Protein AF-A0A818BHQ0-F1 (afdb_monomer)

Sequence (871 aa):
DKSYGQLMIMKNFRPRSFSICPLDISDDDKTITKELIIARFGLNSKITIDLVNLHLHNDRSHNSNEKRCQALENIFKKMKTNNYMLIGDFNFGDYDLKEQNILATYENEVHDLWKDIYHLDQNPGFTFDPSNNLCARITSDSQINRRLDRYLIHTLDNISYSIEYLLMIGIETIPIDPLNIDNNQRINQSDHYALQLIINFRTRSISHRSALVILPTINTWPLINSYREQYDPSFNRWPPHFNLLWPFFDLTDCQDDQEDILLPLRLLLCQIESFSIEINEIDSFIENNISFMKLNQQSTKYVKQLHEQLKQLFPQCSKNNRNGYNPHMTIAQFENEQKLNQAKSSLSLNESFKFPVEYIYILQRPYDNDTTPFHIVYQLPLGSVLQPINSKQLNCVDRKLQEFFQIMNLYETNESYKRKQEKFEKLSSCFKQMFNKDTLNCFTHSFLPYGSFRIGINGQDLDTIFLLNELKSTNNETTFDETLHQLKHDSTAFNNHIVNLLETQIQGNLKDEIIYYRNIQALFPIISILFNDQTKVEIFVQIEINKEQSSNDSNSPESIHGVHEIERLLIYVRSPPIFQYLLTFIRTWAQHVGLYGQVYGYLGGYSWAILCAYVCHKFLSPIKSLSSIENFSINEFFSLVQQFFLTFAQFNWSSQAFRLYPKSYKQMTLSEKSSVHNRGSMRIISPSSPYNNTGRSTINSTRDLIIQGFQRVLQLLDTINTITYEDKSNALKQILELNNDFPNEKIKSLVQLTLSSENNYEIDEWIGWMKSRLAHFINDCEEECHLIIQTQNSIEYRSNNTEAFYSIAFQLDPQTLIQHRNFSYWLNQFLDQFNLYPNRKESMKISYKIISIHDWKLERMQPKPQRIRKK

Secondary structure (DSSP, 8-state):
----------SS---SEEEEEEEE---TT---EEEEEEEEEESSSS-EEEEEEEE---TTSTTHHHHHHHHHHHHHHH-S-S-EEEEEE----TT-HHHHHHHHHTTTTEEEGGGGT--TTT----SB-TTT-HHHHHH-SS---B--EEEEEE--SSEEEEEEEEEEE---EEES-TT-GGG--EEESSSS-EEEEEEEEEE--EETTEEEEE---GGGHHHHHHHHHHH-TTTTTS-S-EEEESSEE---S-HHHIIIIIHHHHHHHTTS--EEEEEEEEEEEGGGTEEEEEE-HHHHHHHHHHHHHHHHH-GGGGTT-TT----EEEEEE-SSHHHHHHHHTT---SS-EEEEE-EEEEEE--SS-TTSPPEEEEEEE-SSSPPPTTSTT-TTB-HHHHHHHHHTT-SPPHHHHHHHHHHHHHHHHHHHHHSSTTT-SSEEEEEEE-HHHHHTS--SSEEEEEEEEEPS--S---HHHHHHHHHTT-HHHHHHHHHHHHHHHHHHHHGGGEEEEEEE-SSS-EEEEEETTS-EEEEEEEEE------TT--------HHHHHHHHHHHH-S-HHHHHHHHHHHHHHHHHTT-B-GGGTSB-HHHHHHHHHHHHHHHSPP--SGGGTS-B-HHHHHHHHHHHHHHHHHS-TTT--EESS---TTSS-HHHHHS----SSS-EE-SSSS--BTTTT--HHHHHHHHHHHHHHHHHHHHS--SSHHHHHHHHHHHHT----PSPTT--EEEEEEEE-SSHHHHHHHHHHHHHHHHHHHHHHHHTT---EEE-SS-EEEGGGTEEEEEEEESS-HHHHHH-HHHHHHHHHHHHHHHT-TT--TT-EEEEEEEEHHHHHHHHHSPPPP-----

pLDDT: mean 81.98, std 13.91, range [24.5, 98.38]

Structure (mmCIF, N/CA/C/O backbone):
data_AF-A0A818BHQ0-F1
#
_entry.id   AF-A0A818BHQ0-F1
#
loop_
_atom_site.group_PDB
_atom_site.id
_atom_site.type_symbol
_atom_site.label_atom_id
_atom_site.label_alt_id
_atom_site.label_comp_id
_atom_site.label_asym_id
_atom_site.label_entity_id
_atom_site.label_seq_id
_atom_site.pdbx_PDB_ins_code
_atom_site.Cartn_x
_atom_site.Cartn_y
_atom_site.Cartn_z
_atom_site.occupancy
_atom_site.B_iso_or_equiv
_atom_site.auth_seq_id
_atom_site.auth_comp_id
_atom_site.auth_asym_id
_atom_site.auth_atom_id
_atom_site.pdbx_PDB_model_num
ATOM 1 N N . ASP A 1 1 ? 13.388 -42.403 43.881 1.00 24.50 1 ASP A N 1
ATOM 2 C CA . ASP A 1 1 ? 13.207 -40.997 44.281 1.00 24.50 1 ASP A CA 1
ATOM 3 C C . ASP A 1 1 ? 13.758 -40.028 43.248 1.00 24.50 1 ASP A C 1
ATOM 5 O O . ASP A 1 1 ? 14.964 -39.911 43.093 1.00 24.50 1 ASP A O 1
ATOM 9 N N . LYS A 1 2 ? 12.822 -39.328 42.593 1.00 34.47 2 LYS A N 1
ATOM 10 C CA . LYS A 1 2 ? 12.966 -38.056 41.860 1.00 34.47 2 LYS A CA 1
ATOM 11 C C . LYS A 1 2 ? 13.696 -38.054 40.507 1.00 34.47 2 LYS A C 1
ATOM 13 O O . LYS A 1 2 ? 14.821 -37.581 40.416 1.00 34.47 2 LYS A O 1
ATOM 18 N N . SER A 1 3 ? 12.961 -38.359 39.434 1.00 29.67 3 SER A N 1
ATOM 19 C CA . SER A 1 3 ? 13.106 -37.614 38.168 1.00 29.67 3 SER A CA 1
ATOM 20 C C . SER A 1 3 ? 11.880 -37.773 37.253 1.00 29.67 3 SER A C 1
ATOM 22 O O . SER A 1 3 ? 11.937 -38.463 36.243 1.00 29.67 3 SER A O 1
ATOM 24 N N . TYR A 1 4 ? 10.778 -37.096 37.576 1.00 38.31 4 TYR A N 1
ATOM 25 C CA . TYR A 1 4 ? 9.813 -36.665 36.556 1.00 38.31 4 TYR A CA 1
ATOM 26 C C . TYR A 1 4 ? 10.054 -35.174 36.350 1.00 38.31 4 TYR A C 1
ATOM 28 O O . TYR A 1 4 ? 9.455 -34.325 37.007 1.00 38.31 4 TYR A O 1
ATOM 36 N N . GLY A 1 5 ? 11.079 -34.858 35.564 1.00 43.41 5 GLY A N 1
ATOM 37 C CA . GLY A 1 5 ? 11.445 -33.481 35.270 1.00 43.41 5 GLY A CA 1
ATOM 38 C C . GLY A 1 5 ? 10.810 -33.054 33.959 1.00 43.41 5 GLY A C 1
ATOM 39 O O . GLY A 1 5 ? 11.265 -33.478 32.905 1.00 43.41 5 GLY A O 1
ATOM 40 N N . GLN A 1 6 ? 9.809 -32.178 34.010 1.00 54.44 6 GLN A N 1
ATOM 41 C CA . GLN A 1 6 ? 9.508 -31.335 32.857 1.00 54.44 6 GLN A CA 1
ATOM 42 C C . GLN A 1 6 ? 10.657 -30.335 32.710 1.00 54.44 6 GLN A C 1
ATOM 44 O O . GLN A 1 6 ? 10.901 -29.521 33.605 1.00 54.44 6 GLN A O 1
ATOM 49 N N . LEU A 1 7 ? 11.401 -30.419 31.608 1.00 47.94 7 LEU A N 1
ATOM 50 C CA . LEU A 1 7 ? 12.490 -29.492 31.331 1.00 47.94 7 LEU A CA 1
ATOM 51 C C . LEU A 1 7 ? 11.943 -28.280 30.576 1.00 47.94 7 LEU A C 1
ATOM 53 O O . LEU A 1 7 ? 11.685 -28.336 29.377 1.00 47.94 7 LEU A O 1
ATOM 57 N N . MET A 1 8 ? 11.792 -27.164 31.282 1.00 55.44 8 MET A N 1
ATOM 58 C CA . MET A 1 8 ? 11.411 -25.892 30.677 1.00 55.44 8 MET A CA 1
ATOM 59 C C . MET A 1 8 ? 12.672 -25.127 30.261 1.00 55.44 8 MET A C 1
ATOM 61 O O . MET A 1 8 ? 13.359 -24.538 31.095 1.00 55.44 8 MET A O 1
ATOM 65 N N . ILE A 1 9 ? 13.001 -25.153 28.968 1.00 51.41 9 ILE A N 1
ATOM 66 C CA . ILE A 1 9 ? 14.124 -24.388 28.412 1.00 51.41 9 ILE A CA 1
ATOM 67 C C . ILE A 1 9 ? 13.600 -23.025 27.969 1.00 51.41 9 ILE A C 1
ATOM 69 O O . ILE A 1 9 ? 12.758 -22.929 27.082 1.00 51.41 9 ILE A O 1
ATOM 73 N N . MET A 1 10 ? 14.109 -21.959 28.586 1.00 54.44 10 MET A N 1
ATOM 74 C CA . MET A 1 10 ? 13.645 -20.595 28.340 1.00 54.44 10 MET A CA 1
ATOM 75 C C . MET A 1 10 ? 14.791 -19.695 27.898 1.00 54.44 10 MET A C 1
ATOM 77 O O . MET A 1 10 ? 15.864 -19.678 28.504 1.00 54.44 10 MET A O 1
ATOM 81 N N . LYS A 1 11 ? 14.543 -18.868 26.883 1.00 47.47 11 LYS A N 1
ATOM 82 C CA . LYS A 1 11 ? 15.470 -17.814 26.472 1.00 47.47 11 LYS A CA 1
ATOM 83 C C . LYS A 1 11 ? 15.125 -16.526 27.226 1.00 47.47 11 LYS A C 1
ATOM 85 O O . LYS A 1 11 ? 14.114 -15.898 26.943 1.00 47.47 11 LYS A O 1
ATOM 90 N N . ASN A 1 12 ? 15.975 -16.123 28.171 1.00 50.66 12 ASN A N 1
ATOM 91 C CA . ASN A 1 12 ? 15.917 -14.826 28.872 1.00 50.66 12 ASN A CA 1
ATOM 92 C C . ASN A 1 12 ? 14.689 -14.553 29.771 1.00 50.66 12 ASN A C 1
ATOM 94 O O . ASN A 1 12 ? 14.452 -13.400 30.120 1.00 50.66 12 ASN A O 1
ATOM 98 N N . PHE A 1 13 ? 13.937 -15.569 30.199 1.00 63.44 13 PHE A N 1
ATOM 99 C CA . PHE A 1 13 ? 12.813 -15.405 31.131 1.00 63.44 13 PHE A CA 1
ATOM 100 C C . PHE A 1 13 ? 12.979 -16.298 32.366 1.00 63.44 13 PHE A C 1
ATOM 102 O O . PHE A 1 13 ? 13.456 -17.426 32.265 1.00 63.44 13 PHE A O 1
ATOM 109 N N . ARG A 1 14 ? 12.582 -15.789 33.538 1.00 70.56 14 ARG A N 1
ATOM 110 C CA . ARG A 1 14 ? 12.526 -16.541 34.801 1.00 70.56 14 ARG A CA 1
ATOM 111 C C . ARG A 1 14 ? 11.126 -16.417 35.414 1.00 70.56 14 ARG A C 1
ATOM 113 O O . ARG A 1 14 ? 10.521 -15.348 35.295 1.00 70.56 14 ARG A O 1
ATOM 120 N N . PRO A 1 15 ? 10.611 -17.466 36.074 1.00 78.88 15 PRO A N 1
ATOM 121 C CA . PRO A 1 15 ? 9.361 -17.370 36.818 1.00 78.88 15 PRO A CA 1
ATOM 122 C C . PRO A 1 15 ? 9.497 -16.343 37.946 1.00 78.88 15 PRO A C 1
ATOM 124 O O . PRO A 1 15 ? 10.547 -16.232 38.581 1.00 78.88 15 PRO A O 1
ATOM 127 N N . ARG A 1 16 ? 8.427 -15.584 38.191 1.00 80.88 16 ARG A N 1
ATOM 128 C CA . ARG A 1 16 ? 8.346 -14.617 39.296 1.00 80.88 16 ARG A CA 1
ATOM 129 C C . ARG A 1 16 ? 8.231 -15.308 40.643 1.00 80.88 16 ARG A C 1
ATOM 131 O O . ARG A 1 16 ? 8.771 -14.821 41.629 1.00 80.88 16 ARG A O 1
ATOM 138 N N . SER A 1 17 ? 7.496 -16.411 40.679 1.00 84.50 17 SER A N 1
ATOM 139 C CA . SER A 1 17 ? 7.265 -17.190 41.887 1.00 84.50 17 SER A CA 1
ATOM 140 C C . SER A 1 17 ? 6.898 -18.623 41.535 1.00 84.50 17 SER A C 1
ATOM 142 O O . SER A 1 17 ? 6.348 -18.890 40.465 1.00 84.50 17 SER A O 1
ATOM 144 N N . PHE A 1 18 ? 7.144 -19.518 42.483 1.00 86.31 18 PHE A N 1
ATOM 145 C CA . PHE A 1 18 ? 6.602 -20.868 42.490 1.00 86.31 18 PHE A CA 1
ATOM 146 C C . PHE A 1 18 ? 5.647 -21.011 43.668 1.00 86.31 18 PHE A C 1
ATOM 148 O O . PHE A 1 18 ? 5.834 -20.388 44.715 1.00 86.31 18 PHE A O 1
ATOM 155 N N . SER A 1 19 ? 4.610 -21.815 43.501 1.00 81.62 19 SER A N 1
ATOM 156 C CA . SER A 1 19 ? 3.677 -22.160 44.566 1.00 81.62 19 SER A CA 1
ATOM 157 C C . SER A 1 19 ? 3.380 -23.647 44.503 1.00 81.62 19 SER A C 1
ATOM 159 O O . SER A 1 19 ? 3.276 -24.213 43.417 1.00 81.62 19 SER A O 1
ATOM 161 N N . ILE A 1 20 ? 3.274 -24.264 45.676 1.00 79.88 20 ILE A N 1
ATOM 162 C CA . ILE A 1 20 ? 2.824 -25.643 45.822 1.00 79.88 20 ILE A CA 1
ATOM 163 C C . ILE A 1 20 ? 1.417 -25.578 46.403 1.00 79.88 20 ILE A C 1
ATOM 165 O O . ILE A 1 20 ? 1.216 -24.992 47.468 1.00 79.88 20 ILE A O 1
ATOM 169 N N . CYS A 1 21 ? 0.442 -26.117 45.680 1.00 75.31 21 CYS A N 1
ATOM 170 C CA . CYS A 1 21 ? -0.958 -26.085 46.085 1.00 75.31 21 CYS A CA 1
ATOM 171 C C . CYS A 1 21 ? -1.481 -27.508 46.296 1.00 75.31 21 CYS A C 1
ATOM 173 O O . CYS A 1 21 ? -1.278 -28.352 45.423 1.00 75.31 21 CYS A O 1
ATOM 175 N N . PRO A 1 22 ? -2.176 -27.795 47.410 1.00 73.31 22 PRO A N 1
ATOM 176 C CA . PRO A 1 22 ? -2.818 -29.087 47.585 1.00 73.31 22 PRO A CA 1
ATOM 177 C C . PRO A 1 22 ? -3.988 -29.209 46.603 1.00 73.31 22 PRO A C 1
ATOM 179 O O . PRO A 1 22 ? -4.876 -28.354 46.558 1.00 73.31 22 PRO A O 1
ATOM 182 N N . LEU A 1 23 ? -3.988 -30.282 45.824 1.00 72.38 23 LEU A N 1
ATOM 183 C CA . LEU A 1 23 ? -5.104 -30.702 44.997 1.00 72.38 23 LEU A CA 1
ATOM 184 C C . LEU A 1 23 ? -5.849 -31.810 45.718 1.00 72.38 23 LEU A C 1
ATOM 186 O O . LEU A 1 23 ? -5.285 -32.870 45.989 1.00 72.38 23 LEU A O 1
ATOM 190 N N . ASP A 1 24 ? -7.108 -31.533 46.026 1.00 68.69 24 ASP A N 1
ATOM 191 C CA . ASP A 1 24 ? -8.018 -32.512 46.599 1.00 68.69 24 ASP A CA 1
ATOM 192 C C . ASP A 1 24 ? -8.514 -33.454 45.501 1.00 68.69 24 ASP A C 1
ATOM 194 O O . ASP A 1 24 ? -9.049 -33.000 44.483 1.00 68.69 24 ASP A O 1
ATOM 198 N N . ILE A 1 25 ? -8.267 -34.746 45.706 1.00 65.75 25 ILE A N 1
ATOM 199 C CA . ILE A 1 25 ? -8.600 -35.836 44.783 1.00 65.75 25 ILE A CA 1
ATOM 200 C C . ILE A 1 25 ? -9.310 -36.968 45.552 1.00 65.75 25 ILE A C 1
ATOM 202 O O . ILE A 1 25 ? -9.202 -38.143 45.197 1.00 65.75 25 ILE A O 1
ATOM 206 N N . SER A 1 26 ? -9.929 -36.637 46.688 1.00 58.03 26 SER A N 1
ATOM 207 C CA . SER A 1 26 ? -10.571 -37.620 47.554 1.00 58.03 26 SER A CA 1
ATOM 208 C C . SER A 1 26 ? -11.995 -37.953 47.112 1.00 58.03 26 SER A C 1
ATOM 210 O O . SER A 1 26 ? -12.782 -37.063 46.815 1.00 58.03 26 SER A O 1
ATOM 212 N N . ASP A 1 27 ? -12.316 -39.249 47.137 1.00 53.34 27 ASP A N 1
ATOM 213 C CA . ASP A 1 27 ? -13.696 -39.733 47.171 1.00 53.34 27 ASP A CA 1
ATOM 214 C C . ASP A 1 27 ? -14.085 -39.893 48.644 1.00 53.34 27 ASP A C 1
ATOM 216 O O . ASP A 1 27 ? -13.544 -40.767 49.327 1.00 53.34 27 ASP A O 1
ATOM 220 N N . ASP A 1 28 ? -14.937 -38.981 49.110 1.00 52.31 28 ASP A N 1
ATOM 221 C CA . ASP A 1 28 ? -15.789 -38.941 50.313 1.00 52.31 28 ASP A CA 1
ATOM 222 C C . ASP A 1 28 ? -15.349 -39.536 51.672 1.00 52.31 28 ASP A C 1
ATOM 224 O O . ASP A 1 28 ? -16.097 -39.365 52.622 1.00 52.31 28 ASP A O 1
ATOM 228 N N . ASP A 1 29 ? -14.166 -40.131 51.873 1.00 46.09 29 ASP A N 1
ATOM 229 C CA . ASP A 1 29 ? -13.766 -40.611 53.217 1.00 46.09 29 ASP A CA 1
ATOM 230 C C . ASP A 1 29 ? -12.249 -40.710 53.509 1.00 46.09 29 ASP A C 1
ATOM 232 O O . ASP A 1 29 ? -11.850 -41.062 54.623 1.00 46.09 29 ASP A O 1
ATOM 236 N N . LYS A 1 30 ? -11.350 -40.359 52.572 1.00 49.94 30 LYS A N 1
ATOM 237 C CA . LYS A 1 30 ? -9.899 -40.208 52.853 1.00 49.94 30 LYS A CA 1
ATOM 238 C C . LYS A 1 30 ? -9.266 -39.093 52.019 1.00 49.94 30 LYS A C 1
ATOM 240 O O . LYS A 1 30 ? -9.112 -39.243 50.810 1.00 49.94 30 LYS A O 1
ATOM 245 N N . THR A 1 31 ? -8.818 -38.016 52.666 1.00 49.94 31 THR A N 1
ATOM 246 C CA . THR A 1 31 ? -8.120 -36.888 52.027 1.00 49.94 31 THR A CA 1
ATOM 247 C C . THR A 1 31 ? -6.736 -37.297 51.513 1.00 49.94 31 THR A C 1
ATOM 249 O O . THR A 1 31 ? -5.740 -37.269 52.233 1.00 49.94 31 THR A O 1
ATOM 252 N N . ILE A 1 32 ? -6.659 -37.680 50.237 1.00 55.50 32 ILE A N 1
ATOM 253 C CA . ILE A 1 32 ? -5.395 -37.788 49.502 1.00 55.50 32 ILE A CA 1
ATOM 254 C C . ILE A 1 32 ? -5.199 -36.472 48.755 1.00 55.50 32 ILE A C 1
ATOM 256 O O . ILE A 1 32 ? -5.873 -36.205 47.762 1.00 55.50 32 ILE A O 1
ATOM 260 N N . THR A 1 33 ? -4.263 -35.650 49.226 1.00 60.09 33 THR A N 1
ATOM 261 C CA . THR A 1 33 ? -3.859 -34.422 48.537 1.00 60.09 33 THR A CA 1
ATOM 262 C C . THR A 1 33 ? -2.600 -34.679 47.712 1.00 60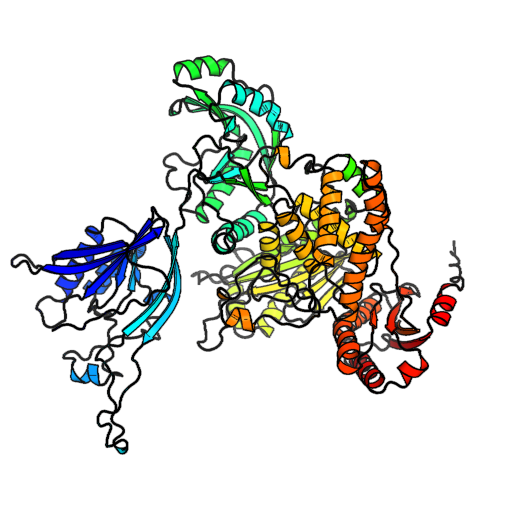.09 33 THR A C 1
ATOM 264 O O . THR A 1 33 ? -1.552 -34.978 48.286 1.00 60.09 33 THR A O 1
ATOM 267 N N . LYS A 1 34 ? -2.670 -34.544 46.381 1.00 69.56 34 LYS A N 1
ATOM 268 C CA . LYS A 1 34 ? -1.454 -34.380 45.563 1.00 69.56 34 LYS A CA 1
ATOM 269 C C . LYS A 1 34 ? -1.012 -32.920 45.604 1.00 69.56 34 LYS A C 1
ATOM 271 O O . LYS A 1 34 ? -1.828 -32.022 45.774 1.00 69.56 34 LYS A O 1
ATOM 276 N N . GLU A 1 35 ? 0.277 -32.678 45.424 1.00 74.56 35 GLU A N 1
ATOM 277 C CA . GLU A 1 35 ? 0.837 -31.331 45.347 1.00 74.56 35 GLU A CA 1
ATOM 278 C C . GLU A 1 35 ? 0.940 -30.874 43.887 1.00 74.56 35 GLU A C 1
ATOM 280 O O . GLU A 1 35 ? 1.587 -31.524 43.067 1.00 74.56 35 GLU A O 1
ATOM 285 N N . LEU A 1 36 ? 0.305 -29.748 43.563 1.00 78.62 36 LEU A N 1
ATOM 286 C CA . LEU A 1 36 ? 0.435 -29.066 42.279 1.00 78.62 36 LEU A CA 1
ATOM 287 C C . LEU A 1 36 ? 1.563 -28.057 42.333 1.00 78.62 36 LEU A C 1
ATOM 289 O O . LEU A 1 36 ? 1.571 -27.186 43.203 1.00 78.62 36 LEU A O 1
ATOM 293 N N . ILE A 1 37 ? 2.463 -28.122 41.358 1.00 82.31 37 ILE A N 1
ATOM 294 C CA . ILE A 1 37 ? 3.492 -27.104 41.178 1.00 82.31 37 ILE A CA 1
ATOM 295 C C . ILE A 1 37 ? 2.959 -26.070 40.193 1.00 82.31 37 ILE A C 1
ATOM 297 O O . ILE A 1 37 ? 2.719 -26.374 39.024 1.00 82.31 37 ILE A O 1
ATOM 301 N N . ILE A 1 38 ? 2.802 -24.838 40.672 1.00 86.81 38 ILE A N 1
ATOM 302 C CA . ILE A 1 38 ? 2.390 -23.690 39.869 1.00 86.81 38 ILE A CA 1
ATOM 303 C C . ILE A 1 38 ? 3.581 -22.749 39.731 1.00 86.81 38 ILE A C 1
ATOM 305 O O . ILE A 1 38 ? 4.077 -22.198 40.717 1.00 86.81 38 ILE A O 1
ATOM 309 N N . ALA A 1 39 ? 4.039 -22.554 38.501 1.00 87.88 39 ALA A N 1
ATOM 310 C CA . ALA A 1 39 ? 5.064 -21.581 38.163 1.00 87.88 39 ALA A CA 1
ATOM 311 C C . ALA A 1 39 ? 4.404 -20.344 37.548 1.00 87.88 39 ALA A C 1
ATOM 313 O O . ALA A 1 39 ? 3.798 -20.417 36.481 1.00 87.88 39 ALA A O 1
ATOM 314 N N . ARG A 1 40 ? 4.531 -19.193 38.213 1.00 88.12 40 ARG A N 1
ATOM 315 C CA . ARG A 1 40 ? 3.953 -17.929 37.744 1.00 88.12 40 ARG A CA 1
ATOM 316 C C . ARG A 1 40 ? 4.968 -17.145 36.934 1.00 88.12 40 ARG A C 1
ATOM 318 O O . ARG A 1 40 ? 6.001 -16.721 37.459 1.00 88.12 40 ARG A O 1
ATOM 325 N N . PHE A 1 41 ? 4.641 -16.861 35.684 1.00 85.00 41 PHE A N 1
ATOM 326 C CA . PHE A 1 41 ? 5.465 -16.070 34.780 1.00 85.00 41 PHE A CA 1
ATOM 327 C C . PHE A 1 41 ? 4.882 -14.680 34.617 1.00 85.00 41 PHE A C 1
ATOM 329 O O . PHE A 1 41 ? 3.701 -14.518 34.337 1.00 85.00 41 PHE A O 1
ATOM 336 N N . GLY A 1 42 ? 5.710 -13.656 34.798 1.00 80.31 42 GLY A N 1
ATOM 337 C CA . GLY A 1 42 ? 5.316 -12.286 34.504 1.00 80.31 42 GLY A CA 1
ATOM 338 C C . GLY A 1 42 ? 5.645 -11.938 33.074 1.00 80.31 42 GLY A C 1
ATOM 339 O O . GLY A 1 42 ? 6.818 -11.755 32.777 1.00 80.31 42 GLY A O 1
ATOM 340 N N . LEU A 1 43 ? 4.631 -11.800 32.226 1.00 73.31 43 LEU A N 1
ATOM 341 C CA . LEU A 1 43 ? 4.821 -11.365 30.846 1.00 73.31 43 LEU A CA 1
ATOM 342 C C . LEU A 1 43 ? 5.116 -9.857 30.774 1.00 73.31 43 LEU A C 1
ATOM 344 O O . LEU A 1 43 ? 5.940 -9.419 29.980 1.00 73.31 43 LEU A O 1
ATOM 348 N N . ASN A 1 44 ? 4.497 -9.063 31.655 1.00 67.06 44 ASN A N 1
ATOM 349 C CA . ASN A 1 44 ? 4.851 -7.662 31.907 1.00 67.06 44 ASN A CA 1
ATOM 350 C C . ASN A 1 44 ? 4.581 -7.300 33.379 1.00 67.06 44 ASN A C 1
ATOM 352 O O . ASN A 1 44 ? 4.213 -8.166 34.173 1.00 67.06 44 ASN A O 1
ATOM 356 N N . SER A 1 45 ? 4.770 -6.042 33.793 1.00 62.38 45 SER A N 1
ATOM 357 C CA . SER A 1 45 ? 4.608 -5.623 35.200 1.00 62.38 45 SER A CA 1
ATOM 358 C C . SER A 1 45 ? 3.243 -5.974 35.813 1.00 62.38 45 SER A C 1
ATOM 360 O O . SER A 1 45 ? 3.188 -6.253 37.008 1.00 62.38 45 SER A O 1
ATOM 362 N N . LYS A 1 46 ? 2.173 -6.047 35.011 1.00 63.56 46 LYS A N 1
ATOM 363 C CA . LYS A 1 46 ? 0.788 -6.260 35.465 1.00 63.56 46 LYS A CA 1
ATOM 364 C C . LYS A 1 46 ? 0.193 -7.618 35.086 1.00 63.56 46 LYS A C 1
ATOM 366 O O . LYS A 1 46 ? -0.732 -8.062 35.753 1.00 63.56 46 LYS A O 1
ATOM 371 N N . ILE A 1 47 ? 0.695 -8.265 34.037 1.00 75.62 47 ILE A N 1
ATOM 372 C CA . ILE A 1 47 ? 0.104 -9.483 33.471 1.00 75.62 47 ILE A CA 1
ATOM 373 C C . ILE A 1 47 ? 1.008 -10.681 33.742 1.00 75.62 47 ILE A C 1
ATOM 375 O O . ILE A 1 47 ? 2.210 -10.662 33.450 1.00 75.62 47 ILE A O 1
ATOM 379 N N . THR A 1 48 ? 0.404 -11.732 34.288 1.00 85.62 48 THR A N 1
ATOM 380 C CA . THR A 1 48 ? 1.055 -13.009 34.568 1.00 85.62 48 THR A CA 1
ATOM 381 C C . THR A 1 48 ? 0.306 -14.161 33.917 1.00 85.62 48 THR A C 1
ATOM 383 O O . THR A 1 48 ? -0.910 -14.079 33.763 1.00 85.62 48 THR A O 1
ATOM 386 N N . ILE A 1 49 ? 1.030 -15.230 33.600 1.00 89.25 49 ILE A N 1
ATOM 387 C CA . ILE A 1 49 ? 0.477 -16.527 33.216 1.00 89.25 49 ILE A CA 1
ATOM 388 C C . ILE A 1 49 ? 1.015 -17.608 34.155 1.00 89.25 49 ILE A C 1
ATOM 390 O O . ILE A 1 49 ? 2.207 -17.620 34.474 1.00 89.25 49 ILE A O 1
ATOM 394 N N . ASP A 1 50 ? 0.131 -18.485 34.613 1.00 91.12 50 ASP A N 1
ATOM 395 C CA . ASP A 1 50 ? 0.461 -19.583 35.514 1.00 91.12 50 ASP A CA 1
ATOM 396 C C . ASP A 1 50 ? 0.613 -20.886 34.719 1.00 91.12 50 ASP A C 1
ATOM 398 O O . ASP A 1 50 ? -0.309 -21.324 34.038 1.00 91.12 50 ASP A O 1
ATOM 402 N N . LEU A 1 51 ? 1.781 -21.520 34.804 1.00 90.19 51 LEU A N 1
ATOM 403 C CA . LEU A 1 51 ? 1.989 -22.874 34.296 1.00 90.19 51 LEU A CA 1
ATOM 404 C C . LEU A 1 51 ? 1.773 -23.857 35.442 1.00 90.19 51 LEU A C 1
ATOM 406 O O . LEU A 1 51 ? 2.515 -23.841 36.427 1.00 90.19 51 LEU A O 1
ATOM 410 N N . VAL A 1 52 ? 0.744 -24.685 35.314 1.00 89.88 52 VAL A N 1
ATOM 411 C CA . VAL A 1 52 ? 0.347 -25.677 36.311 1.00 89.88 52 VAL A CA 1
ATOM 412 C C . VAL A 1 52 ? 0.794 -27.044 35.815 1.00 89.88 52 VAL A C 1
ATOM 414 O O . VAL A 1 52 ? 0.255 -27.568 34.841 1.00 89.88 52 VAL A O 1
ATOM 417 N N . ASN A 1 53 ? 1.791 -27.617 36.482 1.00 86.94 53 ASN A N 1
ATOM 418 C CA . ASN A 1 53 ? 2.262 -28.957 36.165 1.00 86.94 53 ASN A CA 1
ATOM 419 C C . ASN A 1 53 ? 1.338 -30.004 36.806 1.00 86.94 53 ASN A C 1
ATOM 421 O O . ASN A 1 53 ? 1.135 -29.989 38.025 1.00 86.94 53 ASN A O 1
ATOM 425 N N . LEU A 1 54 ? 0.801 -30.905 35.983 1.00 84.81 54 LEU A N 1
ATOM 426 C CA . LEU A 1 54 ? -0.084 -31.990 36.380 1.00 84.81 54 LEU A CA 1
ATOM 427 C C . LEU A 1 54 ? 0.585 -33.357 36.238 1.00 84.81 54 LEU A C 1
ATOM 429 O O . LEU A 1 54 ? 1.253 -33.663 35.253 1.00 84.81 54 LEU A O 1
ATOM 433 N N . HIS A 1 55 ? 0.318 -34.200 37.232 1.00 83.06 55 HIS A N 1
ATOM 434 C CA . HIS A 1 55 ? 0.542 -35.637 37.170 1.00 83.06 55 HIS A CA 1
ATOM 435 C C . HIS A 1 55 ? -0.623 -36.339 37.879 1.00 83.06 55 HIS A C 1
ATOM 437 O O . HIS A 1 55 ? -0.634 -36.497 39.110 1.00 83.06 55 HIS A O 1
ATOM 443 N N . LEU A 1 56 ? -1.664 -36.676 37.118 1.00 81.69 56 LEU A N 1
ATOM 444 C CA . LEU A 1 56 ? -2.917 -37.210 37.658 1.00 81.69 56 LEU A CA 1
ATOM 445 C C . LEU A 1 56 ? -2.808 -38.709 38.000 1.00 81.69 56 LEU A C 1
ATOM 447 O O . LEU A 1 56 ? -1.733 -39.297 37.954 1.00 81.69 56 LEU A O 1
ATOM 451 N N . HIS A 1 57 ? -3.869 -39.310 38.545 1.00 77.38 57 HIS A N 1
ATOM 452 C CA . HIS A 1 57 ? -3.826 -40.701 39.017 1.00 77.38 57 HIS A CA 1
ATOM 453 C C . HIS A 1 57 ? -3.686 -41.698 37.859 1.00 77.38 57 HIS A C 1
ATOM 455 O O . HIS A 1 57 ? -4.421 -41.618 36.876 1.00 77.38 57 HIS A O 1
ATOM 461 N N . ASN A 1 58 ? -2.783 -42.669 38.018 1.00 77.31 58 ASN A N 1
ATOM 462 C CA . ASN A 1 58 ? -2.673 -43.801 37.103 1.00 77.31 58 ASN A CA 1
ATOM 463 C C . ASN A 1 58 ? -3.835 -44.795 37.301 1.00 77.31 58 ASN A C 1
ATOM 465 O O . ASN A 1 58 ? -4.583 -44.743 38.283 1.00 77.31 58 ASN A O 1
ATOM 469 N N . ASP A 1 59 ? -3.952 -45.743 36.378 1.00 73.62 59 ASP A N 1
ATOM 470 C CA . ASP A 1 59 ? -5.047 -46.722 36.351 1.00 73.62 59 ASP A CA 1
ATOM 471 C C . ASP A 1 59 ? -4.964 -47.819 37.423 1.00 73.62 59 ASP A C 1
ATOM 473 O O . ASP A 1 59 ? -5.839 -48.675 37.497 1.00 73.62 59 ASP A O 1
ATOM 477 N N . ARG A 1 60 ? -3.946 -47.806 38.292 1.00 71.62 60 ARG A N 1
ATOM 478 C CA . ARG A 1 60 ? -3.768 -48.845 39.323 1.00 71.62 60 ARG A CA 1
ATOM 479 C C . ARG A 1 60 ? -4.654 -48.642 40.555 1.00 71.62 60 ARG A C 1
ATOM 481 O O . ARG A 1 60 ? -4.669 -49.488 41.444 1.00 71.62 60 ARG A O 1
ATOM 488 N N . SER A 1 61 ? -5.358 -47.514 40.640 1.00 69.06 61 SER A N 1
ATOM 489 C CA . SER A 1 61 ? -6.226 -47.169 41.770 1.00 69.06 61 SER A CA 1
ATOM 490 C C . SER A 1 61 ? -7.707 -47.397 41.446 1.00 69.06 61 SER A C 1
ATOM 492 O O . SER A 1 61 ? -8.142 -47.155 40.324 1.00 69.06 61 SER A O 1
ATOM 494 N N . HIS A 1 62 ? -8.504 -47.832 42.431 1.00 72.12 62 HIS A N 1
ATOM 495 C CA . HIS A 1 62 ? -9.965 -47.892 42.283 1.00 72.12 62 HIS A CA 1
ATOM 496 C C . HIS A 1 62 ? -10.542 -46.496 41.987 1.00 72.12 62 HIS A C 1
ATOM 498 O O . HIS A 1 62 ? -10.125 -45.521 42.624 1.00 72.12 62 HIS A O 1
ATOM 504 N N . ASN A 1 63 ? -11.500 -46.430 41.053 1.00 75.44 63 ASN A N 1
ATOM 505 C CA . ASN A 1 63 ? -12.152 -45.208 40.555 1.00 75.44 63 ASN A CA 1
ATOM 506 C C . ASN A 1 63 ? -11.163 -44.141 40.045 1.00 75.44 63 ASN A C 1
ATOM 508 O O . ASN A 1 63 ? -11.334 -42.946 40.279 1.00 75.44 63 ASN A O 1
ATOM 512 N N . SER A 1 64 ? -10.090 -44.566 39.366 1.00 78.75 64 SER A N 1
ATOM 513 C CA . SER A 1 64 ? -9.049 -43.662 38.859 1.00 78.75 64 SER A CA 1
ATOM 514 C C . SER A 1 64 ? -9.597 -42.573 37.929 1.00 78.75 64 SER A C 1
ATOM 516 O O . SER A 1 64 ? -9.191 -41.421 38.060 1.00 78.75 64 SER A O 1
ATOM 518 N N . ASN A 1 65 ? -10.543 -42.902 37.045 1.00 82.31 65 ASN A N 1
ATOM 519 C CA . ASN A 1 65 ? -11.165 -41.947 36.122 1.00 82.31 65 ASN A CA 1
ATOM 520 C C . ASN A 1 65 ? -12.015 -40.884 36.840 1.00 82.31 65 ASN A C 1
ATOM 522 O O . ASN A 1 65 ? -11.883 -39.699 36.550 1.00 82.31 65 ASN A O 1
ATOM 526 N N . GLU A 1 66 ? -12.822 -41.265 37.834 1.00 83.00 66 GLU A N 1
ATOM 527 C CA . GLU A 1 66 ? -13.616 -40.315 38.633 1.00 83.00 66 GLU A CA 1
ATOM 528 C C . GLU A 1 66 ? -12.715 -39.343 39.397 1.00 83.00 66 GLU A C 1
ATOM 530 O O . GLU A 1 66 ? -12.905 -38.128 39.324 1.00 83.00 66 GLU A O 1
ATOM 535 N N . LYS A 1 67 ? -11.653 -39.865 40.017 1.00 82.06 67 LYS A N 1
ATOM 536 C CA . LYS A 1 67 ? -10.627 -39.065 40.695 1.00 82.06 67 LYS A CA 1
ATOM 537 C C . LYS A 1 67 ? -9.924 -38.094 39.753 1.00 82.06 67 LYS A C 1
ATOM 539 O O . LYS A 1 67 ? -9.632 -36.961 40.130 1.00 82.06 67 LYS A O 1
ATOM 544 N N . ARG A 1 68 ? -9.633 -38.518 38.521 1.00 86.44 68 ARG A N 1
ATOM 545 C CA . ARG A 1 68 ? -9.043 -37.662 37.484 1.00 86.44 68 ARG A CA 1
ATOM 546 C C . ARG A 1 68 ? -9.997 -36.544 37.050 1.00 86.44 68 ARG A C 1
ATOM 548 O O . ARG A 1 68 ? -9.570 -35.390 36.994 1.00 86.44 68 ARG A O 1
ATOM 555 N N . CYS A 1 69 ? -11.271 -36.857 36.814 1.00 87.81 69 CYS A N 1
ATOM 556 C CA . CYS A 1 69 ? -12.291 -35.865 36.465 1.00 87.81 69 CYS A CA 1
ATOM 557 C C . CYS A 1 69 ? -12.500 -34.837 37.585 1.00 87.81 69 CYS A C 1
ATOM 559 O O . CYS A 1 69 ? -12.439 -33.637 37.323 1.00 87.81 69 CYS A O 1
ATOM 561 N N . GLN A 1 70 ? -12.663 -35.287 38.833 1.00 85.44 70 GLN A N 1
ATOM 562 C CA . GLN A 1 70 ? -12.801 -34.404 39.998 1.00 85.44 70 GLN A CA 1
ATOM 563 C C . GLN A 1 70 ? -11.573 -33.505 40.184 1.00 85.44 70 GLN A C 1
ATOM 565 O O . GLN A 1 70 ? -11.708 -32.321 40.488 1.00 85.44 70 GLN A O 1
ATOM 570 N N . ALA A 1 71 ? -10.366 -34.044 39.982 1.00 85.44 71 ALA A N 1
ATOM 571 C CA . ALA A 1 71 ? -9.128 -33.279 40.072 1.00 85.44 71 ALA A CA 1
ATOM 572 C C . ALA A 1 71 ? -9.099 -32.117 39.064 1.00 85.44 71 ALA A C 1
ATOM 574 O O . ALA A 1 71 ? -8.785 -30.988 39.447 1.00 85.44 71 ALA A O 1
ATOM 575 N N . LEU A 1 72 ? -9.465 -32.361 37.800 1.00 88.19 72 LEU A N 1
ATOM 576 C CA . LEU A 1 72 ? -9.552 -31.298 36.792 1.00 88.19 72 LEU A CA 1
ATOM 577 C C . LEU A 1 72 ? -10.670 -30.303 37.086 1.00 88.19 72 LEU A C 1
ATOM 579 O O . LEU A 1 72 ? -10.431 -29.099 37.036 1.00 88.19 72 LEU A O 1
ATOM 583 N N . GLU A 1 73 ? -11.856 -30.780 37.456 1.00 88.75 73 GLU A N 1
ATOM 584 C CA . GLU A 1 73 ? -12.982 -29.913 37.802 1.00 88.75 73 GLU A CA 1
ATOM 585 C C . GLU A 1 73 ? -12.638 -28.991 38.984 1.00 88.75 73 GLU A C 1
ATOM 587 O O . GLU A 1 73 ? -12.933 -27.794 38.971 1.00 88.75 73 GLU A O 1
ATOM 592 N N . ASN A 1 74 ? -11.928 -29.519 39.985 1.00 86.75 74 ASN A N 1
ATOM 593 C CA . ASN A 1 74 ? -11.413 -28.744 41.106 1.00 86.75 74 ASN A CA 1
ATOM 594 C C . ASN A 1 74 ? -10.402 -27.684 40.662 1.00 86.75 74 ASN A C 1
ATOM 596 O O . ASN A 1 74 ? -10.434 -26.577 41.195 1.00 86.75 74 ASN A O 1
ATOM 600 N N . ILE A 1 75 ? -9.514 -27.988 39.711 1.00 87.88 75 ILE A N 1
ATOM 601 C CA . ILE A 1 75 ? -8.570 -27.001 39.169 1.00 87.88 75 ILE A CA 1
ATOM 602 C C . ILE A 1 75 ? -9.334 -25.895 38.441 1.00 87.88 75 ILE A C 1
ATOM 604 O O . ILE A 1 75 ? -9.153 -24.725 38.778 1.00 87.88 75 ILE A O 1
ATOM 608 N N . PHE A 1 76 ? -10.234 -26.253 37.521 1.00 87.88 76 PHE A N 1
ATOM 609 C CA . PHE A 1 76 ? -11.028 -25.289 36.757 1.00 87.88 76 PHE A CA 1
ATOM 610 C C . PHE A 1 76 ? -11.850 -24.367 37.670 1.00 87.88 76 PHE A C 1
ATOM 612 O O . PHE A 1 76 ? -11.897 -23.163 37.443 1.00 87.88 76 PHE A O 1
ATOM 619 N N . LYS A 1 77 ? -12.410 -24.889 38.771 1.00 84.38 77 LYS A N 1
ATOM 620 C CA . LYS A 1 77 ? -13.173 -24.089 39.748 1.00 84.38 77 LYS A CA 1
ATOM 621 C C . LYS A 1 77 ? -12.311 -23.267 40.716 1.00 84.38 77 LYS A C 1
ATOM 623 O O . LYS A 1 77 ? -12.764 -22.227 41.191 1.00 84.38 77 LYS A O 1
ATOM 628 N N . LYS A 1 78 ? -11.113 -23.738 41.090 1.00 82.38 78 LYS A N 1
ATOM 629 C CA . LYS A 1 78 ? -10.286 -23.117 42.151 1.00 82.38 78 LYS A CA 1
ATOM 630 C C . LYS A 1 78 ? -9.261 -22.109 41.628 1.00 82.38 78 LYS A C 1
ATOM 632 O O . LYS A 1 78 ? -8.756 -21.308 42.422 1.00 82.38 78 LYS A O 1
ATOM 637 N N . MET A 1 79 ? -8.931 -22.130 40.337 1.00 82.69 79 MET A N 1
ATOM 638 C CA . MET A 1 79 ? -8.009 -21.154 39.753 1.00 82.69 79 MET A CA 1
ATOM 639 C C . MET A 1 79 ? -8.604 -19.742 39.822 1.00 82.69 79 MET A C 1
ATOM 641 O O . MET A 1 79 ? -9.706 -19.476 39.362 1.00 82.69 79 MET A O 1
ATOM 645 N N . LYS A 1 80 ? -7.861 -18.805 40.423 1.00 80.12 80 LYS A N 1
ATOM 646 C CA . LYS A 1 80 ? -8.311 -17.411 40.640 1.00 80.12 80 LYS A CA 1
ATOM 647 C C . LYS A 1 80 ? -8.124 -16.500 39.424 1.00 80.12 80 LYS A C 1
ATOM 649 O O . LYS A 1 80 ? -8.385 -15.303 39.503 1.00 80.12 80 LYS A O 1
ATOM 654 N N . THR A 1 81 ? -7.560 -17.033 38.353 1.00 82.69 81 THR A N 1
ATOM 655 C CA . THR A 1 81 ? -7.188 -16.314 37.140 1.00 82.69 81 THR A CA 1
ATOM 656 C C . THR A 1 81 ? -7.510 -17.204 35.958 1.00 82.69 81 THR A C 1
ATOM 658 O O . THR A 1 81 ? -7.332 -18.413 36.054 1.00 82.69 81 THR A O 1
ATOM 661 N N . ASN A 1 82 ? -7.911 -16.596 34.848 1.00 84.19 82 ASN A N 1
ATOM 662 C CA . ASN A 1 82 ? -8.067 -17.277 33.566 1.00 84.19 82 ASN A CA 1
ATOM 663 C C . ASN A 1 82 ? -6.721 -17.441 32.842 1.00 84.19 82 ASN A C 1
ATOM 665 O O . ASN A 1 82 ? -6.614 -18.177 31.872 1.00 84.19 82 ASN A O 1
ATOM 669 N N . ASN A 1 83 ? -5.666 -16.762 33.308 1.00 89.19 83 ASN A N 1
ATOM 670 C CA . ASN A 1 83 ? -4.350 -16.797 32.678 1.00 89.19 83 ASN A CA 1
ATOM 671 C C . ASN A 1 83 ? -3.524 -17.987 33.161 1.00 89.19 83 ASN A C 1
ATOM 673 O O . ASN A 1 83 ? -2.571 -17.802 33.922 1.00 89.19 83 ASN A O 1
ATOM 677 N N . TYR A 1 84 ? -3.881 -19.198 32.737 1.00 91.81 84 TYR A N 1
ATOM 678 C CA . TYR A 1 84 ? -3.115 -20.395 33.064 1.00 91.81 84 TYR A CA 1
ATOM 679 C C . TYR A 1 84 ? -3.100 -21.443 31.952 1.00 91.81 84 TYR A C 1
ATOM 681 O O . TYR A 1 84 ? -3.950 -21.467 31.064 1.00 91.81 84 TYR A O 1
ATOM 689 N N . MET A 1 85 ? -2.106 -22.324 32.036 1.00 92.75 85 MET A N 1
ATOM 690 C CA . MET A 1 85 ? -1.949 -23.488 31.175 1.00 92.75 85 MET A CA 1
ATOM 691 C C . MET A 1 85 ? -1.680 -24.714 32.046 1.00 92.75 85 MET A C 1
ATOM 693 O O . MET A 1 85 ? -0.833 -24.670 32.942 1.00 92.75 85 MET A O 1
ATOM 697 N N . LEU A 1 86 ? -2.411 -25.793 31.794 1.00 91.50 86 LEU A N 1
ATOM 698 C CA . LEU A 1 86 ? -2.225 -27.091 32.428 1.00 91.50 86 LEU A CA 1
ATOM 699 C C . LEU A 1 86 ? -1.330 -27.942 31.535 1.00 91.50 86 LEU A C 1
ATOM 701 O O . LEU A 1 86 ? -1.622 -28.123 30.352 1.00 91.50 86 LEU A O 1
ATOM 705 N N . ILE A 1 87 ? -0.234 -28.444 32.096 1.00 90.12 87 ILE A N 1
ATOM 706 C CA . ILE A 1 87 ? 0.795 -29.153 31.335 1.00 90.12 87 ILE A CA 1
ATOM 707 C C . ILE A 1 87 ? 1.195 -30.440 32.048 1.00 90.12 87 ILE A C 1
ATOM 709 O O . ILE A 1 87 ? 1.392 -30.437 33.262 1.00 90.12 87 ILE A O 1
ATOM 713 N N . GLY A 1 88 ? 1.373 -31.525 31.302 1.00 87.31 88 GLY A N 1
ATOM 714 C CA . GLY A 1 88 ? 1.947 -32.766 31.823 1.00 87.31 88 GLY A CA 1
ATOM 715 C C . GLY A 1 88 ? 1.074 -33.982 31.606 1.00 87.31 88 GLY A C 1
ATOM 716 O O . GLY A 1 88 ? 0.322 -34.035 30.637 1.00 87.31 88 GLY A O 1
ATOM 717 N N . ASP A 1 89 ? 1.190 -34.938 32.523 1.00 86.62 89 ASP A N 1
ATOM 718 C CA . ASP A 1 89 ? 0.603 -36.266 32.400 1.00 86.62 89 ASP A CA 1
ATOM 719 C C . ASP A 1 89 ? -0.773 -36.311 33.076 1.00 86.62 89 ASP A C 1
ATOM 721 O O . ASP A 1 89 ? -0.925 -36.379 34.304 1.00 86.62 89 ASP A O 1
ATOM 725 N N . PHE A 1 90 ? -1.802 -36.273 32.243 1.00 87.19 90 PHE A N 1
ATOM 726 C CA . PHE A 1 90 ? -3.192 -36.335 32.656 1.00 87.19 90 PHE A CA 1
ATOM 727 C C . PHE A 1 90 ? -3.643 -37.768 32.926 1.00 87.19 90 PHE A C 1
ATOM 729 O O . PHE A 1 90 ? -4.650 -37.953 33.601 1.00 87.19 90 PHE A O 1
ATOM 736 N N . ASN A 1 91 ? -2.945 -38.789 32.423 1.00 84.00 91 ASN A N 1
ATOM 737 C CA . ASN A 1 91 ? -3.417 -40.175 32.438 1.00 84.00 91 ASN A CA 1
ATOM 738 C C . ASN A 1 91 ? -4.843 -40.368 31.861 1.00 84.00 91 ASN A C 1
ATOM 740 O O . ASN A 1 91 ? -5.527 -41.332 32.201 1.00 84.00 91 ASN A O 1
ATOM 744 N N . PHE A 1 92 ? -5.305 -39.451 31.002 1.00 79.69 92 PHE A N 1
ATOM 745 C CA . PHE A 1 92 ? -6.644 -39.491 30.410 1.00 79.69 92 PHE A CA 1
ATOM 746 C C . PHE A 1 92 ? -6.729 -40.558 29.311 1.00 79.69 92 PHE A C 1
ATOM 748 O O . PHE A 1 92 ? -5.871 -40.651 28.430 1.00 79.69 92 PHE A O 1
ATOM 755 N N . GLY A 1 93 ? -7.793 -41.349 29.342 1.00 69.50 93 GLY A N 1
ATOM 756 C CA . GLY A 1 93 ? -8.221 -42.218 28.266 1.00 69.50 93 GLY A CA 1
ATOM 757 C C . GLY A 1 93 ? -9.007 -41.424 27.234 1.00 69.50 93 GLY A C 1
ATOM 758 O O . GLY A 1 93 ? -10.136 -41.014 27.480 1.00 69.50 93 GLY A O 1
ATOM 759 N N . ASP A 1 94 ? -8.457 -41.305 26.024 1.00 73.38 94 ASP A N 1
ATOM 760 C CA . ASP A 1 94 ? -9.177 -40.764 24.862 1.00 73.38 94 ASP A CA 1
ATOM 761 C C . ASP A 1 94 ? -10.457 -41.536 24.512 1.00 73.38 94 ASP A C 1
ATOM 763 O O . ASP A 1 94 ? -11.186 -41.099 23.637 1.00 73.38 94 ASP A O 1
ATOM 767 N N . TYR A 1 95 ? -10.740 -42.658 25.175 1.00 76.00 95 TYR A N 1
ATOM 768 C CA . TYR A 1 95 ? -11.917 -43.500 24.958 1.00 76.00 95 TYR A CA 1
ATOM 769 C C . TYR A 1 95 ? -12.812 -43.626 26.203 1.00 76.00 95 TYR A C 1
ATOM 771 O O . TYR A 1 95 ? -13.792 -44.368 26.168 1.00 76.00 95 TYR A O 1
ATOM 779 N N . ASP A 1 96 ? -12.490 -42.944 27.310 1.00 81.38 96 ASP A N 1
ATOM 780 C CA . ASP A 1 96 ? -13.344 -42.924 28.503 1.00 81.38 96 ASP A CA 1
ATOM 781 C C . ASP A 1 96 ? -14.362 -41.779 28.396 1.00 81.38 96 ASP A C 1
ATOM 783 O O . ASP A 1 96 ? -14.011 -40.599 28.342 1.00 81.38 96 ASP A O 1
ATOM 787 N N . LEU A 1 97 ? -15.650 -42.133 28.372 1.00 82.81 97 LEU A N 1
ATOM 788 C CA . LEU A 1 97 ? -16.740 -41.179 28.176 1.00 82.81 97 LEU A CA 1
ATOM 789 C C . LEU A 1 97 ? -16.811 -40.120 29.290 1.00 82.81 97 LEU A C 1
ATOM 791 O O . LEU A 1 97 ? -17.150 -38.973 29.015 1.00 82.81 97 LEU A O 1
ATOM 795 N N . LYS A 1 98 ? -16.490 -40.463 30.547 1.00 83.12 98 LYS A N 1
ATOM 796 C CA . LYS A 1 98 ? -16.529 -39.496 31.661 1.00 83.12 98 LYS A CA 1
ATOM 797 C C . LYS A 1 98 ? -15.426 -38.452 31.514 1.00 83.12 98 LYS A C 1
ATOM 799 O O . LYS A 1 98 ? -15.660 -37.270 31.758 1.00 83.12 98 LYS A O 1
ATOM 804 N N . GLU A 1 99 ? -14.246 -38.887 31.094 1.00 86.00 99 GLU A N 1
ATOM 805 C CA . GLU A 1 99 ? -13.083 -38.026 30.878 1.00 86.00 99 GLU A CA 1
ATOM 806 C C . GLU A 1 99 ? -13.237 -37.140 29.639 1.00 86.00 99 GLU A C 1
ATOM 808 O O . GLU A 1 99 ? -12.901 -35.955 29.663 1.00 86.00 99 GLU A O 1
ATOM 813 N N . GLN A 1 100 ? -13.832 -37.665 28.570 1.00 83.75 100 GLN A N 1
ATOM 814 C CA . GLN A 1 100 ? -14.215 -36.838 27.429 1.00 83.75 100 GLN A CA 1
ATOM 815 C C . GLN A 1 100 ? -15.276 -35.796 27.810 1.00 83.75 100 GLN A C 1
ATOM 817 O O . GLN A 1 100 ? -15.142 -34.628 27.444 1.00 83.75 100 GLN A O 1
ATOM 822 N N . ASN A 1 101 ? -16.293 -36.185 28.585 1.00 86.50 101 ASN A N 1
ATOM 823 C CA . ASN A 1 101 ? -17.374 -35.286 28.989 1.00 86.50 101 ASN A CA 1
ATOM 824 C C . ASN A 1 101 ? -16.882 -34.115 29.848 1.00 86.50 101 ASN A C 1
ATOM 826 O O . ASN A 1 101 ? -17.379 -33.001 29.678 1.00 86.50 101 ASN A O 1
ATOM 830 N N . ILE A 1 102 ? -15.908 -34.319 30.747 1.00 87.69 102 ILE A N 1
ATOM 831 C CA . ILE A 1 102 ? -15.370 -33.200 31.535 1.00 87.69 102 ILE A CA 1
ATOM 832 C C . ILE A 1 102 ? -14.635 -32.194 30.640 1.00 87.69 102 ILE A C 1
ATOM 834 O O . ILE A 1 102 ? -14.826 -30.995 30.806 1.00 87.69 102 ILE A O 1
ATOM 838 N N . LEU A 1 103 ? -13.868 -32.648 29.642 1.00 84.56 103 LEU A N 1
ATOM 839 C CA . LEU A 1 103 ? -13.213 -31.738 28.694 1.00 84.56 103 LEU A CA 1
ATOM 840 C C . LEU A 1 103 ? -14.230 -31.026 27.793 1.00 84.56 103 LEU A C 1
ATOM 842 O O . LEU A 1 103 ? -14.089 -29.830 27.560 1.00 84.56 103 LEU A O 1
ATOM 846 N N . ALA A 1 104 ? -15.274 -31.728 27.342 1.00 85.25 104 ALA A N 1
ATOM 847 C CA . ALA A 1 104 ? -16.359 -31.143 26.554 1.00 85.25 104 ALA A CA 1
ATOM 848 C C . ALA A 1 104 ? -17.150 -30.086 27.347 1.00 85.25 104 ALA A C 1
ATOM 850 O O . ALA A 1 104 ? -17.518 -29.050 26.808 1.00 85.25 104 ALA A O 1
ATOM 851 N N . THR A 1 105 ? -17.349 -30.296 28.653 1.00 88.56 105 THR A N 1
ATOM 852 C CA . THR A 1 105 ? -18.046 -29.333 29.529 1.00 88.56 105 THR A CA 1
ATOM 853 C C . THR A 1 105 ? -17.341 -27.971 29.572 1.00 88.56 105 THR A C 1
ATOM 855 O O . THR A 1 105 ? -18.002 -26.943 29.697 1.00 88.56 105 THR A O 1
ATOM 858 N N . TYR A 1 106 ? -16.012 -27.957 29.433 1.00 85.69 106 TYR A N 1
ATOM 859 C CA . TYR A 1 106 ? -15.179 -26.753 29.485 1.00 85.69 106 TYR A CA 1
ATOM 860 C C . TYR A 1 106 ? -14.605 -26.352 28.115 1.00 85.69 106 TYR A C 1
ATOM 862 O O . TYR A 1 106 ? -13.699 -25.528 28.064 1.00 85.69 106 TYR A O 1
ATOM 870 N N . GLU A 1 107 ? -15.113 -26.878 26.995 1.00 80.06 107 GLU A N 1
ATOM 871 C CA . GLU A 1 107 ? -14.510 -26.672 25.663 1.00 80.06 107 GLU A CA 1
ATOM 872 C C . GLU A 1 107 ? -14.471 -25.203 25.205 1.00 80.06 107 GLU A C 1
ATOM 874 O O . GLU A 1 107 ? -13.574 -24.800 24.468 1.00 80.06 107 GLU A O 1
ATOM 879 N N . ASN A 1 108 ? -15.418 -24.386 25.680 1.00 76.00 108 ASN A N 1
ATOM 880 C CA . ASN A 1 108 ? -15.471 -22.948 25.394 1.00 76.00 108 ASN A CA 1
ATOM 881 C C . ASN A 1 108 ? -14.473 -22.132 26.231 1.00 76.00 108 ASN A C 1
ATOM 883 O O . ASN A 1 108 ? -14.233 -20.964 25.932 1.00 76.00 108 ASN A O 1
ATOM 887 N N . GLU A 1 109 ? -13.931 -22.722 27.297 1.00 83.75 109 GLU A N 1
ATOM 888 C CA . GLU A 1 109 ? -13.035 -22.062 28.246 1.00 83.75 109 GLU A CA 1
ATOM 889 C C . GLU A 1 109 ? -11.610 -22.605 28.154 1.00 83.75 109 GLU A C 1
ATOM 891 O O . GLU A 1 109 ? -10.662 -21.843 28.323 1.00 83.75 109 GLU A O 1
ATOM 896 N N . VAL A 1 110 ? -11.443 -23.896 27.870 1.00 86.19 110 VAL A N 1
ATOM 897 C CA . VAL A 1 110 ? -10.167 -24.608 27.887 1.00 86.19 110 VAL A CA 1
ATOM 898 C C . VAL A 1 110 ? -9.943 -25.297 26.549 1.00 86.19 110 VAL A C 1
ATOM 900 O O . VAL A 1 110 ? -10.724 -26.141 26.118 1.00 86.19 110 VAL A O 1
ATOM 903 N N . HIS A 1 111 ? -8.823 -24.968 25.920 1.00 85.62 111 HIS A N 1
ATOM 904 C CA . HIS A 1 111 ? -8.444 -25.457 24.607 1.00 85.62 111 HIS A CA 1
ATOM 905 C C . HIS A 1 111 ? -7.327 -26.511 24.699 1.00 85.62 111 HIS A C 1
ATOM 907 O O . HIS A 1 111 ? -6.301 -26.280 25.343 1.00 85.62 111 HIS A O 1
ATOM 913 N N . ASP A 1 112 ? -7.515 -27.668 24.053 1.00 89.00 112 ASP A N 1
ATOM 914 C CA . ASP A 1 112 ? -6.489 -28.715 23.903 1.00 89.00 112 ASP A CA 1
ATOM 915 C C . ASP A 1 112 ? -5.605 -28.385 22.696 1.00 89.00 112 ASP A C 1
ATOM 917 O O . ASP A 1 112 ? -6.008 -28.599 21.552 1.00 89.00 112 ASP A O 1
ATOM 921 N N . LEU A 1 113 ? -4.390 -27.886 22.953 1.00 88.25 113 LEU A N 1
ATOM 922 C CA . LEU A 1 113 ? -3.476 -27.414 21.905 1.00 88.25 113 LEU A CA 1
ATOM 923 C C . LEU A 1 113 ? -3.048 -28.514 20.926 1.00 88.25 113 LEU A C 1
ATOM 925 O O . LEU A 1 113 ? -2.574 -28.217 19.832 1.00 88.25 113 LEU A O 1
ATOM 929 N N . TRP A 1 114 ? -3.207 -29.790 21.288 1.00 85.50 114 TRP A N 1
ATOM 930 C CA . TRP A 1 114 ? -2.910 -30.895 20.377 1.00 85.50 114 TRP A CA 1
ATOM 931 C C . TRP A 1 114 ? -3.855 -30.911 19.167 1.00 85.50 114 TRP A C 1
ATOM 933 O O . TRP A 1 114 ? -3.439 -31.254 18.061 1.00 85.50 114 TRP A O 1
ATOM 943 N N . LYS A 1 115 ? -5.113 -30.490 19.361 1.00 83.69 115 LYS A N 1
ATOM 944 C CA . LYS A 1 115 ? -6.154 -30.484 18.320 1.00 83.69 115 LYS A CA 1
ATOM 945 C C . LYS A 1 115 ? -5.935 -29.416 17.245 1.00 83.69 115 LYS A C 1
ATOM 947 O O . LYS A 1 115 ? -6.510 -29.535 16.169 1.00 83.69 115 LYS A O 1
ATOM 952 N N . ASP A 1 116 ? -5.094 -28.416 17.511 1.00 74.25 116 ASP A N 1
ATOM 953 C CA . ASP A 1 116 ? -4.718 -27.398 16.519 1.00 74.25 116 ASP A CA 1
ATOM 954 C C . ASP A 1 116 ? -3.781 -27.947 15.437 1.00 74.25 116 ASP A C 1
ATOM 956 O O . ASP A 1 116 ? -3.686 -27.368 14.357 1.00 74.25 116 ASP A O 1
ATOM 960 N N . ILE A 1 117 ? -3.063 -29.037 15.736 1.00 74.38 117 ILE A N 1
ATOM 961 C CA . ILE A 1 117 ? -2.006 -29.580 14.868 1.00 74.38 117 ILE A CA 1
ATOM 962 C C . ILE A 1 117 ? -2.348 -30.986 14.364 1.00 74.38 117 ILE A C 1
ATOM 964 O O . ILE A 1 117 ? -2.011 -31.324 13.231 1.00 74.38 117 ILE A O 1
ATOM 968 N N . TYR A 1 118 ? -3.023 -31.810 15.170 1.00 73.25 118 TYR A N 1
ATOM 969 C CA . TYR A 1 118 ? -3.288 -33.213 14.847 1.00 73.25 118 TYR A CA 1
ATOM 970 C C . TYR A 1 118 ? -4.781 -33.482 14.629 1.00 73.25 118 TYR A C 1
ATOM 972 O O . TYR A 1 118 ? -5.616 -33.223 15.498 1.00 73.25 118 TYR A O 1
ATOM 980 N N . HIS A 1 119 ? -5.112 -34.089 13.485 1.00 76.94 119 HIS A N 1
ATOM 981 C CA . HIS A 1 119 ? -6.450 -34.609 13.203 1.00 76.94 119 HIS A CA 1
ATOM 982 C C . HIS A 1 119 ? -6.663 -35.935 13.936 1.00 76.94 119 HIS A C 1
ATOM 984 O O . HIS A 1 119 ? -6.119 -36.963 13.531 1.00 76.94 119 HIS A O 1
ATOM 990 N N . LEU A 1 120 ? -7.476 -35.917 14.995 1.00 78.38 120 LEU A N 1
ATOM 991 C CA . LEU A 1 120 ? -7.646 -37.064 15.895 1.00 78.38 120 LEU A CA 1
ATOM 992 C C . LEU A 1 120 ? -8.136 -38.345 15.198 1.00 78.38 120 LEU A C 1
ATOM 994 O O . LEU A 1 120 ? -7.745 -39.432 15.611 1.00 78.38 120 LEU A O 1
ATOM 998 N N . ASP A 1 121 ? -8.919 -38.224 14.126 1.00 76.12 121 ASP A N 1
ATOM 999 C CA . ASP A 1 121 ? -9.463 -39.381 13.400 1.00 76.12 121 ASP A CA 1
ATOM 1000 C C . ASP A 1 121 ? -8.458 -40.030 12.436 1.00 76.12 121 ASP A C 1
ATOM 1002 O O . ASP A 1 121 ? -8.591 -41.204 12.096 1.00 76.12 121 ASP A O 1
ATOM 1006 N N . GLN A 1 122 ? -7.450 -39.280 11.981 1.00 72.56 122 GLN A N 1
ATOM 1007 C CA . GLN A 1 122 ? -6.494 -39.737 10.963 1.00 72.56 122 GLN A CA 1
ATOM 1008 C C . GLN A 1 122 ? -5.108 -40.009 11.550 1.00 72.56 122 GLN A C 1
ATOM 1010 O O . GLN A 1 122 ? -4.489 -41.029 11.253 1.00 72.56 122 GLN A O 1
ATOM 1015 N N . ASN A 1 123 ? -4.616 -39.095 12.385 1.00 77.25 123 ASN A N 1
ATOM 1016 C CA . ASN A 1 123 ? -3.332 -39.201 13.057 1.00 77.25 123 ASN A CA 1
ATOM 1017 C C . ASN A 1 123 ? -3.457 -38.665 14.491 1.00 77.25 123 ASN A C 1
ATOM 1019 O O . ASN A 1 123 ? -3.070 -37.526 14.766 1.00 77.25 123 ASN A O 1
ATOM 1023 N N . PRO A 1 124 ? -4.002 -39.472 15.417 1.00 78.25 124 PRO A N 1
ATOM 1024 C CA . PRO A 1 124 ? -4.247 -39.047 16.793 1.00 78.25 124 PRO A CA 1
ATOM 1025 C C . PRO A 1 124 ? -2.975 -38.663 17.553 1.00 78.25 124 PRO A C 1
ATOM 1027 O O . PRO A 1 124 ? -3.054 -37.889 18.506 1.00 78.25 124 PRO A O 1
ATOM 1030 N N . GLY A 1 125 ? -1.806 -39.169 17.141 1.00 85.44 125 GLY A N 1
ATOM 1031 C CA . GLY A 1 125 ? -0.534 -38.864 17.791 1.00 85.44 125 GLY A CA 1
ATOM 1032 C C . GLY A 1 125 ? -0.508 -39.335 19.246 1.00 85.44 125 GLY A C 1
ATOM 1033 O O . GLY A 1 125 ? -0.428 -38.524 20.166 1.00 85.44 125 GLY A O 1
ATOM 1034 N N . PHE A 1 126 ? -0.597 -40.650 19.463 1.00 89.25 126 PHE A N 1
ATOM 1035 C CA . PHE A 1 126 ? -0.594 -41.232 20.805 1.00 89.25 126 PHE A CA 1
ATOM 1036 C C . PHE A 1 126 ? 0.765 -41.075 21.481 1.00 89.25 126 PHE A C 1
ATOM 1038 O O . PHE A 1 126 ? 1.781 -41.578 21.006 1.00 89.25 126 PHE A O 1
ATOM 1045 N N . THR A 1 127 ? 0.772 -40.403 22.625 1.00 89.25 127 THR A N 1
ATOM 1046 C CA . THR A 1 127 ? 1.970 -40.244 23.448 1.00 89.25 127 THR A CA 1
ATOM 1047 C C . THR A 1 127 ? 2.279 -41.533 24.228 1.00 89.25 127 THR A C 1
ATOM 1049 O O . THR A 1 127 ? 3.443 -41.852 24.454 1.00 89.25 127 THR A O 1
ATOM 1052 N N . PHE A 1 128 ? 1.250 -42.329 24.550 1.00 89.62 128 PHE A N 1
ATOM 1053 C CA . PHE A 1 128 ? 1.355 -43.714 25.013 1.00 89.62 128 PHE A CA 1
ATOM 1054 C C . PHE A 1 128 ? 0.902 -44.646 23.898 1.00 89.62 128 PHE A C 1
ATOM 1056 O O . PHE A 1 128 ? -0.292 -44.731 23.607 1.00 89.62 128 PHE A O 1
ATOM 1063 N N . ASP A 1 129 ? 1.831 -45.365 23.283 1.00 90.50 129 ASP A N 1
ATOM 1064 C CA . ASP A 1 129 ? 1.514 -46.224 22.144 1.00 90.50 129 ASP A CA 1
ATOM 1065 C C . ASP A 1 129 ? 2.144 -47.613 22.291 1.00 90.50 129 ASP A C 1
ATOM 1067 O O . ASP A 1 129 ? 3.189 -47.870 21.698 1.00 90.50 129 ASP A O 1
ATOM 1071 N N . PRO A 1 130 ? 1.541 -48.539 23.058 1.00 90.31 130 PRO A N 1
ATOM 1072 C CA . PRO A 1 130 ? 2.036 -49.912 23.173 1.00 90.31 130 PRO A CA 1
ATOM 1073 C C . PRO A 1 130 ? 2.149 -50.676 21.844 1.00 90.31 130 PRO A C 1
ATOM 1075 O O . PRO A 1 130 ? 2.868 -51.677 21.769 1.00 90.31 130 PRO A O 1
ATOM 1078 N N . SER A 1 131 ? 1.481 -50.220 20.776 1.00 88.81 131 SER A N 1
ATOM 1079 C CA . SER A 1 131 ? 1.606 -50.845 19.457 1.00 88.81 131 SER A CA 1
ATOM 1080 C C . SER A 1 131 ? 2.962 -50.559 18.798 1.00 88.81 131 SER A C 1
ATOM 1082 O O . SER A 1 131 ? 3.558 -51.469 18.216 1.00 88.81 131 SER A O 1
ATOM 1084 N N . ASN A 1 132 ? 3.499 -49.347 18.985 1.00 87.88 132 ASN A N 1
ATOM 1085 C CA . ASN A 1 132 ? 4.764 -48.899 18.388 1.00 87.88 132 ASN A CA 1
ATOM 1086 C C . ASN A 1 132 ? 5.900 -48.673 19.404 1.00 87.88 132 ASN A C 1
ATOM 1088 O O . ASN A 1 132 ? 7.060 -48.553 19.009 1.00 87.88 132 ASN A O 1
ATOM 1092 N N . ASN A 1 133 ? 5.598 -48.633 20.703 1.00 89.69 133 ASN A N 1
ATOM 1093 C CA . ASN A 1 133 ? 6.551 -48.439 21.789 1.00 89.69 133 ASN A CA 1
ATOM 1094 C C . ASN A 1 133 ? 6.744 -49.745 22.577 1.00 89.69 133 ASN A C 1
ATOM 1096 O O . ASN A 1 133 ? 5.872 -50.186 23.328 1.00 89.69 133 ASN A O 1
ATOM 1100 N N . LEU A 1 134 ? 7.924 -50.359 22.435 1.00 87.06 134 LEU A N 1
ATOM 1101 C CA . LEU A 1 134 ? 8.245 -51.625 23.100 1.00 87.06 134 LEU A CA 1
ATOM 1102 C C . LEU A 1 134 ? 8.300 -51.485 24.627 1.00 87.06 134 LEU A C 1
ATOM 1104 O O . LEU A 1 134 ? 7.904 -52.411 25.330 1.00 87.06 134 LEU A O 1
ATOM 1108 N N . CYS A 1 135 ? 8.777 -50.348 25.140 1.00 88.19 135 CYS A N 1
ATOM 1109 C CA . CYS A 1 135 ? 8.833 -50.091 26.577 1.00 88.19 135 CYS A CA 1
ATOM 1110 C C . CYS A 1 135 ? 7.412 -50.028 27.156 1.00 88.19 135 CYS A C 1
ATOM 1112 O O . CYS A 1 135 ? 7.101 -50.767 28.088 1.00 88.19 135 CYS A O 1
ATOM 1114 N N . ALA A 1 136 ? 6.522 -49.270 26.506 1.00 88.44 136 ALA A N 1
ATOM 1115 C CA . ALA A 1 136 ? 5.102 -49.191 26.851 1.00 88.44 136 ALA A CA 1
ATOM 1116 C C . ALA A 1 136 ? 4.430 -50.567 26.826 1.00 88.44 136 ALA A C 1
ATOM 1118 O O . ALA A 1 136 ? 3.694 -50.929 27.740 1.00 88.44 136 ALA A O 1
ATOM 1119 N N . ARG A 1 137 ? 4.733 -51.384 25.811 1.00 88.88 137 ARG A N 1
ATOM 1120 C CA . ARG A 1 137 ? 4.211 -52.749 25.706 1.00 88.88 137 ARG A CA 1
ATOM 1121 C C . ARG A 1 137 ? 4.661 -53.660 26.844 1.00 88.88 137 ARG A C 1
ATOM 1123 O O . ARG A 1 137 ? 3.942 -54.587 27.190 1.00 88.88 137 ARG A O 1
ATOM 1130 N N . ILE A 1 138 ? 5.835 -53.443 27.421 1.00 86.62 138 ILE A N 1
ATOM 1131 C CA . ILE A 1 138 ? 6.319 -54.265 28.537 1.00 86.62 138 ILE A CA 1
ATOM 1132 C C . ILE A 1 138 ? 5.750 -53.765 29.870 1.00 86.62 138 ILE A C 1
ATOM 1134 O O . ILE A 1 138 ? 5.473 -54.576 30.751 1.00 86.62 138 ILE A O 1
ATOM 1138 N N . THR A 1 139 ? 5.570 -52.452 30.032 1.00 83.00 139 THR A N 1
ATOM 1139 C CA . THR A 1 139 ? 5.142 -51.843 31.302 1.00 83.00 139 THR A CA 1
ATOM 1140 C C . THR A 1 139 ? 3.624 -51.701 31.454 1.00 83.00 139 THR A C 1
ATOM 1142 O O . THR A 1 139 ? 3.152 -51.484 32.573 1.00 83.00 139 THR A O 1
ATOM 1145 N N . SER A 1 140 ? 2.853 -51.819 30.365 1.00 82.06 140 SER A N 1
ATOM 1146 C CA . SER A 1 140 ? 1.398 -51.629 30.361 1.00 82.06 140 SER A CA 1
ATOM 1147 C C . SER A 1 140 ? 0.607 -52.881 30.733 1.00 82.06 140 SER A C 1
ATOM 1149 O O . SER A 1 140 ? 0.737 -53.925 30.093 1.00 82.06 140 SER A O 1
ATOM 1151 N N . ASP A 1 141 ? -0.333 -52.724 31.667 1.00 75.62 141 ASP A N 1
ATOM 1152 C CA . ASP A 1 141 ? -1.337 -53.745 31.983 1.00 75.62 141 ASP A CA 1
ATOM 1153 C C . ASP A 1 141 ? -2.507 -53.749 30.973 1.00 75.62 141 ASP A C 1
ATOM 1155 O O . ASP A 1 141 ? -3.122 -54.787 30.739 1.00 75.62 141 ASP A O 1
ATOM 1159 N N . SER A 1 142 ? -2.831 -52.597 30.363 1.00 76.19 142 SER A N 1
ATOM 1160 C CA . SER A 1 142 ? -4.012 -52.433 29.496 1.00 76.19 142 SER A CA 1
ATOM 1161 C C . SER A 1 142 ? -3.706 -52.504 28.000 1.00 76.19 142 SER A C 1
ATOM 1163 O O . SER A 1 142 ? -4.592 -52.862 27.231 1.00 76.19 142 SER A O 1
ATOM 1165 N N . GLN A 1 143 ? -2.475 -52.179 27.583 1.00 84.62 143 GLN A N 1
ATOM 1166 C CA . GLN A 1 143 ? -2.038 -52.140 26.176 1.00 84.62 143 GLN A CA 1
ATOM 1167 C C . GLN A 1 143 ? -2.874 -51.205 25.278 1.00 84.62 143 GLN A C 1
ATOM 1169 O O . GLN A 1 143 ? -2.890 -51.356 24.059 1.00 84.62 143 GLN A O 1
ATOM 1174 N N . ILE A 1 144 ? -3.582 -50.233 25.864 1.00 85.00 144 ILE A N 1
ATOM 1175 C CA . ILE A 1 144 ? -4.441 -49.294 25.131 1.00 85.00 144 ILE A CA 1
ATOM 1176 C C . ILE A 1 144 ? -3.633 -48.050 24.755 1.00 85.00 144 ILE A C 1
ATOM 1178 O O . ILE A 1 144 ? -3.062 -47.410 25.636 1.00 85.00 144 ILE A O 1
ATOM 1182 N N . ASN A 1 145 ? -3.651 -47.670 23.475 1.00 88.12 145 ASN A N 1
ATOM 1183 C CA . ASN A 1 145 ? -3.047 -46.428 22.982 1.00 88.12 145 ASN A CA 1
ATOM 1184 C C . ASN A 1 145 ? -3.780 -45.197 23.538 1.00 88.12 145 ASN A C 1
ATOM 1186 O O . ASN A 1 145 ? -5.010 -45.154 23.505 1.00 88.12 145 ASN A O 1
ATOM 1190 N N . ARG A 1 146 ? -3.058 -44.195 24.052 1.00 87.00 146 ARG A N 1
ATOM 1191 C CA . ARG A 1 146 ? -3.652 -43.017 24.715 1.00 87.00 146 ARG A CA 1
ATOM 1192 C C . ARG A 1 146 ? -2.786 -41.765 24.591 1.00 87.00 146 ARG A C 1
ATOM 1194 O O . ARG A 1 146 ? -1.563 -41.851 24.521 1.00 87.00 146 ARG A O 1
ATOM 1201 N N . ARG A 1 147 ? -3.414 -40.587 24.640 1.00 88.94 147 ARG A N 1
ATOM 1202 C CA . ARG A 1 147 ? -2.743 -39.297 24.861 1.00 88.94 147 ARG A CA 1
ATOM 1203 C C . ARG A 1 147 ? -2.750 -38.956 26.352 1.00 88.94 147 ARG A C 1
ATOM 1205 O O . ARG A 1 147 ? -3.673 -38.289 26.839 1.00 88.94 147 ARG A O 1
ATOM 1212 N N . LEU A 1 148 ? -1.750 -39.455 27.082 1.00 86.81 148 LEU A N 1
ATOM 1213 C CA . LEU A 1 148 ? -1.611 -39.154 28.511 1.00 86.81 148 LEU A CA 1
ATOM 1214 C C . LEU A 1 148 ? -1.018 -37.754 28.724 1.00 86.81 148 LEU A C 1
ATOM 1216 O O . LEU A 1 148 ? -1.521 -37.022 29.572 1.00 86.81 148 LEU A O 1
ATOM 1220 N N . ASP A 1 149 ? -0.027 -37.345 27.924 1.00 87.44 149 ASP A N 1
ATOM 1221 C CA . ASP A 1 149 ? 0.590 -36.014 28.011 1.00 87.44 149 ASP A CA 1
ATOM 1222 C C . ASP A 1 149 ? -0.231 -34.987 27.230 1.00 87.44 149 ASP A C 1
ATOM 1224 O O . ASP A 1 149 ? -0.562 -35.204 26.061 1.00 87.44 149 ASP A O 1
ATOM 1228 N N . ARG A 1 150 ? -0.560 -33.853 27.861 1.00 88.25 150 ARG A N 1
ATOM 1229 C CA . ARG A 1 150 ? -1.377 -32.796 27.244 1.00 88.25 150 ARG A CA 1
ATOM 1230 C C . ARG A 1 150 ? -0.914 -31.394 27.614 1.00 88.25 150 ARG A C 1
ATOM 1232 O O . ARG A 1 150 ? -0.377 -31.153 28.697 1.00 88.25 150 ARG A O 1
ATOM 1239 N N . TYR A 1 151 ? -1.215 -30.466 26.710 1.00 91.00 151 TYR A N 1
ATOM 1240 C CA . TYR A 1 151 ? -1.162 -29.027 26.936 1.00 91.00 151 TYR A CA 1
ATOM 1241 C C . TYR A 1 151 ? -2.572 -28.461 26.797 1.00 91.00 151 TYR A C 1
ATOM 1243 O O . TYR A 1 151 ? -3.075 -28.312 25.684 1.00 91.00 151 TYR A O 1
ATOM 1251 N N . LEU A 1 152 ? -3.207 -28.153 27.926 1.00 91.38 152 LEU A N 1
ATOM 1252 C CA . LEU A 1 152 ? -4.488 -27.455 27.938 1.00 91.38 152 LEU A CA 1
ATOM 1253 C C . LEU A 1 152 ? -4.256 -25.994 28.300 1.00 91.38 152 LEU A C 1
ATOM 1255 O O . LEU A 1 152 ? -3.623 -25.702 29.314 1.00 91.38 152 LEU A O 1
ATOM 1259 N N . ILE A 1 153 ? -4.779 -25.072 27.504 1.00 91.06 153 ILE A N 1
ATOM 1260 C CA . ILE A 1 153 ? -4.687 -23.638 27.769 1.00 91.06 153 ILE A CA 1
ATOM 1261 C C . ILE A 1 153 ? -6.073 -23.081 28.051 1.00 91.06 153 ILE A C 1
ATOM 1263 O O . ILE A 1 153 ? -7.023 -23.370 27.331 1.00 91.06 153 ILE A O 1
ATOM 1267 N N . HIS A 1 154 ? -6.206 -22.291 29.108 1.00 90.56 154 HIS A N 1
ATOM 1268 C CA . HIS A 1 154 ? -7.456 -21.589 29.353 1.00 90.56 154 HIS A CA 1
ATOM 1269 C C . HIS A 1 154 ? -7.577 -20.380 28.415 1.00 90.56 154 HIS A C 1
ATOM 1271 O O . HIS A 1 154 ? -6.582 -19.846 27.922 1.00 90.56 154 HIS A O 1
ATOM 1277 N N . THR A 1 155 ? -8.797 -19.910 28.186 1.00 78.81 155 THR A N 1
ATOM 1278 C CA . THR A 1 155 ? -9.077 -18.674 27.461 1.00 78.81 155 THR A CA 1
ATOM 1279 C C . THR A 1 155 ? -8.453 -17.528 28.244 1.00 78.81 155 THR A C 1
ATOM 1281 O O . THR A 1 155 ? -8.890 -17.216 29.352 1.00 78.81 155 THR A O 1
ATOM 1284 N N . LEU A 1 156 ? -7.372 -16.958 27.711 1.00 79.19 156 LEU A N 1
ATOM 1285 C CA . LEU A 1 156 ? -6.542 -16.020 28.454 1.00 79.19 156 LEU A CA 1
ATOM 1286 C C . LEU A 1 156 ? -7.115 -14.595 28.398 1.00 79.19 156 LEU A C 1
ATOM 1288 O O . LEU A 1 156 ? -7.501 -14.079 27.349 1.00 79.19 156 LEU A O 1
ATOM 1292 N N . ASP A 1 157 ? -7.085 -13.907 29.531 1.00 72.25 157 ASP A N 1
ATOM 1293 C CA . ASP A 1 157 ? -7.414 -12.496 29.659 1.00 72.25 157 ASP A CA 1
ATOM 1294 C C . ASP A 1 157 ? -6.210 -11.606 29.330 1.00 72.25 157 ASP A C 1
ATOM 1296 O O . ASP A 1 157 ? -5.196 -11.594 30.036 1.00 72.25 157 ASP A O 1
ATOM 1300 N N . ASN A 1 158 ? -6.363 -10.767 28.299 1.00 65.94 158 ASN A N 1
ATOM 1301 C CA . ASN A 1 158 ? -5.353 -9.796 27.849 1.00 65.94 158 ASN A CA 1
ATOM 1302 C C . ASN A 1 158 ? -4.010 -10.436 27.448 1.00 65.94 158 ASN A C 1
ATOM 1304 O O . ASN A 1 158 ? -2.968 -9.773 27.448 1.00 65.94 158 ASN A O 1
ATOM 1308 N N . ILE A 1 159 ? -4.024 -11.725 27.107 1.00 72.62 159 ILE A N 1
ATOM 1309 C CA . ILE A 1 159 ? -2.885 -12.451 26.555 1.00 72.62 159 ILE A CA 1
ATOM 1310 C C . ILE A 1 159 ? -3.369 -13.143 25.287 1.00 72.62 159 ILE A C 1
ATOM 1312 O O . ILE A 1 159 ? -4.369 -13.850 25.306 1.00 72.62 159 ILE A O 1
ATOM 1316 N N . SER A 1 160 ? -2.662 -12.945 24.184 1.00 70.75 160 SER A N 1
ATOM 1317 C CA . SER A 1 160 ? -2.788 -13.798 23.005 1.00 70.75 160 SER A CA 1
ATOM 1318 C C . SER A 1 160 ? -1.615 -14.764 22.959 1.00 70.75 160 SER A C 1
ATOM 1320 O O . SER A 1 160 ? -0.536 -14.459 23.480 1.00 70.75 160 SER A O 1
ATOM 1322 N N . TYR A 1 161 ? -1.795 -15.891 22.285 1.00 74.94 161 TYR A N 1
ATOM 1323 C CA . TYR A 1 161 ? -0.715 -16.832 22.041 1.00 74.94 161 TYR A CA 1
ATOM 1324 C C . TYR A 1 161 ? -0.704 -17.299 20.588 1.00 74.94 161 TYR A C 1
ATOM 1326 O O . TYR A 1 161 ? -1.722 -17.258 19.904 1.00 74.94 161 TYR A O 1
ATOM 1334 N N . SER A 1 162 ? 0.465 -17.730 20.129 1.00 69.12 162 SER A N 1
ATOM 1335 C CA . SER A 1 162 ? 0.640 -18.432 18.859 1.00 69.12 162 SER A CA 1
ATOM 1336 C C . SER A 1 162 ? 1.575 -19.616 19.074 1.00 69.12 162 SER A C 1
ATOM 1338 O O . SER A 1 162 ? 2.606 -19.466 19.742 1.00 69.12 162 SER A O 1
ATOM 1340 N N . ILE A 1 163 ? 1.236 -20.768 18.503 1.00 74.75 163 ILE A N 1
ATOM 1341 C CA . ILE A 1 163 ? 2.072 -21.969 18.550 1.00 74.75 163 ILE A CA 1
ATOM 1342 C C . ILE A 1 163 ? 3.048 -21.914 17.376 1.00 74.75 163 ILE A C 1
ATOM 1344 O O . ILE A 1 163 ? 2.628 -21.790 16.231 1.00 74.75 163 ILE A O 1
ATOM 1348 N N . GLU A 1 164 ? 4.347 -21.972 17.663 1.00 71.31 164 GLU A N 1
ATOM 1349 C CA . GLU A 1 164 ? 5.379 -22.072 16.625 1.00 71.31 164 GLU A CA 1
ATOM 1350 C C . GLU A 1 164 ? 5.497 -23.519 16.140 1.00 71.31 164 GLU A C 1
ATOM 1352 O O . GLU A 1 164 ? 5.526 -23.766 14.939 1.00 71.31 164 GLU A O 1
ATOM 1357 N N . TYR A 1 165 ? 5.502 -24.475 17.073 1.00 77.38 165 TYR A N 1
ATOM 1358 C CA . TYR A 1 165 ? 5.298 -25.896 16.799 1.00 77.38 165 TYR A CA 1
ATOM 1359 C C . TYR A 1 165 ? 4.993 -26.676 18.086 1.00 77.38 165 TYR A C 1
ATOM 1361 O O . TYR A 1 165 ? 5.357 -26.260 19.191 1.00 77.38 165 TYR A O 1
ATOM 1369 N N . LEU A 1 166 ? 4.360 -27.841 17.920 1.00 83.56 166 LEU A N 1
ATOM 1370 C CA . LEU A 1 166 ? 4.103 -28.833 18.963 1.00 83.56 166 LEU A CA 1
ATOM 1371 C C . LEU A 1 166 ? 4.451 -30.225 18.421 1.00 83.56 166 LEU A C 1
ATOM 1373 O O . LEU A 1 166 ? 3.795 -30.735 17.513 1.00 83.56 166 LEU A O 1
ATOM 1377 N N . LEU A 1 167 ? 5.519 -30.819 18.952 1.00 83.50 167 LEU A N 1
ATOM 1378 C CA . LEU A 1 167 ? 6.104 -32.057 18.437 1.00 83.50 167 LEU A CA 1
ATOM 1379 C C . LEU A 1 167 ? 6.186 -33.131 19.514 1.00 83.50 167 LEU A C 1
ATOM 1381 O O . LEU A 1 167 ? 6.393 -32.839 20.691 1.00 83.50 167 LEU A O 1
ATOM 1385 N N . MET A 1 168 ? 6.084 -34.383 19.082 1.00 85.06 168 MET A N 1
ATOM 1386 C CA . MET A 1 168 ? 6.399 -35.540 19.907 1.00 85.06 168 MET A CA 1
ATOM 1387 C C . MET A 1 168 ? 7.899 -35.840 19.811 1.00 85.06 168 MET A C 1
ATOM 1389 O O . MET A 1 168 ? 8.455 -35.903 18.715 1.00 85.06 168 MET A O 1
ATOM 1393 N N . ILE A 1 169 ? 8.564 -36.010 20.951 1.00 84.81 169 ILE A N 1
ATOM 1394 C CA . ILE A 1 169 ? 10.007 -36.255 21.049 1.00 84.81 169 ILE A CA 1
ATOM 1395 C C . ILE A 1 169 ? 10.287 -37.548 21.824 1.00 84.81 169 ILE A C 1
ATOM 1397 O O . ILE A 1 169 ? 9.460 -38.028 22.599 1.00 84.81 169 ILE A O 1
ATOM 1401 N N . GLY A 1 170 ? 11.473 -38.127 21.618 1.00 81.38 170 GLY A N 1
ATOM 1402 C CA . GLY A 1 170 ? 11.826 -39.426 22.207 1.00 81.38 170 GLY A CA 1
ATOM 1403 C C . GLY A 1 170 ? 11.226 -40.625 21.463 1.00 81.38 170 GLY A C 1
ATOM 1404 O O . GLY A 1 170 ? 11.147 -41.716 22.021 1.00 81.38 170 GLY A O 1
ATOM 1405 N N . ILE A 1 171 ? 10.817 -40.428 20.204 1.00 84.44 171 ILE A N 1
ATOM 1406 C CA . ILE A 1 171 ? 10.314 -41.492 19.318 1.00 84.44 171 ILE A CA 1
ATOM 1407 C C . ILE A 1 171 ? 11.411 -42.465 18.864 1.00 84.44 171 ILE A C 1
ATOM 1409 O O . ILE A 1 171 ? 11.124 -43.578 18.429 1.00 84.44 171 ILE A O 1
ATOM 1413 N N . GLU A 1 172 ? 12.676 -42.062 18.980 1.00 83.25 172 GLU A N 1
ATOM 1414 C CA . GLU A 1 172 ? 13.811 -42.901 18.620 1.00 83.25 172 GLU A CA 1
ATOM 1415 C C . GLU A 1 172 ? 13.996 -44.060 19.604 1.00 83.25 172 GLU A C 1
ATOM 1417 O O . GLU A 1 172 ? 13.845 -43.934 20.823 1.00 83.25 172 GLU A O 1
ATOM 1422 N N . THR A 1 173 ? 14.375 -45.210 19.059 1.00 85.19 173 THR A N 1
ATOM 1423 C CA . THR A 1 173 ? 14.707 -46.397 19.843 1.00 85.19 173 THR A CA 1
ATOM 1424 C C . THR A 1 173 ? 16.214 -46.501 20.044 1.00 85.19 173 THR A C 1
ATOM 1426 O O . THR A 1 173 ? 16.995 -46.064 19.199 1.00 85.19 173 THR A O 1
ATOM 1429 N N . ILE A 1 174 ? 16.637 -47.124 21.139 1.00 85.19 174 ILE A N 1
ATOM 1430 C CA . ILE A 1 174 ? 18.030 -47.459 21.452 1.00 85.19 174 ILE A CA 1
ATOM 1431 C C . ILE A 1 174 ? 18.225 -48.984 21.410 1.00 85.19 174 ILE A C 1
ATOM 1433 O O . ILE A 1 174 ? 17.276 -49.719 21.683 1.00 85.19 174 ILE A O 1
ATOM 1437 N N . PRO A 1 175 ? 19.411 -49.498 21.041 1.00 82.12 175 PRO A N 1
ATOM 1438 C CA . PRO A 1 175 ? 19.676 -50.937 21.075 1.00 82.12 175 PRO A CA 1
ATOM 1439 C C . PRO A 1 175 ? 19.607 -51.472 22.514 1.00 82.12 175 PRO A C 1
ATOM 1441 O O . PRO A 1 175 ? 20.127 -50.837 23.430 1.00 82.12 175 PRO A O 1
ATOM 1444 N N . ILE A 1 176 ? 18.973 -52.635 22.707 1.00 81.44 176 ILE A N 1
ATOM 1445 C CA . ILE A 1 176 ? 18.845 -53.271 24.035 1.00 81.44 176 ILE A CA 1
ATOM 1446 C C . ILE A 1 176 ? 20.202 -53.783 24.533 1.00 81.44 176 ILE A C 1
ATOM 1448 O O . ILE A 1 176 ? 20.519 -53.647 25.712 1.00 81.44 176 ILE A O 1
ATOM 1452 N N . ASP A 1 177 ? 21.012 -54.334 23.628 1.00 79.31 177 ASP A N 1
ATOM 1453 C CA . ASP A 1 177 ? 22.387 -54.747 23.898 1.00 79.31 177 ASP A CA 1
ATOM 1454 C C . ASP A 1 177 ? 23.354 -53.903 23.048 1.00 79.31 177 ASP A C 1
ATOM 1456 O O . ASP A 1 177 ? 23.473 -54.129 21.839 1.00 79.31 177 ASP A O 1
ATOM 1460 N N . PRO A 1 178 ? 24.052 -52.918 23.643 1.00 67.25 178 PRO A N 1
ATOM 1461 C CA . PRO A 1 178 ? 25.007 -52.076 22.924 1.00 67.25 178 PRO A CA 1
ATOM 1462 C C . PRO A 1 178 ? 26.209 -52.847 22.358 1.00 67.25 178 PRO A C 1
ATOM 1464 O O . PRO A 1 178 ? 26.900 -52.326 21.485 1.00 67.25 178 PRO A O 1
ATOM 1467 N N . LEU A 1 179 ? 26.486 -54.055 22.868 1.00 69.62 179 LEU A N 1
ATOM 1468 C CA . LEU A 1 179 ? 27.647 -54.872 22.506 1.00 69.62 179 LEU A CA 1
ATOM 1469 C C . LEU A 1 179 ? 27.333 -55.910 21.419 1.00 69.62 179 LEU A C 1
ATOM 1471 O O . LEU A 1 179 ? 28.259 -56.518 20.886 1.00 69.62 179 LEU A O 1
ATOM 1475 N N . ASN A 1 180 ? 26.057 -56.096 21.066 1.00 62.62 180 ASN A N 1
ATOM 1476 C CA . ASN A 1 180 ? 25.610 -57.097 20.099 1.00 62.62 180 ASN A CA 1
ATOM 1477 C C . ASN A 1 180 ? 24.622 -56.490 19.086 1.00 62.62 180 ASN A C 1
ATOM 1479 O O . ASN A 1 180 ? 23.416 -56.750 19.104 1.00 62.62 180 ASN A O 1
ATOM 1483 N N . ILE A 1 181 ? 25.159 -55.632 18.212 1.00 60.16 181 ILE A N 1
ATOM 1484 C CA . ILE A 1 181 ? 24.404 -54.815 17.242 1.00 60.16 181 ILE A CA 1
ATOM 1485 C C . ILE A 1 181 ? 23.604 -55.684 16.249 1.00 60.16 181 ILE A C 1
ATOM 1487 O O . ILE A 1 181 ? 22.556 -55.253 15.770 1.00 60.16 181 ILE A O 1
ATOM 1491 N N . ASP A 1 182 ? 24.035 -56.925 16.002 1.00 59.25 182 ASP A N 1
ATOM 1492 C CA . ASP A 1 182 ? 23.403 -57.848 15.049 1.00 59.25 182 ASP A CA 1
ATOM 1493 C C . ASP A 1 182 ? 22.008 -58.329 15.483 1.00 59.25 182 ASP A C 1
ATOM 1495 O O . ASP A 1 182 ? 21.223 -58.789 14.653 1.00 59.25 182 ASP A O 1
ATOM 1499 N N . ASN A 1 183 ? 21.647 -58.194 16.766 1.00 60.94 183 ASN A N 1
ATOM 1500 C CA . ASN A 1 183 ? 20.374 -58.714 17.268 1.00 60.94 183 ASN A CA 1
ATOM 1501 C C . ASN A 1 183 ? 19.142 -57.866 16.891 1.00 60.94 183 ASN A C 1
ATOM 1503 O O . ASN A 1 183 ? 18.029 -58.283 17.198 1.00 60.94 183 ASN A O 1
ATOM 1507 N N . ASN A 1 184 ? 19.291 -56.701 16.238 1.00 64.56 184 ASN A N 1
ATOM 1508 C CA . ASN A 1 184 ? 18.214 -55.797 15.771 1.00 64.56 184 ASN A CA 1
ATOM 1509 C C . ASN A 1 184 ? 17.122 -55.405 16.800 1.00 64.56 184 ASN A C 1
ATOM 1511 O O . ASN A 1 184 ? 16.187 -54.676 16.466 1.00 64.56 184 ASN A O 1
ATOM 1515 N N . GLN A 1 185 ? 17.226 -55.837 18.057 1.00 78.19 185 GLN A N 1
ATOM 1516 C CA . GLN A 1 185 ? 16.267 -55.530 19.106 1.00 78.19 185 GLN A CA 1
ATOM 1517 C C . GLN A 1 185 ? 16.549 -54.141 19.672 1.00 78.19 185 GLN A C 1
ATOM 1519 O O . GLN A 1 185 ? 17.605 -53.874 20.252 1.00 78.19 185 GLN A O 1
ATOM 1524 N N . ARG A 1 186 ? 15.576 -53.248 19.499 1.00 85.81 186 ARG A N 1
ATOM 1525 C CA . ARG A 1 186 ? 15.635 -51.866 19.966 1.00 85.81 186 ARG A CA 1
ATOM 1526 C C . ARG A 1 186 ? 14.449 -51.584 20.878 1.00 85.81 186 ARG A C 1
ATOM 1528 O O . ARG A 1 186 ? 13.362 -52.111 20.660 1.00 85.81 186 ARG A O 1
ATOM 1535 N N . ILE A 1 187 ? 14.662 -50.749 21.884 1.00 87.56 187 ILE A N 1
ATOM 1536 C CA . ILE A 1 187 ? 13.655 -50.335 22.858 1.00 87.56 187 ILE A CA 1
ATOM 1537 C C . ILE A 1 187 ? 13.551 -48.813 22.878 1.00 87.56 187 ILE A C 1
ATOM 1539 O O . ILE A 1 187 ? 14.537 -48.111 22.668 1.00 87.56 187 ILE A O 1
ATOM 1543 N N . ASN A 1 188 ? 12.355 -48.284 23.100 1.00 89.25 188 ASN A N 1
ATOM 1544 C CA . ASN A 1 188 ? 12.163 -46.852 23.302 1.00 89.25 188 ASN A CA 1
ATOM 1545 C C . ASN A 1 188 ? 12.779 -46.420 24.637 1.00 89.25 188 ASN A C 1
ATOM 1547 O O . ASN A 1 188 ? 12.850 -47.199 25.586 1.00 89.25 188 ASN A O 1
ATOM 1551 N N . GLN A 1 189 ? 13.208 -45.163 24.716 1.00 84.94 189 GLN A N 1
ATOM 1552 C CA . GLN A 1 189 ? 13.854 -44.618 25.916 1.00 84.94 189 GLN A CA 1
ATOM 1553 C C . GLN A 1 189 ? 12.905 -44.515 27.124 1.00 84.94 189 GLN A C 1
ATOM 1555 O O . GLN A 1 189 ? 13.361 -44.464 28.263 1.00 84.94 189 GLN A O 1
ATOM 1560 N N . SER A 1 190 ? 11.598 -44.466 26.870 1.00 87.44 190 SER A N 1
ATOM 1561 C CA . SER A 1 190 ? 10.534 -44.291 27.856 1.00 87.44 190 SER A CA 1
ATOM 1562 C C . SER A 1 190 ? 9.296 -45.070 27.412 1.00 87.44 190 SER A C 1
ATOM 1564 O O . SER A 1 190 ? 9.119 -45.326 26.218 1.00 87.44 190 SER A O 1
ATOM 1566 N N . ASP A 1 191 ? 8.435 -45.439 28.358 1.00 85.50 191 ASP A N 1
ATOM 1567 C CA . ASP A 1 191 ? 7.114 -46.016 28.086 1.00 85.50 191 ASP A CA 1
ATOM 1568 C C . ASP A 1 191 ? 6.112 -44.980 27.564 1.00 85.50 191 ASP A C 1
ATOM 1570 O O . ASP A 1 191 ? 5.041 -45.335 27.083 1.00 85.50 191 ASP A O 1
ATOM 1574 N N . HIS A 1 192 ? 6.491 -43.706 27.571 1.00 86.44 192 HIS A N 1
ATOM 1575 C CA . HIS A 1 192 ? 5.720 -42.620 26.998 1.00 86.44 192 HIS A CA 1
ATOM 1576 C C . HIS A 1 192 ? 6.608 -41.652 26.214 1.00 86.44 192 HIS A C 1
ATOM 1578 O O . HIS A 1 192 ? 7.719 -41.330 26.649 1.00 86.44 192 HIS A O 1
ATOM 1584 N N . TYR A 1 193 ? 6.123 -41.181 25.068 1.00 88.00 193 TYR A N 1
ATOM 1585 C CA . TYR A 1 193 ? 6.771 -40.122 24.304 1.00 88.00 193 TYR A CA 1
ATOM 1586 C C . TYR A 1 193 ? 6.495 -38.763 24.943 1.00 88.00 193 TYR A C 1
ATOM 1588 O O . TYR A 1 193 ? 5.369 -38.475 25.342 1.00 88.00 193 TYR A O 1
ATOM 1596 N N . ALA A 1 194 ? 7.514 -37.909 25.012 1.00 83.56 194 ALA A N 1
ATOM 1597 C CA . ALA A 1 194 ? 7.356 -36.571 25.566 1.00 83.56 194 ALA A CA 1
ATOM 1598 C C . ALA A 1 194 ? 6.839 -35.595 24.502 1.00 83.56 194 ALA A C 1
ATOM 1600 O O . ALA A 1 194 ? 7.031 -35.797 23.302 1.00 83.56 194 ALA A O 1
ATOM 1601 N N . LEU A 1 195 ? 6.223 -34.502 24.948 1.00 85.50 195 LEU A N 1
ATOM 1602 C CA . LEU A 1 195 ? 5.801 -33.412 24.075 1.00 85.50 195 LEU A CA 1
ATOM 1603 C C . LEU A 1 195 ? 6.725 -32.199 24.216 1.00 85.50 195 LEU A C 1
ATOM 1605 O O . LEU A 1 195 ? 7.148 -31.841 25.316 1.00 85.50 195 LEU A O 1
ATOM 1609 N N . GLN A 1 196 ? 7.019 -31.551 23.092 1.00 84.62 196 GLN A N 1
ATOM 1610 C CA . GLN A 1 196 ? 7.747 -30.291 23.023 1.00 84.62 196 GLN A CA 1
ATOM 1611 C C . GLN A 1 196 ? 6.857 -29.218 22.402 1.00 84.62 196 GLN A C 1
ATOM 1613 O O . GLN A 1 196 ? 6.531 -29.286 21.219 1.00 84.62 196 GLN A O 1
ATOM 1618 N N . LEU A 1 197 ? 6.519 -28.203 23.195 1.00 83.75 197 LEU A N 1
ATOM 1619 C CA . LEU A 1 197 ? 5.776 -27.024 22.760 1.00 83.75 197 LEU A CA 1
ATOM 1620 C C . LEU A 1 197 ? 6.701 -25.805 22.688 1.00 83.75 197 LEU A C 1
ATOM 1622 O O . LEU A 1 197 ? 7.326 -25.447 23.690 1.00 83.75 197 LEU A O 1
ATOM 1626 N N . ILE A 1 198 ? 6.720 -25.121 21.542 1.00 80.94 198 ILE A N 1
ATOM 1627 C CA . ILE A 1 198 ? 7.166 -23.726 21.463 1.00 80.94 198 ILE A CA 1
ATOM 1628 C C . ILE A 1 198 ? 5.946 -22.839 21.254 1.00 80.94 198 ILE A C 1
ATOM 1630 O O . ILE A 1 198 ? 5.275 -22.891 20.225 1.00 80.94 198 ILE A O 1
ATOM 1634 N N . ILE A 1 199 ? 5.670 -22.016 22.263 1.00 78.50 199 ILE A N 1
ATOM 1635 C CA . ILE A 1 199 ? 4.528 -21.110 22.311 1.00 78.50 199 ILE A CA 1
ATOM 1636 C C . ILE A 1 199 ? 5.000 -19.694 22.625 1.00 78.50 199 ILE A C 1
ATOM 1638 O O . ILE A 1 199 ? 5.812 -19.471 23.526 1.00 78.50 199 ILE A O 1
ATOM 1642 N N . ASN A 1 200 ? 4.469 -18.728 21.882 1.00 71.69 200 ASN A N 1
ATOM 1643 C CA . ASN A 1 200 ? 4.755 -17.314 22.072 1.00 71.69 200 ASN A CA 1
ATOM 1644 C C . ASN A 1 200 ? 3.563 -16.648 22.758 1.00 71.69 200 ASN A C 1
ATOM 1646 O O . ASN A 1 200 ? 2.489 -16.555 22.170 1.00 71.69 200 ASN A O 1
ATOM 1650 N N . PHE A 1 201 ? 3.754 -16.171 23.990 1.00 72.94 201 PHE A N 1
ATOM 1651 C CA . PHE A 1 201 ? 2.755 -15.377 24.707 1.00 72.94 201 PHE A CA 1
ATOM 1652 C C . PHE A 1 201 ? 2.980 -13.888 24.471 1.00 72.94 201 PHE A C 1
ATOM 1654 O O . PHE A 1 201 ? 4.099 -13.390 24.601 1.00 72.94 201 PHE A O 1
ATOM 1661 N N . ARG A 1 202 ? 1.900 -13.159 24.196 1.00 67.88 202 ARG A N 1
ATOM 1662 C CA . ARG A 1 202 ? 1.926 -11.710 23.991 1.00 67.88 202 ARG A CA 1
ATOM 1663 C C . ARG A 1 202 ? 0.879 -11.061 24.875 1.00 67.88 202 ARG A C 1
ATOM 1665 O O . ARG A 1 202 ? -0.300 -11.394 24.800 1.00 67.88 202 ARG A O 1
ATOM 1672 N N . THR A 1 203 ? 1.292 -10.120 25.719 1.00 63.41 203 THR A N 1
ATOM 1673 C CA . THR A 1 203 ? 0.337 -9.329 26.499 1.00 63.41 203 THR A CA 1
ATOM 1674 C C . THR A 1 203 ? -0.330 -8.321 25.585 1.00 63.41 203 THR A C 1
ATOM 1676 O O . THR A 1 203 ? 0.318 -7.373 25.151 1.00 63.41 203 THR A O 1
ATOM 1679 N N . ARG A 1 204 ? -1.619 -8.498 25.313 1.00 65.88 204 ARG A N 1
ATOM 1680 C CA . ARG A 1 204 ? -2.430 -7.523 24.587 1.00 65.88 204 ARG A CA 1
ATOM 1681 C C . ARG A 1 204 ? -3.282 -6.772 25.599 1.00 65.88 204 ARG A C 1
ATOM 1683 O O . ARG A 1 204 ? -4.412 -7.159 25.880 1.00 65.88 204 ARG A O 1
ATOM 1690 N N . SER A 1 205 ? -2.728 -5.722 26.201 1.00 63.09 205 SER A N 1
ATOM 1691 C CA . SER A 1 205 ? -3.504 -4.887 27.118 1.00 63.09 205 SER A CA 1
ATOM 1692 C C . SER A 1 205 ? -4.324 -3.867 26.337 1.00 63.09 205 SER A C 1
ATOM 1694 O O . SER A 1 205 ? -3.773 -2.917 25.776 1.00 63.09 205 SER A O 1
ATOM 1696 N N . ILE A 1 206 ? -5.647 -4.027 26.356 1.00 77.69 206 ILE A N 1
ATOM 1697 C CA . ILE A 1 206 ? -6.548 -2.894 26.129 1.00 77.69 206 ILE A CA 1
ATOM 1698 C C . ILE A 1 206 ? -6.250 -1.816 27.179 1.00 77.69 206 ILE A C 1
ATOM 1700 O O . ILE A 1 206 ? -5.942 -2.107 28.338 1.00 77.69 206 ILE A O 1
ATOM 1704 N N . SER A 1 207 ? -6.291 -0.558 26.768 1.00 80.31 207 SER A N 1
ATOM 1705 C CA . SER A 1 207 ? -5.831 0.572 27.562 1.00 80.31 207 SER A CA 1
ATOM 1706 C C . SER A 1 207 ? -6.798 1.733 27.412 1.00 80.31 207 SER A C 1
ATOM 1708 O O . SER A 1 207 ? -7.096 2.172 26.308 1.00 80.31 207 SER A O 1
ATOM 1710 N N . HIS A 1 208 ? -7.227 2.323 28.530 1.00 84.38 208 HIS A N 1
ATOM 1711 C CA . HIS A 1 208 ? -8.000 3.576 28.523 1.00 84.38 208 HIS A CA 1
ATOM 1712 C C . HIS A 1 208 ? -7.200 4.778 27.998 1.00 84.38 208 HIS A C 1
ATOM 1714 O O . HIS A 1 208 ? -7.734 5.881 27.885 1.00 84.38 208 HIS A O 1
ATOM 1720 N N . ARG A 1 209 ? -5.911 4.578 27.706 1.00 84.25 209 ARG A N 1
ATOM 1721 C CA . ARG A 1 209 ? -5.022 5.549 27.065 1.00 84.25 209 ARG A CA 1
ATOM 1722 C C . ARG A 1 209 ? -4.980 5.387 25.549 1.00 84.25 209 ARG A C 1
ATOM 1724 O O . ARG A 1 209 ? -4.212 6.105 24.928 1.00 84.25 209 ARG A O 1
ATOM 1731 N N . SER A 1 210 ? -5.782 4.486 24.986 1.00 90.00 210 SER A N 1
ATOM 1732 C CA . SER A 1 210 ? -5.957 4.308 23.549 1.00 90.00 210 SER A CA 1
ATOM 1733 C C . SER A 1 210 ? -7.442 4.253 23.195 1.00 90.00 210 SER A C 1
ATOM 1735 O O . SER A 1 210 ? -8.237 3.684 23.949 1.00 90.00 210 SER A O 1
ATOM 1737 N N . ALA A 1 211 ? -7.824 4.864 22.077 1.00 92.88 211 ALA A N 1
ATOM 1738 C CA . ALA A 1 211 ? -9.200 4.904 21.590 1.00 92.88 211 ALA A CA 1
ATOM 1739 C C . ALA A 1 211 ? -9.246 4.834 20.062 1.00 92.88 211 ALA A C 1
ATOM 1741 O O . ALA A 1 211 ? -8.443 5.479 19.388 1.00 92.88 211 ALA A O 1
ATOM 1742 N N . LEU A 1 212 ? -10.229 4.110 19.529 1.00 95.62 212 LEU A N 1
ATOM 1743 C CA . LEU A 1 212 ? -10.592 4.149 18.116 1.00 95.62 212 LEU A CA 1
ATOM 1744 C C . LEU A 1 212 ? -11.774 5.107 17.946 1.00 95.62 212 LEU A C 1
ATOM 1746 O O . LEU A 1 212 ? -12.820 4.908 18.574 1.00 95.62 212 LEU A O 1
ATOM 1750 N N . VAL A 1 213 ? -11.617 6.150 17.132 1.00 95.62 213 VAL A N 1
ATOM 1751 C CA . VAL A 1 213 ? -12.557 7.281 17.093 1.00 95.62 213 VAL A CA 1
ATOM 1752 C C . VAL A 1 213 ? -12.820 7.807 15.680 1.00 95.62 213 VAL A C 1
ATOM 1754 O O . VAL A 1 213 ? -12.005 7.646 14.771 1.00 95.62 213 VAL A O 1
ATOM 1757 N N . ILE A 1 214 ? -13.946 8.507 15.526 1.00 95.38 214 ILE A N 1
ATOM 1758 C CA . ILE A 1 214 ? -14.204 9.439 14.419 1.00 95.38 214 ILE A CA 1
ATOM 1759 C C . ILE A 1 214 ? -13.912 10.855 14.921 1.00 95.38 214 ILE A C 1
ATOM 1761 O O . ILE A 1 214 ? -14.354 11.222 16.012 1.00 95.38 214 ILE A O 1
ATOM 1765 N N . LEU A 1 215 ? -13.208 11.658 14.122 1.00 91.06 215 LEU A N 1
ATOM 1766 C CA . LEU A 1 215 ? -12.939 13.067 14.417 1.00 91.06 215 LEU A CA 1
ATOM 1767 C C . LEU A 1 215 ? -13.691 13.967 13.419 1.00 91.06 215 LEU A C 1
ATOM 1769 O O . LEU A 1 215 ? -13.643 13.689 12.220 1.00 91.06 215 LEU A O 1
ATOM 1773 N N . PRO A 1 216 ? -14.372 15.038 13.872 1.00 89.31 216 PRO A N 1
ATOM 1774 C CA . PRO A 1 216 ? -14.903 16.070 12.984 1.00 89.31 216 PRO A CA 1
ATOM 1775 C C . PRO A 1 216 ? -13.786 16.797 12.228 1.00 89.31 216 PRO A C 1
ATOM 1777 O O . PRO A 1 216 ? -12.668 16.913 12.742 1.00 89.31 216 PRO A O 1
ATOM 1780 N N . THR A 1 217 ? -14.094 17.336 11.046 1.00 82.94 217 THR A N 1
ATOM 1781 C CA . THR A 1 217 ? -13.140 18.151 10.275 1.00 82.94 217 THR A CA 1
ATOM 1782 C C . THR A 1 217 ? -12.735 19.403 11.052 1.00 82.94 217 THR A C 1
ATOM 1784 O O . THR A 1 217 ? -13.538 19.966 11.797 1.00 82.94 217 THR A O 1
ATOM 1787 N N . ILE A 1 218 ? -11.495 19.881 10.886 1.00 77.62 218 ILE A N 1
ATOM 1788 C CA . ILE A 1 218 ? -10.979 20.989 11.711 1.00 77.62 218 ILE A CA 1
ATOM 1789 C C . ILE A 1 218 ? -11.839 22.256 11.594 1.00 77.62 218 ILE A C 1
ATOM 1791 O O . ILE A 1 218 ? -12.005 22.988 12.565 1.00 77.62 218 ILE A O 1
ATOM 1795 N N . ASN A 1 219 ? -12.451 22.486 10.429 1.00 78.56 219 ASN A N 1
ATOM 1796 C CA . ASN A 1 219 ? -13.297 23.649 10.172 1.00 78.56 219 ASN A CA 1
ATOM 1797 C C . ASN A 1 219 ? -14.537 23.700 11.078 1.00 78.56 219 ASN A C 1
ATOM 1799 O O . ASN A 1 219 ? -15.070 24.782 11.312 1.00 78.56 219 ASN A O 1
ATOM 1803 N N . THR A 1 220 ? -14.988 22.563 11.621 1.00 85.25 220 THR A N 1
ATOM 1804 C CA . THR A 1 220 ? -16.105 22.524 12.577 1.00 85.25 220 THR A CA 1
ATOM 1805 C C . THR A 1 220 ? -15.643 22.675 14.027 1.00 85.25 220 THR A C 1
ATOM 1807 O O . THR A 1 220 ? -16.470 22.865 14.916 1.00 85.25 220 THR A O 1
ATOM 1810 N N . TRP A 1 221 ? -14.339 22.594 14.307 1.00 86.56 221 TRP A N 1
ATOM 1811 C CA . TRP A 1 221 ? -13.815 22.647 15.672 1.00 86.56 221 TRP A CA 1
ATOM 1812 C C . TRP A 1 221 ? -14.056 23.976 16.383 1.00 86.56 221 TRP A C 1
ATOM 1814 O O . TRP A 1 221 ? -14.392 23.903 17.560 1.00 86.56 221 TRP A O 1
ATOM 1824 N N . PRO A 1 222 ? -13.943 25.164 15.751 1.00 88.06 222 PRO A N 1
ATOM 1825 C CA . PRO A 1 222 ? -14.257 26.423 16.428 1.00 88.06 222 PRO A CA 1
ATOM 1826 C C . PRO A 1 222 ? -15.673 26.440 17.018 1.00 88.06 222 PRO A C 1
ATOM 1828 O O . PRO A 1 222 ? -15.848 26.825 18.170 1.00 88.06 222 PRO A O 1
ATOM 1831 N N . LEU A 1 223 ? -16.660 25.933 16.269 1.00 88.81 223 LEU A N 1
ATOM 1832 C CA . LEU A 1 223 ? -18.044 25.802 16.733 1.00 88.81 223 LEU A CA 1
ATOM 1833 C C . LEU A 1 223 ? -18.180 24.776 17.864 1.00 88.81 223 LEU A C 1
ATOM 1835 O O . LEU A 1 223 ? -18.895 25.006 18.828 1.00 88.81 223 LEU A O 1
ATOM 1839 N N . ILE A 1 224 ? -17.515 23.624 17.770 1.00 89.94 224 ILE A N 1
ATOM 1840 C CA . ILE A 1 224 ? -17.616 22.596 18.817 1.00 89.94 224 ILE A CA 1
ATOM 1841 C C . ILE A 1 224 ? -16.922 23.067 20.104 1.00 89.94 224 ILE A C 1
ATOM 1843 O O . ILE A 1 224 ? -17.438 22.900 21.211 1.00 89.94 224 ILE A O 1
ATOM 1847 N N . ASN A 1 225 ? -15.748 23.677 19.963 1.00 90.38 225 ASN A N 1
ATOM 1848 C CA . ASN A 1 225 ? -14.920 24.114 21.075 1.00 90.38 225 ASN A CA 1
ATOM 1849 C C . ASN A 1 225 ? -15.492 25.338 21.792 1.00 90.38 225 ASN A C 1
ATOM 1851 O O . ASN A 1 225 ? -15.258 25.448 22.991 1.00 90.38 225 ASN A O 1
ATOM 1855 N N . SER A 1 226 ? -16.316 26.170 21.139 1.00 89.81 226 SER A N 1
ATOM 1856 C CA . SER A 1 226 ? -17.032 27.251 21.835 1.00 89.81 226 SER A CA 1
ATOM 1857 C C . SER A 1 226 ? -17.953 26.740 22.948 1.00 89.81 226 SER A C 1
ATOM 1859 O O . SER A 1 226 ? -18.261 27.485 23.871 1.00 89.81 226 SER A O 1
ATOM 1861 N N . TYR A 1 227 ? -18.380 25.472 22.887 1.00 88.81 227 TYR A N 1
ATOM 1862 C CA . TYR A 1 227 ? -19.087 24.809 23.986 1.00 88.81 227 TYR A CA 1
ATOM 1863 C C . TYR A 1 227 ? -18.118 24.126 24.963 1.00 88.81 227 TYR A C 1
ATOM 1865 O O . TYR A 1 227 ? -18.248 24.275 26.179 1.00 88.81 227 TYR A O 1
ATOM 1873 N N . ARG A 1 228 ? -17.134 23.382 24.440 1.00 91.56 228 ARG A N 1
ATOM 1874 C CA . ARG A 1 228 ? -16.229 22.551 25.254 1.00 91.56 228 ARG A CA 1
ATOM 1875 C C . ARG A 1 228 ? -15.299 23.349 26.153 1.00 91.56 228 ARG A C 1
ATOM 1877 O O . ARG A 1 228 ? -15.097 22.955 27.295 1.00 91.56 228 ARG A O 1
ATOM 1884 N N . GLU A 1 229 ? -14.747 24.453 25.660 1.00 90.00 229 GLU A N 1
ATOM 1885 C CA . GLU A 1 229 ? -13.774 25.263 26.401 1.00 90.00 229 GLU A CA 1
ATOM 1886 C C . GLU A 1 229 ? -14.343 25.766 27.736 1.00 90.00 229 GLU A C 1
ATOM 1888 O O . GLU A 1 229 ? -13.625 25.850 28.730 1.00 90.00 229 GLU A O 1
ATOM 1893 N N . GLN A 1 230 ? -15.651 26.033 27.779 1.00 86.38 230 GLN A N 1
ATOM 1894 C CA . GLN A 1 230 ? -16.321 26.534 28.973 1.00 86.38 230 GLN A CA 1
ATOM 1895 C C . GLN A 1 230 ? -16.756 25.425 29.943 1.00 86.38 230 GLN A C 1
ATOM 1897 O O . GLN A 1 230 ? -16.719 25.633 31.156 1.00 86.38 230 GLN A O 1
ATOM 1902 N N . TYR A 1 231 ? -17.207 24.274 29.432 1.00 86.19 231 TYR A N 1
ATOM 1903 C CA . TYR A 1 231 ? -17.958 23.301 30.235 1.00 86.19 231 TYR A CA 1
ATOM 1904 C C . TYR A 1 231 ? -17.400 21.871 30.234 1.00 86.19 231 TYR A C 1
ATOM 1906 O O . TYR A 1 231 ? -17.946 21.023 30.937 1.00 86.19 231 TYR A O 1
ATOM 1914 N N . ASP A 1 232 ? -16.356 21.556 29.464 1.00 88.00 232 ASP A N 1
ATOM 1915 C CA . ASP A 1 232 ? -15.748 20.221 29.420 1.00 88.00 232 ASP A CA 1
ATOM 1916 C C . ASP A 1 232 ? -14.375 20.220 30.122 1.00 88.00 232 ASP A C 1
ATOM 1918 O O . ASP A 1 232 ? -13.382 20.659 29.538 1.00 88.00 232 ASP A O 1
ATOM 1922 N N . PRO A 1 233 ? -14.251 19.657 31.342 1.00 86.31 233 PRO A N 1
ATOM 1923 C CA . PRO A 1 233 ? -12.962 19.524 32.031 1.00 86.31 233 PRO A CA 1
ATOM 1924 C C . PRO A 1 233 ? -11.923 18.726 31.230 1.00 86.31 233 PRO A C 1
ATOM 1926 O O . PRO A 1 233 ? -10.719 18.847 31.454 1.00 86.31 233 PRO A O 1
ATOM 1929 N N . SER A 1 234 ? -12.384 17.893 30.291 1.00 86.56 234 SER A N 1
ATOM 1930 C CA . SER A 1 234 ? -11.540 17.081 29.417 1.00 86.56 234 SER A CA 1
ATOM 1931 C C . SER A 1 234 ? -11.134 17.794 28.122 1.00 86.56 234 SER A C 1
ATOM 1933 O O . SER A 1 234 ? -10.440 17.184 27.305 1.00 86.56 234 SER A O 1
ATOM 1935 N N . PHE A 1 235 ? -11.508 19.066 27.937 1.00 86.62 235 PHE A N 1
ATOM 1936 C CA . PHE A 1 235 ? -11.244 19.861 26.734 1.00 86.62 235 PHE A CA 1
ATOM 1937 C C . PHE A 1 235 ? -9.778 19.807 26.281 1.00 86.62 235 PHE A C 1
ATOM 1939 O O . PHE A 1 235 ? -9.497 19.440 25.144 1.00 86.62 235 PHE A O 1
ATOM 1946 N N . ASN A 1 236 ? -8.839 20.080 27.192 1.00 83.81 236 ASN A N 1
ATOM 1947 C CA . ASN A 1 236 ? -7.403 20.083 26.881 1.00 83.81 236 ASN A CA 1
ATOM 1948 C C . ASN A 1 236 ? -6.827 18.678 26.647 1.00 83.81 236 ASN A C 1
ATOM 1950 O O . ASN A 1 236 ? -5.750 18.535 26.074 1.00 83.81 236 ASN A O 1
ATOM 1954 N N . ARG A 1 237 ? -7.517 17.635 27.121 1.00 85.00 237 ARG A N 1
ATOM 1955 C CA . ARG A 1 237 ? -7.042 16.248 27.071 1.00 85.00 237 ARG A CA 1
ATOM 1956 C C . ARG A 1 237 ? -7.513 15.520 25.815 1.00 85.00 237 ARG A C 1
ATOM 1958 O O . ARG A 1 237 ? -6.772 14.690 25.289 1.00 85.00 237 ARG A O 1
ATOM 1965 N N . TRP A 1 238 ? -8.736 15.793 25.370 1.00 88.31 238 TRP A N 1
ATOM 1966 C CA . TRP A 1 238 ? -9.372 15.115 24.247 1.00 88.31 238 TRP A CA 1
ATOM 1967 C C . TRP A 1 238 ? -9.726 16.099 23.131 1.00 88.31 238 TRP A C 1
ATOM 1969 O O . TRP A 1 238 ? -10.381 17.108 23.406 1.00 88.31 238 TRP A O 1
ATOM 1979 N N . PRO A 1 239 ? -9.412 15.792 21.862 1.00 89.06 239 PRO A N 1
ATOM 1980 C CA . PRO A 1 239 ? -10.013 16.514 20.746 1.00 89.06 239 PRO A CA 1
ATOM 1981 C C . PRO A 1 239 ? -11.530 16.237 20.672 1.00 89.06 239 PRO A C 1
ATOM 1983 O O . PRO A 1 239 ? -11.997 15.262 21.269 1.00 89.06 239 PRO A O 1
ATOM 1986 N N . PRO A 1 240 ? -12.319 17.050 19.946 1.00 91.19 240 PRO A N 1
ATOM 1987 C CA . PRO A 1 240 ? -13.687 16.684 19.582 1.00 91.19 240 PRO A CA 1
ATOM 1988 C C . PRO A 1 240 ? -13.716 15.318 18.882 1.00 91.19 240 PRO A C 1
ATOM 1990 O O . PRO A 1 240 ? -12.973 15.117 17.923 1.00 91.19 240 PRO A O 1
ATOM 1993 N N . HIS A 1 241 ? -14.521 14.367 19.364 1.00 93.50 241 HIS A N 1
ATOM 1994 C CA . HIS A 1 241 ? -14.517 12.995 18.847 1.00 93.50 241 HIS A CA 1
ATOM 1995 C C . HIS A 1 241 ? -15.830 12.242 19.110 1.00 93.50 241 HIS A C 1
ATOM 1997 O O . HIS A 1 241 ? -16.555 12.545 20.056 1.00 93.50 241 HIS A O 1
ATOM 2003 N N . PHE A 1 242 ? -16.076 11.203 18.309 1.00 94.81 242 PHE A N 1
ATOM 2004 C CA . PHE A 1 242 ? -17.029 10.128 18.596 1.00 94.81 242 PHE A CA 1
ATOM 2005 C C . PHE A 1 242 ? -16.259 8.830 18.845 1.00 94.81 242 PHE A C 1
ATOM 2007 O O . PHE A 1 242 ? -15.487 8.391 17.990 1.00 94.81 242 PHE A O 1
ATOM 2014 N N . ASN A 1 243 ? -16.471 8.194 19.998 1.00 94.12 243 ASN A N 1
ATOM 2015 C CA . ASN A 1 243 ? -15.836 6.912 20.309 1.00 94.12 243 ASN A CA 1
ATOM 2016 C C . ASN A 1 243 ? -16.470 5.778 19.503 1.00 94.12 243 ASN A C 1
ATOM 2018 O O . ASN A 1 243 ? -17.679 5.573 19.593 1.00 94.12 243 ASN A O 1
ATOM 2022 N N . LEU A 1 244 ? -15.656 5.017 18.769 1.00 95.31 244 LEU A N 1
ATOM 2023 C CA . LEU A 1 244 ? -16.056 3.748 18.156 1.00 95.31 244 LEU A CA 1
ATOM 2024 C C . LEU A 1 244 ? -15.737 2.581 19.088 1.00 95.31 244 LEU A C 1
ATOM 2026 O O . LEU A 1 244 ? -16.621 1.781 19.372 1.00 95.31 244 LEU A O 1
ATOM 2030 N N . LEU A 1 245 ? -14.503 2.517 19.598 1.00 92.81 245 LEU A N 1
ATOM 2031 C CA . LEU A 1 245 ? -14.066 1.551 20.608 1.00 92.81 245 LEU A CA 1
ATOM 2032 C C . LEU A 1 245 ? -13.183 2.254 21.645 1.00 92.81 245 LEU A C 1
ATOM 2034 O O . LEU A 1 245 ? -12.155 2.841 21.303 1.00 92.81 245 LEU A O 1
ATOM 2038 N N . TRP A 1 246 ? -13.568 2.180 22.918 1.00 90.19 246 TRP A N 1
ATOM 2039 C CA . TRP A 1 246 ? -12.763 2.658 24.041 1.00 90.19 246 TRP A CA 1
ATOM 2040 C C . TRP A 1 246 ? -13.088 1.835 25.298 1.00 90.19 246 TRP A C 1
ATOM 2042 O O . TRP A 1 246 ? -14.265 1.739 25.655 1.00 90.19 246 TRP A O 1
ATOM 2052 N N . PRO A 1 247 ? -12.088 1.258 25.994 1.00 88.75 247 PRO A N 1
ATOM 2053 C CA . PRO A 1 247 ? -10.647 1.283 25.703 1.00 88.75 247 PRO A CA 1
ATOM 2054 C C . PRO A 1 247 ? -10.259 0.505 24.430 1.00 88.75 247 PRO A C 1
ATOM 2056 O O . PRO A 1 247 ? -10.917 -0.465 24.060 1.00 88.75 247 PRO A O 1
ATOM 2059 N N . PHE A 1 248 ? -9.162 0.910 23.785 1.00 90.50 248 PHE A N 1
ATOM 2060 C CA . PHE A 1 248 ? -8.576 0.230 22.619 1.00 90.50 248 PHE A CA 1
ATOM 2061 C C . PHE A 1 248 ? -7.158 -0.293 22.924 1.00 90.50 248 PHE A C 1
ATOM 2063 O O . PHE A 1 248 ? -6.662 -0.118 24.038 1.00 90.50 248 PHE A O 1
ATOM 2070 N N . PHE A 1 249 ? -6.505 -0.984 21.987 1.00 85.81 249 PHE A N 1
ATOM 2071 C CA . PHE A 1 249 ? -5.165 -1.552 22.198 1.00 85.81 249 PHE A CA 1
ATOM 2072 C C . PHE A 1 249 ? -4.096 -0.475 22.427 1.00 85.81 249 PHE A C 1
ATOM 2074 O O . PHE A 1 249 ? -4.093 0.555 21.753 1.00 85.81 249 PHE A O 1
ATOM 2081 N N . ASP A 1 250 ? -3.182 -0.714 23.370 1.00 78.94 250 ASP A N 1
ATOM 2082 C CA . ASP A 1 250 ? -1.976 0.105 23.541 1.00 78.94 250 ASP A CA 1
ATOM 2083 C C . ASP A 1 250 ? -0.957 -0.266 22.456 1.00 78.94 250 ASP A C 1
ATOM 2085 O O . ASP A 1 250 ? -0.276 -1.280 22.581 1.00 78.94 250 ASP A O 1
ATOM 2089 N N . LEU A 1 251 ? -0.890 0.522 21.380 1.00 78.06 251 LEU A N 1
ATOM 2090 C CA . LEU A 1 251 ? 0.009 0.256 20.258 1.00 78.06 251 LEU A CA 1
ATOM 2091 C C . LEU A 1 251 ? 1.410 0.775 20.587 1.00 78.06 251 LEU A C 1
ATOM 2093 O O . LEU A 1 251 ? 1.570 1.876 21.113 1.00 78.06 251 LEU A O 1
ATOM 2097 N N . THR A 1 252 ? 2.436 -0.018 20.302 1.00 65.44 252 THR A N 1
ATOM 2098 C CA . THR A 1 252 ? 3.840 0.347 20.580 1.00 65.44 252 THR A CA 1
ATOM 2099 C C . THR A 1 252 ? 4.694 0.371 19.316 1.00 65.44 252 THR A C 1
ATOM 2101 O O . THR A 1 252 ? 5.921 0.328 19.394 1.00 65.44 252 THR A O 1
ATOM 2104 N N . ASP A 1 253 ? 4.041 0.445 18.152 1.00 59.31 253 ASP A N 1
ATOM 2105 C CA . ASP A 1 253 ? 4.646 0.341 16.820 1.00 59.31 253 ASP A CA 1
ATOM 2106 C C . ASP A 1 253 ? 5.487 -0.936 16.649 1.00 59.31 253 ASP A C 1
ATOM 2108 O O . ASP A 1 253 ? 6.511 -0.952 15.958 1.00 59.31 253 ASP A O 1
ATOM 2112 N N . CYS A 1 254 ? 5.061 -2.035 17.280 1.00 62.53 254 CYS A N 1
ATOM 2113 C CA . CYS A 1 254 ? 5.673 -3.337 17.056 1.00 62.53 254 CYS A CA 1
ATOM 2114 C C . CYS A 1 254 ? 5.072 -4.012 15.812 1.00 62.53 254 CYS A C 1
ATOM 2116 O O . CYS A 1 254 ? 3.960 -3.703 15.386 1.00 62.53 254 CYS A O 1
ATOM 2118 N N . GLN A 1 255 ? 5.812 -4.941 15.201 1.00 62.25 255 GLN A N 1
ATOM 2119 C CA . GLN A 1 255 ? 5.327 -5.635 14.005 1.00 62.25 255 GLN A CA 1
ATOM 2120 C C . GLN A 1 255 ? 4.044 -6.434 14.292 1.00 62.25 255 GLN A C 1
ATOM 2122 O O . GLN A 1 255 ? 3.159 -6.490 13.448 1.00 62.25 255 GLN A O 1
ATOM 2127 N N . ASP A 1 256 ? 3.909 -6.985 15.498 1.00 62.03 256 ASP A N 1
ATOM 2128 C CA . ASP A 1 256 ? 2.722 -7.743 15.896 1.00 62.03 256 ASP A CA 1
ATOM 2129 C C . ASP A 1 256 ? 1.459 -6.862 15.909 1.00 62.03 256 ASP A C 1
ATOM 2131 O O . ASP A 1 256 ? 0.408 -7.303 15.456 1.00 62.03 256 ASP A O 1
ATOM 2135 N N . ASP A 1 257 ? 1.561 -5.592 16.323 1.00 73.62 257 ASP A N 1
ATOM 2136 C CA . ASP A 1 257 ? 0.445 -4.634 16.253 1.00 73.62 257 ASP A CA 1
ATOM 2137 C C . ASP A 1 257 ? -0.010 -4.407 14.801 1.00 73.62 257 ASP A C 1
ATOM 2139 O O . ASP A 1 257 ? -1.201 -4.237 14.524 1.00 73.62 257 ASP A O 1
ATOM 2143 N N . GLN A 1 258 ? 0.935 -4.424 13.855 1.00 73.44 258 GLN A N 1
ATOM 2144 C CA . GLN A 1 258 ? 0.621 -4.286 12.435 1.00 73.44 258 GLN A CA 1
ATOM 2145 C C . GLN A 1 258 ? -0.118 -5.504 11.891 1.00 73.44 258 GLN A C 1
ATOM 2147 O O . GLN A 1 258 ? -1.110 -5.329 11.189 1.00 73.44 258 GLN A O 1
ATOM 2152 N N . GLU A 1 259 ? 0.342 -6.711 12.224 1.00 71.06 259 GLU A N 1
ATOM 2153 C CA . GLU A 1 259 ? -0.261 -7.963 11.751 1.00 71.06 259 GLU A CA 1
ATOM 2154 C C . GLU A 1 259 ? -1.621 -8.236 12.393 1.00 71.06 259 GLU A C 1
ATOM 2156 O O . GLU A 1 259 ? -2.579 -8.579 11.708 1.00 71.06 259 GLU A O 1
ATOM 2161 N N . ASP A 1 260 ? -1.710 -8.080 13.712 1.00 71.81 260 ASP A N 1
ATOM 2162 C CA . ASP A 1 260 ? -2.812 -8.629 14.500 1.00 71.81 260 ASP A CA 1
ATOM 2163 C C . ASP A 1 260 ? -3.953 -7.621 14.716 1.00 71.81 260 ASP A C 1
ATOM 2165 O O . ASP A 1 260 ? -5.057 -8.007 15.106 1.00 71.81 260 ASP A O 1
ATOM 2169 N N . ILE A 1 261 ? -3.690 -6.323 14.518 1.00 82.69 261 ILE A N 1
ATOM 2170 C CA . ILE A 1 261 ? -4.644 -5.242 14.807 1.00 82.69 261 ILE A CA 1
ATOM 2171 C C . ILE A 1 261 ? -4.818 -4.345 13.585 1.00 82.69 261 ILE A C 1
ATOM 2173 O O . ILE A 1 261 ? -5.928 -4.213 13.067 1.00 82.69 261 ILE A O 1
ATOM 2177 N N . LEU A 1 262 ? -3.741 -3.712 13.116 1.00 86.38 262 LEU A N 1
ATOM 2178 C CA . LEU A 1 262 ? -3.849 -2.661 12.104 1.00 86.38 262 LEU A CA 1
ATOM 2179 C C . LEU A 1 262 ? -4.211 -3.223 10.730 1.00 86.38 262 LEU A C 1
ATOM 2181 O O . LEU A 1 262 ? -5.048 -2.628 10.059 1.00 86.38 262 LEU A O 1
ATOM 2185 N N . LEU A 1 263 ? -3.645 -4.360 10.315 1.00 82.94 263 LEU A N 1
ATOM 2186 C CA . LEU A 1 263 ? -3.969 -4.979 9.030 1.00 82.94 263 LEU A CA 1
ATOM 2187 C C . LEU A 1 263 ? -5.422 -5.481 8.971 1.00 82.94 263 LEU A C 1
ATOM 2189 O O . LEU A 1 263 ? -6.126 -5.052 8.056 1.00 82.94 263 LEU A O 1
ATOM 2193 N N . PRO A 1 264 ? -5.937 -6.272 9.934 1.00 83.31 264 PRO A N 1
ATOM 2194 C CA . PRO A 1 264 ? -7.351 -6.644 9.955 1.00 83.31 264 PRO A CA 1
ATOM 2195 C C . PRO A 1 264 ? -8.278 -5.423 9.976 1.00 83.31 264 PRO A C 1
ATOM 2197 O O . PRO A 1 264 ? -9.257 -5.371 9.231 1.00 83.31 264 PRO A O 1
ATOM 2200 N N . LEU A 1 265 ? -7.938 -4.396 10.768 1.00 91.06 265 LEU A N 1
ATOM 2201 C CA . LEU A 1 265 ? -8.691 -3.142 10.798 1.00 91.06 265 LEU A CA 1
ATOM 2202 C C . LEU A 1 265 ? -8.668 -2.441 9.433 1.00 91.06 265 LEU A C 1
ATOM 2204 O O . LEU A 1 265 ? -9.704 -1.984 8.963 1.00 91.06 265 LEU A O 1
ATOM 2208 N N . ARG A 1 266 ? -7.516 -2.371 8.762 1.00 89.44 266 ARG A N 1
ATOM 2209 C CA . ARG A 1 266 ? -7.393 -1.778 7.425 1.00 89.44 266 ARG A CA 1
ATOM 2210 C C . ARG A 1 266 ? -8.212 -2.507 6.372 1.00 89.44 266 ARG A C 1
ATOM 2212 O O . ARG A 1 266 ? -8.872 -1.838 5.580 1.00 89.44 266 ARG A O 1
ATOM 2219 N N . LEU A 1 267 ? -8.175 -3.836 6.379 1.00 84.62 267 LEU A N 1
ATOM 2220 C CA . LEU A 1 267 ? -8.924 -4.670 5.439 1.00 84.62 267 LEU A CA 1
ATOM 2221 C C . LEU A 1 267 ? -10.436 -4.512 5.616 1.00 84.62 267 LEU A C 1
ATOM 2223 O O . LEU A 1 267 ? -11.161 -4.507 4.627 1.00 84.62 267 LEU A O 1
ATOM 2227 N N . LEU A 1 268 ? -10.910 -4.309 6.849 1.00 87.50 268 LEU A N 1
ATOM 2228 C CA . LEU A 1 268 ? -12.303 -3.945 7.097 1.00 87.50 268 LEU A CA 1
ATOM 2229 C C . LEU A 1 268 ? -12.610 -2.531 6.577 1.00 87.50 268 LEU A C 1
ATOM 2231 O O . LEU A 1 268 ? -13.549 -2.330 5.812 1.00 87.50 268 LEU A O 1
ATOM 2235 N N . LEU A 1 269 ? -11.812 -1.538 6.976 1.00 90.88 269 LEU A N 1
ATOM 2236 C CA . LEU A 1 269 ? -12.073 -0.129 6.666 1.00 90.88 269 LEU A CA 1
ATOM 2237 C C . LEU A 1 269 ? -11.976 0.195 5.163 1.00 90.88 269 LEU A C 1
ATOM 2239 O O . LEU A 1 269 ? -12.670 1.099 4.704 1.00 90.88 269 LEU A O 1
ATOM 2243 N N . CYS A 1 270 ? -11.160 -0.522 4.380 1.00 86.62 270 CYS A N 1
ATOM 2244 C CA . CYS A 1 270 ? -11.081 -0.316 2.927 1.00 86.62 270 CYS A CA 1
ATOM 2245 C C . CYS A 1 270 ? -12.336 -0.792 2.171 1.00 86.62 270 CYS A C 1
ATOM 2247 O O . CYS A 1 270 ? -12.539 -0.415 1.020 1.00 86.62 270 CYS A O 1
ATOM 2249 N N . GLN A 1 271 ? -13.198 -1.584 2.812 1.00 83.38 271 GLN A N 1
ATOM 2250 C 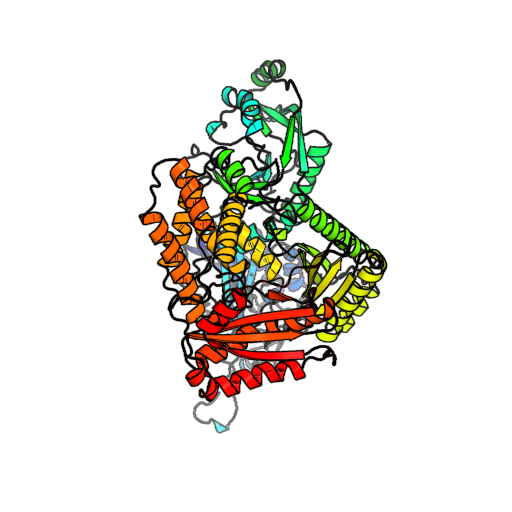CA . GLN A 1 271 ? -14.477 -2.026 2.249 1.00 83.38 271 GLN A CA 1
ATOM 2251 C C . GLN A 1 271 ? -15.638 -1.090 2.614 1.00 83.38 271 GLN A C 1
ATOM 2253 O O . GLN A 1 271 ? -16.736 -1.232 2.079 1.00 83.38 271 GLN A O 1
ATOM 2258 N N . ILE A 1 272 ? -15.410 -0.136 3.520 1.00 88.25 272 ILE A N 1
ATOM 2259 C CA . ILE A 1 272 ? -16.425 0.796 4.014 1.00 88.25 272 ILE A CA 1
ATOM 2260 C C . ILE A 1 272 ? -16.247 2.125 3.290 1.00 88.25 272 ILE A C 1
ATOM 2262 O O . ILE A 1 272 ? -15.226 2.782 3.463 1.00 88.25 272 ILE A O 1
ATOM 2266 N N . GLU A 1 273 ? -17.227 2.528 2.484 1.00 86.56 273 GLU A N 1
ATOM 2267 C CA . GLU A 1 273 ? -17.202 3.820 1.790 1.00 86.56 273 GLU A CA 1
ATOM 2268 C C . GLU A 1 273 ? -17.195 4.999 2.773 1.00 86.56 273 GLU A C 1
ATOM 2270 O O . GLU A 1 273 ? -17.712 4.911 3.891 1.00 86.56 273 GLU A O 1
ATOM 2275 N N . SER A 1 274 ? -16.614 6.124 2.350 1.00 88.88 274 SER A N 1
ATOM 2276 C CA . SER A 1 274 ? -16.722 7.371 3.103 1.00 88.88 274 SER A CA 1
ATOM 2277 C C . SER A 1 274 ? -18.181 7.831 3.162 1.00 88.88 274 SER A C 1
ATOM 2279 O O . SER A 1 274 ? -18.964 7.648 2.230 1.00 88.88 274 SER A O 1
ATOM 2281 N N . PHE A 1 275 ? -18.566 8.444 4.277 1.00 91.25 275 PHE A N 1
ATOM 2282 C CA . PHE A 1 275 ? -19.938 8.899 4.507 1.00 91.25 275 PHE A CA 1
ATOM 2283 C C . PHE A 1 275 ? -19.942 10.269 5.178 1.00 91.25 275 PHE A C 1
ATOM 2285 O O . PHE A 1 275 ? -18.939 10.698 5.738 1.00 91.25 275 PHE A O 1
ATOM 2292 N N . SER A 1 276 ? -21.064 10.986 5.131 1.00 92.44 276 SER A N 1
ATOM 2293 C CA . SER A 1 276 ? -21.203 12.266 5.833 1.00 92.44 276 SER A CA 1
ATOM 2294 C C . SER A 1 276 ? -21.970 12.087 7.137 1.00 92.44 276 SER A C 1
ATOM 2296 O O . SER A 1 276 ? -22.991 11.401 7.175 1.00 92.44 276 SER A O 1
ATOM 2298 N N . ILE A 1 277 ? -21.473 12.728 8.193 1.00 94.12 277 ILE A N 1
ATOM 2299 C CA . ILE A 1 277 ? -22.165 12.864 9.469 1.00 94.12 277 ILE A CA 1
ATOM 2300 C C . ILE A 1 277 ? -22.853 14.226 9.525 1.00 94.12 277 ILE A C 1
ATOM 2302 O O . ILE A 1 277 ? -22.258 15.248 9.187 1.00 94.12 277 ILE A O 1
ATOM 2306 N N . GLU A 1 278 ? -24.093 14.228 10.006 1.00 95.62 278 GLU A N 1
ATOM 2307 C CA . GLU A 1 278 ? -24.881 15.415 10.323 1.00 95.62 278 GLU A CA 1
ATOM 2308 C C . GLU A 1 278 ? -25.176 15.476 11.825 1.00 95.62 278 GLU A C 1
ATOM 2310 O O . GLU A 1 278 ? -25.728 14.532 12.402 1.00 95.62 278 GLU A O 1
ATOM 2315 N N . ILE A 1 279 ? -24.825 16.609 12.433 1.00 94.44 279 ILE A N 1
ATOM 2316 C CA . ILE A 1 279 ? -25.154 16.955 13.817 1.00 94.44 279 ILE A CA 1
ATOM 2317 C C . ILE A 1 279 ? -26.296 17.960 13.775 1.00 94.44 279 ILE A C 1
ATOM 2319 O O . ILE A 1 279 ? -26.171 19.011 13.146 1.00 94.44 279 ILE A O 1
ATOM 2323 N N . ASN A 1 280 ? -27.407 17.628 14.428 1.00 92.12 280 ASN A N 1
ATOM 2324 C CA . ASN A 1 280 ? -28.642 18.409 14.368 1.00 92.12 280 ASN A CA 1
ATOM 2325 C C . ASN A 1 280 ? -29.170 18.841 15.740 1.00 92.12 280 ASN A C 1
ATOM 2327 O O . ASN A 1 280 ? -30.008 19.734 15.794 1.00 92.12 280 ASN A O 1
ATOM 2331 N N . GLU A 1 281 ? -28.693 18.247 16.835 1.00 92.06 281 GLU A N 1
ATOM 2332 C CA . GLU A 1 281 ? -29.162 18.589 18.176 1.00 92.06 281 GLU A CA 1
ATOM 2333 C C . GLU A 1 281 ? -28.073 18.432 19.246 1.00 92.06 281 GLU A C 1
ATOM 2335 O O . GLU A 1 281 ? -27.101 17.684 19.089 1.00 92.06 281 GLU A O 1
ATOM 2340 N N . ILE A 1 282 ? -28.254 19.155 20.351 1.00 92.38 282 ILE A N 1
ATOM 2341 C CA . ILE A 1 282 ? -27.549 18.927 21.613 1.00 92.38 282 ILE A CA 1
ATOM 2342 C C . ILE A 1 282 ? -28.540 18.245 22.552 1.00 92.38 282 ILE A C 1
ATOM 2344 O O . ILE A 1 282 ? -29.659 18.720 22.726 1.00 92.38 282 ILE A O 1
ATOM 2348 N N . ASP A 1 283 ? -28.116 17.140 23.148 1.00 91.44 283 ASP A N 1
ATOM 2349 C CA . ASP A 1 283 ? -28.909 16.333 24.074 1.00 91.44 283 ASP A CA 1
ATOM 2350 C C . ASP A 1 283 ? -28.100 16.106 25.367 1.00 91.44 283 ASP A C 1
ATOM 2352 O O . ASP A 1 283 ? -26.942 16.533 25.482 1.00 91.44 283 ASP A O 1
ATOM 2356 N N . SER A 1 284 ? -28.693 15.469 26.375 1.00 90.06 284 SER A N 1
ATOM 2357 C CA . SER A 1 284 ? -28.032 15.245 27.663 1.00 90.06 284 SER A CA 1
ATOM 2358 C C . SER A 1 284 ? -28.309 13.870 28.253 1.00 90.06 284 SER A C 1
ATOM 2360 O O . SER A 1 284 ? -29.449 13.416 28.307 1.00 90.06 284 SER A O 1
ATOM 2362 N N . PHE A 1 285 ? -27.273 13.250 28.818 1.00 87.75 285 PHE A N 1
ATOM 2363 C CA . PHE A 1 285 ? -27.430 12.081 29.679 1.00 87.75 285 PHE A CA 1
ATOM 2364 C C . PHE A 1 285 ? -27.519 12.547 31.128 1.00 87.75 285 PHE A C 1
ATOM 2366 O O . PHE A 1 285 ? -26.514 12.933 31.727 1.00 87.75 285 PHE A O 1
ATOM 2373 N N . ILE A 1 286 ? -28.732 12.513 31.683 1.00 83.38 286 ILE A N 1
ATOM 2374 C CA . ILE A 1 286 ? -29.005 12.948 33.061 1.00 83.38 286 ILE A CA 1
ATOM 2375 C C . ILE A 1 286 ? -28.226 12.085 34.060 1.00 83.38 286 ILE A C 1
ATOM 2377 O O . ILE A 1 286 ? -27.593 12.618 34.961 1.00 83.38 286 ILE A O 1
ATOM 2381 N N . GLU A 1 287 ? -28.180 10.770 33.833 1.00 82.31 287 GLU A N 1
ATOM 2382 C CA . GLU A 1 287 ? -27.480 9.798 34.688 1.00 82.31 287 GLU A CA 1
ATOM 2383 C C . GLU A 1 287 ? -25.985 10.109 34.866 1.00 82.31 287 GLU A C 1
ATOM 2385 O O . GLU A 1 287 ? -25.406 9.822 35.913 1.00 82.31 287 GLU A O 1
ATOM 2390 N N . ASN A 1 288 ? -25.368 10.737 33.861 1.00 83.56 288 ASN A N 1
ATOM 2391 C CA . ASN A 1 288 ? -23.934 11.010 33.825 1.00 83.56 288 ASN A CA 1
ATOM 2392 C C . ASN A 1 288 ? -23.616 12.507 33.961 1.00 83.56 288 ASN A C 1
ATOM 2394 O O . ASN A 1 288 ? -22.447 12.878 33.910 1.00 83.56 288 ASN A O 1
ATOM 2398 N N . ASN A 1 289 ? -24.632 13.363 34.116 1.00 89.06 289 ASN A N 1
ATOM 2399 C CA . ASN A 1 289 ? -24.505 14.822 34.148 1.00 89.06 289 ASN A CA 1
ATOM 2400 C C . ASN A 1 289 ? -23.730 15.410 32.950 1.00 89.06 289 ASN A C 1
ATOM 2402 O O . ASN A 1 289 ? -22.959 16.356 33.116 1.00 89.06 289 ASN A O 1
ATOM 2406 N N . ILE A 1 290 ? -23.914 14.868 31.740 1.00 91.19 290 ILE A N 1
ATOM 2407 C CA . ILE A 1 290 ? -23.213 15.346 30.535 1.00 91.19 290 ILE A CA 1
ATOM 2408 C C . ILE A 1 290 ? -24.174 15.855 29.463 1.00 91.19 290 ILE A C 1
ATOM 2410 O O . ILE A 1 290 ? -25.250 15.287 29.269 1.00 91.19 290 ILE A O 1
ATOM 2414 N N . SER A 1 291 ? -23.743 16.877 28.721 1.00 91.94 291 SER A N 1
ATOM 2415 C CA . SER A 1 291 ? -24.365 17.278 27.452 1.00 91.94 291 SER A CA 1
ATOM 2416 C C . SER A 1 291 ? -23.469 16.894 26.285 1.00 91.94 291 SER A C 1
ATOM 2418 O O . SER A 1 291 ? -22.238 16.974 26.367 1.00 91.94 291 SER A O 1
ATOM 2420 N N . PHE A 1 292 ? -24.085 16.480 25.186 1.00 93.25 292 PHE A N 1
ATOM 2421 C CA . PHE A 1 292 ? -23.390 15.968 24.017 1.00 93.25 292 PHE A CA 1
ATOM 2422 C C . PHE A 1 292 ? -24.073 16.409 22.725 1.00 93.25 292 PHE A C 1
ATOM 2424 O O . PHE A 1 292 ? -25.281 16.627 22.679 1.00 93.25 292 PHE A O 1
ATOM 2431 N N . MET A 1 293 ? -23.288 16.513 21.659 1.00 93.62 293 MET A N 1
ATOM 2432 C CA . MET A 1 293 ? -23.814 16.663 20.308 1.00 93.62 293 MET A CA 1
ATOM 2433 C C . MET A 1 293 ? -24.272 15.306 19.785 1.00 93.62 293 MET A C 1
ATOM 2435 O O . MET A 1 293 ? -23.521 14.320 19.831 1.00 93.62 293 MET A O 1
ATOM 2439 N N . LYS A 1 294 ? -25.508 15.265 19.293 1.00 92.88 294 LYS A N 1
ATOM 2440 C CA . LYS A 1 294 ? -26.170 14.055 18.820 1.00 92.88 294 LYS A CA 1
ATOM 2441 C C . LYS A 1 294 ? -26.264 14.049 17.302 1.00 92.88 294 LYS A C 1
ATOM 2443 O O . LYS A 1 294 ? -26.407 15.077 16.640 1.00 92.88 294 LYS A O 1
ATOM 2448 N N . LEU A 1 295 ? -26.119 12.844 16.768 1.00 94.75 295 LEU A N 1
ATOM 2449 C CA . LEU A 1 295 ? -26.195 12.579 15.344 1.00 94.75 295 LEU A CA 1
ATOM 2450 C C . LEU A 1 295 ? -27.653 12.488 14.898 1.00 94.75 295 LEU A C 1
ATOM 2452 O O . LEU A 1 295 ? -28.483 11.930 15.620 1.00 94.75 295 LEU A O 1
ATOM 2456 N N . ASN A 1 296 ? -27.943 12.934 13.674 1.00 94.56 296 ASN A N 1
ATOM 2457 C CA . ASN A 1 296 ? -29.242 12.658 13.068 1.00 94.56 296 ASN A CA 1
ATOM 2458 C C . ASN A 1 296 ? -29.444 11.141 12.858 1.00 94.56 296 ASN A C 1
ATOM 2460 O O . ASN A 1 296 ? -28.494 10.353 12.842 1.00 94.56 296 ASN A O 1
ATOM 2464 N N . GLN A 1 297 ? -30.689 10.715 12.631 1.00 94.19 297 GLN A N 1
ATOM 2465 C CA . GLN A 1 297 ? -31.035 9.289 12.564 1.00 94.19 297 GLN A CA 1
ATOM 2466 C C . GLN A 1 297 ? -30.241 8.507 11.500 1.00 94.19 297 GLN A C 1
ATOM 2468 O O . GLN A 1 297 ? -29.878 7.352 11.732 1.00 94.19 297 GLN A O 1
ATOM 2473 N N . GLN A 1 298 ? -29.972 9.108 10.337 1.00 94.25 298 GLN A N 1
ATOM 2474 C CA . GLN A 1 298 ? -29.209 8.462 9.266 1.00 94.25 298 GLN A CA 1
ATOM 2475 C C . GLN A 1 298 ? -27.736 8.278 9.660 1.00 94.25 298 GLN A C 1
ATOM 2477 O O . GLN A 1 298 ? -27.211 7.171 9.563 1.00 94.25 298 GLN A O 1
ATOM 2482 N N . SER A 1 299 ? -27.100 9.326 10.187 1.00 95.38 299 SER A N 1
ATOM 2483 C CA . SER A 1 299 ? -25.712 9.291 10.659 1.00 95.38 299 SER A CA 1
ATOM 2484 C C . SER A 1 299 ? -25.541 8.303 11.815 1.00 95.38 299 SER A C 1
ATOM 2486 O O . SER A 1 299 ? -24.582 7.534 11.834 1.00 95.38 299 SER A O 1
ATOM 2488 N N . THR A 1 300 ? -26.507 8.239 12.742 1.00 94.69 300 THR A N 1
ATOM 2489 C CA . THR A 1 300 ? -26.515 7.236 13.819 1.00 94.69 300 THR A CA 1
ATOM 2490 C C . THR A 1 300 ? -26.504 5.810 13.271 1.00 94.69 300 THR A C 1
ATOM 2492 O O . THR A 1 300 ? -25.792 4.966 13.814 1.00 94.69 300 THR A O 1
ATOM 2495 N N . LYS A 1 301 ? -27.271 5.514 12.210 1.00 94.25 301 LYS A N 1
ATOM 2496 C CA . LYS A 1 301 ? -27.305 4.171 11.606 1.00 94.25 301 LYS A CA 1
ATOM 2497 C C . LYS A 1 301 ? -25.943 3.780 11.035 1.00 94.25 301 LYS A C 1
ATOM 2499 O O . LYS A 1 301 ? -25.475 2.691 11.353 1.00 94.25 301 LYS A O 1
ATOM 2504 N N . TYR A 1 302 ? -25.295 4.668 10.278 1.00 94.00 302 TYR A N 1
ATOM 2505 C CA . TYR A 1 302 ? -23.969 4.397 9.710 1.00 94.00 302 TYR A CA 1
ATOM 2506 C C . TYR A 1 302 ? -22.920 4.127 10.793 1.00 94.00 302 TYR A C 1
ATOM 2508 O O . TYR A 1 302 ? -22.223 3.116 10.744 1.00 94.00 302 TYR A O 1
ATOM 2516 N N . VAL A 1 303 ? -22.856 4.973 11.826 1.00 95.25 303 VAL A N 1
ATOM 2517 C CA . VAL A 1 303 ? -21.871 4.811 12.909 1.00 95.25 303 VAL A CA 1
ATOM 2518 C C . VAL A 1 303 ? -22.142 3.547 13.736 1.00 95.25 303 VAL A C 1
ATOM 2520 O O . VAL A 1 303 ? -21.202 2.862 14.133 1.00 95.25 303 VAL A O 1
ATOM 2523 N N . LYS A 1 304 ? -23.413 3.177 13.957 1.00 94.25 304 LYS A N 1
ATOM 2524 C CA . LYS A 1 304 ? -23.767 1.910 14.622 1.00 94.25 304 LYS A CA 1
ATOM 2525 C C . LYS A 1 304 ? -23.386 0.683 13.791 1.00 94.25 304 LYS A C 1
ATOM 2527 O O . LYS A 1 304 ? -22.877 -0.275 14.359 1.00 94.25 304 LYS A O 1
ATOM 2532 N N . GLN A 1 305 ? -23.601 0.710 12.475 1.00 93.38 305 GLN A N 1
ATOM 2533 C CA . GLN A 1 305 ? -23.185 -0.378 11.581 1.00 93.38 305 GLN A CA 1
ATOM 2534 C C . GLN A 1 305 ? -21.665 -0.579 11.618 1.00 93.38 305 GLN A C 1
ATOM 2536 O O . GLN A 1 305 ? -21.205 -1.703 11.807 1.00 93.38 305 GLN A O 1
ATOM 2541 N N . LEU A 1 306 ? -20.900 0.515 11.534 1.00 94.44 306 LEU A N 1
ATOM 2542 C CA . LEU A 1 306 ? -19.444 0.485 11.671 1.00 94.44 306 LEU A CA 1
ATOM 2543 C C . LEU A 1 306 ? -19.013 -0.071 13.040 1.00 94.44 306 LEU A C 1
ATOM 2545 O O . LEU A 1 306 ? -18.125 -0.918 13.109 1.00 94.44 306 LEU A O 1
ATOM 2549 N N . HIS A 1 307 ? -19.652 0.363 14.131 1.00 93.81 307 HIS A N 1
ATOM 2550 C CA . HIS A 1 307 ? -19.357 -0.149 15.472 1.00 93.81 307 HIS A CA 1
ATOM 2551 C C . HIS A 1 307 ? -19.587 -1.660 15.593 1.00 93.81 307 HIS A C 1
ATOM 2553 O O . HIS A 1 307 ? -18.744 -2.345 16.165 1.00 93.81 307 HIS A O 1
ATOM 2559 N N . GLU A 1 308 ? -20.685 -2.199 15.056 1.00 90.62 308 GLU A N 1
ATOM 2560 C CA . GLU A 1 308 ? -20.954 -3.642 15.123 1.00 90.62 308 GLU A CA 1
ATOM 2561 C C . GLU A 1 308 ? -19.911 -4.462 14.349 1.00 90.62 308 GLU A C 1
ATOM 2563 O O . GLU A 1 308 ? -19.437 -5.476 14.859 1.00 90.62 308 GLU A O 1
ATOM 2568 N N . GLN A 1 309 ? -19.469 -3.996 13.176 1.00 89.88 309 GLN A N 1
ATOM 2569 C CA . GLN A 1 309 ? -18.379 -4.648 12.436 1.00 89.88 309 GLN A CA 1
ATOM 2570 C C . GLN A 1 309 ? -17.053 -4.603 13.212 1.00 89.88 309 GLN A C 1
ATOM 2572 O O . GLN A 1 309 ? -16.356 -5.610 13.329 1.00 89.88 309 GLN A O 1
ATOM 2577 N N . LEU A 1 310 ? -16.723 -3.456 13.813 1.00 91.12 310 LEU A N 1
ATOM 2578 C CA . LEU A 1 310 ? -15.526 -3.303 14.646 1.00 91.12 310 LEU A CA 1
ATOM 2579 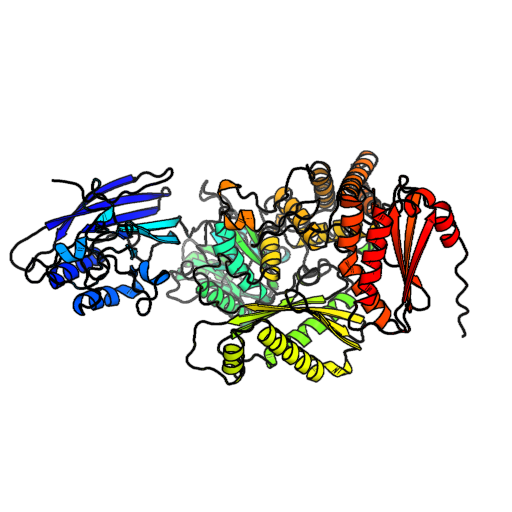C C . LEU A 1 310 ? -15.582 -4.153 15.918 1.00 91.12 310 LEU A C 1
ATOM 2581 O O . LEU A 1 310 ? -14.559 -4.657 16.371 1.00 91.12 310 LEU A O 1
ATOM 2585 N N . LYS A 1 311 ? -16.771 -4.330 16.493 1.00 86.25 311 LYS A N 1
ATOM 2586 C CA . LYS A 1 311 ? -17.008 -5.179 17.661 1.00 86.25 311 LYS A CA 1
ATOM 2587 C C . LYS A 1 311 ? -16.845 -6.659 17.332 1.00 86.25 311 LYS A C 1
ATOM 2589 O O . LYS A 1 311 ? -16.316 -7.390 18.160 1.00 86.25 311 LYS A O 1
ATOM 2594 N N . GLN A 1 312 ? -17.276 -7.096 16.150 1.00 80.56 312 GLN A N 1
ATOM 2595 C CA . GLN A 1 312 ? -17.012 -8.457 15.673 1.00 80.56 312 GLN A CA 1
ATOM 2596 C C . GLN A 1 312 ? -15.512 -8.693 15.479 1.00 80.56 312 GLN A C 1
ATOM 2598 O O . GLN A 1 312 ? -15.011 -9.749 15.851 1.00 80.56 312 GLN A O 1
ATOM 2603 N N . LEU A 1 313 ? -14.797 -7.692 14.957 1.00 81.94 313 LEU A N 1
ATOM 2604 C CA . LEU A 1 313 ? -13.353 -7.772 14.749 1.00 81.94 313 LEU A CA 1
ATOM 2605 C C . LEU A 1 313 ? -12.556 -7.729 16.068 1.00 81.94 313 LEU A C 1
ATOM 2607 O O . LEU A 1 313 ? -11.567 -8.442 16.217 1.00 81.94 313 LEU A O 1
ATOM 2611 N N . PHE A 1 314 ? -12.991 -6.918 17.038 1.00 84.50 314 PHE A N 1
ATOM 2612 C CA . PHE A 1 314 ? -12.319 -6.710 18.327 1.00 84.50 314 PHE A CA 1
ATOM 2613 C C . PHE A 1 314 ? -13.289 -6.825 19.521 1.00 84.50 314 PHE A C 1
ATOM 2615 O O . PHE A 1 314 ? -13.543 -5.833 20.220 1.00 84.50 31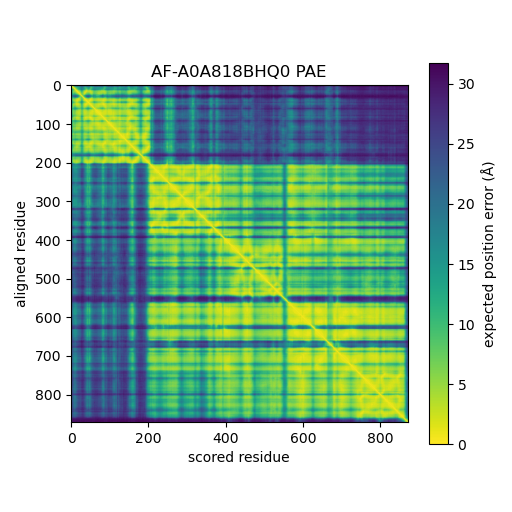4 PHE A O 1
ATOM 2622 N N . PRO A 1 315 ? -13.824 -8.025 19.816 1.00 77.44 315 PRO A N 1
ATOM 2623 C CA . PRO A 1 315 ? -14.822 -8.224 20.874 1.00 77.44 315 PRO A CA 1
ATOM 2624 C C . PRO A 1 315 ? -14.332 -7.793 22.267 1.00 77.44 315 PRO A C 1
ATOM 2626 O O . PRO A 1 315 ? -15.099 -7.274 23.084 1.00 77.44 315 PRO A O 1
ATOM 2629 N N . GLN A 1 316 ? -13.032 -7.925 22.533 1.00 74.00 316 GLN A N 1
ATOM 2630 C CA . GLN A 1 316 ? -12.383 -7.513 23.779 1.00 74.00 316 GLN A CA 1
ATOM 2631 C C . GLN A 1 316 ? -12.444 -6.000 24.044 1.00 74.00 316 GLN A C 1
ATOM 2633 O O . GLN A 1 316 ? -12.359 -5.587 25.200 1.00 74.00 316 GLN A O 1
ATOM 2638 N N . CYS A 1 317 ? -12.635 -5.176 23.011 1.00 82.00 317 CYS A N 1
ATOM 2639 C CA . CYS A 1 317 ? -12.721 -3.718 23.125 1.00 82.00 317 CYS A CA 1
ATOM 2640 C C . CYS A 1 317 ? -14.153 -3.208 23.390 1.00 82.00 317 CYS A C 1
ATOM 2642 O O . CYS A 1 317 ? -14.380 -2.000 23.378 1.00 82.00 317 CYS A O 1
ATOM 2644 N N . SER A 1 318 ? -15.125 -4.102 23.635 1.00 74.12 318 SER A N 1
ATOM 2645 C CA . SER A 1 318 ? -16.560 -3.767 23.755 1.00 74.12 318 SER A CA 1
ATOM 2646 C C . SER A 1 318 ? -17.231 -4.291 25.045 1.00 74.12 318 SER A C 1
ATOM 2648 O O . SER A 1 318 ? -18.454 -4.395 25.127 1.00 74.12 318 SER A O 1
ATOM 2650 N N . LYS A 1 319 ? -16.460 -4.623 26.095 1.00 58.31 319 LYS A N 1
ATOM 2651 C CA . LYS A 1 319 ? -16.927 -5.415 27.259 1.00 58.31 319 LYS A CA 1
ATOM 2652 C C . LYS A 1 319 ? -18.068 -4.820 28.133 1.00 58.31 319 LYS A C 1
ATOM 2654 O O . LYS A 1 319 ? -18.474 -5.499 29.064 1.00 58.31 319 LYS A O 1
ATOM 2659 N N . ASN A 1 320 ? -18.641 -3.633 27.867 1.00 52.53 320 ASN A N 1
ATOM 2660 C CA . ASN A 1 320 ? -19.577 -2.958 28.801 1.00 52.53 320 ASN A CA 1
ATOM 2661 C C . ASN A 1 320 ? -20.816 -2.249 28.190 1.00 52.53 320 ASN A C 1
ATOM 2663 O O . ASN A 1 320 ? -21.285 -1.256 28.740 1.00 52.53 320 ASN A O 1
ATOM 2667 N N . ASN A 1 321 ? -21.428 -2.757 27.115 1.00 55.12 321 ASN A N 1
ATOM 2668 C CA . ASN A 1 321 ? -22.644 -2.137 26.545 1.00 55.12 321 ASN A CA 1
ATOM 2669 C C . ASN A 1 321 ? -23.961 -2.780 27.035 1.00 55.12 321 ASN A C 1
ATOM 2671 O O . ASN A 1 321 ? -24.715 -3.324 26.231 1.00 55.12 321 ASN A O 1
ATOM 2675 N N . ARG A 1 322 ? -24.285 -2.691 28.338 1.00 51.12 322 ARG A N 1
ATOM 2676 C CA . ARG A 1 322 ? -25.596 -3.158 28.861 1.00 51.12 322 ARG A CA 1
ATOM 2677 C C . ARG A 1 322 ? -26.798 -2.419 28.242 1.00 51.12 322 ARG A C 1
ATOM 2679 O O . ARG A 1 322 ? -27.850 -3.024 28.084 1.00 51.12 322 ARG A O 1
ATOM 2686 N N . ASN A 1 323 ? -26.617 -1.158 27.834 1.00 58.56 323 ASN A N 1
ATOM 2687 C CA . ASN A 1 323 ? -27.675 -0.285 27.294 1.00 58.56 323 ASN A CA 1
ATOM 2688 C C . ASN A 1 323 ? -27.564 -0.049 25.770 1.00 58.56 323 ASN A C 1
ATOM 2690 O O . ASN A 1 323 ? -28.203 0.852 25.228 1.00 58.56 323 ASN A O 1
ATOM 2694 N N . GLY A 1 324 ? -26.757 -0.854 25.067 1.00 75.12 324 GLY A N 1
ATOM 2695 C CA . GLY A 1 324 ? -26.472 -0.674 23.640 1.00 75.12 324 GLY A CA 1
ATOM 2696 C C . GLY A 1 324 ? -25.522 0.495 23.341 1.00 75.12 324 GLY A C 1
ATOM 2697 O O . GLY A 1 324 ? -25.302 1.383 24.160 1.00 75.12 324 GLY A O 1
ATOM 2698 N N . TYR A 1 325 ? -24.919 0.484 22.151 1.00 88.06 325 TYR A N 1
ATOM 2699 C CA . TYR A 1 325 ? -24.018 1.550 21.708 1.00 88.06 325 TYR A CA 1
ATOM 2700 C C . TYR A 1 325 ? -24.811 2.790 21.269 1.00 88.06 325 TYR A C 1
ATOM 2702 O O . TYR A 1 325 ? -25.720 2.694 20.435 1.00 88.06 325 TYR A O 1
ATOM 2710 N N . ASN A 1 326 ? -24.459 3.959 21.812 1.00 88.56 326 ASN A N 1
ATOM 2711 C CA . ASN A 1 326 ? -25.038 5.245 21.433 1.00 88.56 326 ASN A CA 1
ATOM 2712 C C . ASN A 1 326 ? -23.927 6.237 21.039 1.00 88.56 326 ASN A C 1
ATOM 2714 O O . ASN A 1 326 ? -23.225 6.721 21.930 1.00 88.56 326 ASN A O 1
ATOM 2718 N N . PRO A 1 327 ? -23.729 6.535 19.741 1.00 91.50 327 PRO A N 1
ATOM 2719 C CA . PRO A 1 327 ? -22.678 7.449 19.304 1.00 91.50 327 PRO A CA 1
ATOM 2720 C C . PRO A 1 327 ? -22.996 8.885 19.735 1.00 91.50 327 PRO A C 1
ATOM 2722 O O . PRO A 1 327 ? -24.017 9.451 19.347 1.00 91.50 327 PRO A O 1
ATOM 2725 N N . HIS A 1 328 ? -22.104 9.478 20.524 1.00 91.44 328 HIS A N 1
ATOM 2726 C CA . HIS A 1 328 ? -22.229 10.840 21.037 1.00 91.44 328 HIS A CA 1
ATOM 2727 C C . HIS A 1 328 ? -20.862 11.524 21.116 1.00 91.44 328 HIS A C 1
ATOM 2729 O O . HIS A 1 328 ? -19.839 10.853 21.267 1.00 91.44 328 HIS A O 1
ATOM 2735 N N . MET A 1 329 ? -20.859 12.857 21.036 1.00 93.88 329 MET A N 1
ATOM 2736 C CA . MET A 1 329 ? -19.675 13.686 21.263 1.00 93.88 329 MET A CA 1
ATOM 2737 C C . MET A 1 329 ? -19.926 14.595 22.461 1.00 93.88 329 MET A C 1
ATOM 2739 O O . MET A 1 329 ? -20.716 15.534 22.378 1.00 93.88 329 MET A O 1
ATOM 2743 N N . THR A 1 330 ? -19.276 14.305 23.585 1.00 92.62 330 THR A N 1
ATOM 2744 C CA . THR A 1 330 ? -19.406 15.087 24.820 1.00 92.62 330 THR A CA 1
ATOM 2745 C C . THR A 1 330 ? -18.932 16.520 24.595 1.00 92.62 330 THR A C 1
ATOM 2747 O O . THR A 1 330 ? -17.821 16.740 24.112 1.00 92.62 330 THR A O 1
ATOM 2750 N N . ILE A 1 331 ? -19.770 17.487 24.973 1.00 92.75 331 ILE A N 1
ATOM 2751 C CA . ILE A 1 331 ? -19.444 18.916 24.898 1.00 92.75 331 ILE A CA 1
ATOM 2752 C C . ILE A 1 331 ? -19.415 19.621 26.255 1.00 92.75 331 ILE A C 1
ATOM 2754 O O . ILE A 1 331 ? -18.844 20.700 26.356 1.00 92.75 331 ILE A O 1
ATOM 2758 N N . ALA A 1 332 ? -20.014 19.030 27.290 1.00 90.75 332 ALA A N 1
ATOM 2759 C CA . ALA A 1 332 ? -20.038 19.583 28.640 1.00 90.75 332 ALA A CA 1
ATOM 2760 C C . ALA A 1 332 ? -20.184 18.472 29.687 1.00 90.75 332 ALA A C 1
ATOM 2762 O O . ALA A 1 332 ? -20.892 17.490 29.444 1.00 90.75 332 ALA A O 1
ATOM 2763 N N . GLN A 1 333 ? -19.563 18.647 30.855 1.00 90.88 333 GLN A N 1
ATOM 2764 C CA . GLN A 1 333 ? -19.729 17.777 32.021 1.00 90.88 333 GLN A CA 1
ATOM 2765 C C . GLN A 1 333 ? -20.006 18.625 33.264 1.00 90.88 333 GLN A C 1
ATOM 2767 O O . GLN A 1 333 ? -19.265 19.558 33.570 1.00 90.88 333 GLN A O 1
ATOM 2772 N N . PHE A 1 334 ? -21.070 18.291 33.991 1.00 88.88 334 PHE A N 1
ATOM 2773 C CA . PHE A 1 334 ? -21.531 19.042 35.154 1.00 88.88 334 PHE A CA 1
ATOM 2774 C C . PHE A 1 334 ? -21.371 18.224 36.434 1.00 88.88 334 PHE A C 1
ATOM 2776 O O . PHE A 1 334 ? -21.485 17.003 36.439 1.00 88.88 334 PHE A O 1
ATOM 2783 N N . GLU A 1 335 ? -21.155 18.910 37.555 1.00 86.81 335 GLU A N 1
ATOM 2784 C CA . GLU A 1 335 ? -21.029 18.262 38.868 1.00 86.81 335 GLU A CA 1
ATOM 2785 C C . GLU A 1 335 ? -22.324 17.568 39.317 1.00 86.81 335 GLU A C 1
ATOM 2787 O O . GLU A 1 335 ? -22.275 16.602 40.074 1.00 86.81 335 GLU A O 1
ATOM 2792 N N . ASN A 1 336 ? -23.483 18.088 38.901 1.00 87.81 336 ASN A N 1
ATOM 2793 C CA . ASN A 1 336 ? -24.791 17.588 39.306 1.00 87.81 336 ASN A CA 1
ATOM 2794 C C . ASN A 1 336 ? -25.890 17.933 38.290 1.00 87.81 336 ASN A C 1
ATOM 2796 O O . ASN A 1 336 ? -25.740 18.819 37.442 1.00 87.81 336 ASN A O 1
ATOM 2800 N N . GLU A 1 337 ? -27.025 17.252 38.436 1.00 87.88 337 GLU A N 1
ATOM 2801 C CA . GLU A 1 337 ? -28.193 17.387 37.566 1.00 87.88 337 GLU A CA 1
ATOM 2802 C C . GLU A 1 337 ? -28.778 18.811 37.569 1.00 87.88 337 GLU A C 1
ATOM 2804 O O . GLU A 1 337 ? -29.250 19.293 36.540 1.00 87.88 337 GLU A O 1
ATOM 2809 N N . GLN A 1 338 ? -28.724 19.526 38.699 1.00 85.25 338 GLN A N 1
ATOM 2810 C CA . GLN A 1 338 ? -29.253 20.892 38.790 1.00 85.25 338 GLN A CA 1
ATOM 2811 C C . GLN A 1 338 ? -28.487 21.853 37.874 1.00 85.25 338 GLN A C 1
ATOM 2813 O O . GLN A 1 338 ? -29.108 22.598 37.114 1.00 85.25 338 GLN A O 1
ATOM 2818 N N . LYS A 1 339 ? -27.147 21.801 37.899 1.00 85.38 339 LYS A N 1
ATOM 2819 C CA . LYS A 1 339 ? -26.287 22.590 37.003 1.00 85.38 339 LYS A CA 1
ATOM 2820 C C . LYS A 1 339 ? -26.502 22.208 35.537 1.00 85.38 339 LYS A C 1
ATOM 2822 O O . LYS A 1 339 ? -26.590 23.098 34.694 1.00 85.38 339 LYS A O 1
ATOM 2827 N N . LEU A 1 340 ? -26.657 20.913 35.242 1.00 86.38 340 LEU A N 1
ATOM 2828 C CA . LEU A 1 340 ? -27.003 20.441 33.897 1.00 86.38 340 LEU A CA 1
ATOM 2829 C C . LEU A 1 340 ? -28.328 21.057 33.421 1.00 86.38 340 LEU A C 1
ATOM 2831 O O . LEU A 1 340 ? -28.387 21.629 32.337 1.00 86.38 340 LEU A O 1
ATOM 2835 N N . ASN A 1 341 ? -29.389 20.976 34.228 1.00 85.19 341 ASN A N 1
ATOM 2836 C CA . ASN A 1 341 ? -30.713 21.477 33.854 1.00 85.19 341 ASN A CA 1
ATOM 2837 C C . ASN A 1 341 ? -30.749 23.009 33.704 1.00 85.19 341 ASN A C 1
ATOM 2839 O O . ASN A 1 341 ? -31.463 23.506 32.838 1.00 85.19 341 ASN A O 1
ATOM 2843 N N . GLN A 1 342 ? -29.945 23.754 34.473 1.00 84.56 342 GLN A N 1
ATOM 2844 C CA . GLN A 1 342 ? -29.760 25.200 34.280 1.00 84.56 342 GLN A CA 1
ATOM 2845 C C . GLN A 1 342 ? -29.032 25.526 32.966 1.00 84.56 342 GLN A C 1
ATOM 2847 O O . GLN A 1 342 ? -29.393 26.480 32.279 1.00 84.56 342 GLN A O 1
ATOM 2852 N N . ALA A 1 343 ? -28.021 24.735 32.597 1.00 80.75 343 ALA A N 1
ATOM 2853 C CA . ALA A 1 343 ? -27.262 24.933 31.364 1.00 80.75 343 ALA A CA 1
ATOM 2854 C C . ALA A 1 343 ? -28.005 24.441 30.108 1.00 80.75 343 ALA A C 1
ATOM 2856 O O . ALA A 1 343 ? -27.764 24.948 29.017 1.00 80.75 343 ALA A O 1
ATOM 2857 N N . LYS A 1 344 ? -28.943 23.491 30.230 1.00 79.56 344 LYS A N 1
ATOM 2858 C CA . LYS A 1 344 ? -29.738 22.985 29.093 1.00 79.56 344 LYS A CA 1
ATOM 2859 C C . LYS A 1 344 ? -30.461 24.091 28.325 1.00 79.56 344 LYS A C 1
ATOM 2861 O O . LYS A 1 344 ? -30.539 24.018 27.107 1.00 79.56 344 LYS A O 1
ATOM 2866 N N . SER A 1 345 ? -30.966 25.122 29.008 1.00 72.62 345 SER A N 1
ATOM 2867 C CA . SER A 1 345 ? -31.652 26.238 28.341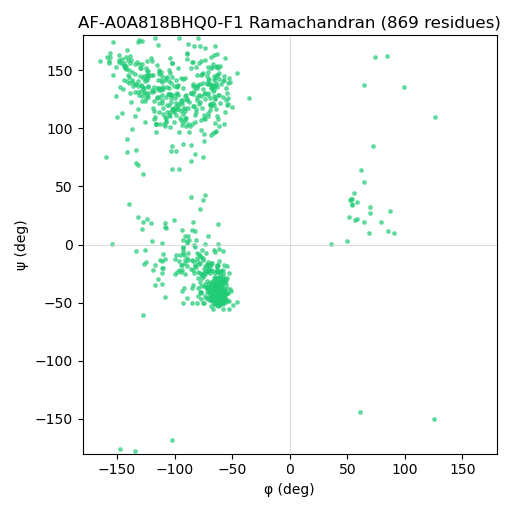 1.00 72.62 345 SER A CA 1
ATOM 2868 C C . SER A 1 345 ? -30.719 27.157 27.548 1.00 72.62 345 SER A C 1
ATOM 2870 O O . SER A 1 345 ? -31.187 27.852 26.652 1.00 72.62 345 SER A O 1
ATOM 2872 N N . SER A 1 346 ? -29.420 27.186 27.866 1.00 78.06 346 SER A N 1
ATOM 2873 C CA . SER A 1 346 ? -28.421 27.986 27.142 1.00 78.06 346 SER A CA 1
ATOM 2874 C C . SER A 1 346 ? -27.645 27.176 26.099 1.00 78.06 346 SER A C 1
ATOM 2876 O O . SER A 1 346 ? -27.149 27.743 25.127 1.00 78.06 346 SER A O 1
ATOM 2878 N N . LEU A 1 347 ? -27.563 25.854 26.262 1.00 82.38 347 LEU A N 1
ATOM 2879 C CA . LEU A 1 347 ? -26.926 24.930 25.327 1.00 82.38 347 LEU A CA 1
ATOM 2880 C C . LEU A 1 347 ? -27.911 24.501 24.234 1.00 82.38 347 LEU A C 1
ATOM 2882 O O . LEU A 1 347 ? -28.541 23.452 24.322 1.00 82.38 347 LEU A O 1
ATOM 2886 N N . SER A 1 348 ? -28.016 25.309 23.181 1.00 81.88 348 SER A N 1
ATOM 2887 C CA . SER A 1 348 ? -28.742 24.947 21.959 1.00 81.88 348 SER A CA 1
ATOM 2888 C C . SER A 1 348 ? -27.835 25.031 20.736 1.00 81.88 348 SER A C 1
ATOM 2890 O O . SER A 1 348 ? -26.871 25.804 20.701 1.00 81.88 348 SER A O 1
ATOM 2892 N N . LEU A 1 349 ? -28.117 24.180 19.749 1.00 84.88 349 LEU A N 1
ATOM 2893 C CA . LEU A 1 349 ? -27.440 24.206 18.460 1.00 84.88 349 LEU A CA 1
ATOM 2894 C C . LEU A 1 349 ? -28.233 25.122 17.524 1.00 84.88 349 LEU A C 1
ATOM 2896 O O . LEU A 1 349 ? -29.378 24.818 17.203 1.00 84.88 349 LEU A O 1
ATOM 2900 N N . ASN A 1 350 ? -27.632 26.239 17.107 1.00 79.62 350 ASN A N 1
ATOM 2901 C CA . ASN A 1 350 ? -28.317 27.230 16.267 1.00 79.62 350 ASN A CA 1
ATOM 2902 C C . ASN A 1 350 ? -28.609 26.697 14.858 1.00 79.62 350 ASN A C 1
ATOM 2904 O O . ASN A 1 350 ? -29.685 26.936 14.319 1.00 79.62 350 ASN A O 1
ATOM 2908 N N . GLU A 1 351 ? -27.656 25.972 14.271 1.00 85.12 351 GLU A N 1
ATOM 2909 C CA . GLU A 1 351 ? -27.777 25.380 12.940 1.00 85.12 351 GLU A CA 1
ATOM 2910 C C . GLU A 1 351 ? -27.139 23.990 12.922 1.00 85.12 351 GLU A C 1
ATOM 2912 O O . GLU A 1 351 ? -26.075 23.763 13.507 1.00 85.12 351 GLU A O 1
ATOM 2917 N N . SER A 1 352 ? -27.785 23.055 12.224 1.00 90.75 352 SER A N 1
ATOM 2918 C CA . SER A 1 352 ? -27.194 21.751 11.937 1.00 90.75 352 SER A CA 1
ATOM 2919 C C . SER A 1 352 ? -25.978 21.911 11.031 1.00 90.75 352 SER A C 1
ATOM 2921 O O . SER A 1 352 ? -26.016 22.694 10.081 1.00 90.75 352 SER A O 1
ATOM 2923 N N . PHE A 1 353 ? -24.944 21.104 11.239 1.00 92.38 353 PHE A N 1
ATOM 2924 C CA . PHE A 1 353 ? -23.771 21.103 10.370 1.00 92.38 353 PHE A CA 1
ATOM 2925 C C . PHE A 1 353 ? -23.369 19.688 9.966 1.00 92.38 353 PHE A C 1
ATOM 2927 O O . PHE A 1 353 ? -23.695 18.702 10.633 1.00 92.38 353 PHE A O 1
ATOM 2934 N N . LYS A 1 354 ? -22.660 19.601 8.836 1.00 92.69 354 LYS A N 1
ATOM 2935 C CA . LYS A 1 354 ? -22.214 18.344 8.236 1.00 92.69 354 LYS A CA 1
ATOM 2936 C C . LYS A 1 354 ? -20.710 18.327 8.068 1.00 92.69 354 LYS A C 1
ATOM 2938 O O . LYS A 1 354 ? -20.107 19.348 7.744 1.00 92.69 354 LYS A O 1
ATOM 2943 N N . PHE A 1 355 ? -20.127 17.149 8.216 1.00 90.12 355 PHE A N 1
ATOM 2944 C CA . PHE A 1 355 ? -18.740 16.904 7.845 1.00 90.12 355 PHE A CA 1
ATOM 2945 C C . PHE A 1 355 ? -18.585 15.507 7.225 1.00 90.12 355 PHE A C 1
ATOM 2947 O O . PHE A 1 355 ? -19.386 14.610 7.515 1.00 90.12 355 PHE A O 1
ATOM 2954 N N . PRO A 1 356 ? -17.613 15.314 6.319 1.00 89.31 356 PRO A N 1
ATOM 2955 C CA . PRO A 1 356 ? -17.289 14.000 5.782 1.00 89.31 356 PRO A CA 1
ATOM 2956 C C . PRO A 1 356 ? -16.482 13.175 6.795 1.00 89.31 356 PRO A C 1
ATOM 2958 O O . PRO A 1 356 ? -15.654 13.705 7.533 1.00 89.31 356 PRO A O 1
ATOM 2961 N N . VAL A 1 357 ? -16.709 11.866 6.800 1.00 90.56 357 VAL A N 1
ATOM 2962 C CA . VAL A 1 357 ? -15.902 10.861 7.490 1.00 90.56 357 VAL A CA 1
ATOM 2963 C C . VAL A 1 357 ? -15.156 10.078 6.424 1.00 90.56 357 VAL A C 1
ATOM 2965 O O . VAL A 1 357 ? -15.718 9.224 5.742 1.00 90.56 357 VAL A O 1
ATOM 2968 N N . GLU A 1 358 ? -13.879 10.405 6.277 1.00 86.12 358 GLU A N 1
ATOM 2969 C CA . GLU A 1 358 ? -12.958 9.763 5.331 1.00 86.12 358 GLU A CA 1
ATOM 2970 C C . GLU A 1 358 ? -11.893 8.935 6.044 1.00 86.12 358 GLU A C 1
ATOM 2972 O O . GLU A 1 358 ? -11.210 8.136 5.416 1.00 86.12 358 GLU A O 1
ATOM 2977 N N . TYR A 1 359 ? -11.739 9.125 7.355 1.00 88.75 359 TYR A N 1
ATOM 2978 C CA . TYR A 1 359 ? -10.714 8.476 8.155 1.00 88.75 359 TYR A CA 1
ATOM 2979 C C . TYR A 1 359 ? -11.273 8.051 9.506 1.00 88.75 359 TYR A C 1
ATOM 2981 O O . TYR A 1 359 ? -12.064 8.765 10.128 1.00 88.75 359 TYR A O 1
ATOM 2989 N N . ILE A 1 360 ? -10.784 6.912 9.980 1.00 93.62 360 ILE A N 1
ATOM 2990 C CA . ILE A 1 360 ? -10.879 6.483 11.370 1.00 93.62 360 ILE A CA 1
ATOM 2991 C C . ILE A 1 360 ? -9.525 6.716 12.031 1.00 93.62 360 ILE A C 1
ATOM 2993 O O . ILE A 1 360 ? -8.479 6.465 11.433 1.00 93.62 360 ILE A O 1
ATOM 2997 N N . TYR A 1 361 ? -9.537 7.198 13.268 1.00 91.31 361 TYR A N 1
ATOM 2998 C CA . TYR A 1 361 ? -8.323 7.590 13.972 1.00 91.31 361 TYR A CA 1
ATOM 2999 C C . TYR A 1 361 ? -8.078 6.695 15.176 1.00 91.31 361 TYR A C 1
ATOM 3001 O O . TYR A 1 361 ? -9.009 6.352 15.907 1.00 91.31 361 TYR A O 1
ATOM 3009 N N . ILE A 1 362 ? -6.808 6.366 15.406 1.00 91.38 362 ILE A N 1
ATOM 3010 C CA . ILE A 1 362 ? -6.359 5.787 16.671 1.00 91.38 362 ILE A CA 1
ATOM 3011 C C . ILE A 1 362 ? -5.685 6.895 17.465 1.00 91.38 362 ILE A C 1
ATOM 3013 O O . ILE A 1 362 ? -4.666 7.450 17.044 1.00 91.38 362 ILE A O 1
ATOM 3017 N N . LEU A 1 363 ? -6.281 7.217 18.607 1.00 90.50 363 LEU A N 1
ATOM 3018 C CA . LEU A 1 363 ? -5.734 8.162 19.563 1.00 90.50 363 LEU A CA 1
ATOM 3019 C C . LEU A 1 363 ? -4.989 7.411 20.654 1.00 90.50 363 LEU A C 1
ATOM 3021 O O . LEU A 1 363 ? -5.526 6.447 21.192 1.00 90.50 363 LEU A O 1
ATOM 3025 N N . GLN A 1 364 ? -3.815 7.899 21.046 1.00 87.69 364 GLN A N 1
ATOM 3026 C CA . GLN A 1 364 ? -3.077 7.358 22.184 1.00 87.69 364 GLN A CA 1
ATOM 3027 C C . GLN A 1 364 ? -2.471 8.470 23.036 1.00 87.69 364 GLN A C 1
ATOM 3029 O O . GLN A 1 364 ? -2.288 9.601 22.586 1.00 87.69 364 GLN A O 1
ATOM 3034 N N . ARG A 1 365 ? -2.155 8.162 24.291 1.00 83.81 365 ARG A N 1
ATOM 3035 C CA . ARG A 1 365 ? -1.379 9.043 25.169 1.00 83.81 365 ARG A CA 1
ATOM 3036 C C . ARG A 1 365 ? -0.331 8.253 25.961 1.00 83.81 365 ARG A C 1
ATOM 3038 O O . ARG A 1 365 ? -0.575 7.085 26.284 1.00 83.81 365 ARG A O 1
ATOM 3045 N N . PRO A 1 366 ? 0.819 8.869 26.288 1.00 75.50 366 PRO A N 1
ATOM 3046 C CA . PRO A 1 366 ? 1.899 8.208 27.016 1.00 75.50 366 PRO A CA 1
ATOM 3047 C C . PRO A 1 366 ? 1.494 7.808 28.444 1.00 75.50 366 PRO A C 1
ATOM 3049 O O . PRO A 1 366 ? 0.415 8.135 28.937 1.00 75.50 366 PRO A O 1
ATOM 3052 N N . TYR A 1 367 ? 2.355 7.029 29.101 1.00 67.88 367 TYR A N 1
ATOM 3053 C CA . TYR A 1 367 ? 2.159 6.571 30.484 1.00 67.88 367 TYR A CA 1
ATOM 3054 C C . TYR A 1 367 ? 2.320 7.695 31.522 1.00 67.88 367 TYR A C 1
ATOM 3056 O O . TYR A 1 367 ? 1.853 7.554 32.653 1.00 67.88 367 TYR A O 1
ATOM 3064 N N . ASP A 1 368 ? 2.941 8.806 31.131 1.00 56.22 368 ASP A N 1
ATOM 3065 C CA . ASP A 1 368 ? 3.355 9.865 32.041 1.00 56.22 368 ASP A CA 1
ATOM 3066 C C . ASP A 1 368 ? 2.213 10.864 32.268 1.00 56.22 368 ASP A C 1
ATOM 3068 O O . ASP A 1 368 ? 1.936 11.721 31.429 1.00 56.22 368 ASP A O 1
ATOM 3072 N N . ASN A 1 369 ? 1.570 10.722 33.433 1.00 57.69 369 ASN A N 1
ATOM 3073 C CA . ASN A 1 369 ? 0.520 11.570 34.007 1.00 57.69 369 ASN A CA 1
ATOM 3074 C C . ASN A 1 369 ? -0.820 11.615 33.230 1.00 57.69 369 ASN A C 1
ATOM 3076 O O . ASN A 1 369 ? -0.890 11.752 32.010 1.00 57.69 369 ASN A O 1
ATOM 3080 N N . ASP A 1 370 ? -1.929 11.558 33.973 1.00 64.56 370 ASP A N 1
ATOM 3081 C CA . ASP A 1 370 ? -3.297 11.606 33.446 1.00 64.56 370 ASP A CA 1
ATOM 3082 C C . ASP A 1 370 ? -3.674 12.934 32.766 1.00 64.56 370 ASP A C 1
ATOM 3084 O O . ASP A 1 370 ? -4.742 13.026 32.152 1.00 64.56 370 ASP A O 1
ATOM 3088 N N . THR A 1 371 ? -2.798 13.933 32.839 1.00 68.12 371 THR A N 1
ATOM 3089 C CA . THR A 1 371 ? -2.957 15.259 32.238 1.00 68.12 371 THR A CA 1
ATOM 3090 C C . THR A 1 371 ? -2.448 15.351 30.799 1.00 68.12 371 THR A C 1
ATOM 3092 O O . THR A 1 371 ? -2.780 16.316 30.113 1.00 68.12 371 THR A O 1
ATOM 3095 N N . THR A 1 372 ? -1.679 14.369 30.311 1.00 79.75 372 THR A N 1
ATOM 3096 C CA . THR A 1 372 ? -1.122 14.425 28.952 1.00 79.75 372 THR A CA 1
ATOM 3097 C C . THR A 1 372 ? -2.227 14.221 27.898 1.00 79.75 372 THR A C 1
ATOM 3099 O O . THR A 1 372 ? -2.981 13.241 28.006 1.00 79.75 372 THR A O 1
ATOM 3102 N N . PRO A 1 373 ? -2.348 15.103 26.879 1.00 84.50 373 PRO A N 1
ATOM 3103 C CA . PRO A 1 373 ? -3.365 14.978 25.836 1.00 84.50 373 PRO A CA 1
ATOM 3104 C C . PRO A 1 373 ? -3.207 13.728 24.970 1.00 84.50 373 PRO A C 1
ATOM 3106 O O . PRO A 1 373 ? -2.102 13.216 24.764 1.00 84.50 373 PRO A O 1
ATOM 3109 N N . PHE A 1 374 ? -4.328 13.265 24.422 1.00 87.31 374 PHE A N 1
ATOM 3110 C CA . PHE A 1 374 ? -4.322 12.280 23.347 1.00 87.31 374 PHE A CA 1
ATOM 3111 C C . PHE A 1 374 ? -3.769 12.893 22.059 1.00 87.31 374 PHE A C 1
ATOM 3113 O O . PHE A 1 374 ? -4.122 14.014 21.697 1.00 87.31 374 PHE A O 1
ATOM 3120 N N . HIS A 1 375 ? -2.943 12.130 21.351 1.00 84.06 375 HIS A N 1
ATOM 3121 C CA . HIS A 1 375 ? -2.449 12.458 20.018 1.00 84.06 375 HIS A CA 1
ATOM 3122 C C . HIS A 1 375 ? -2.851 11.368 19.027 1.00 84.06 375 HIS A C 1
ATOM 3124 O O . HIS A 1 375 ? -3.185 10.248 19.418 1.00 84.06 375 HIS A O 1
ATOM 3130 N N . ILE A 1 376 ? -2.835 11.705 17.741 1.00 85.31 376 ILE A N 1
ATOM 3131 C CA . ILE A 1 376 ? -3.182 10.774 16.670 1.00 85.31 376 ILE A CA 1
ATOM 3132 C C . ILE A 1 376 ? -1.943 9.942 16.357 1.00 85.31 376 ILE A C 1
ATOM 3134 O O . ILE A 1 376 ? -0.912 10.483 15.960 1.00 85.31 376 ILE A O 1
ATOM 3138 N N . VAL A 1 377 ? -2.053 8.628 16.535 1.00 82.44 377 VAL A N 1
ATOM 3139 C CA . VAL A 1 377 ? -0.984 7.683 16.179 1.00 82.44 377 VAL A CA 1
ATOM 3140 C C . VAL A 1 377 ? -1.209 7.138 14.772 1.00 82.44 377 VAL A C 1
ATOM 3142 O O . VAL A 1 377 ? -0.268 7.059 13.988 1.00 82.44 377 VAL A O 1
ATOM 3145 N N . TYR A 1 378 ? -2.467 6.849 14.423 1.00 85.19 378 TYR A N 1
ATOM 3146 C CA . TYR A 1 378 ? -2.843 6.354 13.100 1.00 85.19 378 TYR A CA 1
ATOM 3147 C C . TYR A 1 378 ? -4.027 7.129 12.522 1.00 85.19 378 TYR A C 1
ATOM 3149 O O . TYR A 1 378 ? -5.027 7.360 13.207 1.00 85.19 378 TYR A O 1
ATOM 3157 N N . GLN A 1 379 ? -3.916 7.473 11.238 1.00 85.62 379 GLN A N 1
ATOM 3158 C CA . GLN A 1 379 ? -4.984 8.008 10.397 1.00 85.62 379 GLN A CA 1
ATOM 3159 C C . GLN A 1 379 ? -5.319 6.957 9.329 1.00 85.62 379 GLN A C 1
ATOM 3161 O O . GLN A 1 379 ? -4.567 6.767 8.376 1.00 85.62 379 GLN A O 1
ATOM 3166 N N . LEU A 1 380 ? -6.435 6.249 9.500 1.00 88.75 380 LEU A N 1
ATOM 3167 C CA . LEU A 1 380 ? -6.787 5.074 8.702 1.00 88.75 380 LEU A CA 1
ATOM 3168 C C . LEU A 1 380 ? -7.893 5.426 7.692 1.00 88.75 380 LEU A C 1
ATOM 3170 O O . LEU A 1 380 ? -9.020 5.682 8.113 1.00 88.75 380 LEU A O 1
ATOM 3174 N N . PRO A 1 381 ? -7.609 5.444 6.380 1.00 88.44 381 PRO A N 1
ATOM 3175 C CA . PRO A 1 381 ? -8.565 5.884 5.363 1.00 88.44 381 PRO A CA 1
ATOM 3176 C C . PRO A 1 381 ? -9.725 4.902 5.172 1.00 88.44 381 PRO A C 1
ATOM 3178 O O . PRO A 1 381 ? -9.524 3.690 5.107 1.00 88.44 381 PRO A O 1
ATOM 3181 N N . LEU A 1 382 ? -10.937 5.420 5.034 1.00 89.44 382 LEU A N 1
ATOM 3182 C CA . LEU A 1 382 ? -12.099 4.674 4.567 1.00 89.44 382 LEU A CA 1
ATOM 3183 C C . LEU A 1 382 ? -12.067 4.529 3.044 1.00 89.44 382 LEU A C 1
ATOM 3185 O O . LEU A 1 382 ? -11.479 5.344 2.332 1.00 89.44 382 LEU A O 1
ATOM 3189 N N . GLY A 1 383 ? -12.746 3.498 2.559 1.00 86.62 383 GLY A N 1
ATOM 3190 C CA . GLY A 1 383 ? -12.964 3.250 1.146 1.00 86.62 383 GLY A CA 1
ATOM 3191 C C . GLY A 1 383 ? -11.819 2.510 0.469 1.00 86.62 383 GLY A C 1
ATOM 3192 O O . GLY A 1 383 ? -10.681 2.431 0.948 1.00 86.62 383 GLY A O 1
ATOM 3193 N N . SER A 1 384 ? -12.153 1.954 -0.690 1.00 80.56 384 SER A N 1
ATOM 3194 C CA . SER A 1 384 ? -11.232 1.147 -1.477 1.00 80.56 384 SER A CA 1
ATOM 3195 C C . SER A 1 384 ? -10.256 2.010 -2.266 1.00 80.56 384 SER A C 1
ATOM 3197 O O . SER A 1 384 ? -9.222 1.509 -2.668 1.00 80.56 384 SER A O 1
ATOM 3199 N N . VAL A 1 385 ? -10.527 3.303 -2.453 1.00 84.94 385 VAL A N 1
ATOM 3200 C CA . VAL A 1 385 ? -9.674 4.268 -3.159 1.00 84.94 385 VAL A CA 1
ATOM 3201 C C . VAL A 1 385 ? -9.365 5.422 -2.214 1.00 84.94 385 VAL A C 1
ATOM 3203 O O . VAL A 1 385 ? -10.279 5.978 -1.606 1.00 84.94 385 VAL A O 1
ATOM 3206 N N . LEU A 1 386 ? -8.088 5.800 -2.080 1.00 84.31 386 LEU A N 1
ATOM 3207 C CA . LEU A 1 386 ? -7.766 7.060 -1.411 1.00 84.31 386 LEU A CA 1
ATOM 3208 C C . LEU A 1 386 ? -8.285 8.213 -2.256 1.00 84.31 386 LEU A C 1
ATOM 3210 O O . LEU A 1 386 ? -8.067 8.235 -3.467 1.00 84.31 386 LEU A O 1
ATOM 3214 N N . GLN A 1 387 ? -8.908 9.190 -1.605 1.00 79.50 387 GLN A N 1
ATOM 3215 C CA . GLN A 1 387 ? -9.353 10.387 -2.299 1.00 79.50 387 GLN A CA 1
ATOM 3216 C C . GLN A 1 387 ? -8.167 11.046 -3.025 1.00 79.50 387 GLN A C 1
ATOM 3218 O O . GLN A 1 387 ? -7.076 11.161 -2.449 1.00 79.50 387 GLN A O 1
ATOM 3223 N N . PRO A 1 388 ? -8.350 11.466 -4.287 1.00 80.88 388 PRO A N 1
ATOM 3224 C CA . PRO A 1 388 ? -7.321 12.178 -5.023 1.00 80.88 388 PRO A CA 1
ATOM 3225 C C . PRO A 1 388 ? -6.868 13.447 -4.300 1.00 80.88 388 PRO A C 1
ATOM 3227 O O . PRO A 1 388 ? -7.676 14.171 -3.716 1.00 80.88 388 PRO A O 1
ATOM 3230 N N . ILE A 1 389 ? -5.581 13.776 -4.417 1.00 76.94 389 ILE A N 1
ATOM 3231 C CA . ILE A 1 389 ? -4.984 14.977 -3.800 1.00 76.94 389 ILE A CA 1
ATOM 3232 C C . ILE A 1 389 ? -5.569 16.315 -4.291 1.00 76.94 389 ILE A C 1
ATOM 3234 O O . ILE A 1 389 ? -5.332 17.342 -3.661 1.00 76.94 389 ILE A O 1
ATOM 3238 N N . ASN A 1 390 ? -6.325 16.321 -5.395 1.00 69.38 390 ASN A N 1
ATOM 3239 C CA . ASN A 1 390 ? -7.034 17.495 -5.921 1.00 69.38 390 ASN A CA 1
ATOM 3240 C C . ASN A 1 390 ? -8.491 17.606 -5.426 1.00 69.38 390 ASN A C 1
ATOM 3242 O O . ASN A 1 390 ? -9.199 18.546 -5.802 1.00 69.38 390 ASN A O 1
ATOM 3246 N N . SER A 1 391 ? -8.968 16.646 -4.628 1.00 63.97 391 SER A N 1
ATOM 3247 C CA . SER A 1 391 ? -10.320 16.674 -4.081 1.00 63.97 391 SER A CA 1
ATOM 3248 C C . SER A 1 391 ? -10.454 17.820 -3.071 1.00 63.97 391 SER A C 1
ATOM 3250 O O . SER A 1 391 ? -9.602 18.033 -2.209 1.00 63.97 391 SER A O 1
ATOM 3252 N N . LYS A 1 392 ? -11.551 18.584 -3.167 1.00 54.03 392 LYS A N 1
ATOM 3253 C CA . LYS A 1 392 ? -11.823 19.783 -2.342 1.00 54.03 392 LYS A CA 1
ATOM 3254 C C . LYS A 1 392 ? -11.932 19.506 -0.830 1.00 54.03 392 LYS A C 1
ATOM 3256 O O . LYS A 1 392 ? -12.161 20.439 -0.067 1.00 54.03 392 LYS A O 1
ATOM 3261 N N . GLN A 1 393 ? -11.850 18.244 -0.411 1.00 51.00 393 GLN A N 1
ATOM 3262 C CA . GLN A 1 393 ? -12.114 17.787 0.954 1.00 51.00 393 GLN A CA 1
ATOM 3263 C C . GLN A 1 393 ? -10.836 17.561 1.779 1.00 51.00 393 GLN A C 1
ATOM 3265 O O . GLN A 1 393 ? -10.918 17.519 3.003 1.00 51.00 393 GLN A O 1
ATOM 3270 N N . LEU A 1 394 ? -9.652 17.548 1.151 1.00 52.91 394 LEU A N 1
ATOM 3271 C CA . LEU A 1 394 ? -8.366 17.435 1.842 1.00 52.91 394 LEU A CA 1
ATOM 3272 C C . LEU A 1 394 ? -7.670 18.794 2.024 1.00 52.91 394 LEU A C 1
ATOM 3274 O O . LEU A 1 394 ? -6.725 19.136 1.315 1.00 52.91 394 LEU A O 1
ATOM 3278 N N . ASN A 1 395 ? -8.083 19.562 3.033 1.00 58.16 395 ASN A N 1
ATOM 3279 C CA . ASN A 1 395 ? -7.405 20.803 3.448 1.00 58.16 395 ASN A CA 1
ATOM 3280 C C . ASN A 1 395 ? -6.130 20.552 4.286 1.00 58.16 395 ASN A C 1
ATOM 3282 O O . ASN A 1 395 ? -5.757 21.353 5.139 1.00 58.16 395 ASN A O 1
ATOM 3286 N N . CYS A 1 396 ? -5.417 19.444 4.060 1.00 70.75 396 CYS A N 1
ATOM 3287 C CA . CYS A 1 396 ? -4.205 19.135 4.825 1.00 70.75 396 CYS A CA 1
ATOM 3288 C C . CYS A 1 396 ? -2.991 20.001 4.435 1.00 70.75 396 CYS A C 1
ATOM 3290 O O . CYS A 1 396 ? -2.035 20.112 5.197 1.00 70.75 396 CYS A O 1
ATOM 3292 N N . VAL A 1 397 ? -3.020 20.639 3.263 1.00 78.75 397 VAL A N 1
ATOM 3293 C CA . VAL A 1 397 ? -1.931 21.475 2.730 1.00 78.75 397 VAL A CA 1
ATOM 3294 C C . VAL A 1 397 ? -2.352 22.936 2.597 1.00 78.75 397 VAL A C 1
ATOM 3296 O O . VAL A 1 397 ? -3.534 23.233 2.421 1.00 78.75 397 VAL A O 1
ATOM 3299 N N . ASP A 1 398 ? -1.385 23.854 2.646 1.00 83.88 398 ASP A N 1
ATOM 3300 C CA . ASP A 1 398 ? -1.669 25.264 2.391 1.00 83.88 398 ASP A CA 1
ATOM 3301 C C . ASP A 1 398 ? -2.086 25.518 0.925 1.00 83.88 398 ASP A C 1
ATOM 3303 O O . ASP A 1 398 ? -1.753 24.777 -0.006 1.00 83.88 398 ASP A O 1
ATOM 3307 N N . ARG A 1 399 ? -2.827 26.610 0.707 1.00 85.00 399 ARG A N 1
ATOM 3308 C CA . ARG A 1 399 ? -3.303 27.013 -0.625 1.00 85.00 399 ARG A CA 1
ATOM 3309 C C . ARG A 1 399 ? -2.166 27.171 -1.637 1.00 85.00 399 ARG A C 1
ATOM 3311 O O . ARG A 1 399 ? -2.361 26.935 -2.825 1.00 85.00 399 ARG A O 1
ATOM 3318 N N . LYS A 1 400 ? -0.978 27.578 -1.194 1.00 87.81 400 LYS A N 1
ATOM 3319 C CA . LYS A 1 400 ? 0.115 27.870 -2.118 1.00 87.81 400 LYS A CA 1
ATOM 3320 C C . LYS A 1 400 ? 0.777 26.595 -2.651 1.00 87.81 400 LYS A C 1
ATOM 3322 O O . LYS A 1 400 ? 1.145 26.548 -3.823 1.00 87.81 400 LYS A O 1
ATOM 3327 N N . LEU A 1 401 ? 0.887 25.546 -1.836 1.00 88.94 401 LEU A N 1
ATOM 3328 C CA . LEU A 1 401 ? 1.304 24.217 -2.275 1.00 88.94 401 LEU A CA 1
ATOM 3329 C C . LEU A 1 401 ? 0.271 23.618 -3.238 1.00 88.94 401 LEU A C 1
ATOM 3331 O O . LEU A 1 401 ? 0.653 23.031 -4.252 1.00 88.94 401 LEU A O 1
ATOM 3335 N N . GLN A 1 402 ? -1.025 23.835 -2.981 1.00 88.00 402 GLN A N 1
ATOM 3336 C CA . GLN A 1 402 ? -2.082 23.424 -3.910 1.00 88.00 402 GLN A CA 1
ATOM 3337 C C . GLN A 1 402 ? -1.944 24.111 -5.275 1.00 88.00 402 GLN A C 1
ATOM 3339 O O . GLN A 1 402 ? -1.995 23.439 -6.308 1.00 88.00 402 GLN A O 1
ATOM 3344 N N . GLU A 1 403 ? -1.735 25.431 -5.277 1.00 89.25 403 GLU A N 1
ATOM 3345 C CA . GLU A 1 403 ? -1.510 26.235 -6.483 1.00 89.25 403 GLU A CA 1
ATOM 3346 C C . GLU A 1 403 ? -0.248 25.783 -7.235 1.00 89.25 403 GLU A C 1
ATOM 3348 O O . GLU A 1 403 ? -0.286 25.646 -8.457 1.00 89.25 403 GLU A O 1
ATOM 3353 N N . PHE A 1 404 ? 0.846 25.464 -6.531 1.00 92.19 404 PHE A N 1
ATOM 3354 C CA . PHE A 1 404 ? 2.057 24.911 -7.147 1.00 92.19 404 PHE A CA 1
ATOM 3355 C C . PHE A 1 404 ? 1.774 23.596 -7.890 1.00 92.19 404 PHE A C 1
ATOM 3357 O O . PHE A 1 404 ? 2.125 23.463 -9.063 1.00 92.19 404 PHE A O 1
ATOM 3364 N N . PHE A 1 405 ? 1.099 22.639 -7.242 1.00 92.50 405 PHE A N 1
ATOM 3365 C CA . PHE A 1 405 ? 0.745 21.358 -7.867 1.00 92.50 405 PHE A CA 1
ATOM 3366 C C . PHE A 1 405 ? -0.174 21.540 -9.080 1.00 92.50 405 PHE A C 1
ATOM 3368 O O . PHE A 1 405 ? -0.040 20.814 -10.069 1.00 92.50 405 PHE A O 1
ATOM 3375 N N . GLN A 1 406 ? -1.067 22.531 -9.034 1.00 90.31 406 GLN A N 1
ATOM 3376 C CA . GLN A 1 406 ? -1.928 22.879 -10.157 1.00 90.31 406 GLN A CA 1
ATOM 3377 C C . GLN A 1 406 ? -1.130 23.458 -11.333 1.00 90.31 406 GLN A C 1
ATOM 3379 O O . GLN A 1 406 ? -1.292 22.991 -12.457 1.00 90.31 406 GLN A O 1
ATOM 3384 N N . ILE A 1 407 ? -0.248 24.434 -11.088 1.00 92.12 407 ILE A N 1
ATOM 3385 C CA . ILE A 1 407 ? 0.580 25.084 -12.123 1.00 92.12 407 ILE A CA 1
ATOM 3386 C C . ILE A 1 407 ? 1.508 24.074 -12.803 1.00 92.12 407 ILE A C 1
ATOM 3388 O O . ILE A 1 407 ? 1.683 24.110 -14.021 1.00 92.12 407 ILE A O 1
ATOM 3392 N N . MET A 1 408 ? 2.076 23.152 -12.025 1.00 92.88 408 MET A N 1
ATOM 3393 C CA . MET A 1 408 ? 2.976 22.112 -12.526 1.00 92.88 408 MET A CA 1
ATOM 3394 C C . MET A 1 408 ? 2.237 20.906 -13.139 1.00 92.88 408 MET A C 1
ATOM 3396 O O . MET A 1 408 ? 2.892 19.950 -13.545 1.00 92.88 408 MET A O 1
ATOM 3400 N N . ASN A 1 409 ? 0.898 20.939 -13.232 1.00 90.88 409 ASN A N 1
ATOM 3401 C CA . ASN A 1 409 ? 0.050 19.856 -13.752 1.00 90.88 409 ASN A CA 1
ATOM 3402 C C . ASN A 1 409 ? 0.305 18.491 -13.080 1.00 90.88 409 ASN A C 1
ATOM 3404 O O . ASN A 1 409 ? 0.307 17.450 -13.735 1.00 90.88 409 ASN A O 1
ATOM 3408 N N . LEU A 1 410 ? 0.528 18.493 -11.763 1.00 90.56 410 LEU A N 1
ATOM 3409 C CA . LEU A 1 410 ? 0.819 17.279 -10.990 1.00 90.56 410 LEU A CA 1
ATOM 3410 C C . LEU A 1 410 ? -0.444 16.504 -10.592 1.00 90.56 410 LEU A C 1
ATOM 3412 O O . LEU A 1 410 ? -0.370 15.327 -10.240 1.00 90.56 410 LEU A O 1
ATOM 3416 N N . TYR A 1 411 ? -1.606 17.152 -10.645 1.00 88.12 411 TYR A N 1
ATOM 3417 C CA . TYR A 1 411 ? -2.886 16.514 -10.366 1.00 88.12 411 TYR A CA 1
ATOM 3418 C C . TYR A 1 411 ? -3.360 15.636 -11.521 1.00 88.12 411 TYR A C 1
ATOM 3420 O O . TYR A 1 411 ? -3.170 15.955 -12.694 1.00 88.12 411 TYR A O 1
ATOM 3428 N N . GLU A 1 412 ? -4.058 14.553 -11.183 1.00 83.38 412 GLU A N 1
ATOM 3429 C CA . GLU A 1 412 ? -4.882 13.862 -12.168 1.00 83.38 412 GLU A CA 1
ATOM 3430 C C . GLU A 1 412 ? -6.032 14.776 -12.612 1.00 83.38 412 GLU A C 1
ATOM 3432 O O . GLU A 1 412 ? -6.602 15.524 -11.814 1.00 83.38 412 GLU A O 1
ATOM 3437 N N . THR A 1 413 ? -6.381 14.744 -13.897 1.00 83.88 413 THR A N 1
ATOM 3438 C CA . THR A 1 413 ? -7.526 15.513 -14.385 1.00 83.88 413 THR A CA 1
ATOM 3439 C C . THR A 1 413 ? -8.825 14.887 -13.875 1.00 83.88 413 THR A C 1
ATOM 3441 O O . THR A 1 413 ? -8.967 13.663 -13.855 1.00 83.88 413 THR A O 1
ATOM 3444 N N . ASN A 1 414 ? -9.811 15.715 -13.512 1.00 83.06 414 ASN A N 1
ATOM 3445 C CA . ASN A 1 414 ? -11.117 15.223 -13.046 1.00 83.06 414 ASN A CA 1
ATOM 3446 C C . ASN A 1 414 ? -11.776 14.274 -14.060 1.00 83.06 414 ASN A C 1
ATOM 3448 O O . ASN A 1 414 ? -12.441 13.323 -13.674 1.00 83.06 414 ASN A O 1
ATOM 3452 N N . GLU A 1 415 ? -11.567 14.512 -15.356 1.00 85.62 415 GLU A N 1
ATOM 3453 C CA . GLU A 1 415 ? -12.080 13.660 -16.428 1.00 85.62 415 GLU A CA 1
ATOM 3454 C C . GLU A 1 415 ? -11.394 12.284 -16.476 1.00 85.62 415 GLU A C 1
ATOM 3456 O O . GLU A 1 415 ? -12.063 11.282 -16.713 1.00 85.62 415 GLU A O 1
ATOM 3461 N N . SER A 1 416 ? -10.074 12.216 -16.257 1.00 85.19 416 SER A N 1
ATOM 3462 C CA . SER A 1 416 ? -9.339 10.942 -16.180 1.00 85.19 416 SER A CA 1
ATOM 3463 C C . SER A 1 416 ? -9.800 10.125 -14.976 1.00 85.19 416 SER A C 1
ATOM 3465 O O . SER A 1 416 ? -10.179 8.963 -15.121 1.00 85.19 416 SER A O 1
ATOM 3467 N N . TYR A 1 417 ? -9.840 10.761 -13.802 1.00 85.38 417 TYR A N 1
ATOM 3468 C CA . TYR A 1 417 ? -10.262 10.104 -12.569 1.00 85.38 417 TYR A CA 1
ATOM 3469 C C . TYR A 1 417 ? -11.700 9.585 -12.671 1.00 85.38 417 TYR A C 1
ATOM 3471 O O . TYR A 1 417 ? -11.956 8.417 -12.384 1.00 85.38 417 TYR A O 1
ATOM 3479 N N . LYS A 1 418 ? -12.626 10.423 -13.158 1.00 87.69 418 LYS A N 1
ATOM 3480 C CA . LYS A 1 418 ? -14.037 10.055 -13.295 1.00 87.69 418 LYS A CA 1
ATOM 3481 C C . LYS A 1 418 ? -14.234 8.874 -14.245 1.00 87.69 418 LYS A C 1
ATOM 3483 O O . LYS A 1 418 ? -14.967 7.957 -13.900 1.00 87.69 418 LYS A O 1
ATOM 3488 N N . ARG A 1 419 ? -13.541 8.850 -15.392 1.00 89.31 419 ARG A N 1
ATOM 3489 C CA . ARG A 1 419 ? -13.587 7.706 -16.320 1.00 89.31 419 ARG A CA 1
ATOM 3490 C C . ARG A 1 419 ? -13.151 6.411 -15.634 1.00 89.31 419 ARG A C 1
ATOM 3492 O O . ARG A 1 419 ? -13.883 5.429 -15.678 1.00 89.31 419 ARG A O 1
ATOM 3499 N N . LYS A 1 420 ? -12.010 6.409 -14.935 1.00 90.19 420 LYS A N 1
ATOM 3500 C CA . LYS A 1 420 ? -11.529 5.216 -14.209 1.00 90.19 420 LYS A CA 1
ATOM 3501 C C . LYS A 1 420 ? -12.483 4.785 -13.101 1.00 90.19 420 LYS A C 1
ATOM 3503 O O . LYS A 1 420 ? -12.755 3.595 -12.972 1.00 90.19 420 LYS A O 1
ATOM 3508 N N . GLN A 1 421 ? -13.013 5.740 -12.340 1.00 89.19 421 GLN A N 1
ATOM 3509 C CA . GLN A 1 421 ? -13.993 5.470 -11.294 1.00 89.19 421 GLN A CA 1
ATOM 3510 C C . GLN A 1 421 ? -15.261 4.822 -11.870 1.00 89.19 421 GLN A C 1
ATOM 3512 O O . GLN A 1 421 ? -15.666 3.764 -11.395 1.00 89.19 421 GLN A O 1
ATOM 3517 N N . GLU A 1 422 ? -15.827 5.383 -12.942 1.00 91.06 422 GLU A N 1
ATOM 3518 C CA . GLU A 1 422 ? -17.003 4.827 -13.622 1.00 91.06 422 GLU A CA 1
ATOM 3519 C C . GLU A 1 422 ? -16.745 3.386 -14.117 1.00 91.06 422 GLU A C 1
ATOM 3521 O O . GLU A 1 422 ? -17.603 2.513 -13.962 1.00 91.06 422 GLU A O 1
ATOM 3526 N N . LYS A 1 423 ? -15.557 3.091 -14.674 1.00 91.44 423 LYS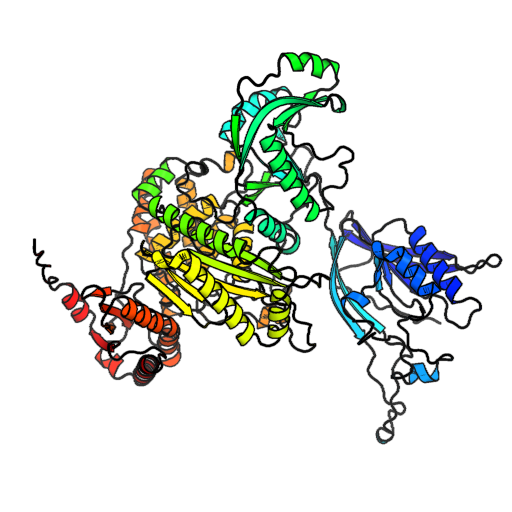 A N 1
ATOM 3527 C CA . LYS A 1 423 ? -15.196 1.725 -15.110 1.00 91.44 423 LYS A CA 1
ATOM 3528 C C . LYS A 1 423 ? -15.022 0.760 -13.940 1.00 91.44 423 LYS A C 1
ATOM 3530 O O . LYS A 1 423 ? -15.504 -0.371 -14.019 1.00 91.44 423 LYS A O 1
ATOM 3535 N N . PHE A 1 424 ? -14.381 1.197 -12.857 1.00 91.56 424 PHE A N 1
ATOM 3536 C CA . PHE A 1 424 ? -14.238 0.399 -11.641 1.00 91.56 424 PHE A CA 1
ATOM 3537 C C . PHE A 1 424 ? -15.605 0.034 -11.046 1.00 91.56 424 PHE A C 1
ATOM 3539 O O . PHE A 1 424 ? -15.851 -1.134 -10.746 1.00 91.56 424 PHE A O 1
ATOM 3546 N N . GLU A 1 425 ? -16.517 1.002 -10.930 1.00 90.12 425 GLU A N 1
ATOM 3547 C CA . GLU A 1 425 ? -17.863 0.799 -10.379 1.00 90.12 425 GLU A CA 1
ATOM 3548 C C . GLU A 1 425 ? -18.697 -0.165 -11.235 1.00 90.12 425 GLU A C 1
ATOM 3550 O O . GLU A 1 425 ? -19.324 -1.082 -10.695 1.00 90.12 425 GLU A O 1
ATOM 3555 N N . LYS A 1 426 ? -18.655 -0.031 -12.570 1.00 90.19 426 LYS A N 1
ATOM 3556 C CA . LYS A 1 426 ? -19.329 -0.962 -13.493 1.00 90.19 426 LYS A CA 1
ATOM 3557 C C . LYS A 1 426 ? -18.815 -2.396 -13.347 1.00 90.19 426 LYS A C 1
ATOM 3559 O O . LYS A 1 426 ? -19.621 -3.319 -13.227 1.00 90.19 426 LYS A O 1
ATOM 3564 N N . LEU A 1 427 ? -17.493 -2.589 -13.324 1.00 90.38 427 LEU A N 1
ATOM 3565 C CA . LEU A 1 427 ? -16.880 -3.912 -13.147 1.00 90.38 427 LEU A CA 1
ATOM 3566 C C . LEU A 1 427 ? -17.190 -4.500 -11.764 1.00 90.38 427 LEU A C 1
ATOM 3568 O O . LEU A 1 427 ? -17.575 -5.662 -11.662 1.00 90.38 427 LEU A O 1
ATOM 3572 N N . SER A 1 428 ? -17.108 -3.687 -10.706 1.00 89.19 428 SER A N 1
ATOM 3573 C CA . SER A 1 428 ? -17.460 -4.098 -9.342 1.00 89.19 428 SER A CA 1
ATOM 3574 C C . SER A 1 428 ? -18.914 -4.564 -9.250 1.00 89.19 428 SER A C 1
ATOM 3576 O O . SER A 1 428 ? -19.192 -5.615 -8.674 1.00 89.19 428 SER A O 1
ATOM 3578 N N . SER A 1 429 ? -19.841 -3.820 -9.862 1.00 88.38 429 SER A N 1
ATOM 3579 C CA . SER A 1 429 ? -21.259 -4.188 -9.924 1.00 88.38 429 SER A CA 1
ATOM 3580 C C . SER A 1 429 ? -21.474 -5.502 -10.681 1.00 88.38 429 SER A C 1
ATOM 3582 O O . SER A 1 429 ? -22.160 -6.390 -10.178 1.00 88.38 429 SER A O 1
ATOM 3584 N N . CYS A 1 430 ? -20.817 -5.669 -11.835 1.00 88.06 430 CYS A N 1
ATOM 3585 C CA . CYS A 1 430 ? -20.857 -6.897 -12.633 1.00 88.06 430 CYS A CA 1
ATOM 3586 C C . CYS A 1 430 ? -20.431 -8.127 -11.809 1.00 88.06 430 CYS A C 1
ATOM 3588 O O . CYS A 1 430 ? -21.157 -9.119 -11.738 1.00 88.06 430 CYS A O 1
ATOM 3590 N N . PHE A 1 431 ? -19.298 -8.048 -11.102 1.00 87.38 431 PHE A N 1
ATOM 3591 C CA . PHE A 1 431 ? -18.806 -9.170 -10.297 1.00 87.38 431 PHE A CA 1
ATOM 3592 C C . PHE A 1 431 ? -19.651 -9.438 -9.047 1.00 87.38 431 PHE A C 1
ATOM 3594 O O . PHE A 1 431 ? -19.852 -10.600 -8.705 1.00 87.38 431 PHE A O 1
ATOM 3601 N N . LYS A 1 432 ? -20.198 -8.401 -8.396 1.00 84.94 432 LYS A N 1
ATOM 3602 C CA . LYS A 1 432 ? -21.142 -8.563 -7.272 1.00 84.94 432 LYS A CA 1
ATOM 3603 C C . LYS A 1 432 ? -22.448 -9.237 -7.694 1.00 84.94 432 LYS A C 1
ATOM 3605 O O . LYS A 1 432 ? -23.010 -10.004 -6.921 1.00 84.94 432 LYS A O 1
ATOM 3610 N N . GLN A 1 433 ? -22.948 -8.943 -8.895 1.00 84.56 433 GLN A N 1
ATOM 3611 C CA . GLN A 1 433 ? -24.138 -9.608 -9.428 1.00 84.56 433 GLN A CA 1
ATOM 3612 C C . GLN A 1 433 ? -23.862 -11.080 -9.738 1.00 84.56 433 GLN A C 1
ATOM 3614 O O . GLN A 1 433 ? -24.709 -11.922 -9.444 1.00 84.56 433 GLN A O 1
ATOM 3619 N N . MET A 1 434 ? -22.681 -11.389 -10.284 1.00 82.06 434 MET A N 1
ATOM 3620 C CA . MET A 1 434 ? -22.287 -12.761 -10.601 1.00 82.06 434 MET A CA 1
ATOM 3621 C C . MET A 1 434 ? -22.063 -13.622 -9.350 1.00 82.06 434 MET A C 1
ATOM 3623 O O . MET A 1 434 ? -22.561 -14.742 -9.314 1.00 82.06 434 MET A O 1
ATOM 3627 N N . PHE A 1 435 ? -21.318 -13.136 -8.354 1.00 81.75 435 PHE A N 1
ATOM 3628 C CA . PHE A 1 435 ? -20.952 -13.890 -7.147 1.00 81.75 435 PHE A CA 1
ATOM 3629 C C . PHE A 1 435 ? -21.812 -13.470 -5.948 1.00 81.75 435 PHE A C 1
ATOM 3631 O O . PHE A 1 435 ? -21.336 -12.881 -4.981 1.00 81.75 435 PHE A O 1
ATOM 3638 N N . ASN A 1 436 ? -23.112 -13.729 -6.029 1.00 80.88 436 ASN A N 1
ATOM 3639 C CA . ASN A 1 436 ? -24.038 -13.461 -4.935 1.00 80.88 436 ASN A CA 1
ATOM 3640 C C . ASN A 1 436 ? -24.274 -14.739 -4.102 1.00 80.88 436 ASN A C 1
ATOM 3642 O O . ASN A 1 436 ? -23.759 -15.807 -4.419 1.00 80.88 436 ASN A O 1
ATOM 3646 N N . LYS A 1 437 ? -25.070 -14.642 -3.031 1.00 72.81 437 LYS A N 1
ATOM 3647 C CA . LYS A 1 437 ? -25.338 -15.777 -2.125 1.00 72.81 437 LYS A CA 1
ATOM 3648 C C . LYS A 1 437 ? -26.062 -16.962 -2.782 1.00 72.81 437 LYS A C 1
ATOM 3650 O O . LYS A 1 437 ? -26.059 -18.053 -2.228 1.00 72.81 437 LYS A O 1
ATOM 3655 N N . ASP A 1 438 ? -26.696 -16.761 -3.932 1.00 75.00 438 ASP A N 1
ATOM 3656 C CA . ASP A 1 438 ? -27.378 -17.833 -4.659 1.00 75.00 438 ASP A CA 1
ATOM 3657 C C . ASP A 1 438 ? -26.412 -18.598 -5.578 1.00 75.00 438 ASP A C 1
ATOM 3659 O O . ASP A 1 438 ? -26.693 -19.731 -5.965 1.00 75.00 438 ASP A O 1
ATOM 3663 N N . THR A 1 439 ? -25.275 -17.989 -5.932 1.00 72.50 439 THR A N 1
ATOM 3664 C CA . THR A 1 439 ? -24.283 -18.554 -6.856 1.00 72.50 439 THR A CA 1
ATOM 3665 C C . THR A 1 439 ? -22.983 -18.974 -6.182 1.00 72.50 439 THR A C 1
ATOM 3667 O O . THR A 1 439 ? -22.252 -19.752 -6.778 1.00 72.50 439 THR A O 1
ATOM 3670 N N . LEU A 1 440 ? -22.664 -18.470 -4.987 1.00 79.31 440 LEU A N 1
ATOM 3671 C CA . LEU A 1 440 ? -21.408 -18.755 -4.295 1.00 79.31 440 LEU A CA 1
ATOM 3672 C C . LEU A 1 440 ? -21.608 -18.695 -2.772 1.00 79.31 440 LEU A C 1
ATOM 3674 O O . LEU A 1 440 ? -21.797 -17.611 -2.216 1.00 79.31 440 LEU A O 1
ATOM 3678 N N . ASN A 1 441 ? -21.552 -19.845 -2.095 1.00 79.62 441 ASN A N 1
ATOM 3679 C CA . ASN A 1 441 ? -21.712 -19.930 -0.636 1.00 79.62 441 ASN A CA 1
ATOM 3680 C C . ASN A 1 441 ? -20.452 -20.401 0.087 1.00 79.62 441 ASN A C 1
ATOM 3682 O O . ASN A 1 441 ? -20.219 -19.993 1.227 1.00 79.62 441 ASN A O 1
ATOM 3686 N N . CYS A 1 442 ? -19.627 -21.222 -0.562 1.00 75.88 442 CYS A N 1
ATOM 3687 C CA . CYS A 1 442 ? -18.407 -21.765 0.035 1.00 75.88 442 CYS A CA 1
ATOM 3688 C C . CYS A 1 442 ? -17.169 -20.914 -0.247 1.00 75.88 442 CYS A C 1
ATOM 3690 O O . CYS A 1 442 ? -16.096 -21.205 0.272 1.00 75.88 442 CYS A O 1
ATOM 3692 N N . PHE A 1 443 ? -17.304 -19.829 -1.009 1.00 75.38 443 PHE A N 1
ATOM 3693 C CA . PHE A 1 443 ? -16.227 -18.880 -1.260 1.00 75.38 443 PHE A CA 1
ATOM 3694 C C . PHE A 1 443 ? -16.696 -17.444 -1.011 1.00 75.38 443 PHE A C 1
ATOM 3696 O O . PHE A 1 443 ? -17.860 -17.092 -1.186 1.00 75.38 443 PHE A O 1
ATOM 3703 N N . THR A 1 444 ? -15.757 -16.586 -0.631 1.00 75.44 444 THR A N 1
ATOM 3704 C CA . THR A 1 444 ? -15.917 -15.129 -0.625 1.00 75.44 444 THR A CA 1
ATOM 3705 C C . THR A 1 444 ? -15.165 -14.535 -1.795 1.00 75.44 444 THR A C 1
ATOM 3707 O O . THR A 1 444 ? -14.144 -15.071 -2.222 1.00 75.44 444 THR A O 1
ATOM 3710 N N . HIS A 1 445 ? -15.646 -13.406 -2.302 1.00 82.81 445 HIS A N 1
ATOM 3711 C CA . HIS A 1 445 ? -14.964 -12.688 -3.366 1.00 82.81 445 HIS A CA 1
ATOM 3712 C C . HIS A 1 445 ? -14.765 -11.216 -2.999 1.00 82.81 445 HIS A C 1
ATOM 3714 O O . HIS A 1 445 ? -15.495 -10.640 -2.189 1.00 82.81 445 HIS A O 1
ATOM 3720 N N . SER A 1 446 ? -13.764 -10.581 -3.598 1.00 80.81 446 SER A N 1
ATOM 3721 C CA . SER A 1 446 ? -13.525 -9.144 -3.465 1.00 80.81 446 SER A CA 1
ATOM 3722 C C . SER A 1 446 ? -12.927 -8.588 -4.747 1.00 80.81 446 SER A C 1
ATOM 3724 O O . SER A 1 446 ? -12.017 -9.175 -5.321 1.00 80.81 446 SER A O 1
ATOM 3726 N N . PHE A 1 447 ? -13.432 -7.440 -5.192 1.00 86.25 447 PHE A N 1
ATOM 3727 C CA . PHE A 1 447 ? -12.872 -6.706 -6.322 1.00 86.25 447 PHE A CA 1
ATOM 3728 C C . PHE A 1 447 ? -12.387 -5.348 -5.835 1.00 86.25 447 PHE A C 1
ATOM 3730 O O . PHE A 1 447 ? -13.192 -4.498 -5.446 1.00 86.25 447 PHE A O 1
ATOM 3737 N N . LEU A 1 448 ? -11.069 -5.178 -5.805 1.00 85.50 448 LEU A N 1
ATOM 3738 C CA . LEU A 1 448 ? -10.412 -4.034 -5.186 1.00 85.50 448 LEU A CA 1
ATOM 3739 C C . LEU A 1 448 ? -9.530 -3.312 -6.208 1.00 85.50 448 LEU A C 1
ATOM 3741 O O . LEU A 1 448 ? -8.917 -3.954 -7.061 1.00 85.50 448 LEU A O 1
ATOM 3745 N N . PRO A 1 449 ? -9.434 -1.979 -6.143 1.00 88.31 449 PRO A N 1
ATOM 3746 C CA . PRO A 1 449 ? -8.464 -1.245 -6.932 1.00 88.31 449 PRO A CA 1
ATOM 3747 C C . PRO A 1 449 ? -7.055 -1.503 -6.388 1.00 88.31 449 PRO A C 1
ATOM 3749 O O . PRO A 1 449 ? -6.850 -1.743 -5.196 1.00 88.31 449 PRO A O 1
ATOM 3752 N N . TYR A 1 450 ? -6.069 -1.396 -7.267 1.00 83.31 450 TYR A N 1
ATOM 3753 C CA . TYR A 1 450 ? -4.654 -1.574 -6.974 1.00 83.31 450 TYR A CA 1
ATOM 3754 C C . TYR A 1 450 ? -3.832 -0.405 -7.552 1.00 83.31 450 TYR A C 1
ATOM 3756 O O . TYR A 1 450 ? -4.366 0.519 -8.175 1.00 83.31 450 TYR A O 1
ATOM 3764 N N . GLY A 1 451 ? -2.525 -0.394 -7.286 1.00 85.38 451 GLY A N 1
ATOM 3765 C CA . GLY A 1 451 ? -1.586 0.536 -7.912 1.00 85.38 451 GLY A CA 1
ATOM 3766 C C . GLY A 1 451 ? -1.875 2.019 -7.646 1.00 85.38 451 GLY A C 1
ATOM 3767 O O . GLY A 1 451 ? -2.291 2.421 -6.556 1.00 85.38 451 GLY A O 1
ATOM 3768 N N . SER A 1 452 ? -1.614 2.866 -8.647 1.00 88.31 452 SER A N 1
ATOM 3769 C CA . SER A 1 452 ? -1.764 4.325 -8.523 1.00 88.31 452 SER A CA 1
ATOM 3770 C C . SER A 1 452 ? -3.198 4.767 -8.254 1.00 88.31 452 SER A C 1
ATOM 3772 O O . SER A 1 452 ? -3.393 5.720 -7.501 1.00 88.31 452 SER A O 1
ATOM 3774 N N . PHE A 1 453 ? -4.186 4.061 -8.817 1.00 89.06 453 PHE A N 1
ATOM 3775 C CA . PHE A 1 453 ? -5.594 4.393 -8.616 1.00 89.06 453 PHE A CA 1
ATOM 3776 C C . PHE A 1 453 ? -6.007 4.151 -7.162 1.00 89.06 453 PHE A C 1
ATOM 3778 O O . PHE A 1 453 ? -6.540 5.057 -6.532 1.00 89.06 453 PHE A O 1
ATOM 3785 N N . ARG A 1 454 ? -5.634 3.004 -6.570 1.00 87.75 454 ARG A N 1
ATOM 3786 C CA . ARG A 1 454 ? -5.830 2.727 -5.131 1.00 87.75 454 ARG A CA 1
ATOM 3787 C C . ARG A 1 454 ? -5.235 3.813 -4.233 1.00 87.75 454 ARG A C 1
ATOM 3789 O O . ARG A 1 454 ? -5.852 4.183 -3.232 1.00 87.75 454 ARG A O 1
ATOM 3796 N N . ILE A 1 455 ? -4.040 4.293 -4.581 1.00 88.62 455 ILE A N 1
ATOM 3797 C CA . ILE A 1 455 ? -3.299 5.320 -3.835 1.00 88.62 455 ILE A CA 1
ATOM 3798 C C . ILE A 1 455 ? -3.846 6.733 -4.113 1.00 88.62 455 ILE A C 1
ATOM 3800 O O . ILE A 1 455 ? -3.452 7.658 -3.421 1.00 88.62 455 ILE A O 1
ATOM 3804 N N . GLY A 1 456 ? -4.763 6.940 -5.063 1.00 87.00 456 GLY A N 1
ATOM 3805 C CA . GLY A 1 456 ? -5.338 8.261 -5.354 1.00 87.00 456 GLY A CA 1
ATOM 3806 C C . GLY A 1 456 ? -4.348 9.236 -6.004 1.00 87.00 456 GLY A C 1
ATOM 3807 O O . GLY A 1 456 ? -4.391 10.439 -5.751 1.00 87.00 456 GLY A O 1
ATOM 3808 N N . ILE A 1 457 ? -3.414 8.722 -6.810 1.00 87.81 457 ILE A N 1
ATOM 3809 C CA . ILE A 1 457 ? -2.465 9.530 -7.588 1.00 87.81 457 ILE A CA 1
ATOM 3810 C C . ILE A 1 457 ? -2.634 9.250 -9.079 1.00 87.81 457 ILE A C 1
ATOM 3812 O O . ILE A 1 457 ? -3.075 8.170 -9.466 1.00 87.81 457 ILE A O 1
ATOM 3816 N N . ASN A 1 458 ? -2.194 10.192 -9.919 1.00 83.50 458 ASN A N 1
ATOM 3817 C CA . ASN A 1 458 ? -2.307 10.065 -11.372 1.00 83.50 458 ASN A CA 1
ATOM 3818 C C . ASN A 1 458 ? -1.732 8.720 -11.868 1.00 83.50 458 ASN A C 1
ATOM 3820 O O . ASN A 1 458 ? -0.696 8.262 -11.394 1.00 83.50 458 ASN A O 1
ATOM 3824 N N . GLY A 1 459 ? -2.368 8.065 -12.820 1.00 81.94 459 GLY A N 1
ATOM 3825 C CA . GLY A 1 459 ? -1.911 6.796 -13.386 1.00 81.94 459 GLY A CA 1
ATOM 3826 C C . GLY A 1 459 ? -2.314 6.716 -14.845 1.00 81.94 459 GLY A C 1
ATOM 3827 O O . GLY A 1 459 ? -3.226 7.425 -15.255 1.00 81.94 459 GLY A O 1
ATOM 3828 N N . GLN A 1 460 ? -1.655 5.883 -15.642 1.00 78.56 460 GLN A N 1
ATOM 3829 C CA . GLN A 1 460 ? -2.155 5.611 -16.996 1.00 78.56 460 GLN A CA 1
ATOM 3830 C C . GLN A 1 460 ? -3.280 4.580 -16.931 1.00 78.56 460 GLN A C 1
ATOM 3832 O O . GLN A 1 460 ? -4.390 4.848 -17.386 1.00 78.56 460 GLN A O 1
ATOM 3837 N N . ASP A 1 461 ? -3.015 3.478 -16.236 1.00 85.50 461 ASP A N 1
ATOM 3838 C CA . ASP A 1 461 ? -3.895 2.320 -16.196 1.00 85.50 461 ASP A CA 1
ATOM 3839 C C . ASP A 1 461 ? -4.702 2.279 -14.887 1.00 85.50 461 ASP A C 1
ATOM 3841 O O . ASP A 1 461 ? -4.337 2.885 -13.868 1.00 85.50 461 ASP A O 1
ATOM 3845 N N . LEU A 1 462 ? -5.840 1.590 -14.939 1.00 89.31 462 LEU A N 1
ATOM 3846 C CA . LEU A 1 462 ? -6.633 1.195 -13.784 1.00 89.31 462 LEU A CA 1
ATOM 3847 C C . LEU A 1 462 ? -6.255 -0.242 -13.410 1.00 89.31 462 LEU A C 1
ATOM 3849 O O . LEU A 1 462 ? -6.774 -1.202 -13.976 1.00 89.31 462 LEU A O 1
ATOM 3853 N N . ASP A 1 463 ? -5.357 -0.377 -12.441 1.00 89.12 463 ASP A N 1
ATOM 3854 C CA . ASP A 1 463 ? -4.993 -1.677 -11.884 1.00 89.12 463 ASP A CA 1
ATOM 3855 C C . ASP A 1 463 ? -6.048 -2.110 -10.862 1.00 89.12 463 ASP A C 1
ATOM 3857 O O . ASP A 1 463 ? -6.471 -1.325 -10.009 1.00 89.12 463 ASP A O 1
ATOM 3861 N N . THR A 1 464 ? -6.469 -3.365 -10.923 1.00 89.12 464 THR A N 1
ATOM 3862 C CA . THR A 1 464 ? -7.488 -3.948 -10.044 1.00 89.12 464 THR A CA 1
ATOM 3863 C C . THR A 1 464 ? -7.152 -5.394 -9.736 1.00 89.12 464 THR A C 1
ATOM 3865 O O . THR A 1 464 ? -6.487 -6.065 -10.514 1.00 89.12 464 THR A O 1
ATOM 3868 N N . ILE A 1 465 ? -7.618 -5.897 -8.604 1.00 87.19 465 ILE A N 1
ATOM 3869 C CA . ILE A 1 465 ? -7.428 -7.283 -8.202 1.00 87.19 465 ILE A CA 1
ATOM 3870 C C . ILE A 1 465 ? -8.774 -7.912 -7.878 1.00 87.19 465 ILE A C 1
ATOM 3872 O O . ILE A 1 465 ? -9.591 -7.341 -7.150 1.00 87.19 465 ILE A O 1
ATOM 3876 N N . PHE A 1 466 ? -8.996 -9.087 -8.451 1.00 86.62 466 PHE A N 1
ATOM 3877 C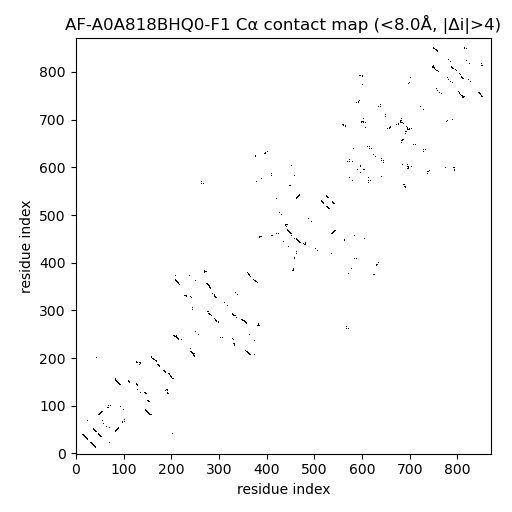 CA . PHE A 1 466 ? -10.106 -9.962 -8.130 1.00 86.62 466 PHE A CA 1
ATOM 3878 C C . PHE A 1 466 ? -9.587 -11.084 -7.228 1.00 86.62 466 PHE A C 1
ATOM 3880 O O . PHE A 1 466 ? -8.716 -11.854 -7.632 1.00 86.62 466 PHE A O 1
ATOM 3887 N N . LEU A 1 467 ? -10.106 -11.133 -6.004 1.00 81.69 467 LEU A N 1
ATOM 3888 C CA . LEU A 1 467 ? -9.787 -12.124 -4.983 1.00 81.69 467 LEU A CA 1
ATOM 3889 C C . LEU A 1 467 ? -10.952 -13.096 -4.829 1.00 81.69 467 LEU A C 1
ATOM 3891 O O . LEU A 1 467 ? -12.098 -12.653 -4.737 1.00 81.69 467 LEU A O 1
ATOM 3895 N N . LEU A 1 468 ? -10.645 -14.388 -4.754 1.00 81.00 468 LEU A N 1
ATOM 3896 C CA . LEU A 1 468 ? -11.597 -15.456 -4.455 1.00 81.00 468 LEU A CA 1
ATOM 3897 C C . LEU A 1 468 ? -11.011 -16.357 -3.363 1.00 81.00 468 LEU A C 1
ATOM 3899 O O . LEU A 1 468 ? -9.983 -16.986 -3.600 1.00 81.00 468 LEU A O 1
ATOM 3903 N N . ASN A 1 469 ? -11.661 -16.422 -2.199 1.00 75.88 469 ASN A N 1
ATOM 3904 C CA . ASN A 1 469 ? -11.152 -17.110 -1.011 1.00 75.88 469 ASN A CA 1
ATOM 3905 C C . ASN A 1 469 ? -12.152 -18.155 -0.505 1.00 75.88 469 ASN A C 1
ATOM 3907 O O . ASN A 1 469 ? -13.313 -17.827 -0.261 1.00 75.88 469 ASN A O 1
ATOM 3911 N N . GLU A 1 470 ? -11.699 -19.386 -0.290 1.00 72.94 470 GLU A N 1
ATOM 3912 C CA . GLU A 1 470 ? -12.516 -20.483 0.247 1.00 72.94 470 GLU A CA 1
ATOM 3913 C C . GLU A 1 470 ? -12.857 -20.282 1.739 1.00 72.94 470 GLU A C 1
ATOM 3915 O O . GLU A 1 470 ? -11.989 -20.022 2.577 1.00 72.94 470 GLU A O 1
ATOM 3920 N N . LEU A 1 471 ? -14.135 -20.427 2.089 1.00 67.69 471 LEU A N 1
ATOM 3921 C CA . LEU A 1 471 ? -14.633 -20.438 3.465 1.00 67.69 471 LEU A CA 1
ATOM 3922 C C . LEU A 1 471 ? -14.544 -21.852 4.060 1.00 67.69 471 LEU A C 1
ATOM 3924 O O . LEU A 1 471 ? -14.647 -22.849 3.351 1.00 67.69 471 LEU A O 1
ATOM 3928 N N . LYS A 1 472 ? -14.395 -21.961 5.390 1.00 57.53 472 LYS A N 1
ATOM 3929 C CA . LYS A 1 472 ? -14.507 -23.262 6.079 1.00 57.53 472 LYS A CA 1
ATOM 3930 C C . LYS A 1 472 ? -15.931 -23.816 5.908 1.00 57.53 472 LYS A C 1
ATOM 3932 O O . LYS A 1 472 ? -16.888 -23.061 6.066 1.00 57.53 472 LYS A O 1
ATOM 3937 N N . SER A 1 473 ? -16.025 -25.113 5.588 1.00 55.16 473 SER A N 1
ATOM 3938 C CA . SER A 1 473 ? -17.211 -25.823 5.072 1.00 55.16 473 SER A CA 1
ATOM 3939 C C . SER A 1 473 ? -18.552 -25.338 5.631 1.00 55.16 473 SER A C 1
ATOM 3941 O O . SER A 1 473 ? -18.769 -25.349 6.847 1.00 55.16 473 SER A O 1
ATOM 3943 N N . THR A 1 474 ? -19.478 -24.996 4.737 1.00 55.12 474 THR A N 1
ATOM 3944 C CA . THR A 1 474 ? -20.880 -24.725 5.077 1.00 55.12 474 THR A CA 1
ATOM 3945 C C . THR A 1 474 ? -21.765 -25.833 4.507 1.00 55.12 474 THR A C 1
ATOM 3947 O O . THR A 1 474 ? -21.486 -26.344 3.431 1.00 55.12 474 THR A O 1
ATOM 3950 N N . ASN A 1 475 ? -22.846 -26.208 5.196 1.00 54.78 475 ASN A N 1
ATOM 3951 C CA . ASN A 1 475 ? -23.737 -27.302 4.764 1.00 54.78 475 ASN A CA 1
ATOM 3952 C C . ASN A 1 475 ? -24.602 -26.971 3.519 1.00 54.78 475 ASN A C 1
ATOM 3954 O O . ASN A 1 475 ? -25.497 -27.746 3.193 1.00 54.78 475 ASN A O 1
ATOM 3958 N N . ASN A 1 476 ? -24.378 -25.830 2.851 1.00 66.75 476 ASN A N 1
ATOM 3959 C CA . ASN A 1 476 ? 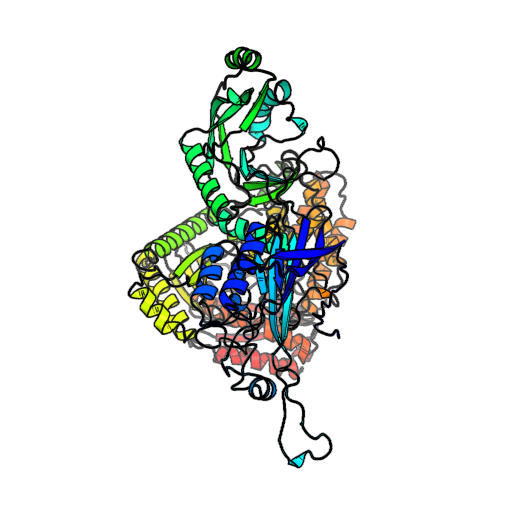-25.229 -25.287 1.782 1.00 66.75 476 ASN A CA 1
ATOM 3960 C C . ASN A 1 476 ? -24.417 -24.969 0.508 1.00 66.75 476 ASN A C 1
ATOM 3962 O O . ASN A 1 476 ? -24.364 -23.816 0.072 1.00 66.75 476 ASN A O 1
ATOM 3966 N N . GLU A 1 477 ? -23.782 -25.983 -0.078 1.00 73.50 477 GLU A N 1
ATOM 3967 C CA . GLU A 1 477 ? -23.053 -25.860 -1.349 1.00 73.50 477 GLU A CA 1
ATOM 3968 C C . GLU A 1 477 ? -23.999 -25.586 -2.530 1.00 73.50 477 GLU A C 1
ATOM 3970 O O . GLU A 1 477 ? -25.073 -26.180 -2.651 1.00 73.50 477 GLU A O 1
ATOM 3975 N N . THR A 1 478 ? -23.603 -24.667 -3.412 1.00 78.50 478 THR A N 1
ATOM 3976 C CA . THR A 1 478 ? -24.248 -24.455 -4.715 1.00 78.50 478 THR A CA 1
ATOM 3977 C C . THR A 1 478 ? -23.610 -25.348 -5.788 1.00 78.50 478 THR A C 1
ATOM 3979 O O . THR A 1 478 ? -22.483 -25.813 -5.638 1.00 78.50 478 THR A O 1
ATOM 3982 N N . THR A 1 479 ? -24.264 -25.519 -6.943 1.00 78.31 479 THR A N 1
ATOM 3983 C CA . THR A 1 479 ? -23.672 -26.234 -8.098 1.00 78.31 479 THR A CA 1
ATOM 3984 C C . THR A 1 479 ? -22.358 -25.608 -8.582 1.00 78.31 479 THR A C 1
ATOM 3986 O O . THR A 1 479 ? -21.511 -26.270 -9.185 1.00 78.31 479 THR A O 1
ATOM 3989 N N . PHE A 1 480 ? -22.195 -24.303 -8.359 1.00 81.00 480 PHE A N 1
ATOM 3990 C CA . PHE A 1 480 ? -20.971 -23.597 -8.701 1.00 81.00 480 PHE A CA 1
ATOM 3991 C C . PHE A 1 480 ? -19.863 -23.878 -7.679 1.00 81.00 480 PHE A C 1
ATOM 3993 O O . PHE A 1 480 ? -18.742 -24.171 -8.089 1.00 81.00 480 PHE A O 1
ATOM 4000 N N . ASP A 1 481 ? -20.187 -23.899 -6.380 1.00 79.12 481 ASP A N 1
ATOM 4001 C CA . ASP A 1 481 ? -19.255 -24.321 -5.323 1.00 79.12 481 ASP A CA 1
ATOM 4002 C C . ASP A 1 481 ? -18.737 -25.747 -5.582 1.00 79.12 481 ASP A C 1
ATOM 4004 O O . ASP A 1 481 ? -17.528 -25.974 -5.542 1.00 79.12 481 ASP A O 1
ATOM 4008 N N . GLU A 1 482 ? -19.616 -26.684 -5.959 1.00 80.62 482 GLU A N 1
ATOM 4009 C CA . GLU A 1 482 ? -19.234 -28.057 -6.330 1.00 80.62 482 GLU A CA 1
ATOM 4010 C C . GLU A 1 482 ? -18.224 -28.084 -7.490 1.00 80.62 482 GLU A C 1
ATOM 4012 O O . GLU A 1 482 ? -17.232 -28.817 -7.450 1.00 80.62 482 GLU A O 1
ATOM 4017 N N . THR A 1 483 ? -18.445 -27.260 -8.520 1.00 82.44 483 THR A N 1
ATOM 4018 C CA . THR A 1 483 ? -17.544 -27.159 -9.680 1.00 82.44 483 THR A CA 1
ATOM 4019 C C . THR A 1 483 ? -16.169 -26.638 -9.262 1.00 82.44 483 THR A C 1
ATOM 4021 O O . THR A 1 483 ? -15.143 -27.190 -9.665 1.00 82.44 483 THR A O 1
ATOM 4024 N N . LEU A 1 484 ? -16.125 -25.603 -8.418 1.00 82.19 484 LEU A N 1
ATOM 4025 C CA . LEU A 1 484 ? -14.869 -25.067 -7.894 1.00 82.19 484 LEU A CA 1
ATOM 4026 C C . LEU A 1 484 ? -14.146 -26.103 -7.026 1.00 82.19 484 LEU A C 1
ATOM 4028 O O . LEU A 1 484 ? -12.951 -26.332 -7.216 1.00 82.19 484 LEU A O 1
ATOM 4032 N N . HIS A 1 485 ? -14.855 -26.801 -6.138 1.00 80.56 485 HIS A N 1
ATOM 4033 C CA . HIS A 1 485 ? -14.257 -27.850 -5.315 1.00 80.56 485 HIS A CA 1
ATOM 4034 C C . HIS A 1 485 ? -13.714 -29.025 -6.144 1.00 80.56 485 HIS A C 1
ATOM 4036 O O . HIS A 1 485 ? -12.671 -29.568 -5.788 1.00 80.56 485 HIS A O 1
ATOM 4042 N N . GLN A 1 486 ? -14.340 -29.390 -7.270 1.00 81.62 486 GLN A N 1
ATOM 4043 C CA . GLN A 1 486 ? -13.799 -30.405 -8.190 1.00 81.62 486 GLN A CA 1
ATOM 4044 C C . GLN A 1 486 ? -12.496 -29.951 -8.860 1.00 81.62 486 GLN A C 1
ATOM 4046 O O . GLN A 1 486 ? -11.568 -30.744 -9.024 1.00 81.62 486 GLN A O 1
ATOM 4051 N N . LEU A 1 487 ? -12.411 -28.673 -9.234 1.00 81.31 487 LEU A N 1
ATOM 4052 C CA . LEU A 1 487 ? -11.244 -28.110 -9.912 1.00 81.31 487 LEU A CA 1
ATOM 4053 C C . LEU A 1 487 ? -10.099 -27.754 -8.953 1.00 81.31 487 LEU A C 1
ATOM 4055 O O . LEU A 1 487 ? -8.982 -27.536 -9.411 1.00 81.31 487 LEU A O 1
ATOM 4059 N N . LYS A 1 488 ? -10.339 -27.700 -7.634 1.00 77.00 488 LYS A N 1
ATOM 4060 C CA . LYS A 1 488 ? -9.396 -27.149 -6.638 1.00 77.00 488 LYS A CA 1
ATOM 4061 C C . LYS A 1 488 ? -8.019 -27.824 -6.614 1.00 77.00 488 LYS A C 1
ATOM 4063 O O . LYS A 1 488 ? -7.040 -27.215 -6.190 1.00 77.00 488 LYS A O 1
ATOM 4068 N N . HIS A 1 489 ? -7.946 -29.077 -7.065 1.00 77.38 489 HIS A N 1
ATOM 4069 C CA . HIS A 1 489 ? -6.713 -29.864 -7.121 1.00 77.38 489 HIS A CA 1
ATOM 4070 C C . HIS A 1 489 ? -5.868 -29.604 -8.382 1.00 77.38 489 HIS A C 1
ATOM 4072 O O . HIS A 1 489 ? -4.691 -29.960 -8.399 1.00 77.38 489 HIS A O 1
ATOM 4078 N N . ASP A 1 490 ? -6.427 -28.956 -9.411 1.00 78.00 490 ASP A N 1
ATOM 4079 C CA . ASP A 1 490 ? -5.714 -28.513 -10.614 1.00 78.00 490 ASP A CA 1
ATOM 4080 C C . ASP A 1 490 ? -5.754 -26.982 -10.699 1.00 78.00 490 ASP A C 1
ATOM 4082 O O . ASP A 1 490 ? -6.707 -26.376 -11.195 1.00 78.00 490 ASP A O 1
ATOM 4086 N N . SER A 1 491 ? -4.681 -26.342 -10.231 1.00 72.50 491 SER A N 1
ATOM 4087 C CA . SER A 1 491 ? -4.571 -24.880 -10.198 1.00 72.50 491 SER A CA 1
ATOM 4088 C C . SER A 1 491 ? -4.706 -24.233 -11.578 1.00 72.50 491 SER A C 1
ATOM 4090 O O . SER A 1 491 ? -5.215 -23.118 -11.684 1.00 72.50 491 SER A O 1
ATOM 4092 N N . THR A 1 492 ? -4.286 -24.916 -12.646 1.00 75.81 492 THR A N 1
ATOM 4093 C CA . THR A 1 492 ? -4.346 -24.368 -14.004 1.00 75.81 492 THR A CA 1
ATOM 4094 C C . THR A 1 492 ? -5.771 -24.435 -14.535 1.00 75.81 492 THR A C 1
ATOM 4096 O O . THR A 1 492 ? -6.279 -23.436 -15.047 1.00 75.81 492 THR A O 1
ATOM 4099 N N . ALA A 1 493 ? -6.442 -25.578 -14.374 1.00 78.31 493 ALA A N 1
ATOM 4100 C CA . ALA A 1 493 ? -7.842 -25.727 -14.759 1.00 78.31 493 ALA A CA 1
ATOM 4101 C C . ALA A 1 493 ? -8.757 -24.792 -13.952 1.00 78.31 493 ALA A C 1
ATOM 4103 O O . ALA A 1 493 ? -9.618 -24.134 -14.538 1.00 78.31 493 ALA A O 1
ATOM 4104 N N . PHE A 1 494 ? -8.522 -24.665 -12.642 1.00 79.19 494 PHE A N 1
ATOM 4105 C CA . PHE A 1 494 ? -9.263 -23.755 -11.767 1.00 79.19 494 PHE A CA 1
ATOM 4106 C C . PHE A 1 494 ? -9.099 -22.292 -12.202 1.00 79.19 494 PHE A C 1
ATOM 4108 O O . PHE A 1 494 ? -10.089 -21.594 -12.433 1.00 79.19 494 PHE A O 1
ATOM 4115 N N . ASN A 1 495 ? -7.854 -21.832 -12.374 1.00 78.25 495 ASN A N 1
ATOM 4116 C CA . ASN A 1 495 ? -7.560 -20.471 -12.827 1.00 78.25 495 ASN A CA 1
ATOM 4117 C C . ASN A 1 495 ? -8.214 -20.180 -14.185 1.00 78.25 495 ASN A C 1
ATOM 4119 O O . ASN A 1 495 ? -8.869 -19.152 -14.345 1.00 78.25 495 ASN A O 1
ATOM 4123 N N . ASN A 1 496 ? -8.079 -21.094 -15.150 1.00 82.19 496 ASN A N 1
ATOM 4124 C CA . ASN A 1 496 ? -8.681 -20.937 -16.473 1.00 82.19 496 ASN A CA 1
ATOM 4125 C C . ASN A 1 496 ? -10.211 -20.875 -16.402 1.00 82.19 496 ASN A C 1
ATOM 4127 O O . ASN A 1 496 ? -10.815 -20.075 -17.111 1.00 82.19 496 ASN A O 1
ATOM 4131 N N . HIS A 1 497 ? -10.843 -21.679 -15.543 1.00 84.50 497 HIS A N 1
ATOM 4132 C CA . HIS A 1 497 ? -12.292 -21.653 -15.358 1.00 84.50 497 HIS A CA 1
ATOM 4133 C C . HIS A 1 497 ? -12.772 -20.290 -14.847 1.00 84.50 497 HIS A C 1
ATOM 4135 O O . HIS A 1 497 ? -13.650 -19.684 -15.462 1.00 84.50 497 HIS A O 1
ATOM 4141 N N . ILE A 1 498 ? -12.149 -19.764 -13.785 1.00 83.00 498 ILE A N 1
ATOM 4142 C CA . ILE A 1 498 ? -12.490 -18.441 -13.241 1.00 83.00 498 ILE A CA 1
ATOM 4143 C C . ILE A 1 498 ? -12.246 -17.336 -14.268 1.00 83.00 498 ILE A C 1
ATOM 4145 O O . ILE A 1 498 ? -13.114 -16.487 -14.467 1.00 83.00 498 ILE A O 1
ATOM 4149 N N . VAL A 1 499 ? -11.106 -17.351 -14.960 1.00 84.31 499 VAL A N 1
ATOM 4150 C CA . VAL A 1 499 ? -10.800 -16.334 -15.974 1.00 84.31 499 VAL A CA 1
ATOM 4151 C C . VAL A 1 499 ? -11.816 -16.369 -17.119 1.00 84.31 499 VAL A C 1
ATOM 4153 O O . VAL A 1 499 ? -12.367 -15.325 -17.459 1.00 84.31 499 VAL A O 1
ATOM 4156 N N . ASN A 1 500 ? -12.153 -17.549 -17.647 1.00 85.56 500 ASN A N 1
ATOM 4157 C CA . ASN A 1 500 ? -13.149 -17.690 -18.716 1.00 85.56 500 ASN A CA 1
ATOM 4158 C C . ASN A 1 500 ? -14.541 -17.189 -18.293 1.00 85.56 500 ASN A C 1
ATOM 4160 O O . ASN A 1 500 ? -15.269 -16.597 -19.095 1.00 85.56 500 ASN A O 1
ATOM 4164 N N . LEU A 1 501 ? -14.925 -17.402 -17.033 1.00 83.69 501 LEU A N 1
ATOM 4165 C CA . LEU A 1 501 ? -16.184 -16.888 -16.494 1.00 83.69 501 LEU A CA 1
ATOM 4166 C C . LEU A 1 501 ? -16.188 -15.365 -16.405 1.00 83.69 501 LEU A C 1
ATOM 4168 O O . LEU A 1 501 ? -17.134 -14.731 -16.877 1.00 83.69 501 LEU A O 1
ATOM 4172 N N . LEU A 1 502 ? -15.124 -14.782 -15.845 1.00 84.25 502 LEU A N 1
ATOM 4173 C CA . LEU A 1 502 ? -14.960 -13.331 -15.772 1.00 84.25 502 LEU A CA 1
ATOM 4174 C C . LEU A 1 502 ? -15.023 -12.717 -17.174 1.00 84.25 502 LEU A C 1
ATOM 4176 O O . LEU A 1 502 ? -15.768 -11.763 -17.391 1.00 84.25 502 LEU A O 1
ATOM 4180 N N . GLU A 1 503 ? -14.313 -13.302 -18.140 1.00 83.06 503 GLU A N 1
ATOM 4181 C CA . GLU A 1 503 ? -14.345 -12.880 -19.542 1.00 83.06 503 GLU A CA 1
ATOM 4182 C C . GLU A 1 503 ? -15.758 -12.913 -20.126 1.00 83.06 503 GLU A C 1
ATOM 4184 O O . GLU A 1 503 ? -16.198 -11.933 -20.729 1.00 83.06 503 GLU A O 1
ATOM 4189 N N . THR A 1 504 ? -16.491 -14.008 -19.914 1.00 84.69 504 THR A N 1
ATOM 4190 C CA . THR A 1 504 ? -17.857 -14.169 -20.429 1.00 84.69 504 THR A CA 1
ATOM 4191 C C . THR A 1 504 ? -18.787 -13.089 -19.876 1.00 84.69 504 THR A C 1
ATOM 4193 O O . THR A 1 504 ? -19.566 -12.502 -20.627 1.00 84.69 504 THR A O 1
ATOM 4196 N N . GLN A 1 505 ? -18.683 -12.767 -18.583 1.00 84.25 505 GLN A N 1
ATOM 4197 C CA . GLN A 1 505 ? -19.494 -11.710 -17.970 1.00 84.25 505 GLN A CA 1
ATOM 4198 C C . GLN A 1 505 ? -19.113 -10.312 -18.451 1.00 84.25 505 GLN A C 1
ATOM 4200 O O . GLN A 1 505 ? -19.989 -9.484 -18.709 1.00 84.25 505 GLN A O 1
ATOM 4205 N N . ILE A 1 506 ? -17.814 -10.041 -18.588 1.00 84.94 506 ILE A N 1
ATOM 4206 C CA . ILE A 1 506 ? -17.320 -8.768 -19.115 1.00 84.94 506 ILE A CA 1
ATOM 4207 C C . ILE A 1 506 ? -17.834 -8.576 -20.545 1.00 84.94 506 ILE A C 1
ATOM 4209 O O . ILE A 1 506 ? -18.372 -7.519 -20.867 1.00 84.94 506 ILE A O 1
ATOM 4213 N N . GLN A 1 507 ? -17.738 -9.603 -21.390 1.00 80.25 507 GLN A N 1
ATOM 4214 C CA . GLN A 1 507 ? -18.261 -9.545 -22.751 1.00 80.25 507 GLN A CA 1
ATOM 4215 C C . GLN A 1 507 ? -19.779 -9.424 -22.790 1.00 80.25 507 GLN A C 1
ATOM 4217 O O . GLN A 1 507 ? -20.287 -8.682 -23.617 1.00 80.25 507 GLN A O 1
ATOM 4222 N N . GLY A 1 508 ? -20.516 -10.123 -21.929 1.00 81.88 508 GLY A N 1
ATOM 4223 C CA . GLY A 1 508 ? -21.976 -10.045 -21.907 1.00 81.88 508 GLY A CA 1
ATOM 4224 C C . GLY A 1 508 ? -22.484 -8.650 -21.540 1.00 81.88 508 GLY A C 1
ATOM 4225 O O . GLY A 1 508 ? -23.372 -8.123 -22.206 1.00 81.88 508 GLY A O 1
ATOM 4226 N N . ASN A 1 509 ? -21.890 -8.036 -20.512 1.00 83.62 509 ASN A N 1
ATOM 4227 C CA . ASN A 1 509 ? -22.389 -6.787 -19.933 1.00 83.62 509 ASN A CA 1
ATOM 4228 C C . ASN A 1 509 ? -21.738 -5.518 -20.507 1.00 83.62 509 ASN A C 1
ATOM 4230 O O . ASN A 1 509 ? -22.332 -4.447 -20.412 1.00 83.62 509 ASN A O 1
ATOM 4234 N N . LEU A 1 510 ? -20.525 -5.607 -21.068 1.00 85.69 510 LEU A N 1
ATOM 4235 C CA . LEU A 1 510 ? -19.724 -4.441 -21.478 1.00 85.69 510 LEU A CA 1
ATOM 4236 C C . LEU A 1 510 ? -19.222 -4.507 -22.932 1.00 85.69 510 LEU A C 1
ATOM 4238 O O . LEU A 1 510 ? -18.366 -3.705 -23.304 1.00 85.69 510 LEU A O 1
ATOM 4242 N N . LYS A 1 511 ? -19.747 -5.419 -23.767 1.00 82.38 511 LYS A N 1
ATOM 4243 C CA . LYS A 1 511 ? -19.284 -5.645 -25.154 1.00 82.38 511 LYS A CA 1
ATOM 4244 C C . LYS A 1 511 ? -19.084 -4.364 -25.959 1.00 82.38 511 LYS A C 1
ATOM 4246 O O . LYS A 1 511 ? -18.039 -4.178 -26.570 1.00 82.38 511 LYS A O 1
ATOM 4251 N N . ASP A 1 512 ? -20.091 -3.495 -25.943 1.00 85.25 512 ASP A N 1
ATOM 4252 C CA . ASP A 1 512 ? -20.153 -2.314 -26.807 1.00 85.25 512 ASP A CA 1
ATOM 4253 C C . ASP A 1 512 ? -19.210 -1.193 -26.344 1.00 85.25 512 ASP A C 1
ATOM 4255 O O . ASP A 1 512 ? -18.975 -0.231 -27.075 1.00 85.25 512 ASP A O 1
ATOM 4259 N N . GLU A 1 513 ? -18.647 -1.305 -25.136 1.00 86.06 513 GLU A N 1
ATOM 4260 C CA . GLU A 1 513 ? -17.705 -0.339 -24.568 1.00 86.06 513 GLU A CA 1
ATOM 4261 C C . GLU A 1 513 ? -16.236 -0.769 -24.710 1.00 86.06 513 GLU A C 1
ATOM 4263 O O . GLU A 1 513 ? -15.349 0.033 -24.405 1.00 86.06 513 GLU A O 1
ATOM 4268 N N . ILE A 1 514 ? -15.970 -2.007 -25.139 1.00 85.50 514 ILE A N 1
ATOM 4269 C CA . ILE A 1 514 ? -14.637 -2.617 -25.162 1.00 85.50 514 ILE A CA 1
ATOM 4270 C C . ILE A 1 514 ? -14.080 -2.612 -26.589 1.00 85.50 514 ILE A C 1
ATOM 4272 O O . ILE A 1 514 ? -14.691 -3.147 -27.509 1.00 85.50 514 ILE A O 1
ATOM 4276 N N . ILE A 1 515 ? -12.875 -2.061 -26.755 1.00 80.19 515 ILE A N 1
ATOM 4277 C CA . ILE A 1 515 ? -12.101 -2.173 -27.999 1.00 80.19 515 ILE A CA 1
ATOM 4278 C C . ILE A 1 515 ? -11.523 -3.583 -28.100 1.00 80.19 515 ILE A C 1
ATOM 4280 O O . ILE A 1 515 ? -11.659 -4.246 -29.126 1.00 80.19 515 ILE A O 1
ATOM 4284 N N . TYR A 1 516 ? -10.864 -4.039 -27.033 1.00 76.25 516 TYR A N 1
ATOM 4285 C CA . TYR A 1 516 ? -10.369 -5.405 -26.919 1.00 76.25 516 TYR A CA 1
ATOM 4286 C C . TYR A 1 516 ? -10.193 -5.813 -25.457 1.00 76.25 516 TYR A C 1
ATOM 4288 O O . TYR A 1 516 ? -10.069 -4.975 -24.561 1.00 76.25 516 TYR A O 1
ATOM 4296 N N . TYR A 1 517 ? -10.118 -7.121 -25.238 1.00 80.69 517 TYR A N 1
ATOM 4297 C CA . TYR A 1 517 ? -9.688 -7.716 -23.981 1.00 80.69 517 TYR A CA 1
ATOM 4298 C C . TYR A 1 517 ? -8.621 -8.785 -24.264 1.00 80.69 517 TYR A C 1
ATOM 4300 O O . TYR A 1 517 ? -8.545 -9.317 -25.374 1.00 80.69 517 TYR A O 1
ATOM 4308 N N . ARG A 1 518 ? -7.772 -9.077 -23.280 1.00 76.25 518 ARG A N 1
ATOM 4309 C CA . ARG A 1 518 ? -6.675 -10.039 -23.388 1.00 76.25 518 ARG A CA 1
ATOM 4310 C C . ARG A 1 518 ? -6.472 -10.780 -22.074 1.00 76.25 518 ARG A C 1
ATOM 4312 O O . ARG A 1 518 ? -6.323 -10.148 -21.034 1.00 76.25 518 ARG A O 1
ATOM 4319 N N . ASN A 1 519 ? -6.332 -12.097 -22.160 1.00 79.19 519 ASN A N 1
ATOM 4320 C CA . ASN A 1 519 ? -5.811 -12.929 -21.083 1.00 79.19 519 ASN A CA 1
ATOM 4321 C C . ASN A 1 519 ? -4.285 -13.039 -21.195 1.00 79.19 519 ASN A C 1
ATOM 4323 O O . ASN A 1 519 ? -3.745 -13.406 -22.244 1.00 79.19 519 ASN A O 1
ATOM 4327 N N . ILE A 1 520 ? -3.578 -12.690 -20.129 1.00 74.31 520 ILE A N 1
ATOM 4328 C CA . ILE A 1 520 ? -2.131 -12.834 -20.017 1.00 74.31 520 ILE A CA 1
ATOM 4329 C C . ILE A 1 520 ? -1.863 -13.942 -19.007 1.00 74.31 520 ILE A C 1
ATOM 4331 O O . ILE A 1 520 ? -2.090 -13.782 -17.806 1.00 74.31 520 ILE A O 1
ATOM 4335 N N . GLN A 1 521 ? -1.322 -15.055 -19.503 1.00 68.81 521 GLN A N 1
ATOM 4336 C CA . GLN A 1 521 ? -0.817 -16.123 -18.653 1.00 68.81 521 GLN A CA 1
ATOM 4337 C C . GLN A 1 521 ? 0.463 -15.653 -17.955 1.00 68.81 521 GLN A C 1
ATOM 4339 O O . GLN A 1 521 ? 1.507 -15.459 -18.580 1.00 68.81 521 GLN A O 1
ATOM 4344 N N . ALA A 1 522 ? 0.359 -15.452 -16.650 1.00 64.94 522 ALA A N 1
ATOM 4345 C CA . ALA A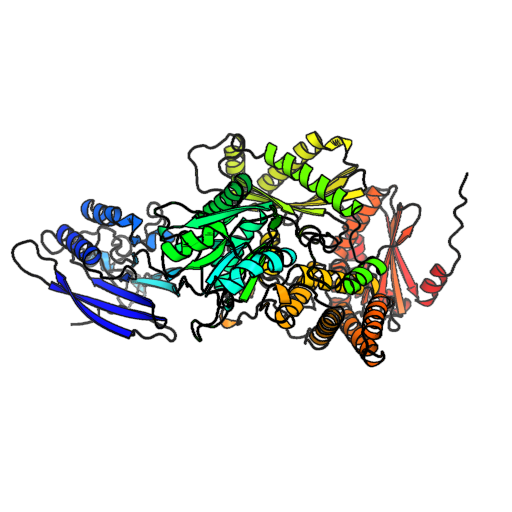 1 522 ? 1.463 -15.194 -15.739 1.00 64.94 522 ALA A CA 1
ATOM 4346 C C . ALA A 1 522 ? 1.274 -16.068 -14.487 1.00 64.94 522 ALA A C 1
ATOM 4348 O O . ALA A 1 522 ? 0.333 -16.856 -14.423 1.00 64.94 522 ALA A O 1
ATOM 4349 N N . LEU A 1 523 ? 2.163 -15.939 -13.493 1.00 62.56 523 LEU A N 1
ATOM 4350 C CA . LEU A 1 523 ? 2.028 -16.656 -12.215 1.00 62.56 523 LEU A CA 1
ATOM 4351 C C . LEU A 1 523 ? 0.634 -16.450 -11.589 1.00 62.56 523 LEU A C 1
ATOM 4353 O O . LEU A 1 523 ? 0.047 -17.391 -11.069 1.00 62.56 523 LEU A O 1
ATOM 4357 N N . PHE A 1 524 ? 0.107 -15.231 -11.715 1.00 70.75 524 PHE A N 1
ATOM 4358 C CA . PHE A 1 524 ? -1.295 -14.896 -11.487 1.00 70.75 524 PHE A CA 1
ATOM 4359 C C . PHE A 1 524 ? -1.891 -14.438 -12.823 1.00 70.75 524 PHE A C 1
ATOM 4361 O O . PHE A 1 524 ? -1.291 -13.553 -13.445 1.00 70.75 524 PHE A O 1
ATOM 4368 N N . PRO A 1 525 ? -3.008 -15.015 -13.299 1.00 78.50 525 PRO A N 1
ATOM 4369 C CA . PRO A 1 525 ? -3.632 -14.589 -14.547 1.00 78.50 525 PRO A CA 1
ATOM 4370 C C . PRO A 1 525 ? -3.999 -13.102 -14.523 1.00 78.50 525 PRO A C 1
ATOM 4372 O O . PRO A 1 525 ? -4.456 -12.583 -13.502 1.00 78.50 525 PRO A O 1
ATOM 4375 N N . ILE A 1 526 ? -3.817 -12.420 -15.655 1.00 82.44 526 ILE A N 1
ATOM 4376 C CA . ILE A 1 526 ? -4.173 -11.003 -15.800 1.00 82.44 526 ILE A CA 1
ATOM 4377 C C . ILE A 1 526 ? -5.148 -10.851 -16.963 1.00 82.44 526 ILE A C 1
ATOM 4379 O O . ILE A 1 526 ? -4.844 -11.259 -18.084 1.00 82.44 526 ILE A O 1
ATOM 4383 N N . ILE A 1 527 ? -6.289 -10.211 -16.714 1.00 86.19 527 ILE A N 1
ATOM 4384 C CA . ILE A 1 527 ? -7.235 -9.799 -17.755 1.00 86.19 527 ILE A CA 1
ATOM 4385 C C . ILE A 1 527 ? -6.992 -8.316 -18.046 1.00 86.19 527 ILE A C 1
ATOM 4387 O O . ILE A 1 527 ? -7.256 -7.459 -17.207 1.00 86.19 527 ILE A O 1
ATOM 4391 N N . SER A 1 528 ? -6.469 -8.006 -19.230 1.00 85.06 528 SER A N 1
ATOM 4392 C CA . SER A 1 528 ? -6.246 -6.635 -19.697 1.00 85.06 528 SER A CA 1
ATOM 4393 C C . SER A 1 528 ? -7.377 -6.207 -20.627 1.00 85.06 528 SER A C 1
ATOM 4395 O O . SER A 1 528 ? -7.712 -6.934 -21.558 1.00 85.06 528 SER A O 1
ATOM 4397 N N . ILE A 1 529 ? -7.977 -5.045 -20.386 1.00 87.25 529 ILE A N 1
ATOM 4398 C CA . ILE A 1 529 ? -9.141 -4.534 -21.118 1.00 87.25 529 ILE A CA 1
ATOM 4399 C C . ILE A 1 529 ? -8.839 -3.113 -21.580 1.00 87.25 529 ILE A C 1
ATOM 4401 O O . ILE A 1 529 ? -8.424 -2.281 -20.775 1.00 87.25 529 ILE A O 1
ATOM 4405 N N . LEU A 1 530 ? -9.094 -2.814 -22.853 1.00 86.50 530 LEU A N 1
ATOM 4406 C CA . LEU A 1 530 ? -9.086 -1.448 -23.370 1.00 86.50 530 LEU A CA 1
ATOM 4407 C C . LEU A 1 530 ? -10.509 -1.024 -23.734 1.00 86.50 530 LEU A C 1
ATOM 4409 O O . LEU A 1 530 ? -11.153 -1.644 -24.579 1.00 86.50 530 LEU A O 1
ATOM 4413 N N . PHE A 1 531 ? -10.983 0.057 -23.119 1.00 86.88 531 PHE A N 1
ATOM 4414 C CA . PHE A 1 531 ? -12.290 0.646 -23.396 1.00 86.88 531 PHE A CA 1
ATOM 4415 C C . PHE A 1 531 ? -12.232 1.687 -24.525 1.00 86.88 531 PHE A C 1
ATOM 4417 O O . PHE A 1 531 ? -11.183 2.263 -24.818 1.00 86.88 531 PHE A O 1
ATOM 4424 N N . ASN A 1 532 ? -13.387 1.978 -25.132 1.00 85.69 532 ASN A N 1
ATOM 4425 C CA . ASN A 1 532 ? -13.534 2.955 -26.222 1.00 85.69 532 ASN A CA 1
ATOM 4426 C C . ASN A 1 532 ? -13.015 4.359 -25.863 1.00 85.69 532 ASN A C 1
ATOM 4428 O O . ASN A 1 532 ? -12.507 5.078 -26.723 1.00 85.69 532 ASN A O 1
ATOM 4432 N N . ASP A 1 533 ? -13.098 4.736 -24.586 1.00 84.56 533 ASP A N 1
ATOM 4433 C CA . ASP A 1 533 ? -12.622 6.016 -24.048 1.00 84.56 533 ASP A CA 1
ATOM 4434 C C . ASP A 1 533 ? -11.110 6.048 -23.746 1.00 84.56 533 ASP A C 1
ATOM 4436 O O . ASP A 1 533 ? -10.628 7.000 -23.123 1.00 84.56 533 ASP A O 1
ATOM 4440 N N . GLN A 1 534 ? -10.374 5.029 -24.212 1.00 82.56 534 GLN A N 1
ATOM 4441 C CA . GLN A 1 534 ? -8.942 4.797 -23.997 1.00 82.56 534 GLN A CA 1
ATOM 4442 C C . GLN A 1 534 ? -8.571 4.434 -22.551 1.00 82.56 534 GLN A C 1
ATOM 4444 O O . GLN A 1 534 ? -7.386 4.376 -22.224 1.00 82.56 534 GLN A O 1
ATOM 4449 N N . THR A 1 535 ? -9.549 4.156 -21.682 1.00 86.56 535 THR A N 1
ATOM 4450 C CA . THR A 1 535 ? -9.266 3.621 -20.345 1.00 86.56 535 THR A CA 1
ATOM 4451 C C . THR A 1 535 ? -8.744 2.195 -20.470 1.00 86.56 535 THR A C 1
ATOM 4453 O O . THR A 1 535 ? -9.441 1.318 -20.984 1.00 86.56 535 THR A O 1
ATOM 4456 N N . LYS A 1 536 ? -7.527 1.952 -19.981 1.00 87.50 536 LYS A N 1
ATOM 4457 C CA . LYS A 1 536 ? -6.955 0.611 -19.861 1.00 87.50 536 LYS A CA 1
ATOM 4458 C C . LYS A 1 536 ? -7.144 0.090 -18.439 1.00 87.50 536 LYS A C 1
ATOM 4460 O O . LYS A 1 536 ? -6.811 0.786 -17.482 1.00 87.50 536 LYS A O 1
ATOM 4465 N N . VAL A 1 537 ? -7.684 -1.118 -18.307 1.00 89.31 537 VAL A N 1
ATOM 4466 C CA . VAL A 1 537 ? -7.917 -1.799 -17.027 1.00 89.31 537 VAL A CA 1
ATOM 4467 C C . VAL A 1 537 ? -7.133 -3.102 -16.999 1.00 89.31 537 VAL A C 1
ATOM 4469 O O . VAL A 1 537 ? -7.213 -3.885 -17.943 1.00 89.31 537 VAL A O 1
ATOM 4472 N N . GLU A 1 538 ? -6.396 -3.348 -15.922 1.00 88.69 538 GLU A N 1
ATOM 4473 C CA . GLU A 1 538 ? -5.733 -4.626 -15.660 1.00 88.69 538 GLU A CA 1
ATOM 4474 C C . GLU A 1 538 ? -6.372 -5.277 -14.429 1.00 88.69 538 GLU A C 1
ATOM 4476 O O . GLU A 1 538 ? -6.413 -4.683 -13.352 1.00 88.69 538 GLU A O 1
ATOM 4481 N N . ILE A 1 539 ? -6.911 -6.487 -14.590 1.00 87.75 539 ILE A N 1
ATOM 4482 C CA . ILE A 1 539 ? -7.508 -7.284 -13.515 1.00 87.75 539 ILE A CA 1
ATOM 4483 C C . ILE A 1 539 ? -6.560 -8.435 -13.199 1.00 87.75 539 ILE A C 1
ATOM 4485 O O . ILE A 1 539 ? -6.460 -9.394 -13.964 1.00 87.75 539 ILE A O 1
ATOM 4489 N N . PHE A 1 540 ? -5.878 -8.346 -12.066 1.00 85.44 540 PHE A N 1
ATOM 4490 C CA . PHE A 1 540 ? -5.080 -9.429 -11.506 1.00 85.44 540 PHE A CA 1
ATOM 4491 C C . PHE A 1 540 ? -6.023 -10.421 -10.822 1.00 85.44 540 PHE A C 1
ATOM 4493 O O . PHE A 1 540 ? -6.763 -10.045 -9.914 1.00 85.44 540 PHE A O 1
ATOM 4500 N N . VAL A 1 541 ? -6.026 -11.677 -11.258 1.00 82.50 541 VAL A N 1
ATOM 4501 C CA . VAL A 1 541 ? -6.876 -12.723 -10.679 1.00 82.50 541 VAL A CA 1
ATOM 4502 C C . VAL A 1 541 ? -6.048 -13.521 -9.686 1.00 82.50 541 VAL A C 1
ATOM 4504 O O . VAL A 1 541 ? -5.066 -14.164 -10.057 1.00 82.50 541 VAL A O 1
ATOM 4507 N N . GLN A 1 542 ? -6.441 -13.470 -8.417 1.00 78.44 542 GLN A N 1
ATOM 4508 C CA . GLN A 1 542 ? -5.800 -14.223 -7.352 1.00 78.44 542 GLN A CA 1
ATOM 4509 C C . GLN A 1 542 ? -6.834 -15.065 -6.607 1.00 78.44 542 GLN A C 1
ATOM 4511 O O . GLN A 1 542 ? -7.892 -14.592 -6.202 1.00 78.44 542 GLN A O 1
ATOM 4516 N N . ILE A 1 543 ? -6.500 -16.339 -6.444 1.00 74.69 543 ILE A N 1
ATOM 4517 C CA . ILE A 1 543 ? -7.390 -17.357 -5.907 1.00 74.69 543 ILE A CA 1
ATOM 4518 C C . ILE A 1 543 ? -6.685 -18.005 -4.723 1.00 74.69 543 ILE A C 1
ATOM 4520 O O . ILE A 1 543 ? -5.549 -18.465 -4.849 1.00 74.69 543 ILE A O 1
ATOM 4524 N N . GLU A 1 544 ? -7.361 -18.026 -3.583 1.00 68.19 544 GLU A N 1
ATOM 4525 C CA . GLU A 1 544 ? -6.900 -18.658 -2.359 1.00 68.19 544 GLU A CA 1
ATOM 4526 C C . GLU A 1 544 ? -7.804 -19.844 -2.020 1.00 68.19 544 GLU A C 1
ATOM 4528 O O . GLU A 1 544 ? -8.989 -19.705 -1.716 1.00 68.19 544 GLU A O 1
ATOM 4533 N N . ILE A 1 545 ? -7.207 -21.029 -2.083 1.00 65.31 545 ILE A N 1
ATOM 4534 C CA . ILE A 1 545 ? -7.830 -22.294 -1.706 1.00 65.31 545 ILE A CA 1
ATOM 4535 C C . ILE A 1 545 ? -7.135 -22.735 -0.424 1.00 65.31 545 ILE A C 1
ATOM 4537 O O . ILE A 1 545 ? -5.902 -22.660 -0.341 1.00 65.31 545 ILE A O 1
ATOM 4541 N N . ASN A 1 546 ? -7.897 -23.191 0.568 1.00 59.66 546 ASN A N 1
ATOM 4542 C CA . ASN A 1 546 ? -7.319 -23.745 1.784 1.00 59.66 546 ASN A CA 1
ATOM 4543 C C . ASN A 1 546 ? -6.599 -25.044 1.400 1.00 59.66 546 ASN A C 1
ATOM 4545 O O . ASN A 1 546 ? -7.215 -26.100 1.276 1.00 59.66 546 ASN A O 1
ATOM 4549 N N . LYS A 1 547 ? -5.285 -24.976 1.160 1.00 48.72 547 LYS A N 1
ATOM 4550 C CA . LYS A 1 547 ? -4.486 -26.182 0.934 1.00 48.72 547 LYS A CA 1
ATOM 4551 C C . LYS A 1 547 ? -4.519 -27.005 2.220 1.00 48.72 547 LYS A C 1
ATOM 4553 O O . LYS A 1 547 ? -4.015 -26.555 3.249 1.00 48.72 547 LYS A O 1
ATOM 4558 N N . GLU A 1 548 ? -5.089 -28.206 2.154 1.00 44.34 548 GLU A N 1
ATOM 4559 C CA . GLU A 1 548 ? -4.809 -29.261 3.128 1.00 44.34 548 GLU A CA 1
ATOM 4560 C C . GLU A 1 548 ? -3.283 -29.376 3.228 1.00 44.34 548 GLU A C 1
ATOM 4562 O O . GLU A 1 548 ? -2.603 -29.576 2.219 1.00 44.34 548 GLU A O 1
ATOM 4567 N N . GLN A 1 549 ? -2.725 -29.119 4.412 1.00 38.97 549 GLN A N 1
ATOM 4568 C CA . GLN A 1 549 ? -1.281 -29.061 4.610 1.00 38.97 549 GLN A CA 1
ATOM 4569 C C . GLN A 1 549 ? -0.669 -30.443 4.351 1.00 38.97 549 GLN A C 1
ATOM 4571 O O . GLN A 1 549 ? -0.631 -31.300 5.230 1.00 38.97 549 GLN A O 1
ATOM 4576 N N . SER A 1 550 ? -0.159 -30.670 3.141 1.00 29.61 550 SER A N 1
ATOM 4577 C CA . SER A 1 550 ? 0.755 -31.773 2.873 1.00 29.61 550 SER A CA 1
ATOM 4578 C C . SER A 1 550 ? 2.063 -31.505 3.616 1.00 29.61 550 SER A C 1
ATOM 4580 O O . SER A 1 550 ? 2.720 -30.487 3.393 1.00 29.61 550 SER A O 1
ATOM 4582 N N . SER A 1 551 ? 2.441 -32.433 4.486 1.00 31.52 551 SER A N 1
ATOM 4583 C CA . SER A 1 551 ? 3.500 -32.358 5.498 1.00 31.52 551 SER A CA 1
ATOM 4584 C C . SER A 1 551 ? 4.949 -32.167 5.009 1.00 31.52 551 SER A C 1
ATOM 4586 O O . SER A 1 551 ? 5.864 -32.394 5.792 1.00 31.52 551 SER A O 1
ATOM 4588 N N . ASN A 1 552 ? 5.200 -31.725 3.770 1.00 29.33 552 ASN A N 1
ATOM 4589 C CA . ASN A 1 552 ? 6.562 -31.545 3.242 1.00 29.33 552 ASN A CA 1
ATOM 4590 C C . ASN A 1 552 ? 6.845 -30.226 2.501 1.00 29.33 552 ASN A C 1
ATOM 4592 O O . ASN A 1 552 ? 8.012 -29.974 2.210 1.00 29.33 552 ASN A O 1
ATOM 4596 N N . ASP A 1 553 ? 5.861 -29.353 2.261 1.00 31.19 553 ASP A N 1
ATOM 4597 C CA . ASP A 1 553 ? 6.113 -28.052 1.625 1.00 31.19 553 ASP A CA 1
ATOM 4598 C C . ASP A 1 553 ? 5.937 -26.916 2.635 1.00 31.19 553 ASP A C 1
ATOM 4600 O O . ASP A 1 553 ? 4.832 -26.511 2.990 1.00 31.19 553 ASP A O 1
ATOM 4604 N N . SER A 1 554 ? 7.061 -26.371 3.100 1.00 29.39 554 SER A N 1
ATOM 4605 C CA . SER A 1 554 ? 7.140 -25.217 4.000 1.00 29.39 554 SER A CA 1
ATOM 4606 C C . SER A 1 554 ? 6.823 -23.884 3.300 1.00 29.39 554 SER A C 1
ATOM 4608 O O . SER A 1 554 ? 7.525 -22.895 3.521 1.00 29.39 554 SER A O 1
ATOM 4610 N N . ASN A 1 555 ? 5.793 -23.840 2.455 1.00 32.88 555 ASN A N 1
ATOM 4611 C CA . ASN A 1 555 ? 5.266 -22.597 1.903 1.00 32.88 555 ASN A CA 1
ATOM 4612 C C . ASN A 1 555 ? 3.962 -22.275 2.637 1.00 32.88 555 ASN A C 1
ATOM 4614 O O . ASN A 1 555 ? 2.909 -22.846 2.363 1.00 32.88 555 ASN A O 1
ATOM 4618 N N . SER A 1 556 ? 4.052 -21.350 3.597 1.00 34.94 556 SER A N 1
ATOM 4619 C CA . SER A 1 556 ? 2.897 -20.623 4.138 1.00 34.94 556 SER A CA 1
ATOM 4620 C C . SER A 1 556 ? 1.995 -20.142 2.993 1.00 34.94 556 SER A C 1
ATOM 4622 O O . SER A 1 556 ? 2.545 -19.804 1.942 1.00 34.94 556 SER A O 1
ATOM 4624 N N . PRO A 1 557 ? 0.663 -20.056 3.168 1.00 38.28 557 PRO A N 1
ATOM 4625 C CA . PRO A 1 557 ? -0.236 -19.681 2.082 1.00 38.28 557 PRO A CA 1
ATOM 4626 C C . PRO A 1 557 ? 0.218 -18.344 1.471 1.00 38.28 557 PRO A C 1
ATOM 4628 O O . PRO A 1 557 ? 0.377 -17.341 2.162 1.00 38.28 557 PRO A O 1
ATOM 4631 N N . GLU A 1 558 ? 0.535 -18.370 0.175 1.00 42.75 558 GLU A N 1
ATOM 4632 C CA . GLU A 1 558 ? 1.111 -17.272 -0.624 1.00 42.75 558 GLU A CA 1
ATOM 4633 C C . GLU A 1 558 ? 0.045 -16.206 -0.966 1.00 42.75 558 GLU A C 1
ATOM 4635 O O . GLU A 1 558 ? -0.027 -15.670 -2.077 1.00 42.75 558 GLU A O 1
ATOM 4640 N N . SER A 1 559 ? -0.839 -15.924 -0.014 1.00 43.78 559 SER A N 1
ATOM 4641 C CA . SER A 1 559 ? -2.133 -15.309 -0.243 1.00 43.78 559 SER A CA 1
ATOM 4642 C C . SER A 1 559 ? -2.168 -13.798 -0.001 1.00 43.78 559 SER A C 1
ATOM 4644 O O . SER A 1 559 ? -1.734 -13.260 1.016 1.00 43.78 559 SER A O 1
ATOM 4646 N N . ILE A 1 560 ? -2.718 -13.110 -1.005 1.00 52.09 560 ILE A N 1
ATOM 4647 C CA . ILE A 1 560 ? -3.011 -11.677 -1.086 1.00 52.09 560 ILE A CA 1
ATOM 4648 C C . ILE A 1 560 ? -1.754 -10.786 -1.042 1.00 52.09 560 ILE A C 1
ATOM 4650 O O . ILE A 1 560 ? -1.651 -9.858 -0.242 1.00 52.09 560 ILE A O 1
ATOM 4654 N N . HIS A 1 561 ? -0.774 -11.022 -1.926 1.00 58.59 561 HIS A N 1
ATOM 4655 C CA . HIS A 1 561 ? 0.461 -10.224 -1.923 1.00 58.59 561 HIS A CA 1
ATOM 4656 C C . HIS A 1 561 ? 0.170 -8.739 -2.199 1.00 58.59 561 HIS A C 1
ATOM 4658 O O . HIS A 1 561 ? 0.523 -7.893 -1.385 1.00 58.59 561 HIS A O 1
ATOM 4664 N N . GLY A 1 562 ? -0.576 -8.421 -3.265 1.00 59.44 562 GLY A N 1
ATOM 4665 C CA . GLY A 1 562 ? -0.807 -7.034 -3.691 1.00 59.44 562 GLY A CA 1
ATOM 4666 C C . GLY A 1 562 ? -1.647 -6.196 -2.715 1.00 59.44 562 GLY A C 1
ATOM 4667 O O . GLY A 1 562 ? -1.207 -5.141 -2.258 1.00 59.44 562 GLY A O 1
ATOM 4668 N N . VAL A 1 563 ? -2.858 -6.637 -2.346 1.00 65.56 563 VAL A N 1
ATOM 4669 C CA . VAL A 1 563 ? -3.723 -5.826 -1.455 1.00 65.56 563 VAL A CA 1
ATOM 4670 C C . VAL A 1 563 ? -3.065 -5.630 -0.093 1.00 65.56 563 VAL A C 1
ATOM 4672 O O . VAL A 1 563 ? -3.018 -4.504 0.400 1.00 65.56 563 VAL A O 1
ATOM 4675 N N . HIS A 1 564 ? -2.483 -6.682 0.491 1.00 74.38 564 HIS A N 1
ATOM 4676 C CA . HIS A 1 564 ? -1.787 -6.553 1.771 1.00 74.38 564 HIS A CA 1
ATOM 4677 C C . HIS A 1 564 ? -0.559 -5.643 1.662 1.00 74.38 564 HIS A C 1
ATOM 4679 O O . HIS A 1 564 ? -0.297 -4.874 2.582 1.00 74.38 564 HIS A O 1
ATOM 4685 N N . GLU A 1 565 ? 0.176 -5.682 0.548 1.00 77.44 565 GLU A N 1
ATOM 4686 C CA . GLU A 1 565 ? 1.327 -4.810 0.294 1.00 77.44 565 GLU A CA 1
ATOM 4687 C C . GLU A 1 565 ? 0.976 -3.320 0.338 1.00 77.44 565 GLU A C 1
ATOM 4689 O O . GLU A 1 565 ? 1.710 -2.538 0.953 1.00 77.44 565 GLU A O 1
ATOM 4694 N N . ILE A 1 566 ? -0.132 -2.909 -0.287 1.00 82.62 566 ILE A N 1
ATOM 4695 C CA . ILE A 1 566 ? -0.567 -1.508 -0.235 1.00 82.62 566 ILE A CA 1
ATOM 4696 C C . ILE A 1 566 ? -1.146 -1.171 1.137 1.00 82.62 566 ILE A C 1
ATOM 4698 O O . ILE A 1 566 ? -0.798 -0.128 1.687 1.00 82.62 566 ILE A O 1
ATOM 4702 N N . GLU A 1 567 ? -1.984 -2.025 1.729 1.00 84.81 567 GLU A N 1
ATOM 4703 C CA . GLU A 1 567 ? -2.559 -1.714 3.042 1.00 84.81 567 GLU A CA 1
ATOM 4704 C C . GLU A 1 567 ? -1.478 -1.601 4.126 1.00 84.81 567 GLU A C 1
ATOM 4706 O O . GLU A 1 567 ? -1.515 -0.664 4.919 1.00 84.81 567 GLU A O 1
ATOM 4711 N N . ARG A 1 568 ? -0.446 -2.455 4.118 1.00 84.69 568 ARG A N 1
ATOM 4712 C CA . ARG A 1 568 ? 0.712 -2.337 5.026 1.00 84.69 568 ARG A CA 1
ATOM 4713 C C . ARG A 1 568 ? 1.522 -1.073 4.794 1.00 84.69 568 ARG A C 1
ATOM 4715 O O . ARG A 1 568 ? 1.920 -0.416 5.758 1.00 84.69 568 ARG A O 1
ATOM 4722 N N . LEU A 1 569 ? 1.736 -0.707 3.529 1.00 87.19 569 LEU A N 1
ATOM 4723 C CA . LEU A 1 569 ? 2.362 0.565 3.184 1.00 87.19 569 LEU A CA 1
ATOM 4724 C C . LEU A 1 569 ? 1.568 1.729 3.799 1.00 87.19 569 LEU A C 1
ATOM 4726 O O . LEU A 1 569 ? 2.159 2.591 4.445 1.00 87.19 569 LEU A O 1
ATOM 4730 N N . LEU A 1 570 ? 0.239 1.726 3.656 1.00 86.38 570 LEU A N 1
ATOM 4731 C CA . LEU A 1 570 ? -0.638 2.768 4.194 1.00 86.38 570 LEU A CA 1
ATOM 4732 C C . LEU A 1 570 ? -0.709 2.770 5.727 1.00 86.38 570 LEU A C 1
ATOM 4734 O O . LEU A 1 570 ? -0.801 3.847 6.302 1.00 86.38 570 LEU A O 1
ATOM 4738 N N . ILE A 1 571 ? -0.600 1.615 6.395 1.00 85.56 571 ILE A N 1
ATOM 4739 C CA . ILE A 1 571 ? -0.463 1.534 7.864 1.00 85.56 571 ILE A CA 1
ATOM 4740 C C . ILE A 1 571 ? 0.791 2.268 8.330 1.00 85.56 571 ILE A C 1
ATOM 4742 O O . ILE A 1 571 ? 0.777 2.944 9.355 1.00 85.56 571 ILE A O 1
ATOM 4746 N N . TYR A 1 572 ? 1.888 2.134 7.586 1.00 84.31 572 TYR A N 1
ATOM 4747 C CA . TYR A 1 572 ? 3.158 2.746 7.956 1.00 84.31 572 TYR A CA 1
ATOM 4748 C C . TYR A 1 572 ? 3.188 4.265 7.725 1.00 84.31 572 TYR A C 1
ATOM 4750 O O . TYR A 1 572 ? 3.923 4.998 8.396 1.00 84.31 572 TYR A O 1
ATOM 4758 N N . VAL A 1 573 ? 2.391 4.749 6.774 1.00 83.75 573 VAL A N 1
ATOM 4759 C CA . VAL A 1 573 ? 2.294 6.165 6.428 1.00 83.75 573 VAL A CA 1
ATOM 4760 C C . VAL A 1 573 ? 1.466 6.917 7.476 1.00 83.75 573 VAL A C 1
ATOM 4762 O O . VAL A 1 573 ? 0.270 6.699 7.623 1.00 83.75 573 VAL A O 1
ATOM 4765 N N . ARG A 1 574 ? 2.093 7.885 8.159 1.00 77.50 574 ARG A N 1
ATOM 4766 C CA . ARG A 1 574 ? 1.430 8.720 9.183 1.00 77.50 574 ARG A CA 1
ATOM 4767 C C . ARG A 1 574 ? 0.309 9.602 8.627 1.00 77.50 574 ARG A C 1
ATOM 4769 O O . ARG A 1 574 ? -0.687 9.825 9.302 1.00 77.50 574 ARG A O 1
ATOM 4776 N N . SER A 1 575 ? 0.496 10.124 7.415 1.00 82.00 575 SER A N 1
ATOM 4777 C CA . SER A 1 575 ? -0.461 10.989 6.720 1.00 82.00 575 SER A CA 1
ATOM 4778 C C . SER A 1 575 ? -0.546 10.556 5.254 1.00 82.00 575 SER A C 1
ATOM 4780 O O . SER A 1 575 ? 0.346 10.905 4.469 1.00 82.00 575 SER A O 1
ATOM 4782 N N . PRO A 1 576 ? -1.577 9.774 4.870 1.00 86.31 576 PRO A N 1
ATOM 4783 C CA . PRO A 1 576 ? -1.789 9.368 3.480 1.00 86.31 576 PRO A CA 1
ATOM 4784 C C . PRO A 1 576 ? -1.765 10.541 2.484 1.00 86.31 576 PRO A C 1
ATOM 4786 O O . PRO A 1 576 ? -1.107 10.407 1.452 1.00 86.31 576 PRO A O 1
ATOM 4789 N N . PRO A 1 577 ? -2.346 11.716 2.799 1.00 85.25 577 PRO A N 1
ATOM 4790 C CA . PRO A 1 577 ? -2.315 12.866 1.900 1.00 85.25 577 PRO A CA 1
ATOM 4791 C C . PRO A 1 577 ? -0.905 13.381 1.612 1.00 85.25 577 PRO A C 1
ATOM 4793 O O . PRO A 1 577 ? -0.499 13.472 0.457 1.00 85.25 577 PRO A O 1
ATOM 4796 N N . ILE A 1 578 ? -0.105 13.661 2.646 1.00 88.44 578 ILE A N 1
ATOM 4797 C CA . ILE A 1 578 ? 1.261 14.179 2.461 1.00 88.44 578 ILE A CA 1
ATOM 4798 C C . ILE A 1 578 ? 2.128 13.162 1.703 1.00 88.44 578 ILE A C 1
ATOM 4800 O O . ILE A 1 578 ? 2.940 13.532 0.852 1.00 88.44 578 ILE A O 1
ATOM 4804 N N . PHE A 1 579 ? 1.914 11.871 1.961 1.00 92.00 579 PHE A N 1
ATOM 4805 C CA . PHE A 1 579 ? 2.531 10.794 1.196 1.00 92.00 579 PHE A CA 1
ATOM 4806 C C . PHE A 1 579 ? 2.158 10.828 -0.292 1.00 92.00 579 PHE A C 1
ATOM 4808 O O . PHE A 1 579 ? 3.054 10.716 -1.130 1.00 92.00 579 PHE A O 1
ATOM 4815 N N . GLN A 1 580 ? 0.884 11.038 -0.641 1.00 92.19 580 GLN A N 1
ATOM 4816 C CA . GLN A 1 580 ? 0.457 11.184 -2.036 1.00 92.19 580 GLN A CA 1
ATOM 4817 C C . GLN A 1 580 ? 1.119 12.400 -2.713 1.00 92.19 580 GLN A C 1
ATOM 4819 O O . GLN A 1 580 ? 1.563 12.278 -3.858 1.00 92.19 580 GLN A O 1
ATOM 4824 N N . TYR A 1 581 ? 1.240 13.544 -2.022 1.00 93.38 581 TYR A N 1
ATOM 4825 C CA . TYR A 1 581 ? 1.948 14.732 -2.533 1.00 93.38 581 TYR A CA 1
ATOM 4826 C C . TYR A 1 581 ? 3.427 14.420 -2.823 1.00 93.38 581 TYR A C 1
ATOM 4828 O O . TYR A 1 581 ? 3.909 14.679 -3.930 1.00 93.38 581 TYR A O 1
ATOM 4836 N N . LEU A 1 582 ? 4.141 13.806 -1.869 1.00 95.75 582 LEU A N 1
ATOM 4837 C CA . LEU A 1 582 ? 5.553 13.443 -2.041 1.00 95.75 582 LEU A CA 1
ATOM 4838 C C . LEU A 1 582 ? 5.739 12.426 -3.172 1.00 95.75 582 LEU A C 1
ATOM 4840 O O . LEU A 1 582 ? 6.569 12.632 -4.056 1.00 95.75 582 LEU A O 1
ATOM 4844 N N . LEU A 1 583 ? 4.945 11.353 -3.181 1.00 96.44 583 LEU A N 1
ATOM 4845 C CA . LEU A 1 583 ? 5.031 10.304 -4.194 1.00 96.44 583 LEU A CA 1
ATOM 4846 C C . LEU A 1 583 ? 4.724 10.843 -5.595 1.00 96.44 583 LEU A C 1
ATOM 4848 O O . LEU A 1 583 ? 5.413 10.489 -6.551 1.00 96.44 583 LEU A O 1
ATOM 4852 N N . THR A 1 584 ? 3.733 11.726 -5.726 1.00 95.31 584 THR A N 1
ATOM 4853 C CA . THR A 1 584 ? 3.404 12.374 -7.003 1.00 95.31 584 THR A CA 1
ATOM 4854 C C . THR A 1 584 ? 4.578 13.205 -7.513 1.00 95.31 584 THR A C 1
ATOM 4856 O O . THR A 1 584 ? 4.967 13.058 -8.673 1.00 95.31 584 THR A O 1
ATOM 4859 N N . PHE A 1 585 ? 5.187 14.019 -6.650 1.00 97.44 585 PHE A N 1
ATOM 4860 C CA . PHE A 1 585 ? 6.339 14.844 -7.009 1.00 97.44 585 PHE A CA 1
ATOM 4861 C C . PHE A 1 585 ? 7.557 13.998 -7.408 1.00 97.44 585 PHE A C 1
ATOM 4863 O O . PHE A 1 585 ? 8.087 14.164 -8.506 1.00 97.44 585 PHE A O 1
ATOM 4870 N N . ILE A 1 586 ? 7.962 13.040 -6.565 1.00 98.25 586 ILE A N 1
ATOM 4871 C CA . ILE A 1 586 ? 9.133 12.180 -6.809 1.00 98.25 586 ILE A CA 1
ATOM 4872 C C . ILE A 1 586 ? 8.948 11.326 -8.061 1.00 98.25 586 ILE A C 1
ATOM 4874 O O . ILE A 1 586 ? 9.873 11.184 -8.859 1.00 98.25 586 ILE A O 1
ATOM 4878 N N . ARG A 1 587 ? 7.751 10.775 -8.276 1.00 95.94 587 ARG A N 1
ATOM 4879 C CA . ARG A 1 587 ? 7.479 9.982 -9.473 1.00 95.94 587 ARG A CA 1
ATOM 4880 C C . ARG A 1 587 ? 7.533 10.835 -10.738 1.00 95.94 587 ARG A C 1
ATOM 4882 O O . ARG A 1 587 ? 8.102 10.383 -11.726 1.00 95.94 587 ARG A O 1
ATOM 4889 N N . THR A 1 588 ? 6.985 12.050 -10.698 1.00 95.38 588 THR A N 1
ATOM 4890 C CA . THR A 1 588 ? 7.032 12.981 -11.837 1.00 95.38 588 THR A CA 1
ATOM 4891 C C . THR A 1 588 ? 8.473 13.377 -12.151 1.00 95.38 588 THR A C 1
ATOM 4893 O O . THR A 1 588 ? 8.893 13.279 -13.302 1.00 95.38 588 THR A O 1
ATOM 4896 N N . TRP A 1 589 ? 9.264 13.716 -11.126 1.00 97.25 589 TRP A N 1
ATOM 4897 C CA . TRP A 1 589 ? 10.703 13.943 -11.267 1.00 97.25 589 TRP A CA 1
ATOM 4898 C C . TRP A 1 589 ? 11.388 12.750 -11.944 1.00 97.25 589 TRP A C 1
ATOM 4900 O O . TRP A 1 589 ? 11.995 12.921 -12.998 1.00 97.25 589 TRP A O 1
ATOM 4910 N N . ALA A 1 590 ? 11.224 11.535 -11.404 1.00 96.94 590 ALA A N 1
ATOM 4911 C CA . ALA A 1 590 ? 11.858 10.326 -11.930 1.00 96.94 590 ALA A CA 1
ATOM 4912 C C . ALA A 1 590 ? 11.460 10.038 -13.389 1.00 96.94 590 ALA A C 1
ATOM 4914 O O . ALA A 1 590 ? 12.282 9.575 -14.178 1.00 96.94 590 ALA A O 1
ATOM 4915 N N . GLN A 1 591 ? 10.210 10.321 -13.766 1.00 93.69 591 GLN A N 1
ATOM 4916 C CA . GLN A 1 591 ? 9.735 10.200 -15.145 1.00 93.69 591 GLN A CA 1
ATOM 4917 C C . GLN A 1 591 ? 10.415 11.213 -16.074 1.00 93.69 591 GLN A C 1
ATOM 4919 O O . GLN A 1 591 ? 10.903 10.812 -17.134 1.00 93.69 591 GLN A O 1
ATOM 4924 N N . HIS A 1 592 ? 10.489 12.487 -15.671 1.00 93.19 592 HIS A N 1
ATOM 4925 C CA . HIS A 1 592 ? 11.106 13.559 -16.458 1.00 93.19 592 HIS A CA 1
ATOM 4926 C C . HIS A 1 592 ? 12.603 13.341 -16.680 1.00 93.19 592 HIS A C 1
ATOM 4928 O O . HIS A 1 592 ? 13.069 13.505 -17.803 1.00 93.19 592 HIS A O 1
ATOM 4934 N N . VAL A 1 593 ? 13.346 12.904 -15.657 1.00 95.00 593 VAL A N 1
ATOM 4935 C CA . VAL A 1 593 ? 14.802 12.691 -15.768 1.00 95.00 593 VAL A CA 1
ATOM 4936 C C . VAL A 1 593 ? 15.192 11.340 -16.375 1.00 95.00 593 VAL A C 1
ATOM 4938 O O . VAL A 1 593 ? 16.378 11.059 -16.517 1.00 95.00 593 VAL A O 1
ATOM 4941 N N . GLY A 1 594 ? 14.230 10.489 -16.744 1.00 93.94 594 GLY A N 1
ATOM 4942 C CA . GLY A 1 594 ? 14.532 9.223 -17.417 1.00 93.94 594 GLY A CA 1
ATOM 4943 C C . GLY A 1 594 ? 14.743 8.007 -16.505 1.00 93.94 594 GLY A C 1
ATOM 4944 O O . GLY A 1 594 ? 15.172 6.969 -16.992 1.00 93.94 594 GLY A O 1
ATOM 4945 N N . LEU A 1 595 ? 14.449 8.106 -15.204 1.00 95.75 595 LEU A N 1
ATOM 4946 C CA . LEU A 1 595 ? 14.808 7.122 -14.165 1.00 95.75 595 LEU A CA 1
ATOM 4947 C C . LEU A 1 595 ? 13.609 6.319 -13.624 1.00 95.75 595 LEU A C 1
ATOM 4949 O O . LEU A 1 595 ? 13.667 5.739 -12.537 1.00 95.75 595 LEU A O 1
ATOM 4953 N N . TYR A 1 596 ? 12.499 6.293 -14.361 1.00 94.94 596 TYR A N 1
ATOM 4954 C CA . TYR A 1 596 ? 11.275 5.585 -13.982 1.00 94.94 596 TYR A CA 1
ATOM 4955 C C . TYR A 1 596 ? 10.967 4.431 -14.939 1.00 94.94 596 TYR A C 1
ATOM 4957 O O . TYR A 1 596 ? 10.959 4.614 -16.155 1.00 94.94 596 TYR A O 1
ATOM 4965 N N . GLY A 1 597 ? 10.619 3.268 -14.381 1.00 92.25 597 GLY A N 1
ATOM 4966 C CA . GLY A 1 597 ? 10.074 2.132 -15.123 1.00 92.25 597 GLY A CA 1
ATOM 4967 C C . GLY A 1 597 ? 10.857 0.843 -14.896 1.00 92.25 597 GLY A C 1
ATOM 4968 O O . GLY A 1 597 ? 11.961 0.676 -15.412 1.00 92.25 597 GLY A O 1
ATOM 4969 N N . GLN A 1 598 ? 10.238 -0.104 -14.181 1.00 90.69 598 GLN A N 1
ATOM 4970 C CA . GLN A 1 598 ? 10.836 -1.409 -13.861 1.00 90.69 598 GLN A CA 1
ATOM 4971 C C . GLN A 1 598 ? 11.251 -2.186 -15.118 1.00 90.69 598 GLN A C 1
ATOM 4973 O O . GLN A 1 598 ? 12.333 -2.758 -15.176 1.00 90.69 598 GLN A O 1
ATOM 4978 N N . VAL A 1 599 ? 10.419 -2.133 -16.155 1.00 89.94 599 VAL A N 1
ATOM 4979 C CA . VAL A 1 599 ? 10.651 -2.776 -17.455 1.00 89.94 599 VAL A CA 1
ATOM 4980 C C . VAL A 1 599 ? 11.938 -2.302 -18.142 1.00 89.94 599 VAL A C 1
ATOM 4982 O O . VAL A 1 599 ? 12.583 -3.080 -18.838 1.00 89.94 599 VAL A O 1
ATOM 4985 N N . TYR A 1 600 ? 12.329 -1.043 -17.935 1.00 92.50 600 TYR A N 1
ATOM 4986 C CA . TYR A 1 600 ? 13.527 -0.447 -18.535 1.00 92.50 600 TYR A CA 1
ATOM 4987 C C . TYR A 1 600 ? 14.772 -0.609 -17.650 1.00 92.50 600 TYR A C 1
ATOM 4989 O O . TYR A 1 600 ? 15.816 -0.037 -17.947 1.00 92.50 600 TYR A O 1
ATOM 4997 N N . GLY A 1 601 ? 14.670 -1.366 -16.556 1.00 92.38 601 GLY A N 1
ATOM 4998 C CA . GLY A 1 601 ? 15.759 -1.578 -15.607 1.00 92.38 601 GLY A CA 1
ATOM 4999 C C . GLY A 1 601 ? 15.882 -0.504 -14.523 1.00 92.38 601 GLY A C 1
ATOM 5000 O O . GLY A 1 601 ? 16.880 -0.481 -13.811 1.00 92.38 601 GLY A O 1
ATOM 5001 N N . TYR A 1 602 ? 14.895 0.382 -14.366 1.00 95.31 602 TYR A N 1
ATOM 5002 C CA . TYR A 1 602 ? 14.848 1.368 -13.277 1.00 95.31 602 TYR A CA 1
ATOM 5003 C C . TYR A 1 602 ? 13.864 0.944 -12.172 1.00 95.31 602 TYR A C 1
ATOM 5005 O O . TYR A 1 602 ? 13.393 -0.192 -12.133 1.00 95.31 602 TYR A O 1
ATOM 5013 N N . LEU A 1 603 ? 13.540 1.844 -11.242 1.00 95.56 603 LEU A N 1
ATOM 5014 C CA . LEU A 1 603 ? 12.555 1.575 -10.193 1.00 95.56 603 LEU A CA 1
ATOM 5015 C C . LEU A 1 603 ? 11.117 1.723 -10.717 1.00 95.56 603 LEU A C 1
ATOM 5017 O O . LEU A 1 603 ? 10.787 2.661 -11.451 1.00 95.56 603 LEU A O 1
ATOM 5021 N N . GLY A 1 604 ? 10.252 0.784 -10.321 1.00 91.88 604 GLY A N 1
ATOM 5022 C CA . GLY A 1 604 ? 8.811 0.827 -10.583 1.00 91.88 604 GLY A CA 1
ATOM 5023 C C . GLY A 1 604 ? 8.048 1.680 -9.566 1.00 91.88 604 GLY A C 1
ATOM 5024 O O . GLY A 1 604 ? 8.593 2.082 -8.539 1.00 91.88 604 GLY A O 1
ATOM 5025 N N . GLY A 1 605 ? 6.762 1.935 -9.830 1.00 91.44 605 GLY A N 1
ATOM 5026 C CA . GLY A 1 605 ? 5.914 2.780 -8.977 1.00 91.44 605 GLY A CA 1
ATOM 5027 C C . GLY A 1 605 ? 5.874 2.355 -7.507 1.00 91.44 605 GLY A C 1
ATOM 5028 O O . GLY A 1 605 ? 5.993 3.206 -6.630 1.00 91.44 605 GLY A O 1
ATOM 5029 N N . TYR A 1 606 ? 5.787 1.050 -7.237 1.00 90.88 606 TYR A N 1
ATOM 5030 C CA . TYR A 1 606 ? 5.729 0.538 -5.866 1.00 90.88 606 TYR A CA 1
ATOM 5031 C C . TYR A 1 606 ? 7.050 0.724 -5.099 1.00 90.88 606 TYR A C 1
ATOM 5033 O O . TYR A 1 606 ? 7.033 1.088 -3.926 1.00 90.88 606 TYR A O 1
ATOM 5041 N N . SER A 1 607 ? 8.205 0.593 -5.764 1.00 94.31 607 SER A N 1
ATOM 5042 C CA . SER A 1 607 ? 9.503 0.896 -5.146 1.00 94.31 607 SER A CA 1
ATOM 5043 C C . SER A 1 607 ? 9.586 2.360 -4.712 1.00 94.31 607 SER A C 1
ATOM 5045 O O . SER A 1 607 ? 9.958 2.637 -3.576 1.00 94.31 607 SER A O 1
ATOM 5047 N N . TRP A 1 608 ? 9.172 3.301 -5.569 1.00 96.62 608 TRP A N 1
ATOM 5048 C CA . TRP A 1 608 ? 9.109 4.722 -5.205 1.00 96.62 608 TRP A CA 1
ATOM 5049 C C . TRP A 1 608 ? 8.139 4.988 -4.049 1.00 96.62 608 TRP A C 1
ATOM 5051 O O . TRP A 1 608 ? 8.444 5.800 -3.175 1.00 96.62 608 TRP A O 1
ATOM 5061 N N . ALA A 1 609 ? 7.010 4.275 -4.008 1.00 95.00 609 ALA A N 1
ATOM 5062 C CA . ALA A 1 609 ? 6.041 4.356 -2.921 1.00 95.00 609 ALA A CA 1
ATOM 5063 C C . ALA A 1 609 ? 6.647 3.911 -1.577 1.00 95.00 609 ALA A C 1
ATOM 5065 O O . ALA A 1 609 ? 6.515 4.630 -0.592 1.00 95.00 609 ALA A O 1
ATOM 5066 N N . ILE A 1 610 ? 7.392 2.800 -1.540 1.00 94.19 610 ILE A N 1
ATOM 5067 C CA . ILE A 1 610 ? 8.106 2.338 -0.334 1.00 94.19 610 ILE A CA 1
ATOM 5068 C C . ILE A 1 610 ? 9.106 3.393 0.164 1.00 94.19 610 ILE A C 1
ATOM 5070 O O . ILE A 1 610 ? 9.129 3.718 1.353 1.00 94.19 610 ILE A O 1
ATOM 5074 N N . LEU A 1 611 ? 9.909 3.965 -0.739 1.00 96.62 611 LEU A N 1
ATOM 5075 C CA . LEU A 1 611 ? 10.894 4.993 -0.384 1.00 96.62 611 LEU A CA 1
ATOM 5076 C C . LEU A 1 611 ? 10.224 6.270 0.156 1.00 96.62 611 LEU A C 1
ATOM 5078 O O . LEU A 1 611 ? 10.669 6.824 1.163 1.00 96.62 611 LEU A O 1
ATOM 5082 N N . CYS A 1 612 ? 9.126 6.714 -0.466 1.00 96.56 612 CYS A N 1
ATOM 5083 C CA . CYS A 1 612 ? 8.361 7.876 -0.004 1.00 96.56 612 CYS A CA 1
ATOM 5084 C C . CYS A 1 612 ? 7.678 7.614 1.345 1.00 96.56 612 CYS A C 1
ATOM 5086 O O . CYS A 1 612 ? 7.720 8.475 2.220 1.00 96.56 612 CYS A O 1
ATOM 5088 N N . ALA A 1 613 ? 7.108 6.423 1.552 1.00 93.31 613 ALA A N 1
ATOM 5089 C CA . ALA A 1 613 ? 6.478 6.046 2.815 1.00 93.31 613 ALA A CA 1
ATOM 5090 C C . ALA A 1 613 ? 7.474 6.095 3.983 1.00 93.31 613 ALA A C 1
ATOM 5092 O O . ALA A 1 613 ? 7.142 6.614 5.049 1.00 93.31 613 ALA A O 1
ATOM 5093 N N . TYR A 1 614 ? 8.716 5.647 3.767 1.00 93.12 614 TYR A N 1
ATOM 5094 C CA . TYR A 1 614 ? 9.793 5.782 4.749 1.00 93.12 614 TYR A CA 1
ATOM 5095 C C . TYR A 1 614 ? 10.112 7.228 5.101 1.00 93.12 614 TYR A C 1
ATOM 5097 O O . TYR A 1 614 ? 10.204 7.569 6.279 1.00 93.12 614 TYR A O 1
ATOM 5105 N N . VAL A 1 615 ? 10.268 8.083 4.092 1.00 94.25 615 VAL A N 1
ATOM 5106 C CA . VAL A 1 615 ? 10.584 9.498 4.307 1.00 94.25 615 VAL A CA 1
ATOM 5107 C C . VAL A 1 615 ? 9.442 10.189 5.053 1.00 94.25 615 VAL A C 1
ATOM 5109 O O . VAL A 1 615 ? 9.692 10.885 6.036 1.00 94.25 615 VAL A O 1
ATOM 5112 N N . CYS A 1 616 ? 8.191 9.926 4.670 1.00 89.88 616 CYS A N 1
ATOM 5113 C CA . CYS A 1 616 ? 7.021 10.421 5.387 1.00 89.88 616 CYS A CA 1
ATOM 5114 C C . CYS A 1 616 ? 7.000 9.942 6.843 1.00 89.88 616 CYS A C 1
ATOM 5116 O O . CYS A 1 616 ? 6.860 10.752 7.751 1.00 89.88 616 CYS A O 1
ATOM 5118 N N . HIS A 1 617 ? 7.182 8.646 7.097 1.00 85.94 617 HIS A N 1
ATOM 5119 C CA . HIS A 1 617 ? 7.179 8.125 8.462 1.00 85.94 617 HIS A CA 1
ATOM 5120 C C . HIS A 1 617 ? 8.319 8.708 9.309 1.00 85.94 617 HIS A C 1
ATOM 5122 O O . HIS A 1 617 ? 8.117 9.055 10.468 1.00 85.94 617 HIS A O 1
ATOM 5128 N N . LYS A 1 618 ? 9.526 8.827 8.752 1.00 87.25 618 LYS A N 1
ATOM 5129 C CA . LYS A 1 618 ? 10.714 9.238 9.507 1.00 87.25 618 LYS A CA 1
ATOM 5130 C C . LYS A 1 618 ? 10.772 10.739 9.777 1.00 87.25 618 LYS A C 1
ATOM 5132 O O . LYS A 1 618 ? 11.183 11.130 10.867 1.00 87.25 618 LYS A O 1
ATOM 5137 N N . PHE A 1 619 ? 10.409 11.560 8.794 1.00 88.06 619 PHE A N 1
ATOM 5138 C CA . PHE A 1 619 ? 10.661 13.003 8.827 1.00 88.06 619 PHE A CA 1
ATOM 5139 C C . PHE A 1 619 ? 9.407 13.855 9.032 1.00 88.06 619 PHE A C 1
ATOM 5141 O O . PHE A 1 619 ? 9.544 15.037 9.339 1.00 88.06 619 PHE A O 1
ATOM 5148 N N . LEU A 1 620 ? 8.196 13.293 8.920 1.00 80.44 620 LEU A N 1
ATOM 5149 C CA . LEU A 1 620 ? 7.001 14.013 9.363 1.00 80.44 620 LEU A CA 1
ATOM 5150 C C . LEU A 1 620 ? 6.942 14.026 10.886 1.00 80.44 620 LEU A C 1
ATOM 5152 O O . LEU A 1 620 ? 7.050 12.982 11.535 1.00 80.44 620 LEU A O 1
ATOM 5156 N N . SER A 1 621 ? 6.724 15.212 11.449 1.00 66.94 621 SER A N 1
ATOM 5157 C CA . SER A 1 621 ? 6.436 15.376 12.872 1.00 66.94 621 SER A CA 1
ATOM 5158 C C . SER A 1 621 ? 5.264 14.476 13.289 1.00 66.94 621 SER A C 1
ATOM 5160 O O . SER A 1 621 ? 4.318 14.315 12.513 1.00 66.94 621 SER A O 1
ATOM 5162 N N . PRO A 1 622 ? 5.288 13.886 14.500 1.00 63.88 622 PRO A N 1
ATOM 5163 C CA . PRO A 1 622 ? 4.133 13.170 15.028 1.00 63.88 622 PRO A CA 1
ATOM 5164 C C . PRO A 1 622 ? 2.892 14.062 14.991 1.00 63.88 622 PRO A C 1
ATOM 5166 O O . PRO A 1 622 ? 2.975 15.248 15.325 1.00 63.88 622 PRO A O 1
ATOM 5169 N N . ILE A 1 623 ? 1.751 13.490 14.615 1.00 64.50 623 ILE A N 1
ATOM 5170 C CA . ILE A 1 623 ? 0.486 14.214 14.536 1.00 64.50 623 ILE A CA 1
ATOM 5171 C C . ILE A 1 623 ? -0.024 14.452 15.962 1.00 64.50 623 ILE A C 1
ATOM 5173 O O . ILE A 1 623 ? -0.752 13.648 16.546 1.00 64.50 623 ILE A O 1
ATOM 5177 N N . LYS A 1 624 ? 0.394 15.568 16.559 1.00 55.62 624 LYS A N 1
ATOM 5178 C CA . LYS A 1 624 ? 0.028 15.924 17.938 1.00 55.62 624 LYS A CA 1
ATOM 5179 C C . LYS A 1 624 ? -1.424 16.407 18.046 1.00 55.62 624 LYS A C 1
ATOM 5181 O O . LYS A 1 624 ? -2.016 16.285 19.111 1.00 55.62 624 LYS A O 1
ATOM 5186 N N . SER A 1 625 ? -2.001 16.914 16.956 1.00 60.09 625 SER A N 1
ATOM 5187 C CA . SER A 1 625 ? -3.396 17.373 16.855 1.00 60.09 625 SER A CA 1
ATOM 5188 C C . SER A 1 625 ? -3.869 17.405 15.394 1.00 60.09 625 SER A C 1
ATOM 5190 O O . SER A 1 625 ? -3.048 17.495 14.484 1.00 60.09 625 SER A O 1
ATOM 5192 N N . LEU A 1 626 ? -5.182 17.427 15.134 1.00 57.28 626 LEU A N 1
ATOM 5193 C CA . LEU A 1 626 ? -5.705 17.686 13.778 1.00 57.28 626 LEU A CA 1
ATOM 5194 C C . LEU A 1 626 ? -5.263 19.051 13.224 1.00 57.28 626 LEU A C 1
ATOM 5196 O O . LEU A 1 626 ? -5.041 19.177 12.027 1.00 57.28 626 LEU A O 1
ATOM 5200 N N . SER A 1 627 ? -5.017 20.044 14.085 1.00 54.34 627 SER A N 1
ATOM 5201 C CA . SER A 1 627 ? -4.431 21.328 13.672 1.00 54.34 627 SER A CA 1
ATOM 5202 C C . SER A 1 627 ? -2.969 21.232 13.213 1.00 54.34 627 SER A C 1
ATOM 5204 O O . SER A 1 627 ? -2.495 22.146 12.556 1.00 54.34 627 SER A O 1
ATOM 5206 N N . SER A 1 628 ? -2.262 20.137 13.523 1.00 55.16 628 SER A N 1
ATOM 5207 C CA . SER A 1 628 ? -0.947 19.816 12.939 1.00 55.16 628 SER A CA 1
ATOM 5208 C C . SER A 1 628 ? -1.035 19.008 11.635 1.00 55.16 628 SER A C 1
ATOM 5210 O O . SER A 1 628 ? -0.012 18.786 10.996 1.00 55.16 628 SER A O 1
ATOM 5212 N N . ILE A 1 629 ? -2.240 18.563 11.245 1.00 53.62 629 ILE A N 1
ATOM 5213 C CA . ILE A 1 629 ? -2.509 17.861 9.976 1.00 53.62 629 ILE A CA 1
ATOM 5214 C C . ILE A 1 629 ? -2.898 18.847 8.871 1.00 53.62 629 ILE A C 1
ATOM 5216 O O . ILE A 1 629 ? -2.698 18.542 7.700 1.00 53.62 629 ILE A O 1
ATOM 5220 N N . GLU A 1 630 ? -3.440 20.017 9.221 1.00 61.38 630 GLU A N 1
ATOM 5221 C CA . GLU A 1 630 ? -3.915 21.012 8.256 1.00 61.38 630 GLU A CA 1
ATOM 5222 C C . GLU A 1 630 ? -3.043 22.278 8.253 1.00 61.38 630 GLU A C 1
ATOM 5224 O O . GLU A 1 630 ? -2.739 22.837 9.307 1.00 61.38 630 GLU A O 1
ATOM 5229 N N . ASN A 1 631 ? -2.674 22.728 7.043 1.00 71.25 631 ASN A N 1
ATOM 5230 C CA . ASN A 1 631 ? -1.658 23.741 6.686 1.00 71.25 631 ASN A CA 1
ATOM 5231 C C . ASN A 1 631 ? -0.215 23.242 6.510 1.00 71.25 631 ASN A C 1
ATOM 5233 O O . ASN A 1 631 ? 0.719 24.027 6.686 1.00 71.25 631 ASN A O 1
ATOM 5237 N N . PHE A 1 632 ? -0.011 21.984 6.104 1.00 81.69 632 PHE A N 1
ATOM 5238 C CA . PHE A 1 632 ? 1.309 21.535 5.664 1.00 81.69 632 PHE A CA 1
ATOM 5239 C C . PHE A 1 632 ? 1.799 22.425 4.514 1.00 81.69 632 PHE A C 1
ATOM 5241 O O . PHE A 1 632 ? 1.196 22.490 3.436 1.00 81.69 632 PHE A O 1
ATOM 5248 N N . SER A 1 633 ? 2.859 23.174 4.789 1.00 87.25 633 SER A N 1
ATOM 5249 C CA . SER A 1 633 ? 3.286 24.292 3.958 1.00 87.25 633 SER A CA 1
ATOM 5250 C C . SER A 1 633 ? 4.252 23.865 2.862 1.00 87.25 633 SER A C 1
ATOM 5252 O O . SER A 1 633 ? 4.913 22.825 2.959 1.00 87.25 633 SER A O 1
ATOM 5254 N N . ILE A 1 634 ? 4.450 24.717 1.848 1.00 89.00 634 ILE A N 1
ATOM 5255 C CA . ILE A 1 634 ? 5.511 24.467 0.854 1.00 89.00 634 ILE A CA 1
ATOM 5256 C C . ILE A 1 634 ? 6.892 24.318 1.509 1.00 89.00 634 ILE A C 1
ATOM 5258 O O . ILE A 1 634 ? 7.758 23.636 0.974 1.00 89.00 634 ILE A O 1
ATOM 5262 N N . ASN A 1 635 ? 7.122 24.982 2.650 1.00 90.38 635 ASN A N 1
ATOM 5263 C CA . ASN A 1 635 ? 8.405 24.958 3.347 1.00 90.38 635 ASN A CA 1
ATOM 5264 C C . ASN A 1 635 ? 8.686 23.564 3.908 1.00 90.38 635 ASN A C 1
ATOM 5266 O O . ASN A 1 635 ? 9.801 23.051 3.783 1.00 90.38 635 ASN A O 1
ATOM 5270 N N . GLU A 1 636 ? 7.674 22.965 4.527 1.00 90.56 636 GLU A N 1
ATOM 5271 C CA . GLU A 1 636 ? 7.746 21.613 5.071 1.00 90.56 636 GLU A CA 1
ATOM 5272 C C . GLU A 1 636 ? 7.806 20.588 3.942 1.00 90.56 636 GLU A C 1
ATOM 5274 O O . GLU A 1 636 ? 8.617 19.666 4.001 1.00 90.56 636 GLU A O 1
ATOM 5279 N N . PHE A 1 637 ? 7.041 20.801 2.865 1.00 92.88 637 PHE A N 1
ATOM 5280 C CA . PHE A 1 637 ? 7.102 19.960 1.673 1.00 92.88 637 PHE A CA 1
ATOM 5281 C C . PHE A 1 637 ? 8.485 19.979 1.016 1.00 92.88 637 PHE A C 1
ATOM 5283 O O . PHE A 1 637 ? 9.055 18.922 0.757 1.00 92.88 637 PHE A O 1
ATOM 5290 N N . PHE A 1 638 ? 9.070 21.162 0.812 1.00 95.62 638 PHE A N 1
ATOM 5291 C CA . PHE A 1 638 ? 10.433 21.311 0.302 1.00 95.62 638 PHE A CA 1
ATOM 5292 C C . PHE A 1 638 ? 11.444 20.577 1.186 1.00 95.62 638 PHE A C 1
ATOM 5294 O O . PHE A 1 638 ? 12.283 19.834 0.681 1.00 95.62 638 PHE A O 1
ATOM 5301 N N . SER A 1 639 ? 11.329 20.731 2.508 1.00 94.44 639 SER A N 1
ATOM 5302 C CA . SER A 1 639 ? 12.201 20.038 3.462 1.00 94.44 639 SER A CA 1
ATOM 5303 C C . SER A 1 639 ? 12.055 18.518 3.342 1.00 94.44 639 SER A C 1
ATOM 5305 O O . SER A 1 639 ? 13.051 17.803 3.345 1.00 94.44 639 SER A O 1
ATOM 5307 N N . LEU A 1 640 ? 10.832 18.012 3.169 1.00 95.50 640 LEU A N 1
ATOM 5308 C CA . LEU A 1 640 ? 10.559 16.587 2.981 1.00 95.50 640 LEU A CA 1
ATOM 5309 C C . LEU A 1 640 ? 11.165 16.046 1.674 1.00 95.50 640 LEU A C 1
ATOM 5311 O O . LEU A 1 640 ? 11.784 14.982 1.676 1.00 95.50 640 LEU A O 1
ATOM 5315 N N . VAL A 1 641 ? 11.043 16.800 0.577 1.00 97.81 641 VAL A N 1
ATOM 5316 C CA . VAL A 1 641 ? 11.678 16.490 -0.715 1.00 97.81 641 VAL A CA 1
ATOM 5317 C C . VAL A 1 641 ? 13.204 16.481 -0.578 1.00 97.81 641 VAL A C 1
ATOM 5319 O O . VAL A 1 641 ? 13.859 15.547 -1.035 1.00 97.81 641 VAL A O 1
ATOM 5322 N N . GLN A 1 642 ? 13.785 17.463 0.112 1.00 96.56 642 GLN A N 1
ATOM 5323 C CA . GLN A 1 642 ? 15.223 17.503 0.382 1.00 96.56 642 GLN A CA 1
ATOM 5324 C C . GLN A 1 642 ? 15.679 16.283 1.200 1.00 96.56 642 GLN A C 1
ATOM 5326 O O . GLN A 1 642 ? 16.675 15.646 0.852 1.00 96.56 642 GLN A O 1
ATOM 5331 N N . GLN A 1 643 ? 14.933 15.907 2.248 1.00 97.19 643 GLN A N 1
ATOM 5332 C CA . GLN A 1 643 ? 15.228 14.719 3.057 1.00 97.19 643 GLN A CA 1
ATOM 5333 C C . GLN A 1 643 ? 15.147 13.423 2.246 1.00 97.19 643 GLN A C 1
ATOM 5335 O O . GLN A 1 643 ? 15.948 12.517 2.484 1.00 97.19 643 GLN A O 1
ATOM 5340 N N . PHE A 1 644 ? 14.235 13.330 1.271 1.00 98.31 644 PHE A N 1
ATOM 5341 C CA . PHE A 1 644 ? 14.178 12.196 0.348 1.00 98.31 644 PHE A CA 1
ATOM 5342 C C . PHE A 1 644 ? 15.500 12.031 -0.410 1.00 98.31 644 PHE A C 1
ATOM 5344 O O . PHE A 1 644 ? 16.128 10.971 -0.337 1.00 98.31 644 PHE A O 1
ATOM 5351 N N . PHE A 1 645 ? 15.953 13.087 -1.090 1.00 98.38 645 PHE A N 1
ATOM 5352 C CA . PHE A 1 645 ? 17.177 13.032 -1.891 1.00 98.38 645 PHE A CA 1
ATOM 5353 C C . PHE A 1 645 ? 18.421 12.810 -1.028 1.00 98.38 645 PHE A C 1
ATOM 5355 O O . PHE A 1 645 ? 19.247 11.966 -1.372 1.00 98.38 645 PHE A O 1
ATOM 5362 N N . LEU A 1 646 ? 18.528 13.483 0.124 1.00 97.38 646 LEU A N 1
ATOM 5363 C CA . LEU A 1 646 ? 19.634 13.283 1.067 1.00 97.38 646 LEU A CA 1
ATOM 5364 C C . LEU A 1 646 ? 19.710 11.832 1.551 1.00 97.38 646 LEU A C 1
ATOM 5366 O O . LEU A 1 646 ? 20.775 11.216 1.496 1.00 97.38 646 LEU A O 1
ATOM 5370 N N . THR A 1 647 ? 18.576 11.271 1.980 1.00 97.19 647 THR A N 1
ATOM 5371 C CA . THR A 1 647 ? 18.504 9.909 2.523 1.00 97.19 647 THR A CA 1
ATOM 5372 C C . THR A 1 647 ? 18.988 8.880 1.506 1.00 97.19 647 THR A C 1
ATOM 5374 O O . THR A 1 647 ? 19.815 8.030 1.834 1.00 97.19 647 THR A O 1
ATOM 5377 N N . PHE A 1 648 ? 18.486 8.944 0.271 1.00 97.62 648 PHE A N 1
ATOM 5378 C CA . PHE A 1 648 ? 18.740 7.896 -0.718 1.00 97.62 648 PHE A CA 1
ATOM 5379 C C . PHE A 1 648 ? 19.993 8.118 -1.566 1.00 97.62 648 PHE A C 1
ATOM 5381 O O . PHE A 1 648 ? 20.517 7.140 -2.099 1.00 97.62 648 PHE A O 1
ATOM 5388 N N . ALA A 1 649 ? 20.532 9.341 -1.627 1.00 96.38 649 ALA A N 1
ATOM 5389 C CA . ALA A 1 649 ? 21.869 9.588 -2.168 1.00 96.38 649 ALA A CA 1
ATOM 5390 C C . ALA A 1 649 ? 22.979 9.041 -1.254 1.00 96.38 649 ALA A C 1
ATOM 5392 O O . ALA A 1 649 ? 24.023 8.620 -1.746 1.00 96.38 649 ALA A O 1
ATOM 5393 N N . GLN A 1 650 ? 22.763 9.052 0.067 1.00 94.56 650 GLN A N 1
ATOM 5394 C CA . GLN A 1 650 ? 23.738 8.588 1.064 1.00 94.56 650 GLN A CA 1
ATOM 5395 C C . GLN A 1 650 ? 23.582 7.103 1.427 1.00 94.56 650 GLN A C 1
ATOM 5397 O O . GLN A 1 650 ? 24.467 6.523 2.058 1.00 94.56 650 GLN A O 1
ATOM 5402 N N . PHE A 1 651 ? 22.465 6.473 1.052 1.00 95.06 651 PHE A N 1
ATOM 5403 C CA . PHE A 1 651 ? 22.226 5.063 1.341 1.00 95.06 651 PHE A CA 1
ATOM 5404 C C . PHE A 1 651 ? 23.199 4.157 0.572 1.00 95.06 651 PHE A C 1
ATOM 5406 O O . PHE A 1 651 ? 23.426 4.318 -0.628 1.00 95.06 651 PHE A O 1
ATOM 5413 N N . ASN A 1 652 ? 23.755 3.157 1.259 1.00 92.12 652 ASN A N 1
ATOM 5414 C CA . ASN A 1 652 ? 24.728 2.234 0.681 1.00 92.12 652 ASN A CA 1
ATOM 5415 C C . ASN A 1 652 ? 24.033 1.108 -0.110 1.00 92.12 652 ASN A C 1
ATOM 5417 O O . ASN A 1 652 ? 23.912 -0.029 0.354 1.00 92.12 652 ASN A O 1
ATOM 5421 N N . TRP A 1 653 ? 23.585 1.433 -1.324 1.00 92.19 653 TRP A N 1
ATOM 5422 C CA . TRP A 1 653 ? 22.846 0.521 -2.204 1.00 92.19 653 TRP A CA 1
ATOM 5423 C C . TRP A 1 653 ? 23.627 -0.722 -2.649 1.00 92.19 653 TRP A C 1
ATOM 5425 O O . TRP A 1 653 ? 23.006 -1.719 -3.005 1.00 92.19 653 TRP A O 1
ATOM 5435 N N . SER A 1 654 ? 24.964 -0.698 -2.636 1.00 84.69 654 SER A N 1
ATOM 5436 C CA . SER A 1 654 ? 25.780 -1.831 -3.096 1.00 84.69 654 SER A CA 1
ATOM 5437 C C . SER A 1 654 ? 25.840 -2.981 -2.090 1.00 84.69 654 SER A C 1
ATOM 5439 O O . SER A 1 654 ? 26.055 -4.127 -2.479 1.00 84.69 654 SER A O 1
ATOM 5441 N N . SER A 1 655 ? 25.641 -2.697 -0.799 1.00 80.19 655 SER A N 1
ATOM 5442 C CA . SER A 1 655 ? 25.801 -3.693 0.270 1.00 80.19 655 SER A CA 1
ATOM 5443 C C . SER A 1 655 ? 24.595 -3.829 1.199 1.00 80.19 655 SER A C 1
ATOM 5445 O O . SER A 1 655 ? 24.477 -4.843 1.889 1.00 80.19 655 SER A O 1
ATOM 5447 N N . GLN A 1 656 ? 23.673 -2.861 1.212 1.00 85.38 656 GLN A N 1
ATOM 5448 C CA . GLN A 1 656 ? 22.520 -2.864 2.112 1.00 85.38 656 GLN A CA 1
ATOM 5449 C C . GLN A 1 656 ? 21.201 -3.069 1.365 1.00 85.38 656 GLN A C 1
ATOM 5451 O O . GLN A 1 656 ? 20.974 -2.533 0.283 1.00 85.38 656 GLN A O 1
ATOM 5456 N N . ALA A 1 657 ? 20.304 -3.836 1.987 1.00 86.81 657 ALA A N 1
ATOM 5457 C CA . ALA A 1 657 ? 18.912 -3.925 1.571 1.00 86.81 657 ALA A CA 1
ATOM 5458 C C . ALA A 1 657 ? 18.077 -2.914 2.355 1.00 86.81 657 ALA A C 1
ATOM 5460 O O . ALA A 1 657 ? 18.066 -2.930 3.590 1.00 86.81 657 ALA A O 1
ATOM 5461 N N . PHE A 1 658 ? 17.368 -2.058 1.631 1.00 89.94 658 PHE A N 1
ATOM 5462 C CA . PHE A 1 658 ? 16.405 -1.134 2.191 1.00 89.94 658 PHE A CA 1
ATOM 5463 C C . PHE A 1 658 ? 15.137 -1.887 2.602 1.00 89.94 658 PHE A C 1
ATOM 5465 O O . PHE A 1 658 ? 14.569 -2.649 1.818 1.00 89.94 658 PHE A O 1
ATOM 5472 N N . ARG A 1 659 ? 14.685 -1.664 3.837 1.00 85.31 659 ARG A N 1
ATOM 5473 C CA . ARG A 1 659 ? 13.451 -2.234 4.383 1.00 85.31 659 ARG A CA 1
ATOM 5474 C C . ARG A 1 659 ? 12.612 -1.115 4.973 1.00 85.31 659 ARG A C 1
ATOM 5476 O O . ARG A 1 659 ? 13.150 -0.273 5.689 1.00 85.31 659 ARG A O 1
ATOM 5483 N N . LEU A 1 660 ? 11.307 -1.150 4.708 1.00 81.38 660 LEU A N 1
ATOM 5484 C CA . LEU A 1 660 ? 10.363 -0.211 5.311 1.00 81.38 660 LEU A CA 1
ATOM 5485 C C . LEU A 1 660 ? 10.303 -0.398 6.835 1.00 81.38 660 LEU A C 1
ATOM 5487 O O . LEU A 1 660 ? 10.359 0.574 7.582 1.00 81.38 660 LEU A O 1
ATOM 5491 N N . TYR A 1 661 ? 10.289 -1.657 7.288 1.00 73.06 661 TYR A N 1
ATOM 5492 C CA . TYR A 1 661 ? 10.343 -2.011 8.703 1.00 73.06 661 TYR A CA 1
ATOM 5493 C C . TYR A 1 661 ? 11.742 -2.495 9.097 1.00 73.06 661 TYR A C 1
ATOM 5495 O O . TYR A 1 661 ? 12.273 -3.429 8.480 1.00 73.06 661 TYR A O 1
ATOM 5503 N N . PRO A 1 662 ? 12.343 -1.938 10.157 1.00 56.50 662 PRO A N 1
ATOM 5504 C CA . PRO A 1 662 ? 13.560 -2.483 10.729 1.00 56.50 662 PRO A CA 1
ATOM 5505 C C . PRO A 1 662 ? 13.235 -3.750 11.542 1.00 56.50 662 PRO A C 1
ATOM 5507 O O . PRO A 1 662 ? 13.250 -3.724 12.768 1.00 56.50 662 PRO A O 1
ATOM 5510 N N . LYS A 1 663 ? 12.953 -4.891 10.893 1.00 53.69 663 LYS A N 1
ATOM 5511 C CA . LYS A 1 663 ? 13.050 -6.181 11.602 1.00 53.69 663 LYS A CA 1
ATOM 5512 C C . LYS A 1 663 ? 14.514 -6.420 11.958 1.00 53.69 663 LYS A C 1
ATOM 5514 O O . LYS A 1 663 ? 15.398 -6.266 11.109 1.00 53.69 663 LYS A O 1
ATOM 5519 N N . SER A 1 664 ? 14.793 -6.880 13.176 1.00 45.31 664 SER A N 1
ATOM 5520 C CA . SER A 1 664 ? 16.108 -7.464 13.431 1.00 45.31 664 SER A CA 1
ATOM 5521 C C . SER A 1 664 ? 16.218 -8.766 12.623 1.00 45.31 664 SER A C 1
ATOM 5523 O O . SER A 1 664 ? 15.329 -9.609 12.672 1.00 45.31 664 SER A O 1
ATOM 5525 N N . TYR A 1 665 ? 17.312 -8.979 11.885 1.00 40.47 665 TYR A N 1
ATOM 5526 C CA . TYR A 1 665 ? 17.551 -10.213 11.105 1.00 40.47 665 TYR A CA 1
ATOM 5527 C C . TYR A 1 665 ? 17.443 -11.508 11.951 1.00 40.47 665 TYR A C 1
ATOM 5529 O O . TYR A 1 665 ? 17.267 -12.610 11.432 1.00 40.47 665 TYR A O 1
ATOM 5537 N N . LYS A 1 666 ? 17.536 -11.380 13.281 1.00 35.75 666 LYS A N 1
ATOM 5538 C CA . LYS A 1 666 ? 17.361 -12.463 14.259 1.00 35.75 666 LYS A CA 1
ATOM 5539 C C . LYS A 1 666 ? 15.902 -12.898 14.453 1.00 35.75 666 LYS A C 1
ATOM 5541 O O . LYS A 1 666 ? 15.700 -14.006 14.926 1.00 35.75 666 LYS A O 1
ATOM 5546 N N . GLN A 1 667 ? 14.932 -12.051 14.110 1.00 46.47 667 GLN A N 1
ATOM 5547 C CA . GLN A 1 667 ? 13.492 -12.324 14.211 1.00 46.47 667 GLN A CA 1
ATOM 5548 C C . GLN A 1 667 ? 12.897 -12.894 12.919 1.00 46.47 667 GLN A C 1
ATOM 5550 O O . GLN A 1 667 ? 11.736 -13.276 12.916 1.00 46.47 667 GLN A O 1
ATOM 5555 N N . MET A 1 668 ? 13.674 -12.948 11.831 1.00 52.78 668 MET A N 1
ATOM 5556 C CA . MET A 1 668 ? 13.249 -13.632 10.612 1.00 52.78 668 MET A CA 1
ATOM 5557 C C . MET A 1 668 ? 13.470 -15.139 10.761 1.00 52.78 668 MET A C 1
ATOM 5559 O O . MET A 1 668 ? 14.589 -15.586 11.066 1.00 52.78 668 MET A O 1
ATOM 5563 N N . THR A 1 669 ? 12.408 -15.892 10.508 1.00 54.06 669 THR A N 1
ATOM 5564 C CA . THR A 1 669 ? 12.398 -17.345 10.350 1.00 54.06 669 THR A CA 1
ATOM 5565 C C . THR A 1 669 ? 13.371 -17.782 9.248 1.00 54.06 669 THR A C 1
ATOM 5567 O O . THR A 1 669 ? 13.813 -16.991 8.407 1.00 54.06 669 THR A O 1
ATOM 5570 N N . LEU A 1 670 ? 13.766 -19.057 9.271 1.00 51.16 670 LEU A N 1
ATOM 5571 C CA . LEU A 1 670 ? 14.642 -19.633 8.245 1.00 51.16 670 LEU A CA 1
ATOM 5572 C C . LEU A 1 670 ? 14.003 -19.579 6.844 1.00 51.16 670 LEU A C 1
ATOM 5574 O O . LEU A 1 670 ? 14.720 -19.306 5.884 1.00 51.16 670 LEU A O 1
ATOM 5578 N N . SER A 1 671 ? 12.679 -19.735 6.742 1.00 51.44 671 SER A N 1
ATOM 5579 C CA . SER A 1 671 ? 11.915 -19.631 5.490 1.00 51.44 671 SER A CA 1
ATOM 5580 C C . SER A 1 671 ? 11.837 -18.196 4.950 1.00 51.44 671 SER A C 1
ATOM 5582 O O . SER A 1 671 ? 12.051 -17.975 3.762 1.00 51.44 671 SER A O 1
ATOM 5584 N N . GLU A 1 672 ? 11.640 -17.186 5.807 1.00 54.06 672 GLU A N 1
ATOM 5585 C CA . GLU A 1 672 ? 11.668 -15.771 5.385 1.00 54.06 672 GLU A CA 1
ATOM 5586 C C . GLU A 1 672 ? 13.055 -15.335 4.879 1.00 54.06 672 GLU A C 1
ATOM 5588 O O . GLU A 1 672 ? 13.169 -14.369 4.127 1.00 54.06 672 GLU A O 1
ATOM 5593 N N . LYS A 1 673 ? 14.133 -16.002 5.315 1.00 55.84 673 LYS A N 1
ATOM 5594 C CA . LYS A 1 673 ? 15.500 -15.729 4.840 1.00 55.84 673 LYS A CA 1
ATOM 5595 C C . LYS A 1 673 ? 15.779 -16.372 3.489 1.00 55.84 673 LYS A C 1
ATOM 5597 O O . LYS A 1 673 ? 16.482 -15.765 2.682 1.00 55.84 673 LYS A O 1
ATOM 5602 N N . SER A 1 674 ? 15.254 -17.571 3.245 1.00 53.53 674 SER A N 1
ATOM 5603 C CA . SER A 1 674 ? 15.393 -18.261 1.961 1.00 53.53 674 SER A CA 1
ATOM 5604 C C . SER A 1 674 ? 14.478 -17.684 0.874 1.00 53.53 674 SER A C 1
ATOM 5606 O O . SER A 1 674 ? 14.842 -17.750 -0.296 1.00 53.53 674 SER A O 1
ATOM 5608 N N . SER A 1 675 ? 13.347 -17.062 1.237 1.00 51.06 675 SER A N 1
ATOM 5609 C CA . SER A 1 675 ? 12.379 -16.481 0.292 1.00 51.06 675 SER A CA 1
ATOM 5610 C C . SER A 1 675 ? 12.789 -15.130 -0.313 1.00 51.06 675 SER A C 1
ATOM 5612 O O . SER A 1 675 ? 12.131 -14.651 -1.235 1.00 51.06 675 SER A O 1
ATOM 5614 N N . VAL A 1 676 ? 13.841 -14.470 0.192 1.00 54.25 676 VAL A N 1
ATOM 5615 C CA . VAL A 1 676 ? 14.293 -13.185 -0.368 1.00 54.25 676 VAL A CA 1
ATOM 5616 C C . VAL A 1 676 ? 15.010 -13.437 -1.691 1.00 54.25 676 VAL A C 1
ATOM 5618 O O . VAL A 1 676 ? 16.215 -13.693 -1.740 1.00 54.25 676 VAL A O 1
ATOM 5621 N N . HIS A 1 677 ? 14.274 -13.328 -2.795 1.00 55.88 677 HIS A N 1
ATOM 5622 C CA . HIS A 1 677 ? 14.878 -13.299 -4.121 1.00 55.88 677 HIS A CA 1
ATOM 5623 C C . HIS A 1 677 ? 15.770 -12.054 -4.263 1.00 55.88 677 HIS A C 1
ATOM 5625 O O . HIS A 1 677 ? 15.300 -10.921 -4.341 1.00 55.88 677 HIS A O 1
ATOM 5631 N N . ASN A 1 678 ? 17.083 -12.282 -4.320 1.00 60.62 678 ASN A N 1
ATOM 5632 C CA . ASN A 1 678 ? 18.119 -11.242 -4.307 1.00 60.62 678 ASN A CA 1
ATOM 5633 C C . ASN A 1 678 ? 18.437 -10.623 -5.681 1.00 60.62 678 ASN A C 1
ATOM 5635 O O . ASN A 1 678 ? 19.454 -9.940 -5.808 1.00 60.62 678 ASN A O 1
ATOM 5639 N N . ARG A 1 679 ? 17.620 -10.861 -6.718 1.00 74.75 679 ARG A N 1
ATOM 5640 C CA . ARG A 1 679 ? 17.841 -10.230 -8.032 1.00 74.75 679 ARG A CA 1
ATOM 5641 C C . ARG A 1 679 ? 17.652 -8.719 -7.928 1.00 74.75 679 ARG A C 1
ATOM 5643 O O . ARG A 1 679 ? 16.784 -8.267 -7.184 1.00 74.75 679 ARG A O 1
ATOM 5650 N N . GLY A 1 680 ? 18.432 -7.962 -8.690 1.00 86.56 680 GLY A N 1
ATOM 5651 C CA . GLY A 1 680 ? 18.392 -6.503 -8.726 1.00 86.56 680 GLY A CA 1
ATOM 5652 C C . GLY A 1 680 ? 19.478 -5.836 -7.874 1.00 86.56 680 GLY A C 1
ATOM 5653 O O . GLY A 1 680 ? 19.709 -6.219 -6.725 1.00 86.56 680 GLY A O 1
ATOM 5654 N N . SER A 1 681 ? 20.125 -4.812 -8.427 1.00 90.00 681 SER A N 1
ATOM 5655 C CA . SER A 1 681 ? 21.221 -4.063 -7.799 1.00 90.00 681 SER A CA 1
ATOM 5656 C C . SER A 1 681 ? 20.758 -3.082 -6.709 1.00 90.00 681 SER A C 1
ATOM 5658 O O . SER A 1 681 ? 21.521 -2.791 -5.790 1.00 90.00 681 SER A O 1
ATOM 5660 N N . MET A 1 682 ? 19.515 -2.588 -6.773 1.00 93.19 682 MET A N 1
ATOM 5661 C CA . MET A 1 682 ? 18.848 -1.826 -5.712 1.00 93.19 682 MET A CA 1
ATOM 5662 C C . MET A 1 682 ? 17.893 -2.739 -4.946 1.00 93.19 682 MET A C 1
ATOM 5664 O O . MET A 1 682 ? 16.814 -3.091 -5.427 1.00 93.19 682 MET A O 1
ATOM 5668 N N . ARG A 1 683 ? 18.288 -3.128 -3.732 1.00 90.56 683 ARG A N 1
ATOM 5669 C CA . ARG A 1 683 ? 17.517 -4.042 -2.879 1.00 90.56 683 ARG A CA 1
ATOM 5670 C C . ARG A 1 683 ? 16.506 -3.269 -2.035 1.00 90.56 683 ARG A C 1
ATOM 5672 O O . ARG A 1 683 ? 16.865 -2.755 -0.982 1.00 90.56 683 ARG A O 1
ATOM 5679 N N . ILE A 1 684 ? 15.256 -3.198 -2.487 1.00 92.25 684 ILE A N 1
ATOM 5680 C CA . ILE A 1 684 ? 14.126 -2.562 -1.789 1.00 92.25 684 ILE A CA 1
ATOM 5681 C C . ILE A 1 684 ? 13.102 -3.647 -1.466 1.00 92.25 684 ILE A C 1
ATOM 5683 O O . ILE A 1 684 ? 12.375 -4.105 -2.349 1.00 92.25 684 ILE A O 1
ATOM 5687 N N . ILE A 1 685 ? 13.059 -4.067 -0.207 1.00 86.75 685 ILE A N 1
ATOM 5688 C CA . ILE A 1 685 ? 12.266 -5.215 0.236 1.00 86.75 685 ILE A CA 1
ATOM 5689 C C . ILE A 1 685 ? 10.812 -4.801 0.482 1.00 86.75 685 ILE A C 1
ATOM 5691 O O . ILE A 1 685 ? 10.567 -3.793 1.153 1.00 86.75 685 ILE A O 1
ATOM 5695 N N . SER A 1 686 ? 9.867 -5.581 -0.048 1.00 81.75 686 SER A N 1
ATOM 5696 C CA . SER A 1 686 ? 8.435 -5.384 0.184 1.00 81.75 686 SER A CA 1
ATOM 5697 C C . SER A 1 686 ? 8.066 -5.507 1.675 1.00 81.75 686 SER A C 1
ATOM 5699 O O . SER A 1 686 ? 8.770 -6.165 2.445 1.00 81.75 686 SER A O 1
ATOM 5701 N N . PRO A 1 687 ? 6.980 -4.854 2.126 1.00 77.50 687 PRO A N 1
ATOM 5702 C CA . PRO A 1 687 ? 6.522 -4.916 3.515 1.00 77.50 687 PRO A CA 1
ATOM 5703 C C . PRO A 1 687 ? 5.825 -6.238 3.890 1.00 77.50 687 PRO A C 1
ATOM 5705 O O . PRO A 1 687 ? 5.634 -6.490 5.079 1.00 77.50 687 PRO A O 1
ATOM 5708 N N . SER A 1 688 ? 5.461 -7.076 2.912 1.00 71.38 688 SER A N 1
ATOM 5709 C CA . SER A 1 688 ? 4.691 -8.318 3.096 1.00 71.38 688 SER A CA 1
ATOM 5710 C C . SER A 1 688 ? 5.506 -9.566 2.768 1.00 71.38 688 SER A C 1
ATOM 5712 O O . SER A 1 688 ? 6.317 -9.549 1.845 1.00 71.38 688 SER A O 1
ATOM 5714 N N . SER A 1 689 ? 5.217 -10.676 3.452 1.00 62.84 689 SER A N 1
ATOM 5715 C CA . SER A 1 689 ? 5.675 -12.004 3.023 1.00 62.84 689 SER A CA 1
ATOM 5716 C C . SER A 1 689 ? 4.912 -12.476 1.766 1.00 62.84 689 SER A C 1
ATOM 5718 O O . SER A 1 689 ? 3.720 -12.172 1.654 1.00 62.84 689 SER A O 1
ATOM 5720 N N . PRO A 1 690 ? 5.548 -13.206 0.826 1.00 63.12 690 PRO A N 1
ATOM 5721 C CA . PRO A 1 690 ? 6.994 -13.447 0.717 1.00 63.12 690 PRO A CA 1
ATOM 5722 C C . PRO A 1 690 ? 7.782 -12.161 0.424 1.00 63.12 690 PRO A C 1
ATOM 5724 O O . PRO A 1 690 ? 7.510 -11.456 -0.541 1.00 63.12 690 PRO A O 1
ATOM 5727 N N . TYR A 1 691 ? 8.783 -11.849 1.248 1.00 75.62 691 TYR A N 1
ATOM 5728 C CA . TYR A 1 691 ? 9.543 -10.600 1.132 1.00 75.62 691 TYR A CA 1
ATOM 5729 C C . TYR A 1 691 ? 10.341 -10.537 -0.175 1.00 75.62 691 TYR A C 1
ATOM 5731 O O . TYR A 1 691 ? 11.400 -11.152 -0.302 1.00 75.62 691 TYR A O 1
ATOM 5739 N N . ASN A 1 692 ? 9.859 -9.748 -1.132 1.00 78.38 692 ASN A N 1
ATOM 5740 C CA . ASN A 1 692 ? 10.409 -9.658 -2.479 1.00 78.38 692 ASN A CA 1
ATOM 5741 C C . ASN A 1 692 ? 11.218 -8.374 -2.675 1.00 78.38 692 ASN A C 1
ATOM 5743 O O . ASN A 1 692 ? 10.884 -7.316 -2.136 1.00 78.38 692 ASN A O 1
ATOM 5747 N N . ASN A 1 693 ? 12.267 -8.433 -3.504 1.00 86.56 693 ASN A N 1
ATOM 5748 C CA . ASN A 1 693 ? 12.912 -7.211 -3.975 1.00 86.56 693 ASN A CA 1
ATOM 5749 C C . ASN A 1 693 ? 12.031 -6.520 -5.029 1.00 86.56 693 ASN A C 1
ATOM 5751 O O . ASN A 1 693 ? 11.932 -6.963 -6.173 1.00 86.56 693 ASN A O 1
ATOM 5755 N N . THR A 1 694 ? 11.436 -5.385 -4.677 1.00 89.56 694 THR A N 1
ATOM 5756 C CA . THR A 1 694 ? 10.639 -4.568 -5.608 1.00 89.56 694 THR A CA 1
ATOM 5757 C C . THR A 1 694 ? 11.511 -3.897 -6.682 1.00 89.56 694 THR A C 1
ATOM 5759 O O . THR A 1 694 ? 11.054 -3.654 -7.799 1.00 89.56 694 THR A O 1
ATOM 5762 N N . GLY A 1 695 ? 12.803 -3.687 -6.398 1.00 90.56 695 GLY A N 1
ATOM 5763 C CA . GLY A 1 695 ? 13.816 -3.186 -7.333 1.00 90.56 695 GLY A CA 1
ATOM 5764 C C . GLY A 1 695 ? 14.453 -4.264 -8.221 1.00 90.56 695 GLY A C 1
ATOM 5765 O O . GLY A 1 695 ? 15.532 -4.039 -8.764 1.00 90.56 695 GLY A O 1
ATOM 5766 N N . ARG A 1 696 ? 13.821 -5.436 -8.383 1.00 88.25 696 ARG A N 1
ATOM 5767 C CA . ARG A 1 696 ? 14.395 -6.641 -9.025 1.00 88.25 696 ARG A CA 1
ATOM 5768 C C . ARG A 1 696 ? 14.994 -6.481 -10.425 1.00 88.25 696 ARG A C 1
ATOM 5770 O O . ARG A 1 696 ? 15.820 -7.299 -10.807 1.00 88.25 696 ARG A O 1
ATOM 5777 N N . SER A 1 697 ? 14.561 -5.480 -11.188 1.00 90.44 697 SER A N 1
ATOM 5778 C CA . SER A 1 697 ? 15.022 -5.250 -12.566 1.00 90.44 697 SER A CA 1
ATOM 5779 C C . SER A 1 697 ? 16.206 -4.288 -12.658 1.00 90.44 697 SER A C 1
ATOM 5781 O O . SER A 1 697 ? 16.715 -4.061 -13.748 1.00 90.44 697 SER A O 1
ATOM 5783 N N . THR A 1 698 ? 16.631 -3.699 -11.539 1.00 93.88 698 THR A N 1
ATOM 5784 C CA . THR A 1 698 ? 17.778 -2.785 -11.523 1.00 93.88 698 THR A CA 1
ATOM 5785 C C . THR A 1 698 ? 19.090 -3.530 -11.737 1.00 93.88 698 THR A C 1
ATOM 5787 O O . THR A 1 698 ? 19.305 -4.592 -11.162 1.00 93.88 698 THR A O 1
ATOM 5790 N N . ILE A 1 699 ? 19.981 -2.951 -12.534 1.00 93.25 699 ILE A N 1
ATOM 5791 C CA . ILE A 1 699 ? 21.353 -3.426 -12.753 1.00 93.25 699 ILE A CA 1
ATOM 5792 C C . ILE A 1 699 ? 22.330 -2.388 -12.186 1.00 93.25 699 ILE A C 1
ATOM 5794 O O . ILE A 1 699 ? 21.898 -1.322 -11.731 1.00 93.25 699 ILE A O 1
ATOM 5798 N N . ASN A 1 700 ? 23.627 -2.670 -12.109 1.00 94.00 700 ASN A N 1
ATOM 5799 C CA . ASN A 1 700 ? 24.596 -1.733 -11.532 1.00 94.00 700 ASN A CA 1
ATOM 5800 C C . ASN A 1 700 ? 24.583 -0.392 -12.276 1.00 94.00 700 ASN A C 1
ATOM 5802 O O . ASN A 1 700 ? 24.500 0.653 -11.635 1.00 94.00 700 ASN A O 1
ATOM 5806 N N . SER A 1 701 ? 24.539 -0.418 -13.609 1.00 94.50 701 SER A N 1
ATOM 5807 C CA . SER A 1 701 ? 24.504 0.781 -14.448 1.00 94.50 701 SER A CA 1
ATOM 5808 C C . SER A 1 701 ? 23.278 1.649 -14.152 1.00 94.50 701 SER A C 1
ATOM 5810 O O . SER A 1 701 ? 23.406 2.856 -13.950 1.00 94.50 701 SER A O 1
ATOM 5812 N N . THR A 1 702 ? 22.081 1.057 -14.060 1.00 94.62 702 THR A N 1
ATOM 5813 C CA . THR A 1 702 ? 20.852 1.819 -13.784 1.00 94.62 702 THR A CA 1
ATOM 5814 C C . THR A 1 702 ? 20.753 2.277 -12.333 1.00 94.62 702 THR A C 1
ATOM 5816 O O . THR A 1 702 ? 20.291 3.392 -12.094 1.00 94.62 702 THR A O 1
ATOM 5819 N N . ARG A 1 703 ? 21.249 1.497 -11.360 1.00 95.19 703 ARG A N 1
ATOM 5820 C CA . ARG A 1 703 ? 21.420 1.958 -9.970 1.00 95.19 703 ARG A CA 1
ATOM 5821 C C . ARG A 1 703 ? 22.308 3.191 -9.914 1.00 95.19 703 ARG A C 1
ATOM 5823 O O . ARG A 1 703 ? 21.949 4.167 -9.263 1.00 95.19 703 ARG A O 1
ATOM 5830 N N . ASP A 1 704 ? 23.456 3.151 -10.578 1.00 94.62 704 ASP A N 1
ATOM 5831 C CA . ASP A 1 704 ? 24.426 4.239 -10.521 1.00 94.62 704 ASP A CA 1
ATOM 5832 C C . ASP A 1 704 ? 23.865 5.508 -11.175 1.00 94.62 704 ASP A C 1
ATOM 5834 O O . ASP A 1 704 ? 24.124 6.608 -10.688 1.00 94.62 704 ASP A O 1
ATOM 5838 N N . LEU A 1 705 ? 23.049 5.372 -12.227 1.00 95.75 705 LEU A N 1
ATOM 5839 C CA . LEU A 1 705 ? 22.291 6.478 -12.821 1.00 95.75 705 LEU A CA 1
ATOM 5840 C C . LEU A 1 705 ? 21.229 7.039 -11.867 1.00 95.75 705 LEU A C 1
ATOM 5842 O O . LEU A 1 705 ? 21.077 8.255 -11.779 1.00 95.75 705 LEU A O 1
ATOM 5846 N N . ILE A 1 706 ? 20.529 6.182 -11.117 1.00 96.75 706 ILE A N 1
ATOM 5847 C CA . ILE A 1 706 ? 19.561 6.620 -10.101 1.00 96.75 706 ILE A CA 1
ATOM 5848 C C . ILE A 1 706 ? 20.259 7.407 -8.984 1.00 96.75 706 ILE A C 1
ATOM 5850 O O . ILE A 1 706 ? 19.811 8.496 -8.626 1.00 96.75 706 ILE A O 1
ATOM 5854 N N . ILE A 1 707 ? 21.388 6.899 -8.476 1.00 96.69 707 ILE A N 1
ATOM 5855 C CA . ILE A 1 707 ? 22.194 7.577 -7.450 1.00 96.69 707 ILE A CA 1
ATOM 5856 C C . ILE A 1 707 ? 22.714 8.923 -7.973 1.00 96.69 707 ILE A C 1
ATOM 5858 O O . ILE A 1 707 ? 22.607 9.929 -7.271 1.00 96.69 707 ILE A O 1
ATOM 5862 N N . GLN A 1 708 ? 23.217 8.970 -9.211 1.00 95.38 708 GLN A N 1
ATOM 5863 C CA . GLN A 1 708 ? 23.626 10.219 -9.867 1.00 95.38 708 GLN A CA 1
ATOM 5864 C C . GLN A 1 708 ? 22.455 11.200 -10.004 1.00 95.38 708 GLN A C 1
ATOM 5866 O O . GLN A 1 708 ? 22.630 12.389 -9.755 1.00 95.38 708 GLN A O 1
ATOM 5871 N N . GLY A 1 709 ? 21.252 10.715 -10.325 1.00 96.75 709 GLY A N 1
ATOM 5872 C CA . GLY A 1 709 ? 20.033 11.524 -10.344 1.00 96.75 709 GLY A CA 1
ATOM 5873 C C . GLY A 1 709 ? 19.743 12.173 -8.990 1.00 96.75 709 GLY A C 1
ATOM 5874 O O . GLY A 1 709 ? 19.476 13.373 -8.932 1.00 96.75 709 GLY A O 1
ATOM 5875 N N . PHE A 1 710 ? 19.861 11.418 -7.891 1.00 98.06 710 PHE A N 1
ATOM 5876 C CA . PHE A 1 710 ? 19.716 11.979 -6.543 1.00 98.06 710 PHE A CA 1
ATOM 5877 C C . PHE A 1 710 ? 20.796 13.022 -6.233 1.00 98.06 710 PHE A C 1
ATOM 5879 O O . PHE A 1 710 ? 20.486 14.102 -5.734 1.00 98.06 710 PHE A O 1
ATOM 5886 N N . GLN A 1 711 ? 22.057 12.733 -6.563 1.00 96.81 711 GLN A N 1
ATOM 5887 C CA . GLN A 1 711 ? 23.180 13.650 -6.345 1.00 96.81 711 GLN A CA 1
ATOM 5888 C C . GLN A 1 711 ? 23.039 14.944 -7.151 1.00 96.81 711 GLN A C 1
ATOM 5890 O O . GLN A 1 711 ? 23.323 16.015 -6.625 1.00 96.81 711 GLN A O 1
ATOM 5895 N N . ARG A 1 712 ? 22.551 14.868 -8.393 1.00 96.12 712 ARG A N 1
ATOM 5896 C CA . ARG A 1 712 ? 22.295 16.034 -9.248 1.00 96.12 712 ARG A CA 1
ATOM 5897 C C . ARG A 1 712 ? 21.258 16.970 -8.632 1.00 96.12 712 ARG A C 1
ATOM 5899 O O . ARG A 1 712 ? 21.427 18.184 -8.699 1.00 96.12 712 ARG A O 1
ATOM 5906 N N . VAL A 1 713 ? 20.218 16.429 -7.994 1.00 97.75 713 VAL A N 1
ATOM 5907 C CA . VAL A 1 713 ? 19.249 17.249 -7.250 1.00 97.75 713 VAL A CA 1
ATOM 5908 C C . VAL A 1 713 ? 19.901 17.915 -6.038 1.00 97.75 713 VAL A C 1
ATOM 5910 O O . VAL A 1 713 ? 19.672 19.096 -5.811 1.00 97.75 713 VAL A O 1
ATOM 5913 N N . LEU A 1 714 ? 20.742 17.207 -5.280 1.00 97.06 714 LEU A N 1
ATOM 5914 C CA . LEU A 1 714 ? 21.446 17.810 -4.139 1.00 97.06 714 LEU A CA 1
ATOM 5915 C C . LEU A 1 714 ? 22.399 18.930 -4.576 1.00 97.06 714 LEU A C 1
ATOM 5917 O O . LEU A 1 714 ? 22.361 20.011 -4.003 1.00 97.06 714 LEU A O 1
ATOM 5921 N N . GLN A 1 715 ? 23.165 18.713 -5.647 1.00 96.00 715 GLN A N 1
ATOM 5922 C CA . GLN A 1 715 ? 24.026 19.739 -6.242 1.00 96.00 715 GLN A CA 1
ATOM 5923 C C . GLN A 1 715 ? 23.223 20.958 -6.706 1.00 96.00 715 GLN A C 1
ATOM 5925 O O . GLN A 1 715 ? 23.639 22.090 -6.482 1.00 96.00 715 GLN A O 1
ATOM 5930 N N . LEU A 1 716 ? 22.055 20.744 -7.321 1.00 96.12 716 LEU A N 1
ATOM 5931 C CA . LEU A 1 716 ? 21.146 21.828 -7.688 1.00 96.12 716 LEU A CA 1
ATOM 5932 C C . LEU A 1 716 ? 20.731 22.632 -6.445 1.00 96.12 716 LEU A C 1
ATOM 5934 O O . LEU A 1 716 ? 20.836 23.858 -6.442 1.00 96.12 716 LEU A O 1
ATOM 5938 N N . LEU A 1 717 ? 20.310 21.950 -5.378 1.00 94.75 717 LEU A N 1
ATOM 5939 C CA . LEU A 1 717 ? 19.884 22.584 -4.129 1.00 94.75 717 LEU A CA 1
ATOM 5940 C C . LEU A 1 717 ? 21.009 23.347 -3.413 1.00 94.75 717 LEU A C 1
ATOM 5942 O O . LEU A 1 717 ? 20.715 24.348 -2.770 1.00 94.75 717 LEU A O 1
ATOM 5946 N N . ASP A 1 718 ? 22.269 22.935 -3.566 1.00 92.81 718 ASP A N 1
ATOM 5947 C CA . ASP A 1 718 ? 23.429 23.657 -3.023 1.00 92.81 718 ASP A CA 1
ATOM 5948 C C . ASP A 1 718 ? 23.710 24.978 -3.768 1.00 92.81 718 ASP A C 1
ATOM 5950 O O . ASP A 1 718 ? 24.345 25.883 -3.225 1.00 92.81 718 ASP A O 1
ATOM 5954 N N . THR A 1 719 ? 23.249 25.102 -5.020 1.00 91.81 719 THR A N 1
ATOM 5955 C CA . THR A 1 719 ? 23.497 26.281 -5.875 1.00 91.81 719 THR A CA 1
ATOM 5956 C C . THR A 1 719 ? 22.370 27.312 -5.871 1.00 91.81 719 THR A C 1
ATOM 5958 O O . THR A 1 719 ? 22.602 28.475 -6.207 1.00 91.81 719 THR A O 1
ATOM 5961 N N . ILE A 1 720 ? 21.150 26.910 -5.515 1.00 91.19 720 ILE A N 1
ATOM 5962 C CA . ILE A 1 720 ? 19.973 27.781 -5.540 1.00 91.19 720 ILE A CA 1
ATOM 5963 C C . ILE A 1 720 ? 19.767 28.401 -4.155 1.00 91.19 720 ILE A C 1
ATOM 5965 O O . ILE A 1 720 ? 19.951 27.755 -3.128 1.00 91.19 720 ILE A O 1
ATOM 5969 N N . ASN A 1 721 ? 19.332 29.662 -4.109 1.00 83.81 721 ASN A N 1
ATOM 5970 C CA . ASN A 1 721 ? 18.860 30.262 -2.867 1.00 83.81 721 ASN A CA 1
ATOM 5971 C C . ASN A 1 721 ? 17.573 29.556 -2.409 1.00 83.81 721 ASN A C 1
ATOM 5973 O O . ASN A 1 721 ? 16.631 29.456 -3.184 1.00 83.81 721 ASN A O 1
ATOM 5977 N N . THR A 1 722 ? 17.515 29.089 -1.161 1.00 88.25 722 THR A N 1
ATOM 5978 C CA . THR A 1 722 ? 16.349 28.393 -0.582 1.00 88.25 722 THR A CA 1
ATOM 5979 C C . THR A 1 722 ? 15.846 29.071 0.697 1.00 88.25 722 THR A C 1
ATOM 5981 O O . THR A 1 722 ? 15.222 28.423 1.542 1.00 88.25 722 THR A O 1
ATOM 5984 N N . ILE A 1 723 ? 16.164 30.357 0.892 1.00 85.88 723 ILE A N 1
ATOM 5985 C CA . ILE A 1 723 ? 15.854 31.094 2.127 1.00 85.88 723 ILE A CA 1
ATOM 5986 C C . ILE A 1 723 ? 14.369 31.452 2.191 1.00 85.88 723 ILE A C 1
ATOM 5988 O O . ILE A 1 723 ? 13.713 31.197 3.205 1.00 85.88 723 ILE A O 1
ATOM 5992 N N . THR A 1 724 ? 13.824 32.044 1.126 1.00 88.38 724 THR A N 1
ATOM 5993 C CA . THR A 1 724 ? 12.437 32.516 1.124 1.00 88.38 724 THR A CA 1
ATOM 5994 C C . THR A 1 724 ? 11.448 31.431 0.688 1.00 88.38 724 THR A C 1
ATOM 5996 O O . THR A 1 724 ? 11.802 30.333 0.258 1.00 88.38 724 THR A O 1
ATOM 5999 N N . TYR A 1 725 ? 10.160 31.745 0.810 1.00 86.44 725 TYR A N 1
ATOM 6000 C CA . TYR A 1 725 ? 9.081 30.908 0.293 1.00 86.44 725 TYR A CA 1
ATOM 6001 C C . TYR A 1 725 ? 9.165 30.747 -1.241 1.00 86.44 725 TYR A C 1
ATOM 6003 O O . TYR A 1 725 ? 9.031 29.639 -1.763 1.00 86.44 725 TYR A O 1
ATOM 6011 N N . GLU A 1 726 ? 9.378 31.850 -1.966 1.00 88.88 726 GLU A N 1
ATOM 6012 C CA . GLU A 1 726 ? 9.400 31.870 -3.438 1.00 88.88 726 GLU A CA 1
ATOM 6013 C C . GLU A 1 726 ? 10.608 31.112 -3.982 1.00 88.88 726 GLU A C 1
ATOM 6015 O O . GLU A 1 726 ? 10.476 30.318 -4.911 1.00 88.88 726 GLU A O 1
ATOM 6020 N N . ASP A 1 727 ? 11.749 31.279 -3.319 1.00 90.38 727 ASP A N 1
ATOM 6021 C CA . ASP A 1 727 ? 12.984 30.539 -3.549 1.00 90.38 727 ASP A CA 1
ATOM 6022 C C . ASP A 1 727 ? 12.770 29.016 -3.517 1.00 90.38 727 ASP A C 1
ATOM 6024 O O . ASP A 1 727 ? 13.157 28.304 -4.443 1.00 90.38 727 ASP A O 1
ATOM 6028 N N . LYS A 1 728 ? 12.083 28.501 -2.488 1.00 93.44 728 LYS A N 1
ATOM 6029 C CA . LYS A 1 728 ? 11.799 27.061 -2.358 1.00 93.44 728 LYS A CA 1
ATOM 6030 C C . LYS A 1 728 ? 10.804 26.559 -3.397 1.00 93.44 728 LYS A C 1
ATOM 6032 O O . LYS A 1 728 ? 10.994 25.474 -3.939 1.00 93.44 728 LYS A O 1
ATOM 6037 N N . SER A 1 729 ? 9.769 27.343 -3.702 1.00 94.00 729 SER A N 1
ATOM 6038 C CA . SER A 1 729 ? 8.836 27.037 -4.796 1.00 94.00 729 SER A CA 1
ATOM 6039 C C . SER A 1 729 ? 9.575 26.928 -6.136 1.00 94.00 729 SER A C 1
ATOM 6041 O O . SER A 1 729 ? 9.405 25.966 -6.886 1.00 94.00 729 SER A O 1
ATOM 6043 N N . ASN A 1 730 ? 10.472 27.880 -6.406 1.00 94.50 730 ASN A N 1
ATOM 6044 C CA . ASN A 1 730 ? 11.305 27.892 -7.600 1.00 94.50 730 ASN A CA 1
ATOM 6045 C C . ASN A 1 730 ? 12.294 26.715 -7.627 1.00 94.50 730 ASN A C 1
ATOM 6047 O O . ASN A 1 730 ? 12.486 26.106 -8.675 1.00 94.50 730 ASN A O 1
ATOM 6051 N N . ALA A 1 731 ? 12.877 26.342 -6.486 1.00 96.31 731 ALA A N 1
ATOM 6052 C CA . ALA A 1 731 ? 13.734 25.163 -6.384 1.00 96.31 731 ALA A CA 1
ATOM 6053 C C . ALA A 1 731 ? 12.965 23.866 -6.702 1.00 96.31 731 ALA A C 1
ATOM 6055 O O . ALA A 1 731 ? 13.443 23.054 -7.491 1.00 96.31 731 ALA A O 1
ATOM 6056 N N . LEU A 1 732 ? 11.744 23.688 -6.173 1.00 97.44 732 LEU A N 1
ATOM 6057 C CA . LEU A 1 732 ? 10.882 22.543 -6.512 1.00 97.44 732 LEU A CA 1
ATOM 6058 C C . LEU A 1 732 ? 10.564 22.485 -8.009 1.00 97.44 732 LEU A C 1
ATOM 6060 O O . LEU A 1 732 ? 10.598 21.410 -8.607 1.00 97.44 732 LEU A O 1
ATOM 6064 N N . LYS A 1 733 ? 10.279 23.638 -8.621 1.00 97.00 733 LYS A N 1
ATOM 6065 C CA . LYS A 1 733 ? 10.064 23.744 -10.066 1.00 97.00 733 LYS A CA 1
ATOM 6066 C C . LYS A 1 733 ? 11.310 23.318 -10.849 1.00 97.00 733 LYS A C 1
ATOM 6068 O O . LYS A 1 733 ? 11.203 22.457 -11.715 1.00 97.00 733 LYS A O 1
ATOM 6073 N N . GLN A 1 734 ? 12.484 23.845 -10.501 1.00 96.81 734 GLN A N 1
ATOM 6074 C CA . GLN A 1 734 ? 13.742 23.507 -11.173 1.00 96.81 734 GLN A CA 1
ATOM 6075 C C . GLN A 1 734 ? 14.102 22.021 -11.048 1.00 96.81 734 GLN A C 1
ATOM 6077 O O . GLN A 1 734 ? 14.626 21.447 -11.998 1.00 96.81 734 GLN A O 1
ATOM 6082 N N . ILE A 1 735 ? 13.770 21.371 -9.924 1.00 97.75 735 ILE A N 1
ATOM 6083 C CA . ILE A 1 735 ? 13.915 19.914 -9.779 1.00 97.75 735 ILE A CA 1
ATOM 6084 C C . ILE A 1 735 ? 13.081 19.179 -10.837 1.00 97.75 735 ILE A C 1
ATOM 6086 O O . ILE A 1 735 ? 13.587 18.262 -11.481 1.00 97.75 735 ILE A O 1
ATOM 6090 N N . LEU A 1 736 ? 11.820 19.574 -11.039 1.00 96.81 736 LEU A N 1
ATOM 6091 C CA . LEU A 1 736 ? 10.936 18.957 -12.037 1.00 96.81 736 LEU A CA 1
ATOM 6092 C C . LEU A 1 736 ? 11.338 19.275 -13.485 1.00 96.81 736 LEU A C 1
ATOM 6094 O O . LEU A 1 736 ? 10.968 18.524 -14.385 1.00 96.81 736 LEU A O 1
ATOM 6098 N N . GLU A 1 737 ? 12.078 20.361 -13.707 1.00 95.38 737 GLU A N 1
ATOM 6099 C CA . GLU A 1 737 ? 12.589 20.795 -15.015 1.00 95.38 737 GLU A CA 1
ATOM 6100 C C . GLU A 1 737 ? 13.971 20.210 -15.355 1.00 95.38 737 GLU A C 1
ATOM 6102 O O . GLU A 1 737 ? 14.517 20.494 -16.422 1.00 95.38 737 GLU A O 1
ATOM 6107 N N . LEU A 1 738 ? 14.553 19.377 -14.483 1.00 94.94 738 LEU A N 1
ATOM 6108 C CA . LEU A 1 738 ? 15.813 18.701 -14.780 1.00 94.94 738 LEU A CA 1
ATOM 6109 C C . LEU A 1 738 ? 15.693 17.850 -16.055 1.00 94.94 738 LEU A C 1
ATOM 6111 O O . LEU A 1 738 ? 14.827 16.987 -16.182 1.00 94.94 738 LEU A O 1
ATOM 6115 N N . ASN A 1 739 ? 16.614 18.084 -16.992 1.00 89.44 739 ASN A N 1
ATOM 6116 C CA . ASN A 1 739 ? 16.654 17.369 -18.267 1.00 89.44 739 ASN A CA 1
ATOM 6117 C C . ASN A 1 739 ? 16.913 15.865 -18.093 1.00 89.44 739 ASN A C 1
ATOM 6119 O O . ASN A 1 739 ? 17.706 15.461 -17.240 1.00 89.44 739 ASN A O 1
ATOM 6123 N N . ASN A 1 740 ? 16.315 15.062 -18.975 1.00 90.44 740 ASN A N 1
ATOM 6124 C CA . ASN A 1 740 ? 16.706 13.674 -19.200 1.00 90.44 740 ASN A CA 1
ATOM 6125 C C . ASN A 1 740 ? 18.060 13.627 -19.923 1.00 90.44 740 ASN A C 1
ATOM 6127 O O . ASN A 1 740 ? 18.149 13.997 -21.095 1.00 90.44 740 ASN A O 1
ATOM 6131 N N . ASP A 1 741 ? 19.091 13.126 -19.248 1.00 86.25 741 ASP A N 1
ATOM 6132 C CA . ASP A 1 741 ? 20.448 13.018 -19.794 1.00 86.25 741 ASP A CA 1
ATOM 6133 C C . ASP A 1 741 ? 20.628 11.719 -20.604 1.00 86.25 741 ASP A C 1
ATOM 6135 O O . ASP A 1 741 ? 21.638 11.028 -20.481 1.00 86.25 741 ASP A O 1
ATOM 6139 N N . PHE A 1 742 ? 19.628 11.329 -21.400 1.00 89.75 742 PHE A N 1
ATOM 6140 C CA . PHE A 1 742 ? 19.712 10.176 -22.297 1.00 89.75 742 PHE A CA 1
ATOM 6141 C C . PHE A 1 742 ? 20.001 10.593 -23.749 1.00 89.75 742 PHE A C 1
ATOM 6143 O O . PHE A 1 742 ? 19.197 11.317 -24.348 1.00 89.75 742 PHE A O 1
ATOM 6150 N N . PRO A 1 743 ? 21.046 10.035 -24.389 1.00 89.56 743 PRO A N 1
ATOM 6151 C CA . PRO A 1 743 ? 22.186 9.332 -23.792 1.00 89.56 743 PRO A CA 1
ATOM 6152 C C . PRO A 1 743 ? 23.133 10.288 -23.062 1.00 89.56 743 PRO A C 1
ATOM 6154 O O . PRO A 1 743 ? 23.310 11.431 -23.493 1.00 89.56 743 PRO A O 1
ATOM 6157 N N . ASN A 1 744 ? 23.779 9.809 -22.000 1.00 88.25 744 ASN A N 1
ATOM 6158 C CA . ASN A 1 744 ? 24.722 10.618 -21.236 1.00 88.25 744 ASN A CA 1
ATOM 6159 C C . ASN A 1 744 ? 26.075 10.727 -21.958 1.00 88.25 744 ASN A C 1
ATOM 6161 O O . ASN A 1 744 ? 26.347 10.031 -22.938 1.00 88.25 744 ASN A O 1
ATOM 6165 N N . GLU A 1 745 ? 26.956 11.586 -21.449 1.00 86.50 745 GLU A N 1
ATOM 6166 C CA . GLU A 1 745 ? 28.259 11.876 -22.067 1.00 86.50 745 GLU A CA 1
ATOM 6167 C C . GLU A 1 745 ? 29.211 10.669 -22.142 1.00 86.50 745 GLU A C 1
ATOM 6169 O O . GLU A 1 745 ? 30.158 10.679 -22.927 1.00 86.50 745 GLU A O 1
ATOM 6174 N N . LYS A 1 746 ? 28.977 9.617 -21.345 1.00 87.69 746 LYS A N 1
ATOM 6175 C CA . LYS A 1 746 ? 29.794 8.394 -21.349 1.00 87.69 746 LYS A CA 1
ATOM 6176 C C . LYS A 1 746 ? 29.393 7.435 -22.473 1.00 87.69 746 LYS A C 1
ATOM 6178 O O . LYS A 1 746 ? 30.180 6.553 -22.813 1.00 87.69 746 LYS A O 1
ATOM 6183 N N . ILE A 1 747 ? 28.196 7.578 -23.042 1.00 93.12 747 ILE A N 1
ATOM 6184 C CA . ILE A 1 747 ? 27.692 6.708 -24.108 1.00 93.12 747 ILE A CA 1
ATOM 6185 C C . ILE A 1 747 ? 28.369 7.042 -25.438 1.00 93.12 747 ILE A C 1
ATOM 6187 O O . ILE A 1 747 ? 28.530 8.207 -25.797 1.00 93.12 747 ILE A O 1
ATOM 6191 N N . LYS A 1 748 ? 28.720 6.005 -26.207 1.00 94.75 748 LYS A N 1
ATOM 6192 C CA . LYS A 1 748 ? 29.332 6.147 -27.539 1.00 94.75 748 LYS A CA 1
ATOM 6193 C C . LYS A 1 748 ? 28.505 5.532 -28.666 1.00 94.75 748 LYS A C 1
ATOM 6195 O O . LYS A 1 748 ? 28.648 5.959 -29.814 1.00 94.75 748 LYS A O 1
ATOM 6200 N N . SER A 1 749 ? 27.617 4.588 -28.363 1.00 95.56 749 SER A N 1
ATOM 6201 C CA . SER A 1 749 ? 26.730 3.970 -29.352 1.00 95.56 749 SER A CA 1
ATOM 6202 C C . SER A 1 749 ? 25.335 3.691 -28.798 1.00 95.56 749 SER A C 1
ATOM 6204 O O . SER A 1 749 ? 25.126 3.654 -27.585 1.00 95.56 749 SER A O 1
ATOM 6206 N N . LEU A 1 750 ? 24.374 3.490 -29.701 1.00 95.38 750 LEU A N 1
ATOM 6207 C CA . LEU A 1 750 ? 23.052 2.971 -29.374 1.00 95.38 750 LEU A CA 1
ATOM 6208 C C . LEU A 1 750 ? 22.707 1.771 -30.249 1.00 95.38 750 LEU A C 1
ATOM 6210 O O . LEU A 1 750 ? 22.964 1.779 -31.451 1.00 95.38 750 LEU A O 1
ATOM 6214 N N . VAL A 1 751 ? 22.026 0.799 -29.653 1.00 95.94 751 VAL A N 1
ATOM 6215 C CA . VAL A 1 751 ? 21.217 -0.198 -30.350 1.00 95.94 751 VAL A CA 1
ATOM 6216 C C . VAL A 1 751 ? 19.796 0.348 -30.412 1.00 95.94 751 VAL A C 1
ATOM 6218 O O . VAL A 1 751 ? 19.137 0.486 -29.381 1.00 95.94 751 VAL A O 1
ATOM 6221 N N . GLN A 1 752 ? 19.321 0.673 -31.610 1.00 94.81 752 GLN A N 1
ATOM 6222 C CA . GLN A 1 752 ? 17.939 1.078 -31.840 1.00 94.81 752 GLN A CA 1
ATOM 6223 C C . GLN A 1 752 ? 17.151 -0.101 -32.401 1.00 94.81 752 GLN A C 1
ATOM 6225 O O . GLN A 1 752 ? 17.407 -0.543 -33.521 1.00 94.81 752 GLN A O 1
ATOM 6230 N N . LEU A 1 753 ? 16.186 -0.584 -31.626 1.00 95.44 753 LEU A N 1
ATOM 6231 C CA . LEU A 1 753 ? 15.189 -1.557 -32.049 1.00 95.44 753 LEU A CA 1
ATOM 6232 C C . LEU A 1 753 ? 14.077 -0.839 -32.813 1.00 95.44 753 LEU A C 1
ATOM 6234 O O . LEU A 1 753 ? 13.609 0.215 -32.378 1.00 95.44 753 LEU A O 1
ATOM 6238 N N . THR A 1 754 ? 13.650 -1.423 -33.927 1.00 95.25 754 THR A N 1
ATOM 6239 C CA . THR A 1 754 ? 12.497 -0.982 -34.716 1.00 95.25 754 THR A CA 1
ATOM 6240 C C . THR A 1 754 ? 11.477 -2.108 -34.746 1.00 95.25 754 THR A C 1
ATOM 6242 O O . THR A 1 754 ? 11.752 -3.196 -35.250 1.00 95.25 754 THR A O 1
ATOM 6245 N N . LEU A 1 755 ? 10.306 -1.841 -34.186 1.00 95.12 755 LEU A N 1
ATOM 6246 C CA . LEU A 1 755 ? 9.148 -2.719 -34.171 1.00 95.12 755 LEU A CA 1
ATOM 6247 C C . LEU A 1 755 ? 8.148 -2.166 -35.186 1.00 95.12 755 LEU A C 1
ATOM 6249 O O . LEU A 1 755 ? 7.918 -0.959 -35.221 1.00 95.12 755 LEU A O 1
ATOM 6253 N N . SER A 1 756 ? 7.560 -3.023 -36.015 1.00 94.31 756 SER A N 1
ATOM 6254 C CA . SER A 1 756 ? 6.541 -2.615 -36.990 1.00 94.31 756 SER A CA 1
ATOM 6255 C C . SER A 1 756 ? 5.417 -3.638 -37.069 1.00 94.31 756 SER A C 1
ATOM 6257 O O . SER A 1 756 ? 5.630 -4.822 -36.799 1.00 94.31 756 SER A O 1
ATOM 6259 N N . SER A 1 757 ? 4.223 -3.153 -37.393 1.00 92.69 757 SER A N 1
ATOM 6260 C CA . SER A 1 757 ? 2.985 -3.927 -37.500 1.00 92.69 757 SER A CA 1
ATOM 6261 C C . SER A 1 757 ? 2.015 -3.261 -38.482 1.00 92.69 757 SER A C 1
ATOM 6263 O O . SER A 1 757 ? 2.283 -2.162 -38.964 1.00 92.69 757 SER A O 1
ATOM 6265 N N . GLU A 1 758 ? 0.881 -3.898 -38.781 1.00 88.31 758 GLU A N 1
ATOM 6266 C CA . GLU A 1 758 ? -0.137 -3.315 -39.672 1.00 88.31 758 GLU A CA 1
ATOM 6267 C C . GLU A 1 758 ? -1.089 -2.346 -38.961 1.00 88.31 758 GLU A C 1
ATOM 6269 O O . GLU A 1 758 ? -1.674 -1.468 -39.596 1.00 88.31 758 GLU A O 1
ATOM 6274 N N . ASN A 1 759 ? -1.267 -2.495 -37.647 1.00 85.25 759 ASN A N 1
ATOM 6275 C CA . ASN A 1 759 ? -2.224 -1.717 -36.870 1.00 85.25 759 ASN A CA 1
ATOM 6276 C C . ASN A 1 759 ? -1.741 -1.487 -35.431 1.00 85.25 759 ASN A C 1
ATOM 6278 O O . ASN A 1 759 ? -0.865 -2.180 -34.921 1.00 85.25 759 ASN A O 1
ATOM 6282 N N . ASN A 1 760 ? -2.357 -0.516 -34.758 1.00 82.19 760 ASN A N 1
ATOM 6283 C CA . ASN A 1 760 ? -1.930 -0.077 -33.427 1.00 82.19 760 ASN A CA 1
ATOM 6284 C C . ASN A 1 760 ? -2.093 -1.161 -32.350 1.00 82.19 760 ASN A C 1
ATOM 6286 O O . ASN A 1 760 ? -1.364 -1.176 -31.368 1.00 82.19 760 ASN A O 1
ATOM 6290 N N . TYR A 1 761 ? -3.040 -2.080 -32.524 1.00 80.31 761 TYR A N 1
ATOM 6291 C CA . TYR A 1 761 ? -3.224 -3.174 -31.577 1.00 80.31 761 TYR A CA 1
ATOM 6292 C C . TYR A 1 761 ? -2.026 -4.131 -31.611 1.00 80.31 761 TYR A C 1
ATOM 6294 O O . TYR A 1 761 ? -1.452 -4.473 -30.579 1.00 80.31 761 TYR A O 1
ATOM 6302 N N . GLU A 1 762 ? -1.597 -4.503 -32.815 1.00 86.56 762 GLU A N 1
ATOM 6303 C CA . GLU A 1 762 ? -0.448 -5.379 -33.006 1.00 86.56 762 GLU A CA 1
ATOM 6304 C C . GLU A 1 762 ? 0.857 -4.737 -32.534 1.00 86.56 762 GLU A C 1
ATOM 6306 O O . GLU A 1 762 ? 1.684 -5.439 -31.949 1.00 86.56 762 GLU A O 1
ATOM 6311 N N . ILE A 1 763 ? 1.049 -3.422 -32.728 1.00 88.44 763 ILE A N 1
ATOM 6312 C CA . ILE A 1 763 ? 2.257 -2.760 -32.212 1.00 88.44 763 ILE A CA 1
ATOM 6313 C C . ILE A 1 763 ? 2.311 -2.823 -30.686 1.00 88.44 763 ILE A C 1
ATOM 6315 O O . ILE A 1 763 ? 3.383 -3.061 -30.130 1.00 88.44 763 ILE A O 1
ATOM 6319 N N . ASP A 1 764 ? 1.175 -2.646 -30.008 1.00 83.69 764 ASP A N 1
ATOM 6320 C CA . ASP A 1 764 ? 1.104 -2.651 -28.548 1.00 83.69 764 ASP A CA 1
ATOM 6321 C C . ASP A 1 764 ? 1.395 -4.050 -27.989 1.00 83.69 764 ASP A C 1
ATOM 6323 O O . ASP A 1 764 ? 2.143 -4.186 -27.014 1.00 83.69 764 ASP A O 1
ATOM 6327 N N . GLU A 1 765 ? 0.892 -5.104 -28.643 1.00 83.62 765 GLU A N 1
ATOM 6328 C CA . GLU A 1 765 ? 1.253 -6.488 -28.317 1.00 83.62 765 GLU A CA 1
ATOM 6329 C C . GLU A 1 765 ? 2.751 -6.740 -28.499 1.00 83.62 765 GLU A C 1
ATOM 6331 O O . GLU A 1 765 ? 3.403 -7.320 -27.621 1.00 83.62 765 GLU A O 1
ATOM 6336 N N . TRP A 1 766 ? 3.310 -6.256 -29.609 1.00 89.69 766 TRP A N 1
ATOM 6337 C CA . TRP A 1 766 ? 4.711 -6.450 -29.959 1.00 89.69 766 TRP A CA 1
ATOM 6338 C C . TRP A 1 766 ? 5.656 -5.722 -28.999 1.00 89.69 766 TRP A C 1
ATOM 6340 O O . TRP A 1 766 ? 6.648 -6.285 -28.524 1.00 89.69 766 TRP A O 1
ATOM 6350 N N . ILE A 1 767 ? 5.291 -4.502 -28.610 1.00 89.69 767 ILE A N 1
ATOM 6351 C CA . ILE A 1 767 ? 5.952 -3.738 -27.553 1.00 89.69 767 ILE A CA 1
ATOM 6352 C C . ILE A 1 767 ? 5.837 -4.461 -26.211 1.00 89.69 767 ILE A C 1
ATOM 6354 O O . ILE A 1 767 ? 6.825 -4.545 -25.481 1.00 89.69 767 ILE A O 1
ATOM 6358 N N . GLY A 1 768 ? 4.659 -4.985 -25.863 1.00 87.25 768 GLY A N 1
ATOM 6359 C CA . GLY A 1 768 ? 4.452 -5.750 -24.634 1.00 87.25 768 GLY A CA 1
ATOM 6360 C C . GLY A 1 768 ? 5.372 -6.972 -24.554 1.00 87.25 768 GLY A C 1
ATOM 6361 O O . GLY A 1 768 ? 6.010 -7.199 -23.523 1.00 87.25 768 GLY A O 1
ATOM 6362 N N . TRP A 1 769 ? 5.511 -7.706 -25.662 1.00 89.00 769 TRP A N 1
ATOM 6363 C CA . TRP A 1 769 ? 6.402 -8.864 -25.772 1.00 89.00 769 TRP A CA 1
ATOM 6364 C C . TRP A 1 769 ? 7.884 -8.504 -25.627 1.00 89.00 769 TRP A C 1
ATOM 6366 O O . TRP A 1 769 ? 8.631 -9.223 -24.955 1.00 89.00 769 TRP A O 1
ATOM 6376 N N . MET A 1 770 ? 8.303 -7.377 -26.213 1.00 92.12 770 MET A N 1
ATOM 6377 C CA . MET A 1 770 ? 9.645 -6.820 -26.023 1.00 92.12 770 MET A CA 1
ATOM 6378 C C . MET A 1 770 ? 9.880 -6.465 -24.553 1.00 92.12 770 MET A C 1
ATOM 6380 O O . MET A 1 770 ? 10.860 -6.900 -23.948 1.00 92.12 770 MET A O 1
ATOM 6384 N N . LYS A 1 771 ? 8.965 -5.688 -23.962 1.00 90.00 771 LYS A N 1
ATOM 6385 C CA . LYS A 1 771 ? 9.046 -5.201 -22.580 1.00 90.00 771 LYS A CA 1
ATOM 6386 C C . LYS A 1 771 ? 9.210 -6.344 -21.575 1.00 90.00 771 LYS A C 1
ATOM 6388 O O . LYS A 1 771 ? 10.039 -6.237 -20.676 1.00 90.00 771 LYS A O 1
ATOM 6393 N N . SER A 1 772 ? 8.494 -7.457 -21.743 1.00 86.75 772 SER A N 1
ATOM 6394 C CA . SER A 1 772 ? 8.580 -8.593 -20.813 1.00 86.75 772 SER A CA 1
ATOM 6395 C C . SER A 1 772 ? 9.935 -9.317 -20.822 1.00 86.75 772 SER A C 1
ATOM 6397 O O . SER A 1 772 ? 10.218 -10.082 -19.905 1.00 86.75 772 SER A O 1
ATOM 6399 N N . ARG A 1 773 ? 10.777 -9.093 -21.840 1.00 91.00 773 ARG A N 1
ATOM 6400 C CA . ARG A 1 773 ? 12.108 -9.718 -21.996 1.00 91.00 773 ARG A CA 1
ATOM 6401 C C . ARG A 1 773 ? 13.260 -8.743 -21.832 1.00 91.00 773 ARG A C 1
ATOM 6403 O O . ARG A 1 773 ? 14.384 -9.152 -21.559 1.00 91.00 773 ARG A O 1
ATOM 6410 N N . LEU A 1 774 ? 12.974 -7.456 -21.982 1.00 91.94 774 LEU A N 1
ATOM 6411 C CA . LEU A 1 774 ? 13.969 -6.400 -22.008 1.00 91.94 774 LEU A CA 1
ATOM 6412 C C . LEU A 1 774 ? 14.830 -6.370 -20.736 1.00 91.94 774 LEU A C 1
ATOM 6414 O O . LEU A 1 774 ? 16.047 -6.270 -20.835 1.00 91.94 774 LEU A O 1
ATOM 6418 N N . ALA A 1 775 ? 14.220 -6.510 -19.555 1.00 88.56 775 ALA A N 1
ATOM 6419 C CA . ALA A 1 775 ? 14.954 -6.505 -18.289 1.00 88.56 775 ALA A CA 1
ATOM 6420 C C . ALA A 1 775 ? 15.978 -7.652 -18.186 1.00 88.56 775 ALA A C 1
ATOM 6422 O O . ALA A 1 775 ? 17.064 -7.447 -17.651 1.00 88.56 775 ALA A O 1
ATOM 6423 N N . HIS A 1 776 ? 15.659 -8.834 -18.726 1.00 88.88 776 HIS A N 1
ATOM 6424 C CA . HIS A 1 776 ? 16.595 -9.960 -18.781 1.00 88.88 776 HIS A CA 1
ATOM 6425 C C . HIS A 1 776 ? 17.748 -9.667 -19.738 1.00 88.88 776 HIS A C 1
ATOM 6427 O O . HIS A 1 776 ? 18.899 -9.759 -19.338 1.00 88.88 776 HIS A O 1
ATOM 6433 N N . PHE A 1 777 ? 17.441 -9.186 -20.944 1.00 94.06 777 PHE A N 1
ATOM 6434 C CA . PHE A 1 777 ? 18.467 -8.824 -21.920 1.00 94.06 777 PHE A CA 1
ATOM 6435 C C . PHE A 1 777 ? 19.431 -7.741 -21.405 1.00 94.06 777 PHE A C 1
ATOM 6437 O O . PHE A 1 777 ? 20.640 -7.840 -21.603 1.00 94.06 777 PHE A O 1
ATOM 6444 N N . ILE A 1 778 ? 18.913 -6.720 -20.713 1.00 93.12 778 ILE A N 1
ATOM 6445 C CA . ILE A 1 778 ? 19.735 -5.674 -20.084 1.00 93.12 778 ILE A CA 1
ATOM 6446 C C . ILE A 1 778 ? 20.658 -6.279 -19.018 1.00 93.12 778 ILE A C 1
ATOM 6448 O O . ILE A 1 778 ? 21.832 -5.919 -18.956 1.00 93.12 778 ILE A O 1
ATOM 6452 N N . ASN A 1 779 ? 20.141 -7.202 -18.204 1.00 91.50 779 ASN A N 1
ATOM 6453 C CA . ASN A 1 779 ? 20.928 -7.906 -17.197 1.00 91.50 779 ASN A CA 1
ATOM 6454 C C . ASN A 1 779 ? 22.039 -8.752 -17.834 1.00 91.50 779 ASN A C 1
ATOM 6456 O O . ASN A 1 779 ? 23.183 -8.647 -17.410 1.00 91.50 779 ASN A O 1
ATOM 6460 N N . ASP A 1 780 ? 21.734 -9.521 -18.881 1.00 93.62 780 ASP A N 1
ATOM 6461 C CA . ASP A 1 780 ? 22.720 -10.354 -19.584 1.00 93.62 780 ASP A CA 1
ATOM 6462 C C . ASP A 1 780 ? 23.813 -9.492 -20.244 1.00 93.62 780 ASP A C 1
ATOM 6464 O O . ASP A 1 780 ? 24.997 -9.828 -20.225 1.00 93.62 780 ASP A O 1
ATOM 6468 N N . CYS A 1 781 ? 23.452 -8.321 -20.777 1.00 93.94 781 CYS A N 1
ATOM 6469 C CA . CYS A 1 781 ? 24.429 -7.375 -21.315 1.00 93.94 781 CYS A CA 1
ATOM 6470 C C . CYS A 1 781 ? 25.388 -6.821 -20.242 1.00 93.94 781 CYS A C 1
ATOM 6472 O O . CYS A 1 781 ? 26.543 -6.534 -20.555 1.00 93.94 781 CYS A O 1
ATOM 6474 N N . GLU A 1 782 ? 24.953 -6.645 -18.995 1.00 93.38 782 GLU A N 1
ATOM 6475 C CA . GLU A 1 782 ? 25.844 -6.164 -17.933 1.00 93.38 782 GLU A CA 1
ATOM 6476 C C . GLU A 1 782 ? 26.643 -7.308 -17.295 1.00 93.38 782 GLU A C 1
ATOM 6478 O O . GLU A 1 782 ? 27.866 -7.226 -17.206 1.00 93.38 782 GLU A O 1
ATOM 6483 N N . GLU A 1 783 ? 25.980 -8.387 -16.883 1.00 90.94 783 GLU A N 1
ATOM 6484 C CA . GLU A 1 783 ? 26.606 -9.489 -16.143 1.00 90.94 783 GLU A CA 1
ATOM 6485 C C . GLU A 1 783 ? 27.510 -10.343 -17.047 1.00 90.94 783 GLU A C 1
ATOM 6487 O O . GLU A 1 783 ? 28.661 -10.598 -16.700 1.00 90.94 783 GLU A O 1
ATOM 6492 N N . GLU A 1 784 ? 27.039 -10.721 -18.241 1.00 92.56 784 GLU A N 1
ATOM 6493 C CA . GLU A 1 784 ? 27.745 -11.662 -19.130 1.00 92.56 784 GLU A CA 1
ATOM 6494 C C . GLU A 1 784 ? 28.639 -10.964 -20.166 1.00 92.56 784 GLU A C 1
ATOM 6496 O O . GLU A 1 784 ? 29.556 -11.568 -20.740 1.00 92.56 784 GLU A O 1
ATOM 6501 N N . CYS A 1 785 ? 28.359 -9.690 -20.461 1.00 92.81 785 CYS A N 1
ATOM 6502 C CA . CYS A 1 785 ? 29.150 -8.902 -21.411 1.00 92.81 785 CYS A CA 1
ATOM 6503 C C . CYS A 1 785 ? 29.976 -7.794 -20.747 1.00 92.81 785 CYS A C 1
ATOM 6505 O O . CYS A 1 785 ? 30.789 -7.181 -21.433 1.00 92.81 785 CYS A O 1
ATOM 6507 N N . HIS A 1 786 ? 29.797 -7.535 -19.445 1.00 92.81 786 HIS A N 1
ATOM 6508 C CA . HIS A 1 786 ? 30.496 -6.475 -18.706 1.00 92.81 786 HIS A CA 1
ATOM 6509 C C . HIS A 1 786 ? 30.361 -5.089 -19.355 1.00 92.81 786 HIS A C 1
ATOM 6511 O O . HIS A 1 786 ? 31.289 -4.274 -19.334 1.00 92.81 786 HIS A O 1
ATOM 6517 N N . LEU A 1 787 ? 29.203 -4.822 -19.966 1.00 94.06 787 LEU A N 1
ATOM 6518 C CA . LEU A 1 787 ? 28.919 -3.554 -20.627 1.00 94.06 787 LEU A CA 1
ATOM 6519 C C . LEU A 1 787 ? 28.264 -2.568 -19.665 1.00 94.06 787 LEU A C 1
ATOM 6521 O O . LEU A 1 787 ? 27.409 -2.930 -18.864 1.00 94.06 787 LEU A O 1
ATOM 6525 N N . ILE A 1 788 ? 28.617 -1.292 -19.818 1.00 94.00 788 ILE A N 1
ATOM 6526 C CA . ILE A 1 788 ? 27.913 -0.184 -19.170 1.00 94.00 788 ILE A CA 1
ATOM 6527 C C . ILE A 1 788 ? 26.785 0.277 -20.088 1.00 94.00 788 ILE A C 1
ATOM 6529 O O . ILE A 1 788 ? 27.019 0.627 -21.253 1.00 94.00 788 ILE A O 1
ATOM 6533 N N . ILE A 1 789 ? 25.571 0.268 -19.538 1.00 93.56 789 ILE A N 1
ATOM 6534 C CA . ILE A 1 789 ? 24.323 0.402 -20.291 1.00 93.56 789 ILE A CA 1
ATOM 6535 C C . ILE A 1 789 ? 23.508 1.568 -19.744 1.00 93.56 789 ILE A C 1
ATOM 6537 O O . ILE A 1 789 ? 23.399 1.772 -18.538 1.00 93.56 789 ILE A O 1
ATOM 6541 N N . GLN A 1 790 ? 22.865 2.304 -20.639 1.00 94.69 790 GLN A N 1
ATOM 6542 C CA . GLN A 1 790 ? 21.810 3.243 -20.289 1.00 94.69 790 GLN A CA 1
ATOM 6543 C C . GLN A 1 790 ? 20.580 2.928 -21.137 1.00 94.69 790 GLN A C 1
ATOM 6545 O O . GLN A 1 790 ? 20.680 2.709 -22.341 1.00 94.69 790 GLN A O 1
ATOM 6550 N N . THR A 1 791 ? 19.402 2.900 -20.531 1.00 92.19 791 THR A N 1
ATOM 6551 C CA . THR A 1 791 ? 18.153 2.571 -21.227 1.00 92.19 791 THR A CA 1
ATOM 6552 C C . THR A 1 791 ? 17.285 3.807 -21.383 1.00 92.19 791 THR A C 1
ATOM 6554 O O . THR A 1 791 ? 17.209 4.647 -20.481 1.00 92.19 791 THR A O 1
ATOM 6557 N N . GLN A 1 792 ? 16.623 3.923 -22.535 1.00 91.00 792 GLN A N 1
ATOM 6558 C CA . GLN A 1 792 ? 15.573 4.914 -22.729 1.00 91.00 792 GLN A CA 1
ATOM 6559 C C . GLN A 1 792 ? 14.342 4.487 -21.915 1.00 91.00 792 GLN A C 1
ATOM 6561 O O . GLN A 1 792 ? 13.980 3.318 -21.907 1.00 91.00 792 GLN A O 1
ATOM 6566 N N . ASN A 1 793 ? 13.665 5.410 -21.235 1.00 87.88 793 ASN A N 1
ATOM 6567 C CA . ASN A 1 793 ? 12.464 5.090 -20.448 1.00 87.88 793 ASN A CA 1
ATOM 6568 C C . ASN A 1 793 ? 11.145 5.292 -21.222 1.00 87.88 793 ASN A C 1
ATOM 6570 O O . ASN A 1 793 ? 10.063 5.331 -20.637 1.00 87.88 793 ASN A O 1
ATOM 6574 N N . SER A 1 794 ? 11.230 5.474 -22.539 1.00 88.12 794 SER A N 1
ATOM 6575 C CA . SER A 1 794 ? 10.103 5.788 -23.416 1.00 88.12 794 SER A CA 1
ATOM 6576 C C . SER A 1 794 ? 10.252 5.105 -24.771 1.00 88.12 794 SER A C 1
ATOM 6578 O O . SER A 1 794 ? 11.357 4.771 -25.198 1.00 88.12 794 SER A O 1
ATOM 6580 N N . ILE A 1 795 ? 9.116 4.901 -25.436 1.00 89.75 795 ILE A N 1
ATOM 6581 C CA . ILE A 1 795 ? 9.032 4.345 -26.787 1.00 89.75 795 ILE A CA 1
ATOM 6582 C C . ILE A 1 795 ? 8.590 5.455 -27.730 1.00 89.75 795 ILE A C 1
ATOM 6584 O O . ILE A 1 795 ? 7.659 6.204 -27.431 1.00 89.75 795 ILE A O 1
ATOM 6588 N N . GLU A 1 796 ? 9.265 5.564 -28.868 1.00 89.38 796 GLU A N 1
ATOM 6589 C CA . GLU A 1 796 ? 8.945 6.549 -29.895 1.00 89.38 796 GLU A CA 1
ATOM 6590 C C . GLU A 1 796 ? 8.080 5.918 -30.979 1.00 89.38 796 GLU A C 1
ATOM 6592 O O . GLU A 1 796 ? 8.526 5.008 -31.670 1.00 89.38 796 GLU A O 1
ATOM 6597 N N . TYR A 1 797 ? 6.869 6.434 -31.175 1.00 86.38 797 TYR A N 1
ATOM 6598 C CA . TYR A 1 797 ? 5.973 5.967 -32.231 1.00 86.38 797 TYR A CA 1
ATOM 6599 C C . TYR A 1 797 ? 6.136 6.787 -33.517 1.00 86.38 797 TYR A C 1
ATOM 6601 O O . TYR A 1 797 ? 6.309 8.012 -33.481 1.00 86.38 797 TYR A O 1
ATOM 6609 N N . ARG A 1 798 ? 6.041 6.121 -34.672 1.00 84.12 798 ARG A N 1
ATOM 6610 C CA . ARG A 1 798 ? 5.964 6.733 -36.010 1.00 84.12 798 ARG A CA 1
ATOM 6611 C C . ARG A 1 798 ? 4.823 6.112 -36.819 1.00 84.12 798 ARG A C 1
ATOM 6613 O O . ARG A 1 798 ? 4.136 5.204 -36.358 1.00 84.12 798 ARG A O 1
ATOM 6620 N N . SER A 1 799 ? 4.578 6.666 -38.008 1.00 77.56 799 SER A N 1
ATOM 6621 C CA . SER A 1 799 ? 3.684 6.062 -39.007 1.00 77.56 799 SER A CA 1
ATOM 6622 C C . SER A 1 799 ? 2.263 5.781 -38.478 1.00 77.56 799 SER A C 1
ATOM 6624 O O . SER A 1 799 ? 1.701 4.716 -38.691 1.00 77.56 799 SER A O 1
ATOM 6626 N N . ASN A 1 800 ? 1.671 6.745 -37.756 1.00 79.31 800 ASN A N 1
ATOM 6627 C CA . ASN A 1 800 ? 0.365 6.613 -37.084 1.00 79.31 800 ASN A CA 1
ATOM 6628 C C . ASN A 1 800 ? 0.280 5.462 -36.055 1.00 79.31 800 ASN A C 1
ATOM 6630 O O . ASN A 1 800 ? -0.783 4.874 -35.915 1.00 79.31 800 ASN A O 1
ATOM 6634 N N . ASN A 1 801 ? 1.362 5.201 -35.310 1.00 78.88 801 ASN A N 1
ATOM 6635 C CA . ASN A 1 801 ? 1.489 4.134 -34.302 1.00 78.88 801 ASN A CA 1
ATOM 6636 C C . ASN A 1 801 ? 1.524 2.713 -34.888 1.00 78.88 801 ASN A C 1
ATOM 6638 O O . ASN A 1 801 ? 1.190 1.757 -34.204 1.00 78.88 801 ASN A O 1
ATOM 6642 N N . THR A 1 802 ? 1.982 2.558 -36.130 1.00 86.06 802 THR A N 1
ATOM 6643 C CA . THR A 1 802 ? 2.277 1.234 -36.715 1.00 86.06 802 THR A CA 1
ATOM 6644 C C . THR A 1 802 ? 3.754 0.856 -36.603 1.00 86.06 802 THR A C 1
ATOM 6646 O O . THR A 1 802 ? 4.104 -0.314 -36.747 1.00 86.06 802 THR A O 1
ATOM 6649 N N . GLU A 1 803 ? 4.618 1.826 -36.285 1.00 92.25 803 GLU A N 1
ATOM 6650 C CA . GLU A 1 803 ? 6.047 1.633 -36.038 1.00 92.25 803 GLU A CA 1
ATOM 6651 C C . GLU A 1 803 ? 6.446 2.212 -34.681 1.00 92.25 803 GLU A C 1
ATOM 6653 O O . GLU A 1 803 ? 6.011 3.307 -34.308 1.00 92.25 803 GLU A O 1
ATOM 6658 N N . ALA A 1 804 ? 7.323 1.507 -33.972 1.00 93.25 804 ALA A N 1
ATOM 6659 C CA . ALA A 1 804 ? 7.839 1.897 -32.671 1.00 93.25 804 ALA A CA 1
ATOM 6660 C C . ALA A 1 804 ? 9.358 1.710 -32.589 1.00 93.25 804 ALA A C 1
ATOM 6662 O O . ALA A 1 804 ? 9.903 0.704 -33.041 1.00 93.25 804 ALA A O 1
ATOM 6663 N N . PHE A 1 805 ? 10.040 2.679 -31.981 1.00 93.00 805 PHE A N 1
ATOM 6664 C CA . PHE A 1 805 ? 11.488 2.692 -31.811 1.00 93.00 805 PHE A CA 1
ATOM 6665 C C . PHE A 1 805 ? 11.845 2.680 -30.330 1.00 93.00 805 PHE A C 1
ATOM 6667 O O . PHE A 1 805 ? 11.278 3.437 -29.535 1.00 93.00 805 PHE A O 1
ATOM 6674 N N . TYR A 1 806 ? 12.818 1.846 -29.974 1.00 94.75 806 TYR A N 1
ATOM 6675 C CA . TYR A 1 806 ? 13.353 1.762 -28.620 1.00 94.75 806 TYR A CA 1
ATOM 6676 C C . TYR A 1 806 ? 14.880 1.719 -28.652 1.00 94.75 806 TYR A C 1
ATOM 6678 O O . TYR A 1 806 ? 15.456 0.939 -29.409 1.00 94.75 806 TYR A O 1
ATOM 6686 N N . SER A 1 807 ? 15.538 2.555 -27.845 1.00 94.12 807 SER A N 1
ATOM 6687 C CA . SER A 1 807 ? 16.998 2.685 -27.862 1.00 94.12 807 SER A CA 1
ATOM 6688 C C . SER A 1 807 ? 17.632 2.203 -26.558 1.00 94.12 807 SER A C 1
ATOM 6690 O O . SER A 1 807 ? 17.207 2.577 -25.463 1.00 94.12 807 SER A O 1
ATOM 6692 N N . ILE A 1 808 ? 18.703 1.424 -26.691 1.00 95.62 808 ILE A N 1
ATOM 6693 C CA . ILE A 1 808 ? 19.581 1.006 -25.596 1.00 95.62 808 ILE A CA 1
ATOM 6694 C C . ILE A 1 808 ? 20.967 1.561 -25.898 1.00 95.62 808 ILE A C 1
ATOM 6696 O O . ILE A 1 808 ? 21.516 1.334 -26.972 1.00 95.62 808 ILE A O 1
ATOM 6700 N N . ALA A 1 809 ? 21.512 2.330 -24.972 1.00 95.31 809 ALA A N 1
ATOM 6701 C CA . ALA A 1 809 ? 22.775 3.028 -25.111 1.00 95.31 809 ALA A CA 1
ATOM 6702 C C . ALA A 1 809 ? 23.914 2.256 -24.431 1.00 95.31 809 ALA A C 1
ATOM 6704 O O . ALA A 1 809 ? 23.736 1.711 -23.343 1.00 95.31 809 ALA A O 1
ATOM 6705 N N . PHE A 1 810 ? 25.090 2.258 -25.061 1.00 96.00 810 PHE A N 1
ATOM 6706 C CA . PHE A 1 810 ? 26.286 1.555 -24.600 1.00 96.00 810 PHE A CA 1
ATOM 6707 C C . PHE A 1 810 ? 27.511 2.475 -24.598 1.00 96.00 810 PHE A C 1
ATOM 6709 O O . PHE A 1 810 ? 27.693 3.328 -25.474 1.00 96.00 810 PHE A O 1
ATOM 6716 N N . GLN A 1 811 ? 28.401 2.279 -23.624 1.00 94.94 811 GLN A N 1
ATOM 6717 C CA . GLN A 1 811 ? 29.657 3.034 -23.530 1.00 94.94 811 GLN A CA 1
ATOM 6718 C C . GLN A 1 811 ? 30.668 2.697 -24.643 1.00 94.94 811 GLN A C 1
ATOM 6720 O O . GLN A 1 811 ? 31.564 3.494 -24.926 1.00 94.94 811 GLN A O 1
ATOM 6725 N N . LEU A 1 812 ? 30.555 1.530 -25.280 1.00 94.62 812 LEU A N 1
ATOM 6726 C CA . LEU A 1 812 ? 31.420 1.151 -26.399 1.00 94.62 812 LEU A CA 1
ATOM 6727 C C . LEU A 1 812 ? 31.018 1.886 -27.678 1.00 94.62 812 LEU A C 1
ATOM 6729 O O . LEU A 1 812 ? 29.844 2.186 -27.891 1.00 94.62 812 LEU A O 1
ATOM 6733 N N . ASP A 1 813 ? 31.990 2.187 -28.535 1.00 94.12 813 ASP A N 1
ATOM 6734 C CA . ASP A 1 813 ? 31.705 2.697 -29.875 1.00 94.12 813 ASP A CA 1
ATOM 6735 C C . ASP A 1 813 ? 31.056 1.603 -30.754 1.00 94.12 813 ASP A C 1
ATOM 6737 O O . ASP A 1 813 ? 31.163 0.413 -30.435 1.00 94.12 813 ASP A O 1
ATOM 6741 N N . PRO A 1 814 ? 30.389 1.975 -31.865 1.00 93.88 814 PRO A N 1
ATOM 6742 C CA . PRO A 1 814 ? 29.656 1.018 -32.692 1.00 93.88 814 PRO A CA 1
ATOM 6743 C C . PRO A 1 814 ? 30.502 -0.152 -33.206 1.00 93.88 814 PRO A C 1
ATOM 6745 O O . PRO A 1 814 ? 30.023 -1.283 -33.215 1.00 93.88 814 PRO A O 1
ATOM 6748 N N . GLN A 1 815 ? 31.751 0.093 -33.620 1.00 93.69 815 GLN A N 1
ATOM 6749 C CA . GLN A 1 815 ? 32.598 -0.946 -34.211 1.00 93.69 815 GLN A CA 1
ATOM 6750 C C . GLN A 1 815 ? 33.011 -1.970 -33.156 1.00 93.69 815 GLN A C 1
ATOM 6752 O O . GLN A 1 815 ? 32.884 -3.175 -33.384 1.00 93.69 815 GLN A O 1
ATOM 6757 N N . THR A 1 816 ? 33.430 -1.494 -31.982 1.00 94.69 816 THR A N 1
ATOM 6758 C CA . THR A 1 816 ? 33.797 -2.364 -30.861 1.00 94.69 816 THR A CA 1
ATOM 6759 C C . THR A 1 816 ? 32.595 -3.162 -30.355 1.00 94.69 816 THR A C 1
ATOM 6761 O O . THR A 1 816 ? 32.725 -4.354 -30.083 1.00 94.69 816 THR A O 1
ATOM 6764 N N . LEU A 1 817 ? 31.408 -2.546 -30.277 1.00 94.31 817 LEU A N 1
ATOM 6765 C CA . LEU A 1 817 ? 30.190 -3.234 -29.841 1.00 94.31 817 LEU A CA 1
ATOM 6766 C C . LEU A 1 817 ? 29.784 -4.354 -30.814 1.00 94.31 817 LEU A C 1
ATOM 6768 O O . LEU A 1 817 ? 29.465 -5.455 -30.376 1.00 94.31 817 LEU A O 1
ATOM 6772 N N . ILE A 1 818 ? 29.859 -4.105 -32.127 1.00 92.75 818 ILE A N 1
ATOM 6773 C CA . ILE A 1 818 ? 29.574 -5.113 -33.165 1.00 92.75 818 ILE A CA 1
ATOM 6774 C C . ILE A 1 818 ? 30.546 -6.298 -33.082 1.00 92.75 818 ILE A C 1
ATOM 6776 O O . ILE A 1 818 ? 30.152 -7.443 -33.285 1.00 92.75 818 ILE A O 1
ATOM 6780 N N . GLN A 1 819 ? 31.821 -6.047 -32.779 1.00 94.19 819 GLN A N 1
ATOM 6781 C CA . GLN A 1 819 ? 32.836 -7.100 -32.664 1.00 94.19 819 GLN A CA 1
ATOM 6782 C C . GLN A 1 819 ? 32.766 -7.867 -31.333 1.00 94.19 819 GLN A C 1
ATOM 6784 O O . GLN A 1 819 ? 33.423 -8.902 -31.174 1.00 94.19 819 GLN A O 1
ATOM 6789 N N . HIS A 1 820 ? 31.969 -7.392 -30.374 1.00 95.06 820 HIS A N 1
ATOM 6790 C CA . HIS A 1 820 ? 31.839 -8.011 -29.066 1.00 95.06 820 HIS A CA 1
ATOM 6791 C C . HIS A 1 820 ? 31.031 -9.316 -29.157 1.00 95.06 820 HIS A C 1
ATOM 6793 O O . HIS A 1 820 ? 29.808 -9.318 -29.321 1.00 95.06 820 HIS A O 1
ATOM 6799 N N . ARG A 1 821 ? 31.722 -10.455 -29.009 1.00 93.56 821 ARG A N 1
ATOM 6800 C CA . ARG A 1 821 ? 31.145 -11.797 -29.220 1.00 93.56 821 ARG A CA 1
ATOM 6801 C C . ARG A 1 821 ? 29.967 -12.111 -28.294 1.00 93.56 821 ARG A C 1
ATOM 6803 O O . ARG A 1 821 ? 28.913 -12.491 -28.794 1.00 93.56 821 ARG A O 1
ATOM 6810 N N . ASN A 1 822 ? 30.117 -11.916 -26.978 1.00 94.12 822 ASN A N 1
ATOM 6811 C CA . ASN A 1 822 ? 29.045 -12.230 -26.016 1.00 94.12 822 ASN A CA 1
ATOM 6812 C C . ASN A 1 822 ? 27.806 -11.361 -26.257 1.00 94.12 822 ASN A C 1
ATOM 6814 O O . ASN A 1 822 ? 26.703 -11.882 -26.350 1.00 94.12 822 ASN A O 1
ATOM 6818 N N . PHE A 1 823 ? 27.993 -10.053 -26.443 1.00 95.88 823 PHE A N 1
ATOM 6819 C CA . PHE A 1 823 ? 26.914 -9.135 -26.796 1.00 95.88 823 PHE A CA 1
ATOM 6820 C C . PHE A 1 823 ? 26.159 -9.579 -28.054 1.00 95.88 823 PHE A C 1
ATOM 6822 O O . PHE A 1 823 ? 24.935 -9.654 -28.033 1.00 95.88 823 PHE A O 1
ATOM 6829 N N . SER A 1 824 ? 26.873 -9.939 -29.126 1.00 94.44 824 SER A N 1
ATOM 6830 C CA . SER A 1 824 ? 26.244 -10.435 -30.358 1.00 94.44 824 SER A CA 1
ATOM 6831 C C . SER A 1 824 ? 25.430 -11.711 -30.118 1.00 94.44 824 SER A C 1
ATOM 6833 O O . SER A 1 824 ? 24.328 -11.846 -30.645 1.00 94.44 824 SER A O 1
ATOM 6835 N N . TYR A 1 825 ? 25.943 -12.632 -29.296 1.00 96.19 825 TYR A N 1
ATOM 6836 C CA . TYR A 1 825 ? 25.221 -13.840 -28.898 1.00 96.19 825 TYR A CA 1
ATOM 6837 C C . TYR A 1 825 ? 23.923 -13.507 -28.148 1.00 96.19 825 TYR A C 1
ATOM 6839 O O . TYR A 1 825 ? 22.854 -13.954 -28.560 1.00 96.19 825 TYR A O 1
ATOM 6847 N N . TRP A 1 826 ? 23.990 -12.681 -27.102 1.00 95.75 826 TRP A N 1
ATOM 6848 C CA . TRP A 1 826 ? 22.824 -12.328 -26.287 1.00 95.75 826 TRP A CA 1
ATOM 6849 C C . TRP A 1 826 ? 21.804 -11.466 -27.032 1.00 95.75 826 TRP A C 1
ATOM 6851 O O . TRP A 1 826 ? 20.602 -11.640 -26.840 1.00 95.75 826 TRP A O 1
ATOM 6861 N N . LEU A 1 827 ? 22.253 -10.582 -27.928 1.00 95.38 827 LEU A N 1
ATOM 6862 C CA . LEU A 1 827 ? 21.364 -9.825 -28.807 1.00 95.38 827 LEU A CA 1
ATOM 6863 C C . LEU A 1 827 ? 20.587 -10.761 -29.738 1.00 95.38 827 LEU A C 1
ATOM 6865 O O . LEU A 1 827 ? 19.375 -10.611 -29.867 1.00 95.38 827 LEU A O 1
ATOM 6869 N N . ASN A 1 828 ? 21.254 -11.750 -30.338 1.00 94.81 828 ASN A N 1
ATOM 6870 C CA . ASN A 1 828 ? 20.579 -12.746 -31.171 1.00 94.81 828 ASN A CA 1
ATOM 6871 C C . ASN A 1 828 ? 19.600 -13.592 -30.352 1.00 94.81 828 ASN A C 1
ATOM 6873 O O . ASN A 1 828 ? 18.456 -13.732 -30.765 1.00 94.81 828 ASN A O 1
ATOM 6877 N N . GLN A 1 829 ? 19.987 -14.057 -29.157 1.00 94.94 829 GLN A N 1
ATOM 6878 C CA . GLN A 1 829 ? 19.074 -14.775 -28.257 1.00 94.94 829 GLN A CA 1
ATOM 6879 C C . GLN A 1 829 ? 17.829 -13.946 -27.931 1.00 94.94 829 GLN A C 1
ATOM 6881 O O . GLN A 1 829 ? 16.712 -14.454 -27.998 1.00 94.94 829 GLN A O 1
ATOM 6886 N N . PHE A 1 830 ? 17.999 -12.659 -27.621 1.00 94.94 830 PHE A N 1
ATOM 6887 C CA . PHE A 1 830 ? 16.887 -11.747 -27.369 1.00 94.94 830 PHE A CA 1
ATOM 6888 C C . PHE A 1 830 ? 15.978 -11.581 -28.596 1.00 94.94 830 PHE A C 1
ATOM 6890 O O . PHE A 1 830 ? 14.757 -11.621 -28.454 1.00 94.94 830 PHE A O 1
ATOM 6897 N N . LEU A 1 831 ? 16.548 -11.430 -29.794 1.00 94.25 831 LEU A N 1
ATOM 6898 C CA . LEU A 1 831 ? 15.785 -11.314 -31.041 1.00 94.25 831 LEU A CA 1
ATOM 6899 C C . LEU A 1 831 ? 15.070 -12.624 -31.409 1.00 94.25 831 LEU A C 1
ATOM 6901 O O . LEU A 1 831 ? 13.920 -12.586 -31.844 1.00 94.25 831 LEU A O 1
ATOM 6905 N N . ASP A 1 832 ? 15.685 -13.779 -31.160 1.00 93.31 832 ASP A N 1
ATOM 6906 C CA . ASP A 1 832 ? 15.093 -15.095 -31.418 1.00 93.31 832 ASP A CA 1
ATOM 6907 C C . ASP A 1 832 ? 13.830 -15.330 -30.579 1.00 93.31 832 ASP A C 1
ATOM 6909 O O . ASP A 1 832 ? 12.877 -15.954 -31.050 1.00 93.31 832 ASP A O 1
ATOM 6913 N N . GLN A 1 833 ? 13.744 -14.745 -29.378 1.00 92.06 833 GLN A N 1
ATOM 6914 C CA . GLN A 1 833 ? 12.532 -14.800 -28.554 1.00 92.06 833 GLN A CA 1
ATOM 6915 C C . GLN A 1 833 ? 11.301 -14.174 -29.227 1.00 92.06 833 GLN A C 1
ATOM 6917 O O . GLN A 1 833 ? 10.170 -14.503 -28.863 1.00 92.06 833 GLN A O 1
ATOM 6922 N N . PHE A 1 834 ? 11.476 -13.269 -30.192 1.00 90.50 834 PHE A N 1
ATOM 6923 C CA . PHE A 1 834 ? 10.355 -12.704 -30.948 1.00 90.50 834 PHE A CA 1
ATOM 6924 C C . PHE A 1 834 ? 9.755 -13.730 -31.910 1.00 90.50 834 PHE A C 1
ATOM 6926 O O . PHE A 1 834 ? 8.543 -13.738 -32.107 1.00 90.50 834 PHE A O 1
ATOM 6933 N N . ASN A 1 835 ? 10.560 -14.657 -32.435 1.00 88.69 835 ASN A N 1
ATOM 6934 C CA . ASN A 1 835 ? 10.059 -15.756 -33.264 1.00 88.69 835 ASN A CA 1
ATOM 6935 C C . ASN A 1 835 ? 9.220 -16.760 -32.458 1.00 88.69 835 ASN A C 1
ATOM 6937 O O . ASN A 1 835 ? 8.389 -17.452 -33.035 1.00 88.69 835 ASN A O 1
ATOM 6941 N N . LEU A 1 836 ? 9.406 -16.805 -31.135 1.00 87.50 836 LEU A N 1
ATOM 6942 C CA . LEU A 1 836 ? 8.674 -17.678 -30.214 1.00 87.50 836 LEU A CA 1
ATOM 6943 C C . LEU A 1 836 ? 7.354 -17.073 -29.710 1.00 87.50 836 LEU A C 1
ATOM 6945 O O . LEU A 1 836 ? 6.706 -17.668 -28.850 1.00 87.50 836 LEU A O 1
ATOM 6949 N N . TYR A 1 837 ? 6.956 -15.888 -30.185 1.00 86.56 837 TYR A N 1
ATOM 6950 C CA . TYR A 1 837 ? 5.691 -15.289 -29.768 1.00 86.56 837 TYR A CA 1
ATOM 6951 C C . TYR A 1 837 ? 4.498 -16.103 -30.302 1.00 86.56 837 TYR A C 1
ATOM 6953 O O . TYR A 1 837 ? 4.343 -16.192 -31.521 1.00 86.56 837 TYR A O 1
ATOM 6961 N N . PRO A 1 838 ? 3.628 -16.668 -29.434 1.00 81.44 838 PRO A N 1
ATOM 6962 C CA . PRO A 1 838 ? 2.571 -17.584 -29.876 1.00 81.44 838 PRO A CA 1
ATOM 6963 C C . PRO A 1 838 ? 1.569 -16.962 -30.853 1.00 81.44 838 PRO A C 1
ATOM 6965 O O . PRO A 1 838 ? 1.080 -17.643 -31.746 1.00 81.44 838 PRO A O 1
ATOM 6968 N N . ASN A 1 839 ? 1.304 -15.659 -30.714 1.00 81.44 839 ASN A N 1
ATOM 6969 C CA . ASN A 1 839 ? 0.345 -14.927 -31.544 1.00 81.44 839 ASN A CA 1
ATOM 6970 C C . ASN A 1 839 ? 1.032 -14.110 -32.649 1.00 81.44 839 ASN A C 1
ATOM 6972 O O . ASN A 1 839 ? 0.468 -13.133 -33.145 1.00 81.44 839 ASN A O 1
ATOM 6976 N N . ARG A 1 840 ? 2.272 -14.458 -33.017 1.00 86.44 840 ARG A N 1
ATOM 6977 C CA . ARG A 1 840 ? 3.022 -13.717 -34.031 1.00 86.44 840 ARG A CA 1
ATOM 6978 C C . ARG A 1 840 ? 2.315 -13.771 -35.383 1.00 86.44 840 ARG A C 1
ATOM 6980 O O . ARG A 1 840 ? 2.040 -14.846 -35.909 1.00 86.44 840 ARG A O 1
ATOM 6987 N N . LYS A 1 841 ? 2.110 -12.597 -35.978 1.00 88.94 841 LYS A N 1
ATOM 6988 C CA . LYS A 1 841 ? 1.599 -12.430 -37.345 1.00 88.94 841 LYS A CA 1
ATOM 6989 C C . LYS A 1 841 ? 2.722 -12.044 -38.306 1.00 88.94 841 LYS A C 1
ATOM 6991 O O . LYS A 1 841 ? 3.752 -11.525 -37.881 1.00 88.94 841 LYS A O 1
ATOM 6996 N N . GLU A 1 842 ? 2.518 -12.248 -39.607 1.00 88.94 842 GLU A N 1
ATOM 6997 C CA . GLU A 1 842 ? 3.493 -11.855 -40.645 1.00 88.94 842 GLU A CA 1
ATOM 6998 C C . GLU A 1 842 ? 3.748 -10.339 -40.692 1.00 88.94 842 GLU A C 1
ATOM 7000 O O . GLU A 1 842 ? 4.850 -9.891 -41.027 1.00 88.94 842 GLU A O 1
ATOM 7005 N N . SER A 1 843 ? 2.739 -9.555 -40.308 1.00 89.25 843 SER A N 1
ATOM 7006 C CA . SER A 1 843 ? 2.803 -8.104 -40.147 1.00 89.25 843 SER A CA 1
ATOM 7007 C C . SER A 1 843 ? 3.783 -7.669 -39.051 1.00 89.25 843 SER A C 1
ATOM 7009 O O . SER A 1 843 ? 4.379 -6.599 -39.161 1.00 89.25 843 SER A O 1
ATOM 7011 N N . MET A 1 844 ? 3.990 -8.495 -38.017 1.00 93.00 844 MET A N 1
ATOM 7012 C CA . MET A 1 844 ? 4.823 -8.179 -36.856 1.00 93.00 844 MET A CA 1
ATOM 7013 C C . MET A 1 844 ? 6.305 -8.427 -37.151 1.00 93.00 844 MET A C 1
ATOM 7015 O O . MET A 1 844 ? 6.795 -9.566 -37.181 1.00 93.00 844 MET A O 1
ATOM 7019 N N . LYS A 1 845 ? 7.050 -7.336 -37.340 1.00 93.62 845 LYS A N 1
ATOM 7020 C CA . LYS A 1 845 ? 8.482 -7.373 -37.661 1.00 93.62 845 LYS A CA 1
ATOM 7021 C C . LYS A 1 845 ? 9.300 -6.644 -36.608 1.00 93.62 845 LYS A C 1
ATOM 7023 O O . LYS A 1 845 ? 8.864 -5.647 -36.033 1.00 93.62 845 LYS A O 1
ATOM 7028 N N . ILE A 1 846 ? 10.503 -7.153 -36.369 1.00 94.81 846 ILE A N 1
ATOM 7029 C CA . ILE A 1 846 ? 11.517 -6.515 -35.537 1.00 94.81 846 ILE A CA 1
ATOM 7030 C C . ILE A 1 846 ? 12.833 -6.453 -36.308 1.00 94.81 846 ILE A C 1
ATOM 7032 O O . ILE A 1 846 ? 13.218 -7.406 -36.983 1.00 94.81 846 ILE A O 1
ATOM 7036 N N . SER A 1 847 ? 13.513 -5.320 -36.217 1.00 94.62 847 SER A N 1
ATOM 7037 C CA . SER A 1 847 ? 14.875 -5.136 -36.705 1.00 94.62 847 SER A CA 1
ATOM 7038 C C . SER A 1 847 ? 15.661 -4.271 -35.727 1.00 94.62 847 SER A C 1
ATOM 7040 O O . SER A 1 847 ? 15.091 -3.660 -34.818 1.00 94.62 847 SER A O 1
ATOM 7042 N N . TYR A 1 848 ? 16.979 -4.221 -35.887 1.00 95.50 848 TYR A N 1
ATOM 7043 C CA . TYR A 1 848 ? 17.825 -3.346 -35.088 1.00 95.50 848 TYR A CA 1
ATOM 7044 C C . TYR A 1 848 ? 18.905 -2.688 -35.942 1.00 95.50 848 TYR A C 1
ATOM 7046 O O . TYR A 1 848 ? 19.305 -3.215 -36.981 1.00 95.50 848 TYR A O 1
ATOM 7054 N N . LYS A 1 849 ? 19.401 -1.542 -35.475 1.00 94.75 849 LYS A N 1
ATOM 7055 C CA . LYS A 1 849 ? 20.622 -0.910 -35.985 1.00 94.75 849 LYS A CA 1
ATOM 7056 C C . LYS A 1 849 ? 21.511 -0.457 -34.836 1.00 94.75 849 LYS A C 1
ATOM 7058 O O . LYS A 1 849 ? 21.008 -0.046 -33.791 1.00 94.75 849 LYS A O 1
ATOM 7063 N N . ILE A 1 850 ? 22.823 -0.517 -35.045 1.00 95.56 850 ILE A N 1
ATOM 7064 C CA . ILE A 1 850 ? 23.820 0.023 -34.117 1.00 95.56 850 ILE A CA 1
ATOM 7065 C C . ILE A 1 850 ? 24.351 1.319 -34.722 1.00 95.56 850 ILE A C 1
ATOM 7067 O O . ILE A 1 850 ? 24.865 1.310 -35.837 1.00 95.56 850 ILE A O 1
ATOM 7071 N N . ILE A 1 851 ? 24.190 2.429 -34.009 1.00 93.94 851 ILE A N 1
ATOM 7072 C CA . ILE A 1 851 ? 24.494 3.779 -34.504 1.00 93.94 851 ILE A CA 1
ATOM 7073 C C . ILE A 1 851 ? 25.373 4.542 -33.519 1.00 93.94 851 ILE A C 1
ATOM 7075 O O . ILE A 1 851 ? 25.331 4.301 -32.310 1.00 93.94 851 ILE A O 1
ATOM 7079 N N . SER A 1 852 ? 26.174 5.477 -34.032 1.00 93.44 852 SER A N 1
ATOM 7080 C CA . SER A 1 852 ? 26.932 6.398 -33.184 1.00 93.44 852 SER A CA 1
ATOM 7081 C C . SER A 1 852 ? 26.010 7.456 -32.565 1.00 93.44 852 SER A C 1
ATOM 7083 O O . SER A 1 852 ? 24.936 7.759 -33.093 1.00 93.44 852 SER A O 1
ATOM 7085 N N . ILE A 1 853 ? 26.442 8.075 -31.460 1.00 91.44 853 ILE A N 1
ATOM 7086 C CA . ILE A 1 853 ? 25.715 9.217 -30.874 1.00 91.44 853 ILE A CA 1
ATOM 7087 C C . ILE A 1 853 ? 25.580 10.374 -31.874 1.00 91.44 853 ILE A C 1
ATOM 7089 O O . ILE A 1 853 ? 24.571 11.079 -31.869 1.00 91.44 853 ILE A O 1
ATOM 7093 N N . HIS A 1 854 ? 26.590 10.583 -32.723 1.00 87.75 854 HIS A N 1
ATOM 7094 C CA . HIS A 1 854 ? 26.571 11.635 -33.735 1.00 87.75 854 HIS A CA 1
ATOM 7095 C C . HIS A 1 854 ? 25.446 11.403 -34.749 1.00 87.75 854 HIS A C 1
ATOM 7097 O O . HIS A 1 854 ? 24.608 12.286 -34.941 1.00 87.75 854 HIS A O 1
ATOM 7103 N N . ASP A 1 855 ? 25.368 10.194 -35.308 1.00 87.81 855 ASP A N 1
ATOM 7104 C CA . ASP A 1 855 ? 24.347 9.829 -36.296 1.00 87.81 855 ASP A CA 1
ATOM 7105 C C . ASP A 1 855 ? 22.943 9.872 -35.688 1.00 87.81 855 ASP A C 1
ATOM 7107 O O . ASP A 1 855 ? 22.017 10.418 -36.287 1.00 87.81 855 ASP A O 1
ATOM 7111 N N . TRP A 1 856 ? 22.787 9.393 -34.450 1.00 87.56 856 TRP A N 1
ATOM 7112 C CA . TRP A 1 856 ? 21.514 9.467 -33.730 1.00 87.56 856 TRP A CA 1
ATOM 7113 C C . TRP A 1 856 ? 21.026 10.911 -33.531 1.00 87.56 856 TRP A C 1
ATOM 7115 O O . TRP A 1 856 ? 19.842 11.204 -33.718 1.00 87.56 856 TRP A O 1
ATOM 7125 N N . LYS A 1 857 ? 21.931 11.842 -33.188 1.00 85.69 857 LYS A N 1
ATOM 7126 C CA . LYS A 1 857 ? 21.597 13.272 -33.067 1.00 85.69 857 LYS A CA 1
ATOM 7127 C C . LYS A 1 857 ? 21.223 13.876 -34.422 1.00 85.69 857 LYS A C 1
ATOM 7129 O O . LYS A 1 857 ? 20.250 14.626 -34.494 1.00 85.69 857 LYS A O 1
ATOM 7134 N N . LEU A 1 858 ? 21.951 13.536 -35.488 1.00 83.69 858 LEU A N 1
ATOM 7135 C CA . LEU A 1 858 ? 21.652 14.000 -36.846 1.00 83.69 858 LEU A CA 1
ATOM 7136 C C . LEU A 1 858 ? 20.266 13.541 -37.320 1.00 83.69 858 LEU A C 1
ATOM 7138 O O . LEU A 1 858 ? 19.500 14.361 -37.825 1.00 83.69 858 LEU A O 1
ATOM 7142 N N . GLU A 1 859 ? 19.907 12.274 -37.097 1.00 80.31 859 GLU A N 1
ATOM 7143 C CA . GLU A 1 859 ? 18.592 11.722 -37.461 1.00 80.31 859 GLU A CA 1
ATOM 7144 C C . GLU A 1 859 ? 17.425 12.453 -36.777 1.00 80.31 859 GLU A C 1
ATOM 7146 O O . GLU A 1 859 ? 16.344 12.575 -37.353 1.00 80.31 859 GLU A O 1
ATOM 7151 N N . ARG A 1 860 ? 17.634 12.967 -35.559 1.00 75.31 860 ARG A N 1
ATOM 7152 C CA . ARG A 1 860 ? 16.626 13.738 -34.813 1.00 75.31 860 ARG A CA 1
ATOM 7153 C C . ARG A 1 860 ? 16.578 15.222 -35.182 1.00 75.31 860 ARG A C 1
ATOM 7155 O O . ARG A 1 860 ? 15.549 15.851 -34.945 1.00 75.31 860 ARG A O 1
ATOM 7162 N N . MET A 1 861 ? 17.651 15.774 -35.752 1.00 64.62 861 MET A N 1
ATOM 7163 C CA . MET A 1 861 ? 17.697 17.165 -36.221 1.00 64.62 861 MET A CA 1
ATOM 7164 C C . MET A 1 861 ? 17.141 17.354 -37.639 1.00 64.62 861 MET A C 1
ATOM 7166 O O . MET A 1 861 ? 16.872 18.488 -38.034 1.00 64.62 861 MET A O 1
ATOM 7170 N N . GLN A 1 862 ? 16.923 16.279 -38.405 1.00 52.62 862 GLN A N 1
ATOM 7171 C CA . GLN A 1 862 ? 16.246 16.397 -39.696 1.00 52.62 862 GLN A CA 1
ATOM 7172 C C . GLN A 1 862 ? 14.769 16.802 -39.512 1.00 52.62 862 GLN A C 1
ATOM 7174 O O . GLN A 1 862 ? 14.081 16.249 -38.646 1.00 52.62 862 GLN A O 1
ATOM 7179 N N . PRO A 1 863 ? 14.248 17.763 -40.304 1.00 45.25 863 PRO A N 1
ATOM 7180 C CA . PRO A 1 863 ? 12.866 18.207 -40.183 1.00 45.25 863 PRO A CA 1
ATOM 7181 C C . PRO A 1 863 ? 11.918 17.032 -40.433 1.00 45.25 863 PRO A C 1
ATOM 7183 O O . PRO A 1 863 ? 11.937 16.412 -41.496 1.00 45.25 863 PRO A O 1
ATOM 7186 N N . LYS A 1 864 ? 11.064 16.733 -39.446 1.00 49.69 864 LYS A N 1
ATOM 7187 C CA . LYS A 1 864 ? 9.973 15.764 -39.607 1.00 49.69 864 LYS A CA 1
ATOM 7188 C C . LYS A 1 864 ? 9.131 16.196 -40.818 1.00 49.69 864 LYS A C 1
ATOM 7190 O O . LYS A 1 864 ? 8.754 17.371 -40.866 1.00 49.69 864 LYS A O 1
ATOM 7195 N N . PRO A 1 865 ? 8.820 15.310 -41.783 1.00 35.81 865 PRO A N 1
ATOM 7196 C CA . PRO A 1 865 ? 8.021 15.688 -42.941 1.00 35.81 865 PRO A CA 1
ATOM 7197 C C . PRO A 1 865 ? 6.698 16.302 -42.471 1.00 35.81 865 PRO A C 1
ATOM 7199 O O . PRO A 1 865 ? 5.977 15.719 -41.657 1.00 35.81 865 PRO A O 1
ATOM 7202 N N . GLN A 1 866 ? 6.420 17.524 -42.936 1.00 33.12 866 GLN A N 1
ATOM 7203 C CA . GLN A 1 866 ? 5.200 18.255 -42.615 1.00 33.12 866 GLN A CA 1
ATOM 7204 C C . GLN A 1 866 ? 3.989 17.378 -42.943 1.00 33.12 866 GLN A C 1
ATOM 7206 O O . GLN A 1 866 ? 3.788 16.977 -44.089 1.00 33.12 866 GLN A O 1
ATOM 7211 N N . ARG A 1 867 ? 3.152 17.103 -41.935 1.00 35.34 867 ARG A N 1
ATOM 7212 C CA . ARG A 1 867 ? 1.797 16.586 -42.148 1.00 35.34 867 ARG A CA 1
ATOM 7213 C C . ARG A 1 867 ? 1.061 17.580 -43.048 1.00 35.34 867 ARG A C 1
ATOM 7215 O O . ARG A 1 867 ? 0.622 18.627 -42.577 1.00 35.34 867 ARG A O 1
ATOM 7222 N N . ILE A 1 868 ? 0.902 17.247 -44.327 1.00 33.00 868 ILE A N 1
ATOM 7223 C CA . ILE A 1 868 ? -0.070 17.908 -45.197 1.00 33.00 868 ILE A CA 1
ATOM 7224 C C . ILE A 1 868 ? -1.444 17.570 -44.611 1.00 33.00 868 ILE A C 1
ATOM 7226 O O . ILE A 1 868 ? -1.975 16.481 -44.823 1.00 33.00 868 ILE A O 1
ATOM 7230 N N . ARG A 1 869 ? -2.005 18.488 -43.817 1.00 33.38 869 ARG A N 1
ATOM 7231 C CA . ARG A 1 869 ? -3.426 18.467 -43.463 1.00 33.38 869 ARG A CA 1
ATOM 7232 C C . ARG A 1 869 ? -4.207 18.607 -44.772 1.00 33.38 869 ARG A C 1
ATOM 7234 O O . ARG A 1 869 ? -4.294 19.709 -45.311 1.00 33.38 869 ARG A O 1
ATOM 7241 N N . LYS A 1 870 ? -4.747 17.506 -45.303 1.00 34.19 870 LYS A N 1
ATOM 7242 C CA . LYS A 1 870 ? -5.861 17.600 -46.252 1.00 34.19 870 LYS A CA 1
ATOM 7243 C C . LYS A 1 870 ? -7.051 18.168 -45.472 1.00 34.19 870 LYS A C 1
ATOM 7245 O O . LYS A 1 870 ? -7.383 17.634 -44.416 1.00 34.19 870 LYS A O 1
ATOM 7250 N N . LYS A 1 871 ? -7.535 19.319 -45.946 1.00 29.95 871 LYS A N 1
ATOM 7251 C CA . LYS A 1 871 ? -8.696 20.055 -45.432 1.00 29.95 871 LYS A CA 1
ATOM 7252 C C . LYS A 1 871 ? -9.952 19.201 -45.432 1.00 29.95 871 LYS A C 1
ATOM 7254 O O . LYS A 1 871 ? -10.081 18.390 -46.377 1.00 29.95 871 LYS A O 1
#

Foldseek 3Di:
DDDPDPDDDDDPFDFPDWDWDWQALDDPPDTDTDTWIWTWGDPDPPDIAIEIEDDADAPPDPPRVVSLLSRVVCCVVVDPFLRYKYWFFSNDAPPDPSSVVSCVVCVVFKPWVQVVPDDCVPCVPFQQQLPLAVQLVVPDPVNDGHNRTTIMHTPHDQKDKDWPDKDWPQSDWDAPDPVCVPVVDTGGPDSGTDMDTDMDIDRFDQDQQKFWWFAFAPVCQVVLVVLQVVAPPCPLAEGFTWTLFPSGTDDPPDVCCVVLPQLVVLVVQQAFAKDKWKFAWWDDDQVQQFIWTATDPVNQVSSLVVSVVVCVSPVVRPPDPPPHDGTTTTRHHDPHNVVSVVCVVVDIDPGMDMGMGFWIFMWGFDPPDPSTHTFTPATRGGHLADAALLDPRQLLADPVLVVLCVVVVLGDDPVLLVVLVVVLVLLQVLVCVCDDCQQHPQKDKDKGWFDQRRLNGDDQATEIEIEIAGHDDDPDDDPNNVVLVVCVVPPVSNLVVVVVVSVVSCCVRPVVFWPDWDWDDDVFIWIWTAGPVRHIYIYGYDYHDPPPDDPPDPDDGPPDQGVSLVSSLSRLARASSLLSSLLSLVQLLCVQQQQEDLLQQHAYSSLSSLLSSLLRNPQQDGRRDSVSSGHHYLLNSLVSNLSSLVVLLPDPLQPDAAESDPDPPVPDDPVCVVLEPPAASGHYWTPDPVTYRSSRLHDPLSSVVVSVLSVVLVVLVVPFDPPDSVSSSVSSVVSSVDHHCVPPPLFWKKKKKKKFFDDQVLLVVLVVLLSVCSSVLVRQCCPVQVWNKDFGNDWDADDNNRMIMTMITTSDHQVVCVVRPSNVVSVVVSVVSSVVDPPDDPRIDMDIDMGTPVVVVVVVPPDDPDPPPPD

Solvent-accessible surface area (backbone atoms only — not comparable to full-atom values): 48554 Å² total; per-residue (Å²): 138,89,84,89,73,84,83,84,86,66,89,94,66,71,67,75,45,74,47,79,42,80,40,68,45,50,76,96,82,54,91,49,65,50,77,34,48,33,40,32,32,60,82,46,102,87,45,59,40,33,42,34,49,44,75,50,53,55,86,90,44,90,65,24,67,60,36,38,43,49,34,52,53,48,47,73,71,65,53,94,61,50,36,38,34,43,34,41,36,50,58,44,49,86,83,39,68,70,55,49,48,56,52,60,75,38,48,94,45,40,43,58,60,60,64,80,79,34,54,65,92,82,49,60,70,55,29,27,31,30,90,84,27,57,34,18,46,72,74,44,92,78,63,65,67,21,49,26,61,48,48,36,35,38,60,44,74,51,42,50,73,49,77,79,47,78,44,82,38,67,81,61,62,44,62,74,48,86,89,51,72,86,70,78,54,58,33,34,84,45,50,52,42,46,78,47,75,43,70,50,79,42,80,51,51,67,24,88,50,11,31,34,28,41,58,72,50,73,88,54,41,67,69,53,42,70,46,14,75,79,35,25,94,54,44,84,35,43,75,78,44,31,69,63,30,66,36,18,65,65,79,79,87,45,73,62,52,44,64,76,45,50,44,58,51,46,64,55,32,28,73,37,69,60,49,65,42,40,39,60,44,57,48,67,46,67,95,71,17,29,33,24,45,32,52,35,76,68,34,44,49,55,53,50,54,52,35,52,55,49,35,72,76,39,55,85,36,54,85,77,57,90,84,57,92,74,75,47,26,80,32,29,57,37,98,38,58,68,61,38,62,65,44,52,81,72,56,72,61,92,67,65,53,73,41,68,44,51,50,42,33,35,34,35,40,75,92,71,58,96,77,54,42,47,24,49,70,41,54,43,58,30,21,56,44,42,75,44,86,79,45,94,82,66,64,37,47,27,70,65,44,52,50,49,39,57,75,68,62,61,57,59,52,71,67,59,52,50,52,50,49,55,52,50,53,52,52,46,52,53,52,51,68,63,61,29,79,85,47,34,58,41,46,48,75,48,74,42,56,28,68,42,46,22,59,22,43,64,60,88,54,41,38,27,37,39,41,38,37,56,50,83,88,61,99,64,71,29,78,53,34,53,52,50,63,70,29,65,86,38,67,66,64,36,51,50,52,54,50,53,49,53,50,51,50,48,47,72,77,42,47,93,48,46,72,47,73,44,82,43,90,52,102,53,41,29,43,38,36,34,32,74,86,69,50,36,37,37,36,38,45,46,78,43,71,83,71,78,81,62,97,79,64,91,68,71,84,87,69,60,54,67,66,51,35,52,53,53,49,51,69,58,21,56,48,62,67,64,40,44,55,50,37,49,51,53,51,50,30,30,52,49,40,42,52,37,34,33,54,55,17,26,44,27,74,66,43,52,43,50,56,37,33,43,45,45,44,72,70,48,76,78,40,62,42,72,76,72,51,41,54,50,36,55,68,57,51,49,50,50,54,50,49,46,37,55,53,60,49,68,47,60,45,91,84,45,71,47,56,77,64,87,70,58,80,86,76,54,51,74,62,65,62,72,50,44,54,75,54,29,44,39,35,35,39,47,90,38,77,75,38,35,33,57,18,38,39,17,36,66,48,40,40,52,51,48,41,47,53,29,45,51,50,51,56,50,59,74,72,49,68,63,86,50,73,66,34,38,56,50,49,56,50,51,57,53,64,41,71,48,60,79,80,44,93,71,45,32,16,30,44,37,37,39,39,35,26,86,37,54,68,54,30,52,53,52,51,50,59,48,43,78,43,41,33,57,52,55,44,46,39,34,75,73,47,70,46,55,51,48,53,50,58,63,73,49,68,39,82,90,43,19,29,39,38,42,48,40,31,28,48,49,44,46,70,61,48,69,68,32,63,57,48,51,51,53,52,49,56,58,56,52,54,60,77,66,40,90,84,68,50,93,56,59,44,77,51,73,48,73,37,39,56,67,57,56,52,52,69,69,68,53,80,74,81,78,81,78,76,79,127

Radius of gyration: 33.56 Å; Cα contacts (8 Å, |Δi|>4): 1455; chains: 1; bounding box: 65×91×100 Å

Nearest PDB structures (foldseek):
  1f5a-assembly1_A  TM=7.013E-01  e=3.544E-20  Bos taurus
  4lt6-assembly2_B  TM=6.856E-01  e=4.310E-20  Homo sapiens
  1fa0-assembly1_A  TM=6.384E-01  e=1.324E-18  Saccharomyces cerevisiae
  5ldo-assembly1_A  TM=6.940E-01  e=1.479E-05  Escherichia coli BL21(DE3)
  4qak-assembly1_A  TM=6.751E-01  e=5.820E-05  Escherichia coli K-12

Mean predicted aligned error: 14.04 Å